Protein AF-0000000080797322 (afdb_homodimer)

pLDDT: mean 93.88, std 6.83, range [41.81, 98.88]

Radius of gyration: 34.4 Å; Cα contacts (8 Å, |Δi|>4): 2335; chains: 2; bounding box: 73×108×98 Å

InterPro domains:
  IPR002315 Glycyl-tRNA synthetase [TIGR00389] (5-560)
  IPR004154 Anticodon-binding [PF03129] (472-560)
  IPR006195 Aminoacyl-tRNA synthetase, class II [PS50862] (3-469)
  IPR027031 Glycyl-tRNA synthetase/DNA polymerase subunit gamma-2 [PTHR10745] (4-565)
  IPR033731 Glycyl-tRNA synthetase-like core domain [cd00774] (8-336)
  IPR036621 Anticodon-binding domain superfamily [G3DSA:3.40.50.800] (469-570)
  IPR045864 Class II Aminoacyl-tRNA synthetase/Biotinyl protein ligase (BPL) and lipoyl protein ligase (LPL) [G3DSA:3.30.930.10] (8-352)
  IPR045864 Class II Aminoacyl-tRNA synthetase/Biotinyl protein ligase (BPL) and lipoyl protein ligase (LPL) [SSF55681] (6-474)

Secondary structure (DSSP, 8-state):
---HHHHHHHHHHHHTSEEETTGGGT--TT-EEE-HHHHHHHHHHHHHHIIIIIGGGTTTEEE-B--SEEEHHHHHHHTHHHH-EEEEEEBTTT--EEEHHHHHHHHH----TT--HHHHHHHHHHTT-B-TTT-PBB---EEEE-S-EEE-SS-TT-EEEE-S-SHHHHHHTHHHHHHHTTT-SSEEEEEEEEEE---SS--TTTTS-SEEEEEEEEEEEBTTB-------TT-EEEEE-HHHHHTT--S-EEEEHHHHHHTTSS--HHHHHHHHHHHHHHHHTT--GGGEEEEEPPTTTS-TT-SEEEEEEEEETTTEEEEEEEEEEEETHHHHHHHHHH-----EEEEEEEEEEEEEEEEEE-HHHHHHHHGGGHHHHHHHHHHS-HHHHHHHHHHTSEEEETTEEEETTTEEEEEEEEEEEEEEE--EEEEEEEEHHHHHHHHHHHHEEEETTEEEE---GGG-SS-EEEEESSS-HHHHHHHHHHHHHHHHTT--EEE--SS-HHHHHHHHHHTT--EEEEE-HHHHHHSEEEEEETTT--EEEEEGGGHHHHHHHHHTT--GGGSSEEE-----/---HHHHHHHHHHHHTSEEETTGGGT--TT-EEE-HHHHHHHHHHHHHHIIIIIGGGTTTEEE-B--SEEEHHHHHHTTHHHH-EEEEEEBTTT--EEEHHHHHHHHH----TT--HHHHHHHHHHTT-B-TTT-PBB---EEEE-S-EEE-SSSTT-EEEE-S-SHHHHHHTHHHHHHHTTT-SSEEEEEEEEEE---SS--TTTTS-SEEEEEEEEEEEBTTB-------TT-EEEEE-HHHHHTT--S-EEEEHHHHHHTTSS--HHHHHHHHHHHHHHHHTT--GGGEEEEEPPTTTS-TT-SEEEEEEEEETTTEEEEEEEEEEEETHHHHHHHHHH-----EEEEEEEEEEEEEEEEEE-HHHHHHHHGGGHHHHHHHHHHS-HHHHHHHHHHTSEEEETTEEEETTTEEEEEEEEEEEEEEE--EEEEEEEEHHHHHHHHHHHHEEEETTEEEE---GGG-SS-EEEEESSS-HHHHHHHHHHHHHHHHTT--EEE--SS-HHHHHHHHHHTT--EEEEE-HHHHHHSEEEEEETTT--EEEEEGGGHHHHHHHHHTT--GGGSSEEE-----

Solvent-accessible surface area (backbone atoms only — not comparable to full-atom values): 60911 Å² total; per-residue (Å²): 127,83,51,66,63,56,50,45,51,51,48,24,51,73,67,27,26,39,41,69,24,61,50,58,73,72,40,47,84,22,39,56,22,26,27,47,46,26,34,42,30,47,51,38,51,53,50,49,48,39,58,62,68,32,56,80,38,54,92,36,30,42,47,35,45,60,67,48,68,35,54,46,68,62,36,48,42,72,41,43,73,79,59,45,51,44,44,31,25,34,23,73,68,80,61,52,70,42,49,41,50,58,54,47,25,70,72,69,71,47,90,51,84,87,61,50,41,67,55,50,32,48,51,35,62,77,65,64,53,52,34,90,84,82,60,28,56,53,52,66,37,37,80,38,70,27,56,30,47,33,53,52,42,85,50,88,83,34,44,22,25,40,27,72,59,67,62,64,54,48,59,66,38,41,53,64,51,34,54,69,55,70,64,48,75,45,34,26,40,31,38,71,48,68,26,27,35,37,46,73,72,46,46,75,70,67,70,33,46,28,51,50,40,38,42,34,30,53,30,34,22,38,85,91,59,51,71,83,71,99,60,64,49,78,44,72,46,37,37,32,40,40,77,47,42,74,75,64,49,83,68,63,44,79,42,31,45,46,55,34,45,75,72,53,69,42,87,43,72,62,57,52,40,53,51,51,44,51,52,51,50,41,43,66,48,55,45,56,72,91,44,39,36,33,38,37,50,44,84,89,70,39,57,94,50,42,82,44,39,33,34,33,29,35,62,41,91,84,74,36,72,38,75,39,32,41,35,31,38,29,44,39,44,64,53,51,32,43,27,69,69,45,71,42,86,60,63,45,70,47,72,43,97,58,66,41,75,41,79,40,66,39,64,44,62,38,63,69,60,42,38,70,72,42,51,87,50,24,64,60,34,53,57,51,49,72,71,50,56,31,67,56,48,44,48,31,35,70,74,68,44,31,41,78,45,94,88,40,80,38,40,64,83,40,38,47,64,40,79,38,78,42,78,36,54,49,49,76,44,66,48,23,31,40,35,45,37,30,39,48,52,38,48,50,50,52,30,52,56,60,15,53,42,76,56,95,92,35,60,30,23,62,44,46,51,73,46,24,52,38,49,29,34,30,28,23,61,48,86,40,70,73,33,41,55,51,25,51,50,53,41,49,54,37,41,73,71,68,48,51,62,46,77,54,61,73,76,54,55,55,59,47,52,47,57,39,26,42,70,14,28,37,30,40,35,36,26,43,74,63,22,77,74,70,49,31,30,37,43,29,36,55,87,77,58,48,35,17,39,35,49,57,90,49,38,62,63,44,50,52,42,40,40,73,65,47,60,64,75,78,61,33,48,75,43,79,77,62,93,113,128,82,52,67,62,57,52,45,52,50,50,25,51,74,68,26,26,39,40,68,25,60,50,58,73,72,39,47,83,24,38,54,23,26,26,48,45,25,34,40,30,49,52,39,50,53,50,50,49,39,58,61,66,31,56,79,38,53,94,35,30,40,46,37,44,59,67,47,69,35,52,47,66,61,36,50,40,70,41,41,74,78,60,44,52,44,44,30,26,33,23,73,67,80,62,52,70,42,49,42,53,60,54,47,25,72,72,69,71,47,90,50,85,87,61,49,42,66,54,50,33,47,51,35,61,75,65,65,54,50,34,89,86,80,58,28,58,53,52,67,38,38,80,39,70,28,56,29,46,32,53,52,43,85,53,87,80,40,42,23,25,39,27,72,58,67,62,65,54,49,57,65,39,40,53,65,49,34,54,69,54,71,64,49,75,47,34,28,42,31,37,71,47,68,27,28,35,37,48,73,72,44,45,76,69,65,72,33,46,28,50,49,39,37,43,34,31,53,30,36,24,38,85,90,60,53,70,82,72,99,60,64,50,78,45,73,47,37,38,33,40,42,78,48,42,74,74,64,49,84,67,63,44,78,40,32,46,46,55,34,45,74,74,52,69,40,86,42,72,62,56,52,41,51,50,50,45,50,50,52,52,40,43,67,47,54,45,55,72,91,43,40,38,34,38,36,49,45,83,87,70,36,57,92,48,41,81,45,38,33,35,34,29,35,64,42,90,82,75,36,72,38,73,39,32,42,34,30,37,28,43,39,43,65,52,52,33,44,27,70,68,45,71,42,84,60,63,45,70,47,73,44,97,60,64,40,76,39,79,40,65,39,64,44,63,38,63,69,58,42,38,71,71,41,49,86,50,24,64,59,34,54,57,49,50,73,71,51,56,30,68,57,48,44,50,32,34,69,73,68,45,32,43,76,42,94,88,40,80,39,39,63,84,40,40,46,64,41,79,37,77,41,78,35,54,49,49,76,42,68,48,22,32,39,34,45,37,32,40,50,52,39,48,50,50,53,28,50,55,60,16,53,44,76,54,97,90,34,60,28,24,60,44,46,49,73,45,26,53,38,50,30,34,30,28,24,59,50,85,41,68,73,34,42,54,51,26,50,50,53,42,49,55,38,39,72,72,67,48,50,62,46,77,54,60,71,76,56,55,55,58,46,52,48,57,40,26,40,70,13,27,37,32,39,35,36,25,45,76,63,20,78,74,70,49,31,32,36,42,28,35,55,86,76,60,48,34,15,40,34,50,57,91,48,39,61,62,44,50,52,42,41,40,73,65,47,60,64,74,80,59,32,49,74,43,79,77,62,94,113

Nearest PDB structures (foldseek):
  4kqe-assembly1_A-2  TM=8.185E-01  e=2.980E-57  Homo sapiens
  2q5i-assembly1_A-2  TM=8.863E-01  e=2.300E-53  Homo sapiens
  2zt5-assembly1_A  TM=8.671E-01  e=3.781E-53  Homo sapiens
  2q5h-assembly1_A  TM=8.792E-01  e=2.475E-52  Homo sapiens
  2pmf-assembly1_A  TM=8.675E-01  e=1.589E-49  Homo sapiens

Sequence (1160 aa):
MQDKASKVADLAQRRGFYWPSWEIYGGVAGFYDLGPLGKELKNKIVELWKEKLVRPLQRMVVEMETPIITPYKVLEASGHVENFTDPVVECKSCGRKFRADHLIEEKLGIKVEGLSPEDLTKLIRENNIRCPVCGGELGEVRPFLLLFQTQIGPYEGDKGFIRPETAQGAFVNFKRVYQYMRERLPFGIAQIGRVGRNEISPRQGLLRLREFTIAEIEFFIDPLDPGEPPLDYDAKLRLLPWELAKEGRKEPVEVTVREALEKGWIINKWMAYWMLKAKELLNELGVPDENQYFEEKGPEERAHYSSQTYDQLVKTERYGWMEVSGHAYRGDYDLSRHIKFSGKDLYAFRKYKEPKVVKVKVVKWNAKEIGIRLKAKAKQVIEELKRMNPEEVEKSLEEKGYVEVAGERLERGLVWVEEAEEKVTGERFVPHVVEPSFGVERLLYVTLEYALKEREGRLVLSLPRRLAPIEAVVLPLLEEKPLVEKAKEVWKLLADAGFRVEYDEKGSIGRRYARYDEVGVPAAITVDFQTLEDNTVTLRDRDTWKQVRVRVEELPGKLRAFLNGFPIEELGEPVSAGPQMQDKASKVADLAQRRGFYWPSWEIYGGVAGFYDLGPLGKELKNKIVELWKEKLVRPLQRMVVEMETPIITPYKVLEASGHVENFTDPVVECKSCGRKFRADHLIEEKLGIKVEGLSPEDLTKLIRENNIRCPVCGGELGEVRPFLLLFQTQIGPYEGDKGFIRPETAQGAFVNFKRVYQYMRERLPFGIAQIGRVGRNEISPRQGLLRLREFTIAEIEFFIDPLDPGEPPLDYDAKLRLLPWELAKEGRKEPVEVTVREALEKGWIINKWMAYWMLKAKELLNELGVPDENQYFEEKGPEERAHYSSQTYDQLVKTERYGWMEVSGHAYRGDYDLSRHIKFSGKDLYAFRKYKEPKVVKVKVVKWNAKEIGIRLKAKAKQVIEELKRMNPEEVEKSLEEKGYVEVAGERLERGLVWVEEAEEKVTGERFVPHVVEPSFGVERLLYVTLEYALKEREGRLVLSLPRRLAPIEAVVLPLLEEKPLVEKAKEVWKLLADAGFRVEYDEKGSIGRRYARYDEVGVPAAITVDFQTLEDNTVTLRDRDTWKQVRVRVEELPGKLRAFLNGFPIEELGEPVSAGPQ

Structure (mmCIF, N/CA/C/O backbone):
data_AF-0000000080797322-model_v1
#
loop_
_entity.id
_entity.type
_entity.pdbx_description
1 polymer 'glycine--tRNA ligase'
#
loop_
_atom_site.group_PDB
_atom_site.id
_atom_site.type_symbol
_atom_site.label_atom_id
_atom_site.label_alt_id
_atom_site.label_comp_id
_atom_site.label_asym_id
_atom_site.label_entity_id
_atom_site.label_seq_id
_atom_site.pdbx_PDB_ins_code
_atom_site.Cartn_x
_atom_site.Cartn_y
_atom_site.Cartn_z
_atom_site.occupancy
_atom_site.B_iso_or_equiv
_atom_site.auth_seq_id
_atom_site.auth_comp_id
_atom_site.auth_asym_id
_atom_site.auth_atom_id
_atom_site.pdbx_PDB_model_num
ATOM 1 N N . MET A 1 1 ? -36.219 11.648 6.625 1 53.91 1 MET A N 1
ATOM 2 C CA . MET A 1 1 ? -35.031 11.234 7.383 1 53.91 1 MET A CA 1
ATOM 3 C C . MET A 1 1 ? -33.875 10.922 6.449 1 53.91 1 MET A C 1
ATOM 5 O O . MET A 1 1 ? -34.062 10.352 5.371 1 53.91 1 MET A O 1
ATOM 9 N N . GLN A 1 2 ? -32.75 11.516 6.637 1 77.44 2 GLN A N 1
ATOM 10 C CA . GLN A 1 2 ? -31.562 11.281 5.805 1 77.44 2 GLN A CA 1
ATOM 11 C C . GLN A 1 2 ? -31.25 9.789 5.707 1 77.44 2 GLN A C 1
ATOM 13 O O . GLN A 1 2 ? -31.297 9.07 6.707 1 77.44 2 GLN A O 1
ATOM 18 N N . ASP A 1 3 ? -31.203 9.258 4.562 1 88.31 3 ASP A N 1
ATOM 19 C CA . ASP A 1 3 ? -30.906 7.836 4.398 1 88.31 3 ASP A CA 1
ATOM 20 C C . ASP A 1 3 ? -29.516 7.504 4.914 1 88.31 3 ASP A C 1
ATOM 22 O O . ASP A 1 3 ? -28.719 8.398 5.199 1 88.31 3 ASP A O 1
ATOM 26 N N . LYS A 1 4 ? -29.25 6.336 5.258 1 91.12 4 LYS A N 1
ATOM 27 C CA . LYS A 1 4 ? -28.031 5.84 5.879 1 91.12 4 LYS A CA 1
ATOM 28 C C . LYS A 1 4 ? -26.797 6.242 5.074 1 91.12 4 LYS A C 1
ATOM 30 O O . LYS A 1 4 ? -25.75 6.574 5.641 1 91.12 4 LYS A O 1
ATOM 35 N N . ALA A 1 5 ? -26.922 6.191 3.684 1 92.88 5 ALA A N 1
ATOM 36 C CA . ALA A 1 5 ? -25.781 6.551 2.828 1 92.88 5 ALA A CA 1
ATOM 37 C C . ALA A 1 5 ? -25.375 8 3.043 1 92.88 5 ALA A C 1
ATOM 39 O O . ALA A 1 5 ? -24.188 8.32 3.072 1 92.88 5 ALA A O 1
ATOM 40 N N . SER A 1 6 ? -26.359 8.867 3.135 1 94.5 6 SER A N 1
ATOM 41 C CA . SER A 1 6 ? -26.078 10.281 3.387 1 94.5 6 SER A CA 1
ATOM 42 C C . SER A 1 6 ? -25.438 10.477 4.758 1 94.5 6 SER A C 1
ATOM 44 O O . SER A 1 6 ? -24.531 11.305 4.91 1 94.5 6 SER A O 1
ATOM 46 N N . LYS A 1 7 ? -25.953 9.727 5.723 1 95.31 7 LYS A N 1
ATOM 47 C CA . LYS A 1 7 ? -25.391 9.812 7.066 1 95.31 7 LYS A CA 1
ATOM 48 C C . LYS A 1 7 ? -23.938 9.344 7.086 1 95.31 7 LYS A C 1
ATOM 50 O O . LYS A 1 7 ? -23.094 9.938 7.754 1 95.31 7 LYS A O 1
ATOM 55 N N . VAL A 1 8 ? -23.688 8.234 6.383 1 95.94 8 VAL A N 1
ATOM 56 C CA . VAL A 1 8 ? -22.328 7.715 6.297 1 95.94 8 VAL A CA 1
ATOM 57 C C . VAL A 1 8 ? -21.422 8.75 5.641 1 95.94 8 VAL A C 1
ATOM 59 O O . VAL A 1 8 ? -20.312 9.023 6.129 1 95.94 8 VAL A O 1
ATOM 62 N N . ALA A 1 9 ? -21.828 9.297 4.559 1 95.31 9 ALA A N 1
ATOM 63 C CA . ALA A 1 9 ? -21.047 10.281 3.83 1 95.31 9 ALA A CA 1
ATOM 64 C C . ALA A 1 9 ? -20.766 11.508 4.695 1 95.31 9 ALA A C 1
ATOM 66 O O . ALA A 1 9 ? -19.641 12.031 4.699 1 95.31 9 ALA A O 1
ATOM 67 N N . ASP A 1 10 ? -21.797 11.945 5.359 1 95.44 10 ASP A N 1
ATOM 68 C CA . ASP A 1 10 ? -21.656 13.102 6.238 1 95.44 10 ASP A CA 1
ATOM 69 C C . ASP A 1 10 ? -20.656 12.812 7.359 1 95.44 10 ASP A C 1
ATOM 71 O O . ASP A 1 10 ? -19.766 13.617 7.621 1 95.44 10 ASP A O 1
ATOM 75 N N . LEU A 1 11 ? -20.875 11.711 8.008 1 96.38 11 LEU A N 1
ATOM 76 C CA . LEU A 1 11 ? -19.969 11.32 9.086 1 96.38 11 LEU A CA 1
ATOM 77 C C . LEU A 1 11 ? -18.531 11.18 8.586 1 96.38 11 LEU A C 1
ATOM 79 O O . LEU A 1 11 ? -17.594 11.633 9.234 1 96.38 11 LEU A O 1
ATOM 83 N N . ALA A 1 12 ? -18.422 10.484 7.434 1 96.25 12 ALA A N 1
ATOM 84 C CA . ALA A 1 12 ? -17.094 10.242 6.863 1 96.25 12 ALA A CA 1
ATOM 85 C C . ALA A 1 12 ? -16.359 11.547 6.59 1 96.25 12 ALA A C 1
ATOM 87 O O . ALA A 1 12 ? -15.172 11.68 6.895 1 96.25 12 ALA A O 1
ATOM 88 N N . GLN A 1 13 ? -17.016 12.5 6.051 1 95.5 13 GLN A N 1
ATOM 89 C CA . GLN A 1 13 ? -16.422 13.781 5.719 1 95.5 13 GLN A CA 1
ATOM 90 C C . GLN A 1 13 ? -16.109 14.594 6.98 1 95.5 13 GLN A C 1
ATOM 92 O O . GLN A 1 13 ? -15.039 15.18 7.102 1 95.5 13 GLN A O 1
ATOM 97 N N . ARG A 1 14 ? -16.984 14.562 7.914 1 96.12 14 ARG A N 1
ATOM 98 C CA . ARG A 1 14 ? -16.844 15.367 9.125 1 96.12 14 ARG A CA 1
ATOM 99 C C . ARG A 1 14 ? -15.734 14.812 10.016 1 96.12 14 ARG A C 1
ATOM 101 O O . ARG A 1 14 ? -15.008 15.578 10.648 1 96.12 14 ARG A O 1
ATOM 108 N N . ARG A 1 15 ? -15.648 13.516 10.008 1 96.88 15 ARG A N 1
ATOM 109 C CA . ARG A 1 15 ? -14.82 12.906 11.047 1 96.88 15 ARG A CA 1
ATOM 110 C C . ARG A 1 15 ? -13.492 12.43 10.469 1 96.88 15 ARG A C 1
ATOM 112 O O . ARG A 1 15 ? -12.555 12.125 11.211 1 96.88 15 ARG A O 1
ATOM 119 N N . GLY A 1 16 ? -13.383 12.391 9.172 1 97.81 16 GLY A N 1
ATOM 120 C CA . GLY A 1 16 ? -12.078 12.109 8.594 1 97.81 16 GLY A CA 1
ATOM 121 C C . GLY A 1 16 ? -11.914 10.672 8.141 1 97.81 16 GLY A C 1
ATOM 122 O O . GLY A 1 16 ? -10.859 10.07 8.328 1 97.81 16 GLY A O 1
ATOM 123 N N . PHE A 1 17 ? -12.977 10.055 7.574 1 98.44 17 PHE A N 1
ATOM 124 C CA . PHE A 1 17 ? -12.844 8.75 6.941 1 98.44 17 PHE A CA 1
ATOM 125 C C . PHE A 1 17 ? -12.43 8.898 5.48 1 98.44 17 PHE A C 1
ATOM 127 O O . PHE A 1 17 ? -11.414 8.344 5.059 1 98.44 17 PHE A O 1
ATOM 134 N N . TYR A 1 18 ? -13.172 9.625 4.695 1 98.12 18 TYR A N 1
ATOM 135 C CA . TYR A 1 18 ? -12.773 9.883 3.316 1 98.12 18 TYR A CA 1
ATOM 136 C C . TYR A 1 18 ? -13.32 11.227 2.836 1 98.12 18 TYR A C 1
ATOM 138 O O . TYR A 1 18 ? -14.312 11.727 3.359 1 98.12 18 TYR A O 1
ATOM 146 N N . TRP A 1 19 ? -12.656 11.852 1.873 1 97.56 19 TRP A N 1
ATOM 147 C CA . TRP A 1 19 ? -12.969 13.141 1.265 1 97.56 19 TRP A CA 1
ATOM 148 C C . TRP A 1 19 ? -12.828 13.078 -0.252 1 97.56 19 TRP A C 1
ATOM 150 O O . TRP A 1 19 ? -12 12.328 -0.772 1 97.56 19 TRP A O 1
ATOM 160 N N . PRO A 1 20 ? -13.656 13.867 -0.968 1 96.56 20 PRO A N 1
ATOM 161 C CA . PRO A 1 20 ? -13.312 14.023 -2.383 1 96.56 20 PRO A CA 1
ATOM 162 C C . PRO A 1 20 ? -11.891 14.547 -2.59 1 96.56 20 PRO A C 1
ATOM 164 O O . PRO A 1 20 ? -11.445 15.43 -1.852 1 96.56 20 PRO A O 1
ATOM 167 N N . SER A 1 21 ? -11.195 14 -3.49 1 97.69 21 SER A N 1
ATOM 168 C CA . SER A 1 21 ? -9.805 14.383 -3.695 1 97.69 21 SER A CA 1
ATOM 169 C C . SER A 1 21 ? -9.703 15.727 -4.414 1 97.69 21 SER A C 1
ATOM 171 O O . SER A 1 21 ? -10.594 16.094 -5.176 1 97.69 21 SER A O 1
ATOM 173 N N . TRP A 1 22 ? -8.602 16.453 -4.117 1 97.69 22 TRP A N 1
ATOM 174 C CA . TRP A 1 22 ? -8.219 17.703 -4.777 1 97.69 22 TRP A CA 1
ATOM 175 C C . TRP A 1 22 ? -9.289 18.766 -4.586 1 97.69 22 TRP A C 1
ATOM 177 O O . TRP A 1 22 ? -9.562 19.547 -5.496 1 97.69 22 TRP A O 1
ATOM 187 N N . GLU A 1 23 ? -9.922 18.781 -3.5 1 96.56 23 GLU A N 1
ATOM 188 C CA . GLU A 1 23 ? -11.078 19.625 -3.188 1 96.56 23 GLU A CA 1
ATOM 189 C C . GLU A 1 23 ? -10.766 21.094 -3.396 1 96.56 23 GLU A C 1
ATOM 191 O O . GLU A 1 23 ? -11.609 21.859 -3.891 1 96.56 23 GLU A O 1
ATOM 196 N N . ILE A 1 24 ? -9.594 21.531 -3.07 1 97.5 24 ILE A N 1
ATOM 197 C CA . ILE A 1 24 ? -9.289 22.953 -3.109 1 97.5 24 ILE A CA 1
ATOM 198 C C . ILE A 1 24 ? -9.172 23.422 -4.559 1 97.5 24 ILE A C 1
ATOM 200 O O . ILE A 1 24 ? -9.164 24.609 -4.836 1 97.5 24 ILE A O 1
ATOM 204 N N . TYR A 1 25 ? -9.078 22.562 -5.473 1 97.19 25 TYR A N 1
ATOM 205 C CA . TYR A 1 25 ? -9.047 22.875 -6.895 1 97.19 25 TYR A CA 1
ATOM 206 C C . TYR A 1 25 ? -10.359 22.5 -7.566 1 97.19 25 TYR A C 1
ATOM 208 O O . TYR A 1 25 ? -10.398 22.25 -8.773 1 97.19 25 TYR A O 1
ATOM 216 N N . GLY A 1 26 ? -11.406 22.328 -6.781 1 94.81 26 GLY A N 1
ATOM 217 C CA . GLY A 1 26 ? -12.727 22.031 -7.305 1 94.81 26 GLY A CA 1
ATOM 218 C C . GLY A 1 26 ? -13.062 20.547 -7.262 1 94.81 26 GLY A C 1
ATOM 219 O O . GLY A 1 26 ? -14.195 20.156 -7.555 1 94.81 26 GLY A O 1
ATOM 220 N N . GLY A 1 27 ? -12.164 19.719 -6.906 1 93.75 27 GLY A N 1
ATOM 221 C CA . GLY A 1 27 ? -12.391 18.281 -6.832 1 93.75 27 GLY A CA 1
ATOM 222 C C . GLY A 1 27 ? -12.398 17.609 -8.188 1 93.75 27 GLY A C 1
ATOM 223 O O . GLY A 1 27 ? -12.594 18.266 -9.219 1 93.75 27 GLY A O 1
ATOM 224 N N . VAL A 1 28 ? -12.117 16.359 -8.25 1 93.94 28 VAL A N 1
ATOM 225 C CA . VAL A 1 28 ? -12.203 15.547 -9.461 1 93.94 28 VAL A CA 1
ATOM 226 C C . VAL A 1 28 ? -13.016 14.281 -9.164 1 93.94 28 VAL A C 1
ATOM 228 O O . VAL A 1 28 ? -12.625 13.477 -8.32 1 93.94 28 VAL A O 1
ATOM 231 N N . ALA A 1 29 ? -14.102 14.141 -9.898 1 93 29 ALA A N 1
ATOM 232 C CA . ALA A 1 29 ? -14.992 13.008 -9.68 1 93 29 ALA A CA 1
ATOM 233 C C . ALA A 1 29 ? -14.25 11.68 -9.844 1 93 29 ALA A C 1
ATOM 235 O O . ALA A 1 29 ? -13.422 11.539 -10.742 1 93 29 ALA A O 1
ATOM 236 N N . GLY A 1 30 ? -14.516 10.734 -8.977 1 95.75 30 GLY A N 1
ATOM 237 C CA . GLY A 1 30 ? -13.953 9.398 -9.078 1 95.75 30 GLY A CA 1
ATOM 238 C C . GLY A 1 30 ? -12.68 9.227 -8.266 1 95.75 30 GLY A C 1
ATOM 239 O O . GLY A 1 30 ? -12.148 8.117 -8.172 1 95.75 30 GLY A O 1
ATOM 240 N N . PHE A 1 31 ? -12.219 10.312 -7.715 1 97.81 31 PHE A N 1
ATOM 241 C CA . PHE A 1 31 ? -11.047 10.25 -6.852 1 97.81 31 PHE A CA 1
ATOM 242 C C . PHE A 1 31 ? -11.406 10.633 -5.418 1 97.81 31 PHE A C 1
ATOM 244 O O . PHE A 1 31 ? -12.102 11.625 -5.191 1 97.81 31 PHE A O 1
ATOM 251 N N . TYR A 1 32 ? -10.93 9.852 -4.477 1 98.06 32 TYR A N 1
ATOM 252 C CA . TYR A 1 32 ? -11.195 10.125 -3.068 1 98.06 32 TYR A CA 1
ATOM 253 C C . TYR A 1 32 ? -9.93 9.969 -2.234 1 98.06 32 TYR A C 1
ATOM 255 O O . TYR A 1 32 ? -9.094 9.109 -2.518 1 98.06 32 TYR A O 1
ATOM 263 N N . ASP A 1 33 ? -9.773 10.836 -1.271 1 98.38 33 ASP A N 1
ATOM 264 C CA . ASP A 1 33 ? -8.75 10.719 -0.24 1 98.38 33 ASP A CA 1
ATOM 265 C C . ASP A 1 33 ? -9.273 9.953 0.972 1 98.38 33 ASP A C 1
ATOM 267 O O . ASP A 1 33 ? -10.43 10.117 1.366 1 98.38 33 ASP A O 1
ATOM 271 N N . LEU A 1 34 ? -8.484 9.102 1.506 1 98.69 34 LEU A N 1
ATOM 272 C CA . LEU A 1 34 ? -8.781 8.523 2.809 1 98.69 34 LEU A CA 1
ATOM 273 C C . LEU A 1 34 ? -8.102 9.312 3.926 1 98.69 34 LEU A C 1
ATOM 275 O O . LEU A 1 34 ? -6.879 9.445 3.941 1 98.69 34 LEU A O 1
ATOM 279 N N . GLY A 1 35 ? -8.945 9.914 4.773 1 98.56 35 GLY A N 1
ATOM 280 C CA . GLY A 1 35 ? -8.422 10.648 5.914 1 98.56 35 GLY A CA 1
ATOM 281 C C . GLY A 1 35 ? -7.84 9.742 6.988 1 98.56 35 GLY A C 1
ATOM 282 O O . GLY A 1 35 ? -7.672 8.539 6.773 1 98.56 35 GLY A O 1
ATOM 283 N N . PRO A 1 36 ? -7.52 10.312 8.125 1 98.31 36 PRO A N 1
ATOM 284 C CA . PRO A 1 36 ? -6.828 9.562 9.172 1 98.31 36 PRO A CA 1
ATOM 285 C C . PRO A 1 36 ? -7.598 8.32 9.617 1 98.31 36 PRO A C 1
ATOM 287 O O . PRO A 1 36 ? -7.02 7.234 9.719 1 98.31 36 PRO A O 1
ATOM 290 N N . LEU A 1 37 ? -8.891 8.438 9.852 1 98.62 37 LEU A N 1
ATOM 291 C CA . LEU A 1 37 ? -9.68 7.293 10.297 1 98.62 37 LEU A CA 1
ATOM 292 C C . LEU A 1 37 ? -9.906 6.309 9.156 1 98.62 37 LEU A C 1
ATOM 294 O O . LEU A 1 37 ? -9.867 5.094 9.367 1 98.62 37 LEU A O 1
ATOM 298 N N . GLY A 1 38 ? -10.164 6.883 7.953 1 98.62 38 GLY A N 1
ATOM 299 C CA . GLY A 1 38 ? -10.383 6.031 6.797 1 98.62 38 GLY A CA 1
ATOM 300 C C . GLY A 1 38 ? -9.172 5.188 6.441 1 98.62 38 GLY A C 1
ATOM 301 O O . GLY A 1 38 ? -9.305 4.004 6.117 1 98.62 38 GLY A O 1
ATOM 302 N N . LYS A 1 39 ? -8.016 5.828 6.457 1 98.62 39 LYS A N 1
ATOM 303 C CA . LYS A 1 39 ? -6.781 5.113 6.141 1 98.62 39 LYS A CA 1
ATOM 304 C C . LYS A 1 39 ? -6.527 3.984 7.137 1 98.62 39 LYS A C 1
ATOM 306 O O . LYS A 1 39 ? -6.133 2.883 6.75 1 98.62 39 LYS A O 1
ATOM 311 N N . GLU A 1 40 ? -6.73 4.242 8.414 1 98.25 40 GLU A N 1
ATOM 312 C CA . GLU A 1 40 ? -6.547 3.213 9.43 1 98.25 40 GLU A CA 1
ATOM 313 C C . GLU A 1 40 ? -7.547 2.072 9.25 1 98.25 40 GLU A C 1
ATOM 315 O O . GLU A 1 40 ? -7.195 0.901 9.406 1 98.25 40 GLU A O 1
ATOM 320 N N . LEU A 1 41 ? -8.781 2.422 8.992 1 98.69 41 LEU A N 1
ATOM 321 C CA . LEU A 1 41 ? -9.789 1.396 8.742 1 98.69 41 LEU A CA 1
ATOM 322 C C . LEU A 1 41 ? -9.406 0.54 7.539 1 98.69 41 LEU A C 1
ATOM 324 O O . LEU A 1 41 ? -9.531 -0.687 7.578 1 98.69 41 LEU A O 1
ATOM 328 N N . LYS A 1 42 ? -8.992 1.176 6.461 1 98.69 42 LYS A N 1
ATOM 329 C CA . LYS A 1 42 ? -8.555 0.433 5.285 1 98.69 42 LYS A CA 1
ATOM 330 C C . LYS A 1 42 ? -7.426 -0.537 5.637 1 98.69 42 LYS A C 1
ATOM 332 O O . LYS A 1 42 ? -7.422 -1.683 5.18 1 98.69 42 LYS A O 1
ATOM 337 N N . ASN A 1 43 ? -6.449 -0.015 6.438 1 98.06 43 ASN A N 1
ATOM 338 C CA . ASN A 1 43 ? -5.355 -0.883 6.859 1 98.06 43 ASN A CA 1
ATOM 339 C C . ASN A 1 43 ? -5.875 -2.139 7.555 1 98.06 43 ASN A C 1
ATOM 341 O O . ASN A 1 43 ? -5.398 -3.244 7.289 1 98.06 43 ASN A O 1
ATOM 345 N N . LYS A 1 44 ? -6.844 -1.954 8.438 1 98.25 44 LYS A N 1
ATOM 346 C CA . LYS A 1 44 ? -7.406 -3.068 9.188 1 98.25 44 LYS A CA 1
ATOM 347 C C . LYS A 1 44 ? -8.156 -4.031 8.273 1 98.25 44 LYS A C 1
ATOM 349 O O . LYS A 1 44 ? -8.102 -5.25 8.469 1 98.25 44 LYS A O 1
ATOM 354 N N . ILE A 1 45 ? -8.82 -3.506 7.297 1 98.75 45 ILE A N 1
ATOM 355 C CA . ILE A 1 45 ? -9.57 -4.332 6.355 1 98.75 45 ILE A CA 1
ATOM 356 C C . ILE A 1 45 ? -8.602 -5.168 5.52 1 98.75 45 ILE A C 1
ATOM 358 O O . ILE A 1 45 ? -8.812 -6.367 5.324 1 98.75 45 ILE A O 1
ATOM 362 N N . VAL A 1 46 ? -7.57 -4.566 5.031 1 98.69 46 VAL A N 1
ATOM 363 C CA . VAL A 1 46 ? -6.566 -5.262 4.23 1 98.69 46 VAL A CA 1
ATOM 364 C C . VAL A 1 46 ? -5.91 -6.359 5.062 1 98.69 46 VAL A C 1
ATOM 366 O O . VAL A 1 46 ? -5.695 -7.473 4.578 1 98.69 46 VAL A O 1
ATOM 369 N N . GLU A 1 47 ? -5.59 -6.02 6.293 1 97.62 47 GLU A N 1
ATOM 370 C CA . GLU A 1 47 ? -4.996 -7.023 7.168 1 97.62 47 GLU A CA 1
ATOM 371 C C . GLU A 1 47 ? -5.949 -8.188 7.406 1 97.62 47 GLU A C 1
ATOM 373 O O . GLU A 1 47 ? -5.527 -9.344 7.453 1 97.62 47 GLU A O 1
ATOM 378 N N . LEU A 1 48 ? -7.18 -7.879 7.621 1 98.19 48 LEU A N 1
ATOM 379 C CA . LEU A 1 48 ? -8.188 -8.922 7.789 1 98.19 48 LEU A CA 1
ATOM 380 C C . LEU A 1 48 ? -8.266 -9.805 6.547 1 98.19 48 LEU A C 1
ATOM 382 O O . LEU A 1 48 ? -8.391 -11.031 6.656 1 98.19 48 LEU A O 1
ATOM 386 N N . TRP A 1 49 ? -8.219 -9.203 5.375 1 98.69 49 TRP A N 1
ATOM 387 C CA . TRP A 1 49 ? -8.211 -9.953 4.121 1 98.69 49 TRP A CA 1
ATOM 388 C C . TRP A 1 49 ? -7.039 -10.93 4.074 1 98.69 49 TRP A C 1
ATOM 390 O O . TRP A 1 49 ? -7.211 -12.094 3.715 1 98.69 49 TRP A O 1
ATOM 400 N N . LYS A 1 50 ? -5.875 -10.508 4.418 1 97.88 50 LYS A N 1
ATOM 401 C CA . LYS A 1 50 ? -4.699 -11.375 4.445 1 97.88 50 LYS A CA 1
ATOM 402 C C . LYS A 1 50 ? -4.887 -12.523 5.434 1 97.88 50 LYS A C 1
ATOM 404 O O . LYS A 1 50 ? -4.52 -13.664 5.148 1 97.88 50 LYS A O 1
ATOM 409 N N . GLU A 1 51 ? -5.426 -12.148 6.586 1 96.44 51 GLU A N 1
ATOM 410 C CA . GLU A 1 51 ? -5.645 -13.141 7.641 1 96.44 51 GLU A CA 1
ATOM 411 C C . GLU A 1 51 ? -6.586 -14.242 7.172 1 96.44 51 GLU A C 1
ATOM 413 O O . GLU A 1 51 ? -6.43 -15.406 7.559 1 96.44 51 GLU A O 1
ATOM 418 N N . LYS A 1 52 ? -7.523 -13.875 6.348 1 97.06 52 LYS A N 1
ATOM 419 C CA . LYS A 1 52 ? -8.562 -14.828 5.961 1 97.06 52 LYS A CA 1
ATOM 420 C C . LYS A 1 52 ? -8.18 -15.578 4.691 1 97.06 52 LYS A C 1
ATOM 422 O O . LYS A 1 52 ? -8.508 -16.75 4.539 1 97.06 52 LYS A O 1
ATOM 427 N N . LEU A 1 53 ? -7.441 -14.898 3.826 1 98.06 53 LEU A N 1
ATOM 428 C CA . LEU A 1 53 ? -7.305 -15.484 2.496 1 98.06 53 LEU A CA 1
ATOM 429 C C . LEU A 1 53 ? -5.855 -15.883 2.225 1 98.06 53 LEU A C 1
ATOM 431 O O . LEU A 1 53 ? -5.598 -16.812 1.454 1 98.06 53 LEU A O 1
ATOM 435 N N . VAL A 1 54 ? -4.941 -15.281 2.859 1 97.69 54 VAL A N 1
ATOM 436 C CA . VAL A 1 54 ? -3.541 -15.5 2.514 1 97.69 54 VAL A CA 1
ATOM 437 C C . VAL A 1 54 ? -2.875 -16.359 3.588 1 97.69 54 VAL A C 1
ATOM 439 O O . VAL A 1 54 ? -2.375 -17.453 3.301 1 97.69 54 VAL A O 1
ATOM 442 N N . ARG A 1 55 ? -2.967 -16 4.824 1 95.81 55 ARG A N 1
ATOM 443 C CA . ARG A 1 55 ? -2.184 -16.578 5.918 1 95.81 55 ARG A CA 1
ATOM 444 C C . ARG A 1 55 ? -2.551 -18.031 6.152 1 95.81 55 ARG A C 1
ATOM 446 O O . ARG A 1 55 ? -1.683 -18.859 6.441 1 95.81 55 ARG A O 1
ATOM 453 N N . PRO A 1 56 ? -3.85 -18.375 6.066 1 94.88 56 PRO A N 1
ATOM 454 C CA . PRO A 1 56 ? -4.188 -19.766 6.305 1 94.88 56 PRO A CA 1
ATOM 455 C C . PRO A 1 56 ? -3.518 -20.719 5.309 1 94.88 56 PRO A C 1
ATOM 457 O O . PRO A 1 56 ? -3.291 -21.891 5.617 1 94.88 56 PRO A O 1
ATOM 460 N N . LEU A 1 57 ? -3.221 -20.188 4.113 1 96.38 57 LEU A N 1
ATOM 461 C CA . LEU A 1 57 ? -2.58 -20.984 3.072 1 96.38 57 LEU A CA 1
ATOM 462 C C . LEU A 1 57 ? -1.169 -20.469 2.795 1 96.38 57 LEU A C 1
ATOM 464 O O . LEU A 1 57 ? -0.727 -20.453 1.644 1 96.38 57 LEU A O 1
ATOM 468 N N . GLN A 1 58 ? -0.482 -20.078 3.857 1 94.81 58 GLN A N 1
ATOM 469 C CA . GLN A 1 58 ? 0.815 -19.422 3.688 1 94.81 58 GLN A CA 1
ATOM 470 C C . GLN A 1 58 ? 1.805 -20.359 2.99 1 94.81 58 GLN A C 1
ATOM 472 O O . GLN A 1 58 ? 2.768 -19.891 2.375 1 94.81 58 GLN A O 1
ATOM 477 N N . ARG A 1 59 ? 1.602 -21.656 2.941 1 92.75 59 ARG A N 1
ATOM 478 C CA . ARG A 1 59 ? 2.484 -22.594 2.258 1 92.75 59 ARG A CA 1
ATOM 479 C C . ARG A 1 59 ? 2.225 -22.594 0.754 1 92.75 59 ARG A C 1
ATOM 481 O O . ARG A 1 59 ? 3.055 -23.062 -0.025 1 92.75 59 ARG A O 1
ATOM 488 N N . MET A 1 60 ? 1.045 -22.047 0.401 1 96 60 MET A N 1
ATOM 489 C CA . MET A 1 60 ? 0.629 -22.141 -0.995 1 96 60 MET A CA 1
ATOM 490 C C . MET A 1 60 ? 0.431 -20.766 -1.604 1 96 60 MET A C 1
ATOM 492 O O . MET A 1 60 ? 0.486 -20.594 -2.826 1 96 60 MET A O 1
ATOM 496 N N . VAL A 1 61 ? 0.065 -19.828 -0.75 1 98.19 61 VAL A N 1
ATOM 497 C CA . VAL A 1 61 ? -0.249 -18.484 -1.253 1 98.19 61 VAL A CA 1
ATOM 498 C C . VAL A 1 61 ? 0.794 -17.484 -0.756 1 98.19 61 VAL A C 1
ATOM 500 O O . VAL A 1 61 ? 1.014 -17.359 0.451 1 98.19 61 VAL A O 1
ATOM 503 N N . VAL A 1 62 ? 1.449 -16.797 -1.703 1 98.19 62 VAL A N 1
ATOM 504 C CA . VAL A 1 62 ? 2.49 -15.828 -1.354 1 98.19 62 VAL A CA 1
ATOM 505 C C . VAL A 1 62 ? 2.129 -14.453 -1.908 1 98.19 62 VAL A C 1
ATOM 507 O O . VAL A 1 62 ? 1.417 -14.352 -2.91 1 98.19 62 VAL A O 1
ATOM 510 N N . GLU A 1 63 ? 2.582 -13.445 -1.265 1 98.44 63 GLU A N 1
ATOM 511 C CA . GLU A 1 63 ? 2.354 -12.07 -1.718 1 98.44 63 GLU A CA 1
ATOM 512 C C . GLU A 1 63 ? 3.477 -11.602 -2.637 1 98.44 63 GLU A C 1
ATOM 514 O O . GLU A 1 63 ? 4.637 -11.984 -2.455 1 98.44 63 GLU A O 1
ATOM 519 N N . MET A 1 64 ? 3.174 -10.836 -3.576 1 98.31 64 MET A N 1
ATOM 520 C CA . MET A 1 64 ? 4.113 -10.141 -4.453 1 98.31 64 MET A CA 1
ATOM 521 C C . MET A 1 64 ? 3.631 -8.727 -4.754 1 98.31 64 MET A C 1
ATOM 523 O O . MET A 1 64 ? 2.498 -8.367 -4.426 1 98.31 64 MET A O 1
ATOM 527 N N . GLU A 1 65 ? 4.461 -7.922 -5.305 1 98.5 65 GLU A N 1
ATOM 528 C CA . GLU A 1 65 ? 4.105 -6.562 -5.711 1 98.5 65 GLU A CA 1
ATOM 529 C C . GLU A 1 65 ? 4.727 -6.215 -7.059 1 98.5 65 GLU A C 1
ATOM 531 O O . GLU A 1 65 ? 5.938 -6.348 -7.246 1 98.5 65 GLU A O 1
ATOM 536 N N . THR A 1 66 ? 3.926 -5.812 -7.977 1 98.56 66 THR A N 1
ATOM 537 C CA . THR A 1 66 ? 4.379 -5.402 -9.305 1 98.56 66 THR A CA 1
ATOM 538 C C . THR A 1 66 ? 4.059 -3.934 -9.555 1 98.56 66 THR A C 1
ATOM 540 O O . THR A 1 66 ? 3.279 -3.328 -8.812 1 98.56 66 THR A O 1
ATOM 543 N N . PRO A 1 67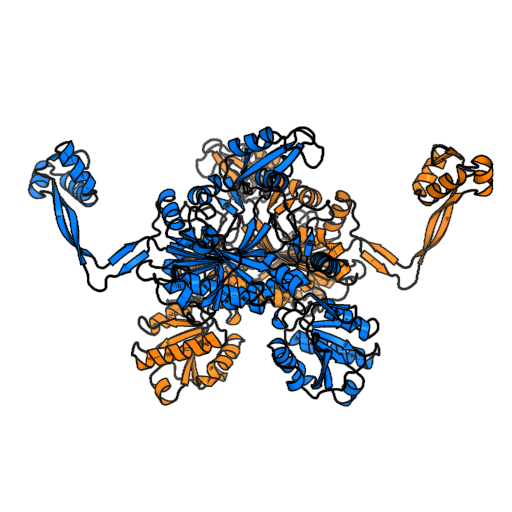 ? 4.613 -3.283 -10.516 1 98.12 67 PRO A N 1
ATOM 544 C CA . PRO A 1 67 ? 4.402 -1.862 -10.797 1 98.12 67 PRO A CA 1
ATOM 545 C C . PRO A 1 67 ? 2.971 -1.555 -11.234 1 98.12 67 PRO A C 1
ATOM 547 O O . PRO A 1 67 ? 2.275 -2.434 -11.75 1 98.12 67 PRO A O 1
ATOM 550 N N . ILE A 1 68 ? 2.609 -0.323 -10.984 1 98.44 68 ILE A N 1
ATOM 551 C CA . ILE A 1 68 ? 1.314 0.195 -11.414 1 98.44 68 ILE A CA 1
ATOM 552 C C . ILE A 1 68 ? 1.348 0.482 -12.914 1 98.44 68 ILE A C 1
ATOM 554 O O . ILE A 1 68 ? 0.359 0.259 -13.617 1 98.44 68 ILE A O 1
ATOM 558 N N . ILE A 1 69 ? 2.451 0.951 -13.422 1 98.38 69 ILE A N 1
ATOM 559 C CA . ILE A 1 69 ? 2.617 1.237 -14.844 1 98.38 69 ILE A CA 1
ATOM 560 C C . ILE A 1 69 ? 2.896 -0.058 -15.602 1 98.38 69 ILE A C 1
ATOM 562 O O . ILE A 1 69 ? 3.826 -0.795 -15.266 1 98.38 69 ILE A O 1
ATOM 566 N N . THR A 1 70 ? 2.111 -0.366 -16.578 1 98.38 70 THR A N 1
ATOM 567 C CA . THR A 1 70 ? 2.168 -1.599 -17.359 1 98.38 70 THR A CA 1
ATOM 568 C C . THR A 1 70 ? 2.414 -1.295 -18.844 1 98.38 70 THR A C 1
ATOM 570 O O . THR A 1 70 ? 1.693 -0.498 -19.438 1 98.38 70 THR A O 1
ATOM 573 N N . PRO A 1 71 ? 3.393 -1.925 -19.422 1 97.75 71 PRO A N 1
ATOM 574 C CA . PRO A 1 71 ? 3.662 -1.686 -20.844 1 97.75 71 PRO A CA 1
ATOM 575 C C . PRO A 1 71 ? 2.512 -2.127 -21.75 1 97.75 71 PRO A C 1
ATOM 577 O O . PRO A 1 71 ? 1.788 -3.068 -21.406 1 97.75 71 PRO A O 1
ATOM 580 N N . TYR A 1 72 ? 2.412 -1.558 -22.875 1 97.31 72 TYR A N 1
ATOM 581 C CA . TYR A 1 72 ? 1.364 -1.785 -23.859 1 97.31 72 TYR A CA 1
ATOM 582 C C . TYR A 1 72 ? 1.253 -3.266 -24.203 1 97.31 72 TYR A C 1
ATOM 584 O O . TYR A 1 72 ? 0.151 -3.818 -24.25 1 97.31 72 TYR A O 1
ATOM 592 N N . LYS A 1 73 ? 2.338 -3.928 -24.391 1 97.19 73 LYS A N 1
ATOM 593 C CA . LYS A 1 73 ? 2.357 -5.301 -24.891 1 97.19 73 LYS A CA 1
ATOM 594 C C . LYS A 1 73 ? 1.672 -6.25 -23.922 1 97.19 73 LYS A C 1
ATOM 596 O O . LYS A 1 73 ? 1.043 -7.227 -24.328 1 97.19 73 LYS A O 1
ATOM 601 N N . VAL A 1 74 ? 1.807 -5.996 -22.688 1 97.94 74 VAL A N 1
ATOM 602 C CA . VAL A 1 74 ? 1.217 -6.848 -21.656 1 97.94 74 VAL A CA 1
ATOM 603 C C . VAL A 1 74 ? -0.307 -6.785 -21.75 1 97.94 74 VAL A C 1
ATOM 605 O O . VAL A 1 74 ? -0.98 -7.816 -21.703 1 97.94 74 VAL A O 1
ATOM 608 N N . LEU A 1 75 ? -0.851 -5.59 -21.938 1 97.25 75 LEU A N 1
ATOM 609 C CA . LEU A 1 75 ? -2.299 -5.406 -21.938 1 97.25 75 LEU A CA 1
ATOM 610 C C . LEU A 1 75 ? -2.877 -5.727 -23.312 1 97.25 75 LEU A C 1
ATOM 612 O O . LEU A 1 75 ? -4.07 -6.016 -23.438 1 97.25 75 LEU A O 1
ATOM 616 N N . GLU A 1 76 ? -2.01 -5.621 -24.328 1 96.56 76 GLU A N 1
ATOM 617 C CA . GLU A 1 76 ? -2.406 -6.176 -25.609 1 96.56 76 GLU A CA 1
ATOM 618 C C . GLU A 1 76 ? -2.611 -7.684 -25.531 1 96.56 76 GLU A C 1
ATOM 620 O O . GLU A 1 76 ? -3.631 -8.203 -25.984 1 96.56 76 GLU A O 1
ATOM 625 N N . ALA A 1 77 ? -1.652 -8.328 -24.953 1 96.56 77 ALA A N 1
ATOM 626 C CA . ALA A 1 77 ? -1.698 -9.781 -24.828 1 96.56 77 ALA A CA 1
ATOM 627 C C . ALA A 1 77 ? -2.924 -10.219 -24.031 1 96.56 77 ALA A C 1
ATOM 629 O O . ALA A 1 77 ? -3.584 -11.195 -24.391 1 96.56 77 ALA A O 1
ATOM 630 N N . SER A 1 78 ? -3.217 -9.523 -22.984 1 94.31 78 SER A N 1
ATOM 631 C CA . SER A 1 78 ? -4.328 -9.898 -22.109 1 94.31 78 SER A CA 1
ATOM 632 C C . SER A 1 78 ? -5.664 -9.492 -22.719 1 94.31 78 SER A C 1
ATOM 634 O O . SER A 1 78 ? -6.723 -9.875 -22.219 1 94.31 78 SER A O 1
ATOM 636 N N . GLY A 1 79 ? -5.703 -8.656 -23.766 1 92.5 79 GLY A N 1
ATOM 637 C CA . GLY A 1 79 ? -6.922 -8.266 -24.453 1 92.5 79 GLY A CA 1
ATOM 638 C C . GLY A 1 79 ? -7.535 -6.988 -23.922 1 92.5 79 GLY A C 1
ATOM 639 O O . GLY A 1 79 ? -8.578 -6.539 -24.406 1 92.5 79 GLY A O 1
ATOM 640 N N . HIS A 1 80 ? -6.852 -6.328 -22.984 1 93.19 80 HIS A N 1
ATOM 641 C CA . HIS A 1 80 ? -7.41 -5.137 -22.359 1 93.19 80 HIS A CA 1
ATOM 642 C C . HIS A 1 80 ? -7.449 -3.965 -23.328 1 93.19 80 HIS A C 1
ATOM 644 O O . HIS A 1 80 ? -8.43 -3.217 -23.375 1 93.19 80 HIS A O 1
ATOM 650 N N . VAL A 1 81 ? -6.438 -3.803 -24.109 1 93 81 VAL A N 1
ATOM 651 C CA . VAL A 1 81 ? -6.352 -2.67 -25.016 1 93 81 VAL A CA 1
ATOM 652 C C . VAL A 1 81 ? -7.527 -2.699 -26 1 93 81 VAL A C 1
ATOM 654 O O . VAL A 1 81 ? -8.086 -1.654 -26.344 1 93 81 VAL A O 1
ATOM 657 N N . GLU A 1 82 ? -7.945 -3.848 -26.312 1 88 82 GLU A N 1
ATOM 658 C CA . GLU A 1 82 ? -8.984 -3.992 -27.328 1 88 82 GLU A CA 1
ATOM 659 C C . GLU A 1 82 ? -10.375 -3.998 -26.703 1 88 82 GLU A C 1
ATOM 661 O O . GLU A 1 82 ? -11.336 -3.494 -27.281 1 88 82 GLU A O 1
ATOM 666 N N . ASN A 1 83 ? -10.43 -4.465 -25.5 1 85.25 83 ASN A N 1
ATOM 667 C CA . ASN A 1 83 ? -11.766 -4.805 -25.016 1 85.25 83 ASN A CA 1
ATOM 668 C C . ASN A 1 83 ? -12.164 -3.939 -23.828 1 85.25 83 ASN A C 1
ATOM 670 O O . ASN A 1 83 ? -13.336 -3.883 -23.453 1 85.25 83 ASN A O 1
ATOM 674 N N . PHE A 1 84 ? -11.289 -3.301 -23.203 1 88.56 84 PHE A N 1
ATOM 675 C CA . PHE A 1 84 ? -11.594 -2.516 -22.016 1 88.56 84 PHE A CA 1
ATOM 676 C C . PHE A 1 84 ? -12.125 -1.14 -22.391 1 88.56 84 PHE A C 1
ATOM 678 O O . PHE A 1 84 ? -11.539 -0.118 -22.016 1 88.56 84 PHE A O 1
ATOM 685 N N . THR A 1 85 ? -13.281 -1.128 -23.078 1 90.44 85 THR A N 1
ATOM 686 C CA . THR A 1 85 ? -13.867 0.107 -23.578 1 90.44 85 THR A CA 1
ATOM 687 C C . THR A 1 85 ? -15.312 0.248 -23.125 1 90.44 85 THR A C 1
ATOM 689 O O . THR A 1 85 ? -15.977 -0.748 -22.812 1 90.44 85 THR A O 1
ATOM 692 N N . ASP A 1 86 ? -15.734 1.411 -22.938 1 89.69 86 ASP A N 1
ATOM 693 C CA . ASP A 1 86 ? -17.141 1.753 -22.719 1 89.69 86 ASP A CA 1
ATOM 694 C C . ASP A 1 86 ? -17.672 2.611 -23.859 1 89.69 86 ASP A C 1
ATOM 696 O O . ASP A 1 86 ? -16.922 3.363 -24.484 1 89.69 86 ASP A O 1
ATOM 700 N N . PRO A 1 87 ? -18.938 2.396 -24.188 1 93 87 PRO A N 1
ATOM 701 C CA . PRO A 1 87 ? -19.531 3.246 -25.219 1 93 87 PRO A CA 1
ATOM 702 C C . PRO A 1 87 ? -19.844 4.652 -24.719 1 93 87 PRO A C 1
ATOM 704 O O . PRO A 1 87 ? -20.578 4.816 -23.734 1 93 87 PRO A O 1
ATOM 707 N N . VAL A 1 88 ? -19.297 5.586 -25.391 1 94 88 VAL A N 1
ATOM 708 C CA . VAL A 1 88 ? -19.484 6.977 -24.984 1 94 88 VAL A CA 1
ATOM 709 C C . VAL A 1 88 ? -20.266 7.727 -26.062 1 94 88 VAL A C 1
ATOM 711 O O . VAL A 1 88 ? -20.109 7.445 -27.25 1 94 88 VAL A O 1
ATOM 714 N N . VAL A 1 89 ? -21.156 8.562 -25.641 1 95.75 89 VAL A N 1
ATOM 715 C CA . VAL A 1 89 ? -21.891 9.438 -26.562 1 95.75 89 VAL A CA 1
ATOM 716 C C . VAL A 1 89 ? -21.781 10.883 -26.094 1 95.75 89 VAL A C 1
ATOM 718 O O . VAL A 1 89 ? -21.75 11.156 -24.891 1 95.75 89 VAL A O 1
ATOM 721 N N . GLU A 1 90 ? -21.625 11.742 -27 1 94.94 90 GLU A N 1
ATOM 722 C CA . GLU A 1 90 ? -21.422 13.156 -26.703 1 94.94 90 GLU A CA 1
ATOM 723 C C . GLU A 1 90 ? -22.609 13.992 -27.141 1 94.94 90 GLU A C 1
ATOM 725 O O . GLU A 1 90 ? -23.188 13.75 -28.219 1 94.94 90 GLU A O 1
ATOM 730 N N . CYS A 1 91 ? -23.016 14.914 -26.281 1 95.69 91 CYS A N 1
ATOM 731 C CA . CYS A 1 91 ? -24.062 15.867 -26.656 1 95.69 91 CYS A CA 1
ATOM 732 C C . CYS A 1 91 ? -23.531 16.891 -27.656 1 95.69 91 CYS A C 1
ATOM 734 O O . CYS A 1 91 ? -22.484 17.5 -27.438 1 95.69 91 CYS A O 1
ATOM 736 N N . LYS A 1 92 ? -24.203 17.141 -28.609 1 94.75 92 LYS A N 1
ATOM 737 C CA . LYS A 1 92 ? -23.766 18.047 -29.656 1 94.75 92 LYS A CA 1
ATOM 738 C C . LYS A 1 92 ? -23.969 19.5 -29.25 1 94.75 92 LYS A C 1
ATOM 740 O O . LYS A 1 92 ? -23.375 20.406 -29.828 1 94.75 92 LYS A O 1
ATOM 745 N N . SER A 1 93 ? -24.797 19.672 -28.234 1 94.44 93 SER A N 1
ATOM 746 C CA . SER A 1 93 ? -25.141 21.016 -27.812 1 94.44 93 SER A CA 1
ATOM 747 C C . SER A 1 93 ? -24.219 21.484 -26.688 1 94.44 93 SER A C 1
ATOM 749 O O . SER A 1 93 ? -23.594 22.547 -26.781 1 94.44 93 SER A O 1
ATOM 751 N N . CYS A 1 94 ? -24.172 20.672 -25.688 1 93.94 94 CYS A N 1
ATOM 752 C CA . CYS A 1 94 ? -23.422 21.141 -24.516 1 93.94 94 CYS A CA 1
ATOM 753 C C . CYS A 1 94 ? -22.062 20.469 -24.438 1 93.94 94 CYS A C 1
ATOM 755 O O . CYS A 1 94 ? -21.219 20.844 -23.609 1 93.94 94 CYS A O 1
ATOM 757 N N . GLY A 1 95 ? -21.781 19.453 -25.203 1 91.38 95 GLY A N 1
ATOM 758 C CA . GLY A 1 95 ? -20.469 18.828 -25.25 1 91.38 95 GLY A CA 1
ATOM 759 C C . GLY A 1 95 ? -20.25 17.812 -24.141 1 91.38 95 GLY A C 1
ATOM 760 O O . GLY A 1 95 ? -19.188 17.172 -24.078 1 91.38 95 GLY A O 1
ATOM 761 N N . ARG A 1 96 ? -21.203 17.609 -23.328 1 91.31 96 ARG A N 1
ATOM 762 C CA . ARG A 1 96 ? -21.078 16.641 -22.234 1 91.31 96 ARG A CA 1
ATOM 763 C C . ARG A 1 96 ? -21.047 15.219 -22.781 1 91.31 96 ARG A C 1
ATOM 765 O O . ARG A 1 96 ? -21.719 14.906 -23.766 1 91.31 96 ARG A O 1
ATOM 772 N N . LYS A 1 97 ? -20.281 14.383 -22.172 1 92.38 97 LYS A N 1
ATOM 773 C CA . LYS A 1 97 ? -20.141 12.992 -22.578 1 92.38 97 LYS A CA 1
ATOM 774 C C . LYS A 1 97 ? -20.781 12.055 -21.547 1 92.38 97 LYS A C 1
ATOM 776 O O . LYS A 1 97 ? -20.719 12.297 -20.344 1 92.38 97 LYS A O 1
ATOM 781 N N . PHE A 1 98 ? -21.406 11 -22.094 1 91.75 98 PHE A N 1
ATOM 782 C CA . PHE A 1 98 ? -22.125 10.039 -21.266 1 91.75 98 PHE A CA 1
ATOM 783 C C . PHE A 1 98 ? -21.781 8.609 -21.672 1 91.75 98 PHE A C 1
ATOM 785 O O . PHE A 1 98 ? -21.375 8.367 -22.812 1 91.75 98 PHE A O 1
ATOM 792 N N . ARG A 1 99 ? -21.938 7.789 -20.734 1 91.56 99 ARG A N 1
ATOM 793 C CA . ARG A 1 99 ? -21.969 6.371 -21.078 1 91.56 99 ARG A CA 1
ATOM 794 C C . ARG A 1 99 ? -23.266 6.008 -21.797 1 91.56 99 ARG A C 1
ATOM 796 O O . ARG A 1 99 ? -24.344 6.035 -21.188 1 91.56 99 ARG A O 1
ATOM 803 N N . ALA A 1 100 ? -23.141 5.609 -22.969 1 93.06 100 ALA A N 1
ATOM 804 C CA . ALA A 1 100 ? -24.312 5.422 -23.828 1 93.06 100 ALA A CA 1
ATOM 805 C C . ALA A 1 100 ? -25.219 4.316 -23.297 1 93.06 100 ALA A C 1
ATOM 807 O O . ALA A 1 100 ? -26.438 4.441 -23.312 1 93.06 100 ALA A O 1
ATOM 808 N N . ASP A 1 101 ? -24.578 3.238 -22.859 1 90.12 101 ASP A N 1
ATOM 809 C CA . ASP A 1 101 ? -25.359 2.102 -22.375 1 90.12 101 ASP A CA 1
ATOM 810 C C . ASP A 1 101 ? -26.156 2.469 -21.125 1 90.12 101 ASP A C 1
ATOM 812 O O . ASP A 1 101 ? -27.328 2.133 -21.016 1 90.12 101 ASP A O 1
ATOM 816 N N . HIS A 1 102 ? -25.531 3.209 -20.25 1 87.31 102 HIS A N 1
ATOM 817 C CA . HIS A 1 102 ? -26.234 3.637 -19.047 1 87.31 102 HIS A CA 1
ATOM 818 C C . HIS A 1 102 ? -27.375 4.59 -19.375 1 87.31 102 HIS A C 1
ATOM 820 O O . HIS A 1 102 ? -28.453 4.512 -18.766 1 87.31 102 HIS A O 1
ATOM 826 N N . LEU A 1 103 ? -27.141 5.48 -20.266 1 90.69 103 LEU A N 1
ATOM 827 C CA . LEU A 1 103 ? -28.156 6.449 -20.688 1 90.69 103 LEU A CA 1
ATOM 828 C C . LEU A 1 103 ? -29.375 5.746 -21.266 1 90.69 103 LEU A C 1
ATOM 830 O O . LEU A 1 103 ? -30.516 6.09 -20.938 1 90.69 103 LEU A O 1
ATOM 834 N N . ILE A 1 104 ? -29.109 4.809 -22.078 1 93.06 104 ILE A N 1
ATOM 835 C CA . ILE A 1 104 ? -30.188 4.074 -22.734 1 93.06 104 ILE A CA 1
ATOM 836 C C . ILE A 1 104 ? -30.953 3.24 -21.719 1 93.06 104 ILE A C 1
ATOM 838 O O . ILE A 1 104 ? -32.188 3.217 -21.734 1 93.06 104 ILE A O 1
ATOM 842 N N . GLU A 1 105 ? -30.172 2.594 -20.828 1 90.12 105 GLU A N 1
ATOM 843 C CA . GLU A 1 105 ? -30.812 1.76 -19.812 1 90.12 105 GLU A CA 1
ATOM 844 C C . GLU A 1 105 ? -31.688 2.596 -18.875 1 90.12 105 GLU A C 1
ATOM 846 O O . GLU A 1 105 ? -32.75 2.16 -18.484 1 90.12 105 GLU A O 1
ATOM 851 N N . GLU A 1 106 ? -31.25 3.691 -18.562 1 85.88 106 GLU A N 1
ATOM 852 C CA . GLU A 1 106 ? -32 4.578 -17.672 1 85.88 106 GLU A CA 1
ATOM 853 C C . GLU A 1 106 ? -33.281 5.066 -18.344 1 85.88 106 GLU A C 1
ATOM 855 O O . GLU A 1 106 ? -34.312 5.191 -17.688 1 85.88 106 GLU A O 1
ATOM 860 N N . LYS A 1 107 ? -33.25 5.316 -19.609 1 89.38 107 LYS A N 1
ATOM 861 C CA . LYS A 1 107 ? -34.375 5.906 -20.328 1 89.38 107 LYS A CA 1
ATOM 862 C C . LYS A 1 107 ? -35.375 4.832 -20.781 1 89.38 107 LYS A C 1
ATOM 864 O O . LYS A 1 107 ? -36.594 5.043 -20.75 1 89.38 107 LYS A O 1
ATOM 869 N N . LEU A 1 108 ? -34.844 3.75 -21.219 1 91.19 108 LEU A N 1
ATOM 870 C CA . LEU A 1 108 ? -35.719 2.748 -21.844 1 91.19 108 LEU A CA 1
ATOM 871 C C . LEU A 1 108 ? -35.969 1.599 -20.875 1 91.19 108 LEU A C 1
ATOM 873 O O . LEU A 1 108 ? -36.906 0.802 -21.094 1 91.19 108 LEU A O 1
ATOM 877 N N . GLY A 1 109 ? -35.125 1.461 -19.844 1 85.75 109 GLY A N 1
ATOM 878 C CA . GLY A 1 109 ? -35.312 0.382 -18.875 1 85.75 109 GLY A CA 1
ATOM 879 C C . GLY A 1 109 ? -34.938 -0.978 -19.438 1 85.75 109 GLY A C 1
ATOM 880 O O . GLY A 1 109 ? -35.531 -1.993 -19.062 1 85.75 109 GLY A O 1
ATOM 881 N N . ILE A 1 110 ? -34.125 -1 -20.438 1 81.88 110 ILE A N 1
ATOM 882 C CA . ILE A 1 110 ? -33.688 -2.25 -21.062 1 81.88 110 ILE A CA 1
ATOM 883 C C . ILE A 1 110 ? -32.188 -2.441 -20.828 1 81.88 110 ILE A C 1
ATOM 885 O O . ILE A 1 110 ? -31.453 -1.468 -20.641 1 81.88 110 ILE A O 1
ATOM 889 N N . LYS A 1 111 ? -31.828 -3.777 -20.781 1 78.62 111 LYS A N 1
ATOM 890 C CA . LYS A 1 111 ? -30.406 -4.086 -20.656 1 78.62 111 LYS A CA 1
ATOM 891 C C . LYS A 1 111 ? -29.734 -4.074 -22.031 1 78.62 111 LYS A C 1
ATOM 893 O O . LYS A 1 111 ? -30.156 -4.789 -22.938 1 78.62 111 LYS A O 1
ATOM 898 N N . VAL A 1 112 ? -28.797 -3.205 -22.219 1 80.94 112 VAL A N 1
ATOM 899 C CA . VAL A 1 112 ? -28.172 -3.068 -23.531 1 80.94 112 VAL A CA 1
ATOM 900 C C . VAL A 1 112 ? -26.672 -3.373 -23.422 1 80.94 112 VAL A C 1
ATOM 902 O O . VAL A 1 112 ? -25.891 -3.02 -24.297 1 80.94 112 VAL A O 1
ATOM 905 N N . GLU A 1 113 ? -26.266 -3.982 -22.266 1 74.81 113 GLU A N 1
ATOM 906 C CA . GLU A 1 113 ? -24.859 -4.312 -22.094 1 74.81 113 GLU A CA 1
ATOM 907 C C . GLU A 1 113 ? -24.375 -5.266 -23.188 1 74.81 113 GLU A C 1
ATOM 909 O O . GLU A 1 113 ? -25.062 -6.23 -23.531 1 74.81 113 GLU A O 1
ATOM 914 N N . GLY A 1 114 ? -23.312 -4.965 -23.938 1 72.62 114 GLY A N 1
ATOM 915 C CA . GLY A 1 114 ? -22.719 -5.848 -24.922 1 72.62 114 GLY A CA 1
ATOM 916 C C . GLY A 1 114 ? -23.047 -5.438 -26.359 1 72.62 114 GLY A C 1
ATOM 917 O O . GLY A 1 114 ? -22.453 -5.945 -27.297 1 72.62 114 GLY A O 1
ATOM 918 N N . LEU A 1 115 ? -23.969 -4.457 -26.547 1 84.56 115 LEU A N 1
ATOM 919 C CA . LEU A 1 115 ? -24.328 -4.008 -27.891 1 84.56 115 LEU A CA 1
ATOM 920 C C . LEU A 1 115 ? -23.219 -3.166 -28.5 1 84.56 115 LEU A C 1
ATOM 922 O O . LEU A 1 115 ? -22.438 -2.533 -27.781 1 84.56 115 LEU A O 1
ATOM 926 N N . SER A 1 116 ? -23.156 -3.225 -29.797 1 89.5 116 SER A N 1
ATOM 927 C CA . SER A 1 116 ? -22.141 -2.457 -30.516 1 89.5 116 SER A CA 1
ATOM 928 C C . SER A 1 116 ? -22.453 -0.966 -30.5 1 89.5 116 SER A C 1
ATOM 930 O O . SER A 1 116 ? -23.609 -0.574 -30.297 1 89.5 116 SER A O 1
ATOM 932 N N . PRO A 1 117 ? -21.438 -0.211 -30.672 1 93.25 117 PRO A N 1
ATOM 933 C CA . PRO A 1 117 ? -21.656 1.235 -30.75 1 93.25 117 PRO A CA 1
ATOM 934 C C . PRO A 1 117 ? -22.688 1.62 -31.812 1 93.25 117 PRO A C 1
ATOM 936 O O . PRO A 1 117 ? -23.484 2.541 -31.594 1 93.25 117 PRO A O 1
ATOM 939 N N . GLU A 1 118 ? -22.688 0.918 -32.875 1 94.19 118 GLU A N 1
ATOM 940 C CA . GLU A 1 118 ? -23.641 1.183 -33.938 1 94.19 118 GLU A CA 1
ATOM 941 C C . GLU A 1 118 ? -25.078 0.897 -33.469 1 94.19 118 GLU A C 1
ATOM 943 O O . GLU A 1 118 ? -25.984 1.684 -33.75 1 94.19 118 GLU A O 1
ATOM 948 N N . ASP A 1 119 ? -25.156 -0.202 -32.781 1 95 119 ASP A N 1
ATOM 949 C CA . ASP A 1 119 ? -26.484 -0.577 -32.281 1 95 119 ASP A CA 1
ATOM 950 C C . ASP A 1 119 ? -26.969 0.414 -31.234 1 95 119 ASP A C 1
ATOM 952 O O . ASP A 1 119 ? -28.156 0.747 -31.172 1 95 119 ASP A O 1
ATOM 956 N N . LEU A 1 120 ? -26.078 0.825 -30.469 1 95.62 120 LEU A N 1
ATOM 957 C CA . LEU A 1 120 ? -26.422 1.795 -29.422 1 95.62 120 LEU A CA 1
ATOM 958 C C . LEU A 1 120 ? -26.828 3.129 -30.047 1 95.62 120 LEU A C 1
ATOM 960 O O . LEU A 1 120 ? -27.781 3.771 -29.594 1 95.62 120 LEU A O 1
ATOM 964 N N . THR A 1 121 ? -26.125 3.48 -31.078 1 96 121 THR A N 1
ATOM 965 C CA . THR A 1 121 ? -26.453 4.703 -31.812 1 96 121 THR A CA 1
ATOM 966 C C . THR A 1 121 ? -27.859 4.613 -32.406 1 96 121 THR A C 1
ATOM 968 O O . THR A 1 121 ? -28.641 5.57 -32.312 1 96 121 THR A O 1
ATOM 971 N N . LYS A 1 122 ? -28.156 3.484 -32.875 1 95.69 122 LYS A N 1
ATOM 972 C CA . LYS A 1 122 ? -29.484 3.25 -33.469 1 95.69 122 LYS A CA 1
ATOM 973 C C . LYS A 1 122 ? -30.578 3.377 -32.406 1 95.69 122 LYS A C 1
ATOM 975 O O . LYS A 1 122 ? -31.609 3.99 -32.656 1 95.69 122 LYS A O 1
ATOM 980 N N . LEU A 1 123 ? -30.297 2.807 -31.312 1 95.56 123 LEU A N 1
ATOM 981 C CA . LEU A 1 123 ? -31.281 2.857 -30.219 1 95.56 123 LEU A CA 1
ATOM 982 C C . LEU A 1 123 ? -31.516 4.293 -29.781 1 95.56 123 LEU A C 1
ATOM 984 O O . LEU A 1 123 ? -32.656 4.676 -29.469 1 95.56 123 LEU A O 1
ATOM 988 N N . ILE A 1 124 ? -30.516 5.055 -29.703 1 95.88 124 ILE A N 1
ATOM 989 C CA . ILE A 1 124 ? -30.609 6.445 -29.281 1 95.88 124 ILE A CA 1
ATOM 990 C C . ILE A 1 124 ? -31.453 7.234 -30.297 1 95.88 124 ILE A C 1
ATOM 992 O O . ILE A 1 124 ? -32.312 8.016 -29.922 1 95.88 124 ILE A O 1
ATOM 996 N N . ARG A 1 125 ? -31.25 6.945 -31.547 1 95.19 125 ARG A N 1
ATOM 997 C CA . ARG A 1 125 ? -31.953 7.648 -32.625 1 95.19 125 ARG A CA 1
ATOM 998 C C . ARG A 1 125 ? -33.406 7.215 -32.719 1 95.19 125 ARG A C 1
ATOM 1000 O O . ARG A 1 125 ? -34.312 8.055 -32.812 1 95.19 125 ARG A O 1
ATOM 1007 N N . GLU A 1 126 ? -33.562 5.953 -32.625 1 95.75 126 GLU A N 1
ATOM 1008 C CA . GLU A 1 126 ? -34.906 5.398 -32.781 1 95.75 126 GLU A CA 1
ATOM 1009 C C . GLU A 1 126 ? -35.812 5.824 -31.625 1 95.75 126 GLU A C 1
ATOM 1011 O O . GLU A 1 126 ? -37.031 5.973 -31.797 1 95.75 126 GLU A O 1
ATOM 1016 N N . ASN A 1 127 ? -35.25 6.012 -30.484 1 95.94 127 ASN A N 1
ATOM 1017 C CA . ASN A 1 127 ? -36.062 6.352 -29.328 1 95.94 127 ASN A CA 1
ATOM 1018 C C . ASN A 1 127 ? -35.938 7.832 -28.969 1 95.94 127 ASN A C 1
ATOM 1020 O O . ASN A 1 127 ? -36.438 8.266 -27.922 1 95.94 127 ASN A O 1
ATOM 1024 N N . ASN A 1 128 ? -35.281 8.555 -29.75 1 94.25 128 ASN A N 1
ATOM 1025 C CA . ASN A 1 128 ? -35.125 9.992 -29.562 1 94.25 128 ASN A CA 1
ATOM 1026 C C . ASN A 1 128 ? -34.594 10.328 -28.172 1 94.25 128 ASN A C 1
ATOM 1028 O O . ASN A 1 128 ? -35.188 11.156 -27.469 1 94.25 128 ASN A O 1
ATOM 1032 N N . ILE A 1 129 ? -33.594 9.57 -27.766 1 95.94 129 ILE A N 1
ATOM 1033 C CA . ILE A 1 129 ? -32.969 9.852 -26.484 1 95.94 129 ILE A CA 1
ATOM 1034 C C . ILE A 1 129 ? -32.125 11.125 -26.594 1 95.94 129 ILE A C 1
ATOM 1036 O O . ILE A 1 129 ? -31.297 11.258 -27.5 1 95.94 129 ILE A O 1
ATOM 1040 N N . ARG A 1 130 ? -32.312 12.023 -25.641 1 95.12 130 ARG A N 1
ATOM 1041 C CA . ARG A 1 130 ? -31.641 13.32 -25.672 1 95.12 130 ARG A CA 1
ATOM 1042 C C . ARG A 1 130 ? -30.766 13.508 -24.438 1 95.12 130 ARG A C 1
ATOM 1044 O O . ARG A 1 130 ? -30.812 12.695 -23.516 1 95.12 130 ARG A O 1
ATOM 1051 N N . CYS A 1 131 ? -29.953 14.516 -24.484 1 95.19 131 CYS A N 1
ATOM 1052 C CA . CYS A 1 131 ? -29.094 14.852 -23.359 1 95.19 131 CYS A CA 1
ATOM 1053 C C . CYS A 1 131 ? -29.906 15.117 -22.094 1 95.19 131 CYS A C 1
ATOM 1055 O O . CYS A 1 131 ? -30.797 15.953 -22.094 1 95.19 131 CYS A O 1
ATOM 1057 N N . PRO A 1 132 ? -29.547 14.492 -21.109 1 92.88 132 PRO A N 1
ATOM 1058 C CA . PRO A 1 132 ? -30.312 14.68 -19.859 1 92.88 132 PRO A CA 1
ATOM 1059 C C . PRO A 1 132 ? -30.047 16.031 -19.203 1 92.88 132 PRO A C 1
ATOM 1061 O O . PRO A 1 132 ? -30.797 16.453 -18.312 1 92.88 132 PRO A O 1
ATOM 1064 N N . VAL A 1 133 ? -29.047 16.672 -19.625 1 91.12 133 VAL A N 1
ATOM 1065 C CA . VAL A 1 133 ? -28.656 17.922 -18.984 1 91.12 133 VAL A CA 1
ATOM 1066 C C . VAL A 1 133 ? -29.266 19.094 -19.75 1 91.12 133 VAL A C 1
ATOM 1068 O O . VAL A 1 133 ? -29.938 19.938 -19.141 1 91.12 133 VAL A O 1
ATOM 1071 N N . CYS A 1 134 ? -29.203 19.156 -21.156 1 94.56 134 CYS A N 1
ATOM 1072 C CA . CYS A 1 134 ? -29.625 20.344 -21.875 1 94.56 134 CYS A CA 1
ATOM 1073 C C . CYS A 1 134 ? -30.703 20 -22.906 1 94.56 134 CYS A C 1
ATOM 1075 O O . CYS A 1 134 ? -31.25 20.891 -23.562 1 94.56 134 CYS A O 1
ATOM 1077 N N . GLY A 1 135 ? -30.891 18.75 -23.062 1 94 135 GLY A N 1
ATOM 1078 C CA . GLY A 1 135 ? -31.922 18.344 -24.016 1 94 135 GLY A CA 1
ATOM 1079 C C . GLY A 1 135 ? -31.438 18.297 -25.438 1 94 135 GLY A C 1
ATOM 1080 O O . GLY A 1 135 ? -32.219 18.047 -26.359 1 94 135 GLY A O 1
ATOM 1081 N N . GLY A 1 136 ? -30.25 18.422 -25.625 1 95.06 136 GLY A N 1
ATOM 1082 C CA . GLY A 1 136 ? -29.672 18.453 -26.969 1 95.06 136 GLY A CA 1
ATOM 1083 C C . GLY A 1 136 ? -29.562 17.094 -27.609 1 95.06 136 GLY A C 1
ATOM 1084 O O . GLY A 1 136 ? -29.812 16.078 -26.953 1 95.06 136 GLY A O 1
ATOM 1085 N N . GLU A 1 137 ? -29.234 17.141 -28.906 1 95.69 137 GLU A N 1
ATOM 1086 C CA . GLU A 1 137 ? -29.047 15.898 -29.656 1 95.69 137 GLU A CA 1
ATOM 1087 C C . GLU A 1 137 ? -27.75 15.203 -29.281 1 95.69 137 GLU A C 1
ATOM 1089 O O . GLU A 1 137 ? -26.719 15.859 -29.047 1 95.69 137 GLU A O 1
ATOM 1094 N N . LEU A 1 138 ? -27.844 13.867 -29.203 1 96.88 138 LEU A N 1
ATOM 1095 C CA . LEU A 1 138 ? -26.656 13.07 -28.891 1 96.88 138 LEU A CA 1
ATOM 1096 C C . LEU A 1 138 ? -25.969 12.602 -30.172 1 96.88 138 LEU A C 1
ATOM 1098 O O . LEU A 1 138 ? -26.641 12.281 -31.156 1 96.88 138 LEU A O 1
ATOM 1102 N N . GLY A 1 139 ? -24.719 12.656 -30.172 1 96 139 GLY A N 1
ATOM 1103 C CA . GLY A 1 139 ? -23.938 12.211 -31.312 1 96 139 GLY A CA 1
ATOM 1104 C C . GLY A 1 139 ? -23.906 10.703 -31.469 1 96 139 GLY A C 1
ATOM 1105 O O . GLY A 1 139 ? -24.812 10.008 -31.016 1 96 139 GLY A O 1
ATOM 1106 N N . GLU A 1 140 ? -22.828 10.25 -32.188 1 96.19 140 GLU A N 1
ATOM 1107 C CA . GLU A 1 140 ? -22.625 8.812 -32.375 1 96.19 140 GLU A CA 1
ATOM 1108 C C . GLU A 1 140 ? -21.891 8.203 -31.188 1 96.19 140 GLU A C 1
ATOM 1110 O O . GLU A 1 140 ? -21.016 8.844 -30.594 1 96.19 140 GLU A O 1
ATOM 1115 N N . VAL A 1 141 ? -22.312 6.992 -30.969 1 96.19 141 VAL A N 1
ATOM 1116 C CA . VAL A 1 141 ? -21.656 6.262 -29.906 1 96.19 141 VAL A CA 1
ATOM 1117 C C . VAL A 1 141 ? -20.297 5.754 -30.391 1 96.19 141 VAL A C 1
ATOM 1119 O O . VAL A 1 141 ? -20.188 5.25 -31.516 1 96.19 141 VAL A O 1
ATOM 1122 N N . ARG A 1 142 ? -19.281 5.988 -29.656 1 94.06 142 ARG A N 1
ATOM 1123 C CA . ARG A 1 142 ? -17.938 5.508 -29.953 1 94.06 142 ARG A CA 1
ATOM 1124 C C . ARG A 1 142 ? -17.312 4.805 -28.75 1 94.06 142 ARG A C 1
ATOM 1126 O O . ARG A 1 142 ? -17.672 5.102 -27.609 1 94.06 142 ARG A O 1
ATOM 1133 N N . PRO A 1 143 ? -16.438 3.904 -29.062 1 92.19 143 PRO A N 1
ATOM 1134 C CA . PRO A 1 143 ? -15.742 3.268 -27.938 1 92.19 143 PRO A CA 1
ATOM 1135 C C . PRO A 1 143 ? -14.727 4.191 -27.266 1 92.19 143 PRO A C 1
ATOM 1137 O O . PRO A 1 143 ? -14.047 4.961 -27.953 1 92.19 143 PRO A O 1
ATOM 1140 N N . PHE A 1 144 ? -14.719 4.176 -25.984 1 91.38 144 PHE A N 1
ATOM 1141 C CA . PHE A 1 144 ? -13.742 4.902 -25.188 1 91.38 144 PHE A CA 1
ATOM 1142 C C . PHE A 1 144 ? -12.906 3.943 -24.344 1 91.38 144 PHE A C 1
ATOM 1144 O O . PHE A 1 144 ? -13.445 3.141 -23.578 1 91.38 144 PHE A O 1
ATOM 1151 N N . LEU A 1 145 ? -11.602 4.035 -24.5 1 92.12 145 LEU A N 1
ATOM 1152 C CA . LEU A 1 145 ? -10.688 3.16 -23.781 1 92.12 145 LEU A CA 1
ATOM 1153 C C . LEU A 1 145 ? -10.609 3.557 -22.297 1 92.12 145 LEU A C 1
ATOM 1155 O O . LEU A 1 145 ? -10.32 4.711 -21.984 1 92.12 145 LEU A O 1
ATOM 1159 N N . LEU A 1 146 ? -10.852 2.627 -21.422 1 94.56 146 LEU A N 1
ATOM 1160 C CA . LEU A 1 146 ? -10.945 2.906 -20 1 94.56 146 LEU A CA 1
ATOM 1161 C C . LEU A 1 146 ? -9.586 2.775 -19.328 1 94.56 146 LEU A C 1
ATOM 1163 O O . LEU A 1 146 ? -9.5 2.709 -18.094 1 94.56 146 LEU A O 1
ATOM 1167 N N . LEU A 1 147 ? -8.586 2.658 -20.109 1 96.75 147 LEU A N 1
ATOM 1168 C CA . LEU A 1 147 ? -7.238 2.6 -19.547 1 96.75 147 LEU A CA 1
ATOM 1169 C C . LEU A 1 147 ? -6.613 3.988 -19.484 1 96.75 147 LEU A C 1
ATOM 1171 O O . LEU A 1 147 ? -6.777 4.789 -20.406 1 96.75 147 LEU A O 1
ATOM 1175 N N . PHE A 1 148 ? -5.945 4.312 -18.375 1 97.5 148 PHE A N 1
ATOM 1176 C CA . PHE A 1 148 ? -5.137 5.523 -18.297 1 97.5 148 PHE A CA 1
ATOM 1177 C C . PHE A 1 148 ? -3.83 5.359 -19.062 1 97.5 148 PHE A C 1
ATOM 1179 O O . PHE A 1 148 ? -2.893 4.723 -18.578 1 97.5 148 PHE A O 1
ATOM 1186 N N . GLN A 1 149 ? -3.744 5.965 -20.141 1 95.88 149 GLN A N 1
ATOM 1187 C CA . GLN A 1 149 ? -2.568 5.832 -21 1 95.88 149 GLN A CA 1
ATOM 1188 C C . GLN A 1 149 ? -1.465 6.793 -20.578 1 95.88 149 GLN A C 1
ATOM 1190 O O . GLN A 1 149 ? -1.743 7.914 -20.141 1 95.88 149 GLN A O 1
ATOM 1195 N N . THR A 1 150 ? -0.234 6.383 -20.609 1 96.69 150 THR A N 1
ATOM 1196 C CA . THR A 1 150 ? 0.951 7.199 -20.375 1 96.69 150 THR A CA 1
ATOM 1197 C C . THR A 1 150 ? 2.09 6.781 -21.297 1 96.69 150 THR A C 1
ATOM 1199 O O . THR A 1 150 ? 1.874 6.051 -22.266 1 96.69 150 THR A O 1
ATOM 1202 N N . GLN A 1 151 ? 3.258 7.406 -21.078 1 96 151 GLN A N 1
ATOM 1203 C CA . GLN A 1 151 ? 4.445 7.117 -21.875 1 96 151 GLN A CA 1
ATOM 1204 C C . GLN A 1 151 ? 5.633 6.762 -20.984 1 96 151 GLN A C 1
ATOM 1206 O O . GLN A 1 151 ? 5.926 7.477 -20.031 1 96 151 GLN A O 1
ATOM 1211 N N . ILE A 1 152 ? 6.27 5.648 -21.375 1 95.94 152 ILE A N 1
ATOM 1212 C CA . ILE A 1 152 ? 7.418 5.207 -20.594 1 95.94 152 ILE A CA 1
ATOM 1213 C C . ILE A 1 152 ? 8.711 5.68 -21.25 1 95.94 152 ILE A C 1
ATOM 1215 O O . ILE A 1 152 ? 9.047 5.242 -22.359 1 95.94 152 ILE A O 1
ATOM 1219 N N . GLY A 1 153 ? 9.453 6.527 -20.562 1 92.06 153 GLY A N 1
ATOM 1220 C CA . GLY A 1 153 ? 10.719 7.02 -21.094 1 92.06 153 GLY A CA 1
ATOM 1221 C C . GLY A 1 153 ? 10.531 8.07 -22.172 1 92.06 153 GLY A C 1
ATOM 1222 O O . GLY A 1 153 ? 9.43 8.578 -22.375 1 92.06 153 GLY A O 1
ATOM 1223 N N . PRO A 1 154 ? 11.617 8.375 -22.812 1 88.94 154 PRO A N 1
ATOM 1224 C CA . PRO A 1 154 ? 11.609 9.531 -23.703 1 88.94 154 PRO A CA 1
ATOM 1225 C C . PRO A 1 154 ? 11.219 9.164 -25.141 1 88.94 154 PRO A C 1
ATOM 1227 O O . PRO A 1 154 ? 11.023 10.047 -25.969 1 88.94 154 PRO A O 1
ATOM 1230 N N . TYR A 1 155 ? 11.008 7.895 -25.328 1 86 155 TYR A N 1
ATOM 1231 C CA . TYR A 1 155 ? 10.719 7.484 -26.688 1 86 155 TYR A CA 1
ATOM 1232 C C . TYR A 1 155 ? 9.211 7.438 -26.938 1 86 155 TYR A C 1
ATOM 1234 O O . TYR A 1 155 ? 8.469 6.832 -26.156 1 86 155 TYR A O 1
ATOM 1242 N N . GLU A 1 156 ? 8.648 8.07 -27.875 1 78.19 156 GLU A N 1
ATOM 1243 C CA . GLU A 1 156 ? 7.23 8.219 -28.188 1 78.19 156 GLU A CA 1
ATOM 1244 C C . GLU A 1 156 ? 6.562 6.859 -28.391 1 78.19 156 GLU A C 1
ATOM 1246 O O . GLU A 1 156 ? 5.379 6.691 -28.094 1 78.19 156 GLU A O 1
ATOM 1251 N N . GLY A 1 157 ? 7.234 5.852 -28.734 1 80.94 157 GLY A N 1
ATOM 1252 C CA . GLY A 1 157 ? 6.625 4.562 -29.031 1 80.94 157 GLY A CA 1
ATOM 1253 C C . GLY A 1 157 ? 6.539 3.656 -27.812 1 80.94 157 GLY A C 1
ATOM 1254 O O . GLY A 1 157 ? 5.871 2.621 -27.859 1 80.94 157 GLY A O 1
ATOM 1255 N N . ASP A 1 158 ? 6.926 4.129 -26.75 1 91.56 158 ASP A N 1
ATOM 1256 C CA . ASP A 1 158 ? 6.918 3.287 -25.562 1 91.56 158 ASP A CA 1
ATOM 1257 C C . ASP A 1 158 ? 5.711 3.596 -24.672 1 91.56 158 ASP A C 1
ATOM 1259 O O . ASP A 1 158 ? 5.859 4.16 -23.594 1 91.56 158 ASP A O 1
ATOM 1263 N N . LYS A 1 159 ? 4.504 3.127 -25.156 1 95.38 159 LYS A N 1
ATOM 1264 C CA . LYS A 1 159 ? 3.244 3.369 -24.469 1 95.38 159 LYS A CA 1
ATOM 1265 C C . LYS A 1 159 ? 3.123 2.496 -23.219 1 95.38 159 LYS A C 1
ATOM 1267 O O . LYS A 1 159 ? 3.613 1.365 -23.203 1 95.38 159 LYS A O 1
ATOM 1272 N N . GLY A 1 160 ? 2.582 3.07 -22.203 1 97.06 160 GLY A N 1
ATOM 1273 C CA . GLY A 1 160 ? 2.229 2.369 -20.984 1 97.06 160 GLY A CA 1
ATOM 1274 C C . GLY A 1 160 ? 0.855 2.74 -20.469 1 97.06 160 GLY A C 1
ATOM 1275 O O . GLY A 1 160 ? 0.216 3.66 -20.984 1 97.06 160 GLY A O 1
ATOM 1276 N N . PHE A 1 161 ? 0.359 1.988 -19.578 1 98.19 161 PHE A N 1
ATOM 1277 C CA . PHE A 1 161 ? -0.937 2.211 -18.953 1 98.19 161 PHE A CA 1
ATOM 1278 C C . PHE A 1 161 ? -0.844 2.02 -17.438 1 98.19 161 PHE A C 1
ATOM 1280 O O . PHE A 1 161 ? -0.008 1.255 -16.953 1 98.19 161 PHE A O 1
ATOM 1287 N N . ILE A 1 162 ? -1.66 2.799 -16.734 1 98.38 162 ILE A N 1
ATOM 1288 C CA . ILE A 1 162 ? -1.924 2.402 -15.352 1 98.38 162 ILE A CA 1
ATOM 1289 C C . ILE A 1 162 ? -2.729 1.104 -15.328 1 98.38 162 ILE A C 1
ATOM 1291 O O . ILE A 1 162 ? -3.734 0.98 -16.031 1 98.38 162 ILE A O 1
ATOM 1295 N N . ARG A 1 163 ? -2.27 0.192 -14.609 1 98.38 163 ARG A N 1
ATOM 1296 C CA . ARG A 1 163 ? -2.887 -1.131 -14.617 1 98.38 163 ARG A CA 1
ATOM 1297 C C . ARG A 1 163 ? -4.352 -1.055 -14.203 1 98.38 163 ARG A C 1
ATOM 1299 O O . ARG A 1 163 ? -4.703 -0.328 -13.273 1 98.38 163 ARG A O 1
ATOM 1306 N N . PRO A 1 164 ? -5.242 -1.782 -14.867 1 97.31 164 PRO A N 1
ATOM 1307 C CA . PRO A 1 164 ? -6.652 -1.827 -14.484 1 97.31 164 PRO A CA 1
ATOM 1308 C C . PRO A 1 164 ? -6.949 -2.904 -13.445 1 97.31 164 PRO A C 1
ATOM 1310 O O . PRO A 1 164 ? -8.062 -2.971 -12.922 1 97.31 164 PRO A O 1
ATOM 1313 N N . GLU A 1 165 ? -5.996 -3.773 -13.195 1 97.25 165 GLU A N 1
ATOM 1314 C CA . GLU A 1 165 ? -6.023 -4.879 -12.242 1 97.25 165 GLU A CA 1
ATOM 1315 C C . GLU A 1 165 ? -4.609 -5.301 -11.844 1 97.25 165 GLU A C 1
ATOM 1317 O O . GLU A 1 165 ? -3.631 -4.793 -12.398 1 97.25 165 GLU A O 1
ATOM 1322 N N . THR A 1 166 ? -4.434 -6.137 -10.875 1 97.81 166 THR A N 1
ATOM 1323 C CA . THR A 1 166 ? -3.105 -6.594 -10.492 1 97.81 166 THR A CA 1
ATOM 1324 C C . THR A 1 166 ? -2.797 -7.949 -11.125 1 97.81 166 THR A C 1
ATOM 1326 O O . THR A 1 166 ? -1.652 -8.406 -11.094 1 97.81 166 THR A O 1
ATOM 1329 N N . ALA A 1 167 ? -3.758 -8.594 -11.781 1 97.69 167 ALA A N 1
ATOM 1330 C CA . ALA A 1 167 ? -3.684 -9.977 -12.242 1 97.69 167 ALA A CA 1
ATOM 1331 C C . ALA A 1 167 ? -2.543 -10.164 -13.242 1 97.69 167 ALA A C 1
ATOM 1333 O O . ALA A 1 167 ? -1.845 -11.18 -13.219 1 97.69 167 ALA A O 1
ATOM 1334 N N . GLN A 1 168 ? -2.367 -9.195 -14.125 1 98 168 GLN A N 1
ATOM 1335 C CA . GLN A 1 168 ? -1.368 -9.352 -15.18 1 98 168 GLN A CA 1
ATOM 1336 C C . GLN A 1 168 ? 0.035 -9.469 -14.594 1 98 168 GLN A C 1
ATOM 1338 O O . GLN A 1 168 ? 0.885 -10.18 -15.133 1 98 168 GLN A O 1
ATOM 1343 N N . GLY A 1 169 ? 0.238 -8.719 -13.484 1 98 169 GLY A N 1
ATOM 1344 C CA . GLY A 1 169 ? 1.517 -8.867 -12.812 1 98 169 GLY A CA 1
ATOM 1345 C C . GLY A 1 169 ? 1.769 -10.281 -12.312 1 98 169 GLY A C 1
ATOM 1346 O O . GLY A 1 169 ? 2.9 -10.766 -12.359 1 98 169 GLY A O 1
ATOM 1347 N N . ALA A 1 170 ? 0.756 -10.938 -11.836 1 98.5 170 ALA A N 1
ATOM 1348 C CA . ALA A 1 170 ? 0.872 -12.312 -11.359 1 98.5 170 ALA A CA 1
ATOM 1349 C C . ALA A 1 170 ? 1.15 -13.273 -12.508 1 98.5 170 ALA A C 1
ATOM 1351 O O . ALA A 1 170 ? 2.002 -14.156 -12.398 1 98.5 170 ALA A O 1
ATOM 1352 N N . PHE A 1 171 ? 0.476 -13.086 -13.664 1 98.5 171 PHE A N 1
ATOM 1353 C CA . PHE A 1 171 ? 0.61 -14 -14.789 1 98.5 171 PHE A CA 1
ATOM 1354 C C . PHE A 1 171 ? 2.002 -13.906 -15.398 1 98.5 171 PHE A C 1
ATOM 1356 O O . PHE A 1 171 ? 2.615 -14.922 -15.727 1 98.5 171 PHE A O 1
ATOM 1363 N N . VAL A 1 172 ? 2.504 -12.672 -15.523 1 98.38 172 VAL A N 1
ATOM 1364 C CA . VAL A 1 172 ? 3.809 -12.469 -16.141 1 98.38 172 VAL A CA 1
ATOM 1365 C C . VAL A 1 172 ? 4.906 -13.039 -15.25 1 98.38 172 VAL A C 1
ATOM 1367 O O . VAL A 1 172 ? 5.992 -13.375 -15.719 1 98.38 172 VAL A O 1
ATOM 1370 N N . ASN A 1 173 ? 4.633 -13.156 -13.938 1 98.56 173 ASN A N 1
ATOM 1371 C CA . ASN A 1 173 ? 5.617 -13.672 -12.992 1 98.56 173 ASN A CA 1
ATOM 1372 C C . ASN A 1 173 ? 5.34 -15.125 -12.625 1 98.56 173 ASN A C 1
ATOM 1374 O O . ASN A 1 173 ? 5.91 -15.648 -11.664 1 98.56 173 ASN A O 1
ATOM 1378 N N . PHE A 1 174 ? 4.43 -15.82 -13.344 1 98.62 174 PHE A N 1
ATOM 1379 C CA . PHE A 1 174 ? 4.059 -17.188 -13.023 1 98.62 174 PHE A CA 1
ATOM 1380 C C . PHE A 1 174 ? 5.301 -18.062 -12.867 1 98.62 174 PHE A C 1
ATOM 1382 O O . PHE A 1 174 ? 5.453 -18.766 -11.859 1 98.62 174 PHE A O 1
ATOM 1389 N N . LYS A 1 175 ? 6.176 -18.016 -13.836 1 98 175 LYS A N 1
ATOM 1390 C CA . LYS A 1 175 ? 7.324 -18.922 -13.859 1 98 175 LYS A CA 1
ATOM 1391 C C . LYS A 1 175 ? 8.242 -18.672 -12.664 1 98 175 LYS A C 1
ATOM 1393 O O . LYS A 1 175 ? 8.734 -19.609 -12.039 1 98 175 LYS A O 1
ATOM 1398 N N . ARG A 1 176 ? 8.531 -17.344 -12.367 1 97.81 176 ARG A N 1
ATOM 1399 C CA . ARG A 1 176 ? 9.375 -16.984 -11.234 1 97.81 176 ARG A CA 1
ATOM 1400 C C . ARG A 1 176 ? 8.805 -17.531 -9.93 1 97.81 176 ARG A C 1
ATOM 1402 O O . ARG A 1 176 ? 9.539 -18.109 -9.125 1 97.81 176 ARG A O 1
ATOM 1409 N N . VAL A 1 177 ? 7.523 -17.406 -9.75 1 98.38 177 VAL A N 1
ATOM 1410 C CA . VAL A 1 177 ? 6.914 -17.844 -8.492 1 98.38 177 VAL A CA 1
ATOM 1411 C C . VAL A 1 177 ? 6.777 -19.359 -8.477 1 98.38 177 VAL A C 1
ATOM 1413 O O . VAL A 1 177 ? 6.91 -19.984 -7.43 1 98.38 177 VAL A O 1
ATOM 1416 N N . TYR A 1 178 ? 6.496 -19.969 -9.68 1 98 178 TYR A N 1
ATOM 1417 C CA . TYR A 1 178 ? 6.465 -21.422 -9.797 1 98 178 TYR A CA 1
ATOM 1418 C C . TYR A 1 178 ? 7.777 -22.031 -9.328 1 98 178 TYR A C 1
ATOM 1420 O O . TYR A 1 178 ? 7.781 -23.031 -8.594 1 98 178 TYR A O 1
ATOM 1428 N N . GLN A 1 179 ? 8.875 -21.422 -9.703 1 96.88 179 GLN A N 1
ATOM 1429 C CA . GLN A 1 179 ? 10.195 -21.875 -9.281 1 96.88 179 GLN A CA 1
ATOM 1430 C C . GLN A 1 179 ? 10.406 -21.656 -7.785 1 96.88 179 GLN A C 1
ATOM 1432 O O . GLN A 1 179 ? 10.945 -22.516 -7.086 1 96.88 179 GLN A O 1
ATOM 1437 N N . TYR A 1 180 ? 9.992 -20.547 -7.305 1 96.56 180 TYR A N 1
ATOM 1438 C CA . TYR A 1 180 ? 10.07 -20.25 -5.879 1 96.56 180 TYR A CA 1
ATOM 1439 C C . TYR A 1 180 ? 9.336 -21.297 -5.059 1 96.56 180 TYR A C 1
ATOM 1441 O O . TYR A 1 180 ? 9.781 -21.672 -3.969 1 96.56 180 TYR A O 1
ATOM 1449 N N . MET A 1 181 ? 8.172 -21.734 -5.609 1 96.25 181 MET A N 1
ATOM 1450 C CA . MET A 1 181 ? 7.332 -22.719 -4.93 1 96.25 181 MET A CA 1
ATOM 1451 C C . MET A 1 181 ? 7.832 -24.141 -5.184 1 96.25 181 MET A C 1
ATOM 1453 O O . MET A 1 181 ? 7.105 -25.109 -4.957 1 96.25 181 MET A O 1
ATOM 1457 N N . ARG A 1 182 ? 9.078 -24.312 -5.758 1 93.44 182 ARG A N 1
ATOM 1458 C CA . ARG A 1 182 ? 9.734 -25.594 -6.027 1 93.44 182 ARG A CA 1
ATOM 1459 C C . ARG A 1 182 ? 8.93 -26.406 -7.035 1 93.44 182 ARG A C 1
ATOM 1461 O O . ARG A 1 182 ? 8.812 -27.625 -6.898 1 93.44 182 ARG A O 1
ATOM 1468 N N . GLU A 1 183 ? 8.203 -25.641 -7.938 1 95.31 183 GLU A N 1
ATOM 1469 C CA . GLU A 1 183 ? 7.48 -26.203 -9.07 1 95.31 183 GLU A CA 1
ATOM 1470 C C . GLU A 1 183 ? 6.379 -27.156 -8.609 1 95.31 183 GLU A C 1
ATOM 1472 O O . GLU A 1 183 ? 6.227 -28.25 -9.156 1 95.31 183 GLU A O 1
ATOM 1477 N N . ARG A 1 184 ? 5.766 -26.703 -7.543 1 93.56 184 ARG A N 1
ATOM 1478 C CA . ARG A 1 184 ? 4.629 -27.469 -7.031 1 93.56 184 ARG A CA 1
ATOM 1479 C C . ARG A 1 184 ? 3.328 -26.688 -7.219 1 93.56 184 ARG A C 1
ATOM 1481 O O . ARG A 1 184 ? 3.287 -25.469 -7.02 1 93.56 184 ARG A O 1
ATOM 1488 N N . LEU A 1 185 ? 2.318 -27.406 -7.676 1 96.81 185 LEU A N 1
ATOM 1489 C CA . LEU A 1 185 ? 0.942 -26.922 -7.719 1 96.81 185 LEU A CA 1
ATOM 1490 C C . LEU A 1 185 ? 0.085 -27.625 -6.672 1 96.81 185 LEU A C 1
ATOM 1492 O O . LEU A 1 185 ? 0.379 -28.75 -6.281 1 96.81 185 LEU A O 1
ATOM 1496 N N . PRO A 1 186 ? -0.958 -26.984 -6.141 1 97.81 186 PRO A N 1
ATOM 1497 C CA . PRO A 1 186 ? -1.378 -25.625 -6.488 1 97.81 186 PRO A CA 1
ATOM 1498 C C . PRO A 1 186 ? -0.612 -24.547 -5.715 1 97.81 186 PRO A C 1
ATOM 1500 O O . PRO A 1 186 ? -0.02 -24.844 -4.672 1 97.81 186 PRO A O 1
ATOM 1503 N N . PHE A 1 187 ? -0.539 -23.297 -6.223 1 98.19 187 PHE A N 1
ATOM 1504 C CA . PHE A 1 187 ? -0.051 -22.141 -5.48 1 98.19 187 PHE A CA 1
ATOM 1505 C C . PHE A 1 187 ? -0.767 -20.875 -5.926 1 98.19 187 PHE A C 1
ATOM 1507 O O . PHE A 1 187 ? -1.435 -20.859 -6.961 1 98.19 187 PHE A O 1
ATOM 1514 N N . GLY A 1 188 ? -0.758 -19.875 -5.102 1 98.69 188 GLY A N 1
ATOM 1515 C CA . GLY A 1 188 ? -1.417 -18.609 -5.395 1 98.69 188 GLY A CA 1
ATOM 1516 C C . GLY A 1 188 ? -0.51 -17.406 -5.215 1 98.69 188 GLY A C 1
ATOM 1517 O O . GLY A 1 188 ? 0.397 -17.422 -4.383 1 98.69 188 GLY A O 1
ATOM 1518 N N . ILE A 1 189 ? -0.691 -16.422 -6.043 1 98.88 189 ILE A N 1
ATOM 1519 C CA . ILE A 1 189 ? -0.03 -15.125 -5.938 1 98.88 189 ILE A CA 1
ATOM 1520 C C . ILE A 1 189 ? -1.037 -14.062 -5.492 1 98.88 189 ILE A C 1
ATOM 1522 O O . ILE A 1 189 ? -2.006 -13.781 -6.199 1 98.88 189 ILE A O 1
ATOM 1526 N N . ALA A 1 190 ? -0.824 -13.555 -4.328 1 98.88 190 ALA A N 1
ATOM 1527 C CA . ALA A 1 190 ? -1.675 -12.5 -3.789 1 98.88 190 ALA A CA 1
ATOM 1528 C C . ALA A 1 190 ? -1.045 -11.125 -4.004 1 98.88 190 ALA A C 1
ATOM 1530 O O . ALA A 1 190 ? 0.154 -10.945 -3.781 1 98.88 190 ALA A O 1
ATOM 1531 N N . GLN A 1 191 ? -1.826 -10.195 -4.477 1 98.75 191 GLN A N 1
ATOM 1532 C CA . GLN A 1 191 ? -1.388 -8.812 -4.621 1 98.75 191 GLN A CA 1
ATOM 1533 C C . GLN A 1 191 ? -2.459 -7.84 -4.133 1 98.75 191 GLN A C 1
ATOM 1535 O O . GLN A 1 191 ? -3.648 -8.047 -4.379 1 98.75 191 GLN A O 1
ATOM 1540 N N . ILE A 1 192 ? -2.039 -6.926 -3.361 1 98.62 192 ILE A N 1
ATOM 1541 C CA . ILE A 1 192 ? -2.836 -5.77 -2.963 1 98.62 192 ILE A CA 1
ATOM 1542 C C . ILE A 1 192 ? -2.207 -4.492 -3.518 1 98.62 192 ILE A C 1
ATOM 1544 O O . ILE A 1 192 ? -1.021 -4.234 -3.303 1 98.62 192 ILE A O 1
ATOM 1548 N N . GLY A 1 193 ? -2.906 -3.76 -4.254 1 97.94 193 GLY A N 1
ATOM 1549 C CA . GLY A 1 193 ? -2.311 -2.559 -4.82 1 97.94 193 GLY A CA 1
ATOM 1550 C C . GLY A 1 193 ? -3.32 -1.664 -5.516 1 97.94 193 GLY A C 1
ATOM 1551 O O . GLY A 1 193 ? -4.48 -2.047 -5.691 1 97.94 193 GLY A O 1
ATOM 1552 N N . ARG A 1 194 ? -2.961 -0.465 -5.871 1 98.25 194 ARG A N 1
ATOM 1553 C CA . ARG A 1 194 ? -3.799 0.519 -6.547 1 98.25 194 ARG A CA 1
ATOM 1554 C C . ARG A 1 194 ? -3.965 0.173 -8.023 1 98.25 194 ARG A C 1
ATOM 1556 O O . ARG A 1 194 ? -3.025 -0.303 -8.664 1 98.25 194 ARG A O 1
ATOM 1563 N N . VAL A 1 195 ? -5.102 0.444 -8.539 1 98.44 195 VAL A N 1
ATOM 1564 C CA . VAL A 1 195 ? -5.414 0.262 -9.953 1 98.44 195 VAL A CA 1
ATOM 1565 C C . VAL A 1 195 ? -6.223 1.456 -10.461 1 98.44 195 VAL A C 1
ATOM 1567 O O . VAL A 1 195 ? -6.719 2.258 -9.664 1 98.44 195 VAL A O 1
ATOM 1570 N N . GLY A 1 196 ? -6.246 1.665 -11.773 1 97.94 196 GLY A N 1
ATOM 1571 C CA . GLY A 1 196 ? -6.977 2.777 -12.359 1 97.94 196 GLY A CA 1
ATOM 1572 C C . GLY A 1 196 ? -7.891 2.355 -13.492 1 97.94 196 GLY A C 1
ATOM 1573 O O . GLY A 1 196 ? -7.508 1.55 -14.344 1 97.94 196 GLY A O 1
ATOM 1574 N N . ARG A 1 197 ? -9.062 2.752 -13.477 1 96.56 197 ARG A N 1
ATOM 1575 C CA . ARG A 1 197 ? -10.031 2.65 -14.562 1 96.56 197 ARG A CA 1
ATOM 1576 C C . ARG A 1 197 ? -10.609 4.02 -14.914 1 96.56 197 ARG A C 1
ATOM 1578 O O . ARG A 1 197 ? -11.242 4.664 -14.078 1 96.56 197 ARG A O 1
ATOM 1585 N N . ASN A 1 198 ? -10.375 4.438 -16.094 1 95.75 198 ASN A N 1
ATOM 1586 C CA . ASN A 1 198 ? -10.711 5.793 -16.516 1 95.75 198 ASN A CA 1
ATOM 1587 C C . ASN A 1 198 ? -12.203 5.941 -16.781 1 95.75 198 ASN A C 1
ATOM 1589 O O . ASN A 1 198 ? -12.609 6.277 -17.891 1 95.75 198 ASN A O 1
ATOM 1593 N N . GLU A 1 199 ? -12.922 5.801 -15.695 1 90.94 199 GLU A N 1
ATOM 1594 C CA . GLU A 1 199 ? -14.383 5.836 -15.727 1 90.94 199 GLU A CA 1
ATOM 1595 C C . GLU A 1 199 ? -14.891 7.133 -16.344 1 90.94 199 GLU A C 1
ATOM 1597 O O . GLU A 1 199 ? -14.344 8.203 -16.094 1 90.94 199 GLU A O 1
ATOM 1602 N N . ILE A 1 200 ? -15.906 7.016 -17.156 1 88 200 ILE A N 1
ATOM 1603 C CA . ILE A 1 200 ? -16.469 8.156 -17.859 1 88 200 ILE A CA 1
ATOM 1604 C C . ILE A 1 200 ? -17.328 8.984 -16.906 1 88 200 ILE A C 1
ATOM 1606 O O . ILE A 1 200 ? -17.266 10.219 -16.922 1 88 200 ILE A O 1
ATOM 1610 N N . SER A 1 201 ? -18.109 8.281 -16.141 1 83.81 201 SER A N 1
ATOM 1611 C CA . SER A 1 201 ? -19.047 8.969 -15.242 1 83.81 201 SER A CA 1
ATOM 1612 C C . SER A 1 201 ? -19 8.391 -13.836 1 83.81 201 SER A C 1
ATOM 1614 O O . SER A 1 201 ? -19.953 7.758 -13.383 1 83.81 201 SER A O 1
ATOM 1616 N N . PRO A 1 202 ? -17.875 8.773 -13.203 1 86.81 202 PRO A N 1
ATOM 1617 C CA . PRO A 1 202 ? -17.828 8.312 -11.812 1 86.81 202 PRO A CA 1
ATOM 1618 C C . PRO A 1 202 ? -18.922 8.93 -10.953 1 86.81 202 PRO A C 1
ATOM 1620 O O . PRO A 1 202 ? -19.266 10.102 -11.117 1 86.81 202 PRO A O 1
ATOM 1623 N N . ARG A 1 203 ? -19.578 8.047 -10.227 1 79.81 203 ARG A N 1
ATOM 1624 C CA . ARG A 1 203 ? -20.688 8.484 -9.367 1 79.81 203 ARG A CA 1
ATOM 1625 C C . ARG A 1 203 ? -20.781 7.609 -8.117 1 79.81 203 ARG A C 1
ATOM 1627 O O . ARG A 1 203 ? -19.953 6.723 -7.914 1 79.81 203 ARG A O 1
ATOM 1634 N N . GLN A 1 204 ? -21.531 8.031 -7.137 1 81.56 204 GLN A N 1
ATOM 1635 C CA . GLN A 1 204 ? -21.938 7.211 -6 1 81.56 204 GLN A CA 1
ATOM 1636 C C . GLN A 1 204 ? -20.797 7.062 -4.996 1 81.56 204 GLN A C 1
ATOM 1638 O O . GLN A 1 204 ? -20.562 5.969 -4.48 1 81.56 204 GLN A O 1
ATOM 1643 N N . GLY A 1 205 ? -20.016 8.062 -4.828 1 87.31 205 GLY A N 1
ATOM 1644 C CA . GLY A 1 205 ? -19.016 8.062 -3.768 1 87.31 205 GLY A CA 1
ATOM 1645 C C . GLY A 1 205 ? -17.891 7.066 -4.008 1 87.31 205 GLY A C 1
ATOM 1646 O O . GLY A 1 205 ? -17.25 7.094 -5.055 1 87.31 205 GLY A O 1
ATOM 1647 N N . LEU A 1 206 ? -17.766 6.066 -3.064 1 91.62 206 LEU A N 1
ATOM 1648 C CA . LEU A 1 206 ? -16.656 5.117 -3.1 1 91.62 206 LEU A CA 1
ATOM 1649 C C . LEU A 1 206 ? -16.984 3.914 -3.969 1 91.62 206 LEU A C 1
ATOM 1651 O O . LEU A 1 206 ? -16.219 2.961 -4.051 1 91.62 206 LEU A O 1
ATOM 1655 N N . LEU A 1 207 ? -18.047 3.91 -4.645 1 91.44 207 LEU A N 1
ATOM 1656 C CA . LEU A 1 207 ? -18.531 2.699 -5.305 1 91.44 207 LEU A CA 1
ATOM 1657 C C . LEU A 1 207 ? -18.016 2.625 -6.742 1 91.44 207 LEU A C 1
ATOM 1659 O O . LEU A 1 207 ? -17.781 1.533 -7.262 1 91.44 207 LEU A O 1
ATOM 1663 N N . ARG A 1 208 ? -17.969 3.758 -7.406 1 91.88 208 ARG A N 1
ATOM 1664 C CA . ARG A 1 208 ? -17.453 3.836 -8.773 1 91.88 208 ARG A CA 1
ATOM 1665 C C . ARG A 1 208 ? -16.328 4.859 -8.867 1 91.88 208 ARG A C 1
ATOM 1667 O O . ARG A 1 208 ? -16.578 6.039 -9.125 1 91.88 208 ARG A O 1
ATOM 1674 N N . LEU A 1 209 ? -15.148 4.32 -8.805 1 96.5 209 LEU A N 1
ATOM 1675 C CA . LEU A 1 209 ? -13.969 5.168 -8.695 1 96.5 209 LEU A CA 1
ATOM 1676 C C . LEU A 1 209 ? -13.094 5.055 -9.938 1 96.5 209 LEU A C 1
ATOM 1678 O O . LEU A 1 209 ? -13.18 4.07 -10.672 1 96.5 209 LEU A O 1
ATOM 1682 N N . ARG A 1 210 ? -12.328 6.051 -10.203 1 97.38 210 ARG A N 1
ATOM 1683 C CA . ARG A 1 210 ? -11.297 5.996 -11.234 1 97.38 210 ARG A CA 1
ATOM 1684 C C . ARG A 1 210 ? -10.039 5.309 -10.719 1 97.38 210 ARG A C 1
ATOM 1686 O O . ARG A 1 210 ? -9.281 4.734 -11.492 1 97.38 210 ARG A O 1
ATOM 1693 N N . GLU A 1 211 ? -9.836 5.41 -9.484 1 98 211 GLU A N 1
ATOM 1694 C CA . GLU A 1 211 ? -8.688 4.797 -8.82 1 98 211 GLU A CA 1
ATOM 1695 C C . GLU A 1 211 ? -9.094 4.164 -7.492 1 98 211 GLU A C 1
ATOM 1697 O O . GLU A 1 211 ? -9.781 4.789 -6.684 1 98 211 GLU A O 1
ATOM 1702 N N . PHE A 1 212 ? -8.719 2.943 -7.281 1 98.06 212 PHE A N 1
ATOM 1703 C CA . PHE A 1 212 ? -9.055 2.238 -6.051 1 98.06 212 PHE A CA 1
ATOM 1704 C C . PHE A 1 212 ? -8.039 1.137 -5.762 1 98.06 212 PHE A C 1
ATOM 1706 O O . PHE A 1 212 ? -7.086 0.952 -6.52 1 98.06 212 PHE A O 1
ATOM 1713 N N . THR A 1 213 ? -8.141 0.464 -4.637 1 98.62 213 THR A N 1
ATOM 1714 C CA . THR A 1 213 ? -7.266 -0.629 -4.23 1 98.62 213 THR A CA 1
ATOM 1715 C C . THR A 1 213 ? -7.934 -1.979 -4.473 1 98.62 213 THR A C 1
ATOM 1717 O O . THR A 1 213 ? -9.094 -2.178 -4.102 1 98.62 213 THR A O 1
ATOM 1720 N N . ILE A 1 214 ? -7.223 -2.828 -5.117 1 98.56 214 ILE A N 1
ATOM 1721 C CA . ILE A 1 214 ? -7.715 -4.184 -5.34 1 98.56 214 ILE A CA 1
ATOM 1722 C C . ILE A 1 214 ? -6.871 -5.176 -4.543 1 98.56 214 ILE A C 1
ATOM 1724 O O . ILE A 1 214 ? -5.68 -4.949 -4.32 1 98.56 214 ILE A O 1
ATOM 1728 N N . ALA A 1 215 ? -7.461 -6.145 -3.955 1 98.75 215 ALA A N 1
ATOM 1729 C CA . ALA A 1 215 ? -6.816 -7.316 -3.367 1 98.75 215 ALA A CA 1
ATOM 1730 C C . ALA A 1 215 ? -7.211 -8.586 -4.109 1 98.75 215 ALA A C 1
ATOM 1732 O O . ALA A 1 215 ? -8.375 -8.992 -4.086 1 98.75 215 ALA A O 1
ATOM 1733 N N . GLU A 1 216 ? -6.258 -9.188 -4.777 1 98.12 216 GLU A N 1
ATOM 1734 C CA . GLU A 1 216 ? -6.629 -10.336 -5.598 1 98.12 216 GLU A CA 1
ATOM 1735 C C . GLU A 1 216 ? -5.621 -11.469 -5.445 1 98.12 216 GLU A C 1
ATOM 1737 O O . GLU A 1 216 ? -4.492 -11.25 -5 1 98.12 216 GLU A O 1
ATOM 1742 N N . ILE A 1 217 ? -6.059 -12.664 -5.668 1 98.81 217 ILE A N 1
ATOM 1743 C CA . ILE A 1 217 ? -5.242 -13.875 -5.691 1 98.81 217 ILE A CA 1
ATOM 1744 C C . ILE A 1 217 ? -5.426 -14.594 -7.027 1 98.81 217 ILE A C 1
ATOM 1746 O O . ILE A 1 217 ? -6.555 -14.844 -7.449 1 98.81 217 ILE A O 1
ATOM 1750 N N . GLU A 1 218 ? -4.383 -14.75 -7.742 1 98.81 218 GLU A N 1
ATOM 1751 C CA . GLU A 1 218 ? -4.383 -15.695 -8.859 1 98.81 218 GLU A CA 1
ATOM 1752 C C . GLU A 1 218 ? -3.859 -17.062 -8.422 1 98.81 218 GLU A C 1
ATOM 1754 O O . GLU A 1 218 ? -2.662 -17.219 -8.18 1 98.81 218 GLU A O 1
ATOM 1759 N N . PHE A 1 219 ? -4.777 -17.984 -8.266 1 98.75 219 PHE A N 1
ATOM 1760 C CA . PHE A 1 219 ? -4.492 -19.312 -7.734 1 98.75 219 PHE A CA 1
ATOM 1761 C C . PHE A 1 219 ? -4.355 -20.328 -8.859 1 98.75 219 PHE A C 1
ATOM 1763 O O . PHE A 1 219 ? -5.336 -20.656 -9.531 1 98.75 219 PHE A O 1
ATOM 1770 N N . PHE A 1 220 ? -3.18 -20.844 -9.094 1 98.81 220 PHE A N 1
ATOM 1771 C CA . PHE A 1 220 ? -2.852 -21.734 -10.203 1 98.81 220 PHE A CA 1
ATOM 1772 C C . PHE A 1 220 ? -3.047 -23.203 -9.805 1 98.81 220 PHE A C 1
ATOM 1774 O O . PHE A 1 220 ? -2.531 -23.641 -8.773 1 98.81 220 PHE A O 1
ATOM 1781 N N . ILE A 1 221 ? -3.711 -24 -10.648 1 98.19 221 ILE A N 1
ATOM 1782 C CA . ILE A 1 221 ? -3.982 -25.391 -10.328 1 98.19 221 ILE A CA 1
ATOM 1783 C C . ILE A 1 221 ? -3.721 -26.266 -11.555 1 98.19 221 ILE A C 1
ATOM 1785 O O . ILE A 1 221 ? -3.715 -25.766 -12.688 1 98.19 221 ILE A O 1
ATOM 1789 N N . ASP A 1 222 ? -3.395 -27.516 -11.328 1 97.31 222 ASP A N 1
ATOM 1790 C CA . ASP A 1 222 ? -3.52 -28.547 -12.352 1 97.31 222 ASP A CA 1
ATOM 1791 C C . ASP A 1 222 ? -4.98 -28.938 -12.555 1 97.31 222 ASP A C 1
ATOM 1793 O O . ASP A 1 222 ? -5.621 -29.484 -11.648 1 97.31 222 ASP A O 1
ATOM 1797 N N . PRO A 1 223 ? -5.512 -28.594 -13.688 1 94.75 223 PRO A N 1
ATOM 1798 C CA . PRO A 1 223 ? -6.934 -28.891 -13.883 1 94.75 223 PRO A CA 1
ATOM 1799 C C . PRO A 1 223 ? -7.262 -30.375 -13.711 1 94.75 223 PRO A C 1
ATOM 1801 O O . PRO A 1 223 ? -8.398 -30.719 -13.383 1 94.75 223 PRO A O 1
ATOM 1804 N N . LEU A 1 224 ? -6.297 -31.266 -13.883 1 94.38 224 LEU A N 1
ATOM 1805 C CA . LEU A 1 224 ? -6.527 -32.688 -13.742 1 94.38 224 LEU A CA 1
ATOM 1806 C C . LEU A 1 224 ? -6.301 -33.156 -12.305 1 94.38 224 LEU A C 1
ATOM 1808 O O . LEU A 1 224 ? -6.77 -34.219 -11.898 1 94.38 224 LEU A O 1
ATOM 1812 N N . ASP A 1 225 ? -5.582 -32.406 -11.547 1 93.31 225 ASP A N 1
ATOM 1813 C CA . ASP A 1 225 ? -5.312 -32.656 -10.141 1 93.31 225 ASP A CA 1
ATOM 1814 C C . ASP A 1 225 ? -5.234 -31.359 -9.336 1 93.31 225 ASP A C 1
ATOM 1816 O O . ASP A 1 225 ? -4.16 -30.984 -8.875 1 93.31 225 ASP A O 1
ATOM 1820 N N . PRO A 1 226 ? -6.309 -30.797 -9.172 1 94.38 226 PRO A N 1
ATOM 1821 C CA . PRO A 1 226 ? -6.301 -29.469 -8.562 1 94.38 226 PRO A CA 1
ATOM 1822 C C . PRO A 1 226 ? -5.949 -29.5 -7.074 1 94.38 226 PRO A C 1
ATOM 1824 O O . PRO A 1 226 ? -5.742 -28.453 -6.461 1 94.38 226 PRO A O 1
ATOM 1827 N N . GLY A 1 227 ? -5.738 -30.656 -6.484 1 92.56 227 GLY A N 1
ATOM 1828 C CA . GLY A 1 227 ? -5.547 -30.75 -5.047 1 92.56 227 GLY A CA 1
ATOM 1829 C C . GLY A 1 227 ? -6.84 -30.594 -4.262 1 92.56 227 GLY A C 1
ATOM 1830 O O . GLY A 1 227 ? -7.906 -30.422 -4.848 1 92.56 227 GLY A O 1
ATOM 1831 N N . GLU A 1 228 ? -6.785 -30.797 -2.891 1 94.62 228 GLU A N 1
ATOM 1832 C CA . GLU A 1 228 ? -7.949 -30.719 -2.014 1 94.62 228 GLU A CA 1
ATOM 1833 C C . GLU A 1 228 ? -7.848 -29.516 -1.071 1 94.62 228 GLU A C 1
ATOM 1835 O O . GLU A 1 228 ? -6.988 -29.484 -0.19 1 94.62 228 GLU A O 1
ATOM 1840 N N . PRO A 1 229 ? -8.727 -28.5 -1.292 1 96.81 229 PRO A N 1
ATOM 1841 C CA . PRO A 1 229 ? -8.727 -27.391 -0.334 1 96.81 229 PRO A CA 1
ATOM 1842 C C . PRO A 1 229 ? -9.281 -27.781 1.031 1 96.81 229 PRO A C 1
ATOM 1844 O O . PRO A 1 229 ? -10.055 -28.75 1.13 1 96.81 229 PRO A O 1
ATOM 1847 N N . PRO A 1 230 ? -8.812 -27.156 2.146 1 95.69 230 PRO A N 1
ATOM 1848 C CA . PRO A 1 230 ? -9.484 -27.344 3.434 1 95.69 230 PRO A CA 1
ATOM 1849 C C . PRO A 1 230 ? -10.891 -26.75 3.455 1 95.69 230 PRO A C 1
ATOM 1851 O O . PRO A 1 230 ? -11.133 -25.734 4.117 1 95.69 230 PRO A O 1
ATOM 1854 N N . LEU A 1 231 ? -11.75 -27.438 2.836 1 96.38 231 LEU A N 1
ATOM 1855 C CA . LEU A 1 231 ? -13.102 -26.953 2.547 1 96.38 231 LEU A CA 1
ATOM 1856 C C . LEU A 1 231 ? -14.109 -27.562 3.518 1 96.38 231 LEU A C 1
ATOM 1858 O O . LEU A 1 231 ? -14.086 -28.766 3.779 1 96.38 231 LEU A O 1
ATOM 1862 N N . ASP A 1 232 ? -14.93 -26.75 4.137 1 96.75 232 ASP A N 1
ATOM 1863 C CA . ASP A 1 232 ? -16.078 -27.219 4.914 1 96.75 232 ASP A CA 1
ATOM 1864 C C . ASP A 1 232 ? -17.281 -27.484 4.012 1 96.75 232 ASP A C 1
ATOM 1866 O O . ASP A 1 232 ? -18.031 -26.562 3.684 1 96.75 232 ASP A O 1
ATOM 1870 N N . TYR A 1 233 ? -17.531 -28.703 3.777 1 97.5 233 TYR A N 1
ATOM 1871 C CA . TYR A 1 233 ? -18.547 -29.109 2.811 1 97.5 233 TYR A CA 1
ATOM 1872 C C . TYR A 1 233 ? -19.938 -28.875 3.367 1 97.5 233 TYR A C 1
ATOM 1874 O O . TYR A 1 233 ? -20.922 -28.844 2.613 1 97.5 233 TYR A O 1
ATOM 1882 N N . ASP A 1 234 ? -20.062 -28.672 4.68 1 98.12 234 ASP A N 1
ATOM 1883 C CA . ASP A 1 234 ? -21.375 -28.516 5.305 1 98.12 234 ASP A CA 1
ATOM 1884 C C . ASP A 1 234 ? -21.703 -27.031 5.477 1 98.12 234 ASP A C 1
ATOM 1886 O O . ASP A 1 234 ? -22.844 -26.688 5.801 1 98.12 234 ASP A O 1
ATOM 1890 N N . ALA A 1 235 ? -20.719 -26.172 5.215 1 98.12 235 ALA A N 1
ATOM 1891 C CA . ALA A 1 235 ? -20.984 -24.734 5.281 1 98.12 235 ALA A CA 1
ATOM 1892 C C . ALA A 1 235 ? -22.016 -24.328 4.234 1 98.12 235 ALA A C 1
ATOM 1894 O O . ALA A 1 235 ? -22.141 -24.969 3.193 1 98.12 235 ALA A O 1
ATOM 1895 N N . LYS A 1 236 ? -22.719 -23.266 4.5 1 98.38 236 LYS A N 1
ATOM 1896 C CA . LYS A 1 236 ? -23.797 -22.828 3.609 1 98.38 236 LYS A CA 1
ATOM 1897 C C . LYS A 1 236 ? -23.391 -21.562 2.865 1 98.38 236 LYS A C 1
ATOM 1899 O O . LYS A 1 236 ? -22.672 -20.719 3.402 1 98.38 236 LYS A O 1
ATOM 1904 N N . LEU A 1 237 ? -23.812 -21.438 1.689 1 98.38 237 LEU A N 1
ATOM 1905 C CA . LEU A 1 237 ? -23.688 -20.25 0.834 1 98.38 237 LEU A CA 1
ATOM 1906 C C . LEU A 1 237 ? -25.047 -19.859 0.255 1 98.38 237 LEU A C 1
ATOM 1908 O O . LEU A 1 237 ? -25.922 -20.703 0.077 1 98.38 237 LEU A O 1
ATOM 1912 N N . ARG A 1 238 ? -25.266 -18.609 0.117 1 98.69 238 ARG A N 1
ATOM 1913 C CA . ARG A 1 238 ? -26.406 -18.109 -0.648 1 98.69 238 ARG A CA 1
ATOM 1914 C C . ARG A 1 238 ? -26 -17.812 -2.09 1 98.69 238 ARG A C 1
ATOM 1916 O O . ARG A 1 238 ? -25.156 -16.953 -2.344 1 98.69 238 ARG A O 1
ATOM 1923 N N . LEU A 1 239 ? -26.641 -18.578 -3.041 1 98.44 239 LEU A N 1
ATOM 1924 C CA . LEU A 1 239 ? -26.234 -18.531 -4.441 1 98.44 239 LEU A CA 1
ATOM 1925 C C . LEU A 1 239 ? -27.422 -18.234 -5.344 1 98.44 239 LEU A C 1
ATOM 1927 O O . LEU A 1 239 ? -28.547 -18.672 -5.059 1 98.44 239 LEU A O 1
ATOM 1931 N N . LEU A 1 240 ? -27.188 -17.469 -6.352 1 98.31 240 LEU A N 1
ATOM 1932 C CA . LEU A 1 240 ? -28.062 -17.391 -7.512 1 98.31 240 LEU A CA 1
ATOM 1933 C C . LEU A 1 240 ? -27.344 -17.844 -8.773 1 98.31 240 LEU A C 1
ATOM 1935 O O . LEU A 1 240 ? -26.828 -17.016 -9.531 1 98.31 240 LEU A O 1
ATOM 1939 N N . PRO A 1 241 ? -27.328 -19.219 -8.969 1 97.25 241 PRO A N 1
ATOM 1940 C CA . PRO A 1 241 ? -26.688 -19.734 -10.172 1 97.25 241 PRO A CA 1
ATOM 1941 C C . PRO A 1 241 ? -27.375 -19.281 -11.461 1 97.25 241 PRO A C 1
ATOM 1943 O O . PRO A 1 241 ? -28.562 -19 -11.461 1 97.25 241 PRO A O 1
ATOM 1946 N N . TRP A 1 242 ? -26.641 -19.234 -12.477 1 94.44 242 TRP A N 1
ATOM 1947 C CA . TRP A 1 242 ? -27.172 -18.781 -13.758 1 94.44 242 TRP A CA 1
ATOM 1948 C C . TRP A 1 242 ? -28.328 -19.641 -14.211 1 94.44 242 TRP A C 1
ATOM 1950 O O . TRP A 1 242 ? -29.297 -19.156 -14.812 1 94.44 242 TRP A O 1
ATOM 1960 N N . GLU A 1 243 ? -28.25 -20.938 -13.953 1 93.69 243 GLU A N 1
ATOM 1961 C CA . GLU A 1 243 ? -29.297 -21.891 -14.32 1 93.69 243 GLU A CA 1
ATOM 1962 C C . GLU A 1 243 ? -30.656 -21.469 -13.742 1 93.69 243 GLU A C 1
ATOM 1964 O O . GLU A 1 243 ? -31.688 -21.594 -14.398 1 93.69 243 GLU A O 1
ATOM 1969 N N . LEU A 1 244 ? -30.625 -20.984 -12.508 1 95.81 244 LEU A N 1
ATOM 1970 C CA . LEU A 1 244 ? -31.844 -20.547 -11.859 1 95.81 244 LEU A CA 1
ATOM 1971 C C . LEU A 1 244 ? -32.25 -19.156 -12.328 1 95.81 244 LEU A C 1
ATOM 1973 O O . LEU A 1 244 ? -33.438 -18.875 -12.531 1 95.81 244 LEU A O 1
ATOM 1977 N N . ALA A 1 245 ? -31.312 -18.312 -12.477 1 93.56 245 ALA A N 1
ATOM 1978 C CA . ALA A 1 245 ? -31.578 -16.953 -12.922 1 93.56 245 ALA A CA 1
ATOM 1979 C C . ALA A 1 245 ? -32.219 -16.953 -14.305 1 93.56 245 ALA A C 1
ATOM 1981 O O . ALA A 1 245 ? -33.125 -16.141 -14.57 1 93.56 245 ALA A O 1
ATOM 1982 N N . LYS A 1 246 ? -31.719 -17.797 -15.164 1 91.88 246 LYS A N 1
ATOM 1983 C CA . LYS A 1 246 ? -32.25 -17.891 -16.531 1 91.88 246 LYS A CA 1
ATOM 1984 C C . LYS A 1 246 ? -33.719 -18.328 -16.531 1 91.88 246 LYS A C 1
ATOM 1986 O O . LYS A 1 246 ? -34.469 -18 -17.438 1 91.88 246 LYS A O 1
ATOM 1991 N N . GLU A 1 247 ? -34.156 -19.062 -15.562 1 93.69 247 GLU A N 1
ATOM 1992 C CA . GLU A 1 247 ? -35.531 -19.531 -15.43 1 93.69 247 GLU A CA 1
ATOM 1993 C C . GLU A 1 247 ? -36.406 -18.484 -14.758 1 93.69 247 GLU A C 1
ATOM 1995 O O . GLU A 1 247 ? -37.594 -18.719 -14.539 1 93.69 247 GLU A O 1
ATOM 2000 N N . GLY A 1 248 ? -35.781 -17.391 -14.375 1 92.12 248 GLY A N 1
ATOM 2001 C CA . GLY A 1 248 ? -36.594 -16.281 -13.867 1 92.12 248 GLY A CA 1
ATOM 2002 C C . GLY A 1 248 ? -36.438 -16.078 -12.367 1 92.12 248 GLY A C 1
ATOM 2003 O O . GLY A 1 248 ? -37.031 -15.148 -11.805 1 92.12 248 GLY A O 1
ATOM 2004 N N . ARG A 1 249 ? -35.656 -16.922 -11.766 1 93.5 249 ARG A N 1
ATOM 2005 C CA . ARG A 1 249 ? -35.438 -16.734 -10.336 1 93.5 249 ARG A CA 1
ATOM 2006 C C . ARG A 1 249 ? -34.656 -15.445 -10.055 1 93.5 249 ARG A C 1
ATOM 2008 O O . ARG A 1 249 ? -33.688 -15.141 -10.734 1 93.5 249 ARG A O 1
ATOM 2015 N N . LYS A 1 250 ? -35.125 -14.773 -9.062 1 92.12 250 LYS A N 1
ATOM 2016 C CA . LYS A 1 250 ? -34.5 -13.5 -8.742 1 92.12 250 LYS A CA 1
ATOM 2017 C C . LYS A 1 250 ? -33.812 -13.547 -7.371 1 92.12 250 LYS A C 1
ATOM 2019 O O . LYS A 1 250 ? -32.938 -12.758 -7.094 1 92.12 250 LYS A O 1
ATOM 2024 N N . GLU A 1 251 ? -34.25 -14.477 -6.562 1 96 251 GLU A N 1
ATOM 2025 C CA . GLU A 1 251 ? -33.719 -14.562 -5.199 1 96 251 GLU A CA 1
ATOM 2026 C C . GLU A 1 251 ? -32.688 -15.68 -5.07 1 96 251 GLU A C 1
ATOM 2028 O O . GLU A 1 251 ? -32.844 -16.734 -5.691 1 96 251 GLU A O 1
ATOM 2033 N N . PRO A 1 252 ? -31.719 -15.445 -4.258 1 98.12 252 PRO A N 1
ATOM 2034 C CA . PRO A 1 252 ? -30.719 -16.5 -4.047 1 98.12 252 PRO A CA 1
ATOM 2035 C C . PRO A 1 252 ? -31.281 -17.688 -3.27 1 98.12 252 PRO A C 1
ATOM 2037 O O . PRO A 1 252 ? -32.312 -17.562 -2.584 1 98.12 252 PRO A O 1
ATOM 2040 N N . VAL A 1 253 ? -30.672 -18.781 -3.396 1 97.75 253 VAL A N 1
ATOM 2041 C CA . VAL A 1 253 ? -31 -19.984 -2.637 1 97.75 253 VAL A CA 1
ATOM 2042 C C . VAL A 1 253 ? -29.875 -20.312 -1.664 1 97.75 253 VAL A C 1
ATOM 2044 O O . VAL A 1 253 ? -28.703 -20.078 -1.97 1 97.75 253 VAL A O 1
ATOM 2047 N N . GLU A 1 254 ? -30.219 -20.75 -0.526 1 98.25 254 GLU A N 1
ATOM 2048 C CA . GLU A 1 254 ? -29.219 -21.203 0.44 1 98.25 254 GLU A CA 1
ATOM 2049 C C . GLU A 1 254 ? -28.906 -22.688 0.259 1 98.25 254 GLU A C 1
ATOM 2051 O O . GLU A 1 254 ? -29.812 -23.516 0.289 1 98.25 254 GLU A O 1
ATOM 2056 N N . VAL A 1 255 ? -27.766 -23.031 0.039 1 98.06 255 VAL A N 1
ATOM 2057 C CA . VAL A 1 255 ? -27.344 -24.406 -0.208 1 98.06 255 VAL A CA 1
ATOM 2058 C C . VAL A 1 255 ? -26.016 -24.688 0.504 1 98.06 255 VAL A C 1
ATOM 2060 O O . VAL A 1 255 ? -25.266 -23.75 0.821 1 98.06 255 VAL A O 1
ATOM 2063 N N . THR A 1 256 ? -25.75 -25.922 0.795 1 98.44 256 THR A N 1
ATOM 2064 C CA . THR A 1 256 ? -24.438 -26.281 1.321 1 98.44 256 THR A CA 1
ATOM 2065 C C . THR A 1 256 ? -23.391 -26.312 0.207 1 98.44 256 THR A C 1
ATOM 2067 O O . THR A 1 256 ? -23.734 -26.422 -0.971 1 98.44 256 THR A O 1
ATOM 2070 N N . VAL A 1 257 ? -22.156 -26.188 0.54 1 98.31 257 VAL A N 1
ATOM 2071 C CA . VAL A 1 257 ? -21.062 -26.281 -0.425 1 98.31 257 VAL A CA 1
ATOM 2072 C C . VAL A 1 257 ? -21.141 -27.625 -1.157 1 98.31 257 VAL A C 1
ATOM 2074 O O . VAL A 1 257 ? -21 -27.688 -2.379 1 98.31 257 VAL A O 1
ATOM 2077 N N . ARG A 1 258 ? -21.406 -28.672 -0.4 1 98.06 258 ARG A N 1
ATOM 2078 C CA . ARG A 1 258 ? -21.547 -30 -0.967 1 98.06 258 ARG A CA 1
ATOM 2079 C C . ARG A 1 258 ? -22.609 -30.031 -2.059 1 98.06 258 ARG A C 1
ATOM 2081 O O . ARG A 1 258 ? -22.359 -30.5 -3.166 1 98.06 258 ARG A O 1
ATOM 2088 N N . GLU A 1 259 ? -23.781 -29.547 -1.76 1 98.25 259 GLU A N 1
ATOM 2089 C CA . GLU A 1 259 ? -24.891 -29.516 -2.705 1 98.25 259 GLU A CA 1
ATOM 2090 C C . GLU A 1 259 ? -24.547 -28.703 -3.943 1 98.25 259 GLU A C 1
ATOM 2092 O O . GLU A 1 259 ? -24.875 -29.094 -5.066 1 98.25 259 GLU A O 1
ATOM 2097 N N . ALA A 1 260 ? -23.922 -27.5 -3.715 1 98.31 260 ALA A N 1
ATOM 2098 C CA . ALA A 1 260 ? -23.562 -26.625 -4.824 1 98.31 260 ALA A CA 1
ATOM 2099 C C . ALA A 1 260 ? -22.594 -27.312 -5.785 1 98.31 260 ALA A C 1
ATOM 2101 O O . ALA A 1 260 ? -22.703 -27.156 -7.004 1 98.31 260 ALA A O 1
ATOM 2102 N N . LEU A 1 261 ? -21.656 -28.094 -5.23 1 97.69 261 LEU A N 1
ATOM 2103 C CA . LEU A 1 261 ? -20.688 -28.812 -6.043 1 97.69 261 LEU A CA 1
ATOM 2104 C C . LEU A 1 261 ? -21.344 -29.984 -6.766 1 97.69 261 LEU A C 1
ATOM 2106 O O . LEU A 1 261 ? -21.078 -30.219 -7.949 1 97.69 261 LEU A O 1
ATOM 2110 N N . GLU A 1 262 ? -22.188 -30.734 -6.105 1 97.62 262 GLU A N 1
ATOM 2111 C CA . GLU A 1 262 ? -22.875 -31.891 -6.676 1 97.62 262 GLU A CA 1
ATOM 2112 C C . GLU A 1 262 ? -23.781 -31.484 -7.824 1 97.62 262 GLU A C 1
ATOM 2114 O O . GLU A 1 262 ? -23.891 -32.188 -8.828 1 97.62 262 GLU A O 1
ATOM 2119 N N . LYS A 1 263 ? -24.469 -30.312 -7.688 1 97.06 263 LYS A N 1
ATOM 2120 C CA . LYS A 1 263 ? -25.391 -29.812 -8.703 1 97.06 263 LYS A CA 1
ATOM 2121 C C . LYS A 1 263 ? -24.641 -29.156 -9.859 1 97.06 263 LYS A C 1
ATOM 2123 O O . LYS A 1 263 ? -25.234 -28.844 -10.883 1 97.06 263 LYS A O 1
ATOM 2128 N N . GLY A 1 264 ? -23.359 -28.906 -9.648 1 96.06 264 GLY A N 1
ATOM 2129 C CA . GLY A 1 264 ? -22.578 -28.234 -10.672 1 96.06 264 GLY A CA 1
ATOM 2130 C C . GLY A 1 264 ? -22.75 -26.719 -10.664 1 96.06 264 GLY A C 1
ATOM 2131 O O . GLY A 1 264 ? -22.375 -26.047 -11.625 1 96.06 264 GLY A O 1
ATOM 2132 N N . TRP A 1 265 ? -23.391 -26.141 -9.617 1 97.44 265 TRP A N 1
ATOM 2133 C CA . TRP A 1 265 ? -23.547 -24.688 -9.5 1 97.44 265 TRP A CA 1
ATOM 2134 C C . TRP A 1 265 ? -22.203 -24.016 -9.258 1 97.44 265 TRP A C 1
ATOM 2136 O O . TRP A 1 265 ? -22 -22.859 -9.633 1 97.44 265 TRP A O 1
ATOM 2146 N N . ILE A 1 266 ? -21.344 -24.703 -8.578 1 97.62 266 ILE A N 1
ATOM 2147 C CA . ILE A 1 266 ? -19.938 -24.359 -8.5 1 97.62 266 ILE A CA 1
ATOM 2148 C C . ILE A 1 266 ? -19.094 -25.484 -9.117 1 97.62 266 ILE A C 1
ATOM 2150 O O . ILE A 1 266 ? -19.188 -26.641 -8.711 1 97.62 266 ILE A O 1
ATOM 2154 N N . ILE A 1 267 ? -18.25 -25.188 -10.023 1 94.25 267 ILE A N 1
ATOM 2155 C CA . ILE A 1 267 ? -17.688 -26.234 -10.867 1 94.25 267 ILE A CA 1
ATOM 2156 C C . ILE A 1 267 ? -16.328 -26.672 -10.312 1 94.25 267 ILE A C 1
ATOM 2158 O O . ILE A 1 267 ? -15.773 -27.688 -10.727 1 94.25 267 ILE A O 1
ATOM 2162 N N . ASN A 1 268 ? -15.805 -25.844 -9.391 1 93 268 ASN A N 1
ATOM 2163 C CA . ASN A 1 268 ? -14.453 -26.062 -8.883 1 93 268 ASN A CA 1
ATOM 2164 C C . ASN A 1 268 ? -14.398 -25.922 -7.363 1 93 268 ASN A C 1
ATOM 2166 O O . ASN A 1 268 ? -14.945 -24.969 -6.805 1 93 268 ASN A O 1
ATOM 2170 N N . LYS A 1 269 ? -13.734 -26.922 -6.664 1 97.19 269 LYS A N 1
ATOM 2171 C CA . LYS A 1 269 ? -13.688 -26.922 -5.207 1 97.19 269 LYS A CA 1
ATOM 2172 C C . LYS A 1 269 ? -12.938 -25.703 -4.684 1 97.19 269 LYS A C 1
ATOM 2174 O O . LYS A 1 269 ? -13.25 -25.188 -3.611 1 97.19 269 LYS A O 1
ATOM 2179 N N . TRP A 1 270 ? -11.898 -25.297 -5.422 1 98.19 270 TRP A N 1
ATOM 2180 C CA . TRP A 1 270 ? -11.133 -24.141 -4.98 1 98.19 270 TRP A CA 1
ATOM 2181 C C . TRP A 1 270 ? -11.961 -22.859 -5.113 1 98.19 270 TRP A C 1
ATOM 2183 O O . TRP A 1 270 ? -11.828 -21.938 -4.301 1 98.19 270 TRP A O 1
ATOM 2193 N N . MET A 1 271 ? -12.797 -22.75 -6.117 1 97.56 271 MET A N 1
ATOM 2194 C CA . MET A 1 271 ? -13.719 -21.625 -6.215 1 97.56 271 MET A CA 1
ATOM 2195 C C . MET A 1 271 ? -14.641 -21.578 -5 1 97.56 271 MET A C 1
ATOM 2197 O O . MET A 1 271 ? -14.859 -20.5 -4.43 1 97.56 271 MET A O 1
ATOM 2201 N N . ALA A 1 272 ? -15.18 -22.766 -4.645 1 98.56 272 ALA A N 1
ATOM 2202 C CA . ALA A 1 272 ? -16.016 -22.844 -3.455 1 98.56 272 ALA A CA 1
ATOM 2203 C C . ALA A 1 272 ? -15.266 -22.391 -2.213 1 98.56 272 ALA A C 1
ATOM 2205 O O . ALA A 1 272 ? -15.812 -21.688 -1.364 1 98.56 272 ALA A O 1
ATOM 2206 N N . TYR A 1 273 ? -14.031 -22.828 -2.113 1 98.56 273 TYR A N 1
ATOM 2207 C CA . TYR A 1 273 ? -13.195 -22.453 -0.979 1 98.56 273 TYR A CA 1
ATOM 2208 C C . TYR A 1 273 ? -13.07 -20.938 -0.879 1 98.56 273 TYR A C 1
ATOM 2210 O O . TYR A 1 273 ? -13.289 -20.359 0.188 1 98.56 273 TYR A O 1
ATOM 2218 N N . TRP A 1 274 ? -12.703 -20.281 -1.972 1 98.62 274 TRP A N 1
ATOM 2219 C CA . TRP A 1 274 ? -12.492 -18.828 -1.975 1 98.62 274 TRP A CA 1
ATOM 2220 C C . TRP A 1 274 ? -13.789 -18.094 -1.703 1 98.62 274 TRP A C 1
ATOM 2222 O O . TRP A 1 274 ? -13.797 -17.062 -1.026 1 98.62 274 TRP A O 1
ATOM 2232 N N . MET A 1 275 ? -14.867 -18.578 -2.254 1 98.81 275 MET A N 1
ATOM 2233 C CA . MET A 1 275 ? -16.172 -17.969 -2.016 1 98.81 275 MET A CA 1
ATOM 2234 C C . MET A 1 275 ? -16.547 -18.047 -0.539 1 98.81 275 MET A C 1
ATOM 2236 O O . MET A 1 275 ? -17.062 -17.078 0.025 1 98.81 275 MET A O 1
ATOM 2240 N N . LEU A 1 276 ? -16.312 -19.172 0.071 1 98.62 276 LEU A N 1
ATOM 2241 C CA . LEU A 1 276 ? -16.578 -19.328 1.498 1 98.62 276 LEU A CA 1
ATOM 2242 C C . LEU A 1 276 ? -15.742 -18.344 2.312 1 98.62 276 LEU A C 1
ATOM 2244 O O . LEU A 1 276 ? -16.234 -17.734 3.26 1 98.62 276 LEU A O 1
ATOM 2248 N N . LYS A 1 277 ? -14.461 -18.25 1.977 1 98.56 277 LYS A N 1
ATOM 2249 C CA . LYS A 1 277 ? -13.586 -17.297 2.672 1 98.56 277 LYS A CA 1
ATOM 2250 C C . LYS A 1 277 ? -14.078 -15.859 2.486 1 98.56 277 LYS A C 1
ATOM 2252 O O . LYS A 1 277 ? -13.984 -15.047 3.404 1 98.56 277 LYS A O 1
ATOM 2257 N N . ALA A 1 278 ? -14.562 -15.562 1.271 1 98.81 278 ALA A N 1
ATOM 2258 C CA . ALA A 1 278 ? -15.109 -14.234 1.003 1 98.81 278 ALA A CA 1
ATOM 2259 C C . ALA A 1 278 ? -16.328 -13.961 1.876 1 98.81 278 ALA A C 1
ATOM 2261 O O . ALA A 1 278 ? -16.5 -12.859 2.402 1 98.81 278 ALA A O 1
ATOM 2262 N N . LYS A 1 279 ? -17.203 -14.961 1.994 1 98.81 279 LYS A N 1
ATOM 2263 C CA . LYS A 1 279 ? -18.359 -14.836 2.875 1 98.81 279 LYS A CA 1
ATOM 2264 C C . LYS A 1 279 ? -17.938 -14.547 4.309 1 98.81 279 LYS A C 1
ATOM 2266 O O . LYS A 1 279 ? -18.469 -13.648 4.957 1 98.81 279 LYS A O 1
ATOM 2271 N N . GLU A 1 280 ? -16.969 -15.305 4.785 1 98.44 280 GLU A N 1
ATOM 2272 C CA . GLU A 1 280 ? -16.469 -15.141 6.148 1 98.44 280 GLU A CA 1
ATOM 2273 C C . GLU A 1 280 ? -15.883 -13.742 6.352 1 98.44 280 GLU A C 1
ATOM 2275 O O . GLU A 1 280 ? -16.047 -13.148 7.414 1 98.44 280 GLU A O 1
ATOM 2280 N N . LEU A 1 281 ? -15.164 -13.289 5.371 1 98.75 281 LEU A N 1
ATOM 2281 C CA . LEU A 1 281 ? -14.602 -11.945 5.43 1 98.75 281 LEU A CA 1
ATOM 2282 C C . LEU A 1 281 ? -15.703 -10.906 5.641 1 98.75 281 LEU A C 1
ATOM 2284 O O . LEU A 1 281 ? -15.586 -10.039 6.512 1 98.75 281 LEU A O 1
ATOM 2288 N N . LEU A 1 282 ? -16.766 -10.992 4.848 1 98.81 282 LEU A N 1
ATOM 2289 C CA . LEU A 1 282 ? -17.859 -10.047 4.965 1 98.81 282 LEU A CA 1
ATOM 2290 C C . LEU A 1 282 ? -18.516 -10.133 6.34 1 98.81 282 LEU A C 1
ATOM 2292 O O . LEU A 1 282 ? -18.906 -9.117 6.914 1 98.81 282 LEU A O 1
ATOM 2296 N N . ASN A 1 283 ? -18.656 -11.367 6.863 1 98.69 283 ASN A N 1
ATOM 2297 C CA . ASN A 1 283 ? -19.203 -11.523 8.211 1 98.69 283 ASN A CA 1
ATOM 2298 C C . ASN A 1 283 ? -18.359 -10.781 9.242 1 98.69 283 ASN A C 1
ATOM 2300 O O . ASN A 1 283 ? -18.906 -10.109 10.117 1 98.69 283 ASN A O 1
ATOM 2304 N N . GLU A 1 284 ? -17.109 -10.883 9.133 1 98.06 284 GLU A N 1
ATOM 2305 C CA . GLU A 1 284 ? -16.219 -10.219 10.07 1 98.06 284 GLU A CA 1
ATOM 2306 C C . GLU A 1 284 ? -16.266 -8.703 9.906 1 98.06 284 GLU A C 1
ATOM 2308 O O . GLU A 1 284 ? -15.961 -7.961 10.844 1 98.06 284 GLU A O 1
ATOM 2313 N N . LEU A 1 285 ? -16.594 -8.242 8.719 1 98.5 285 LEU A N 1
ATOM 2314 C CA . LEU A 1 285 ? -16.719 -6.809 8.469 1 98.5 285 LEU A CA 1
ATOM 2315 C C . LEU A 1 285 ? -18.062 -6.285 8.969 1 98.5 285 LEU A C 1
ATOM 2317 O O . LEU A 1 285 ? -18.312 -5.078 8.945 1 98.5 285 LEU A O 1
ATOM 2321 N N . GLY A 1 286 ? -18.984 -7.152 9.398 1 97.94 286 GLY A N 1
ATOM 2322 C CA . GLY A 1 286 ? -20.234 -6.738 10.008 1 97.94 286 GLY A CA 1
ATOM 2323 C C . GLY A 1 286 ? -21.453 -6.984 9.117 1 97.94 286 GLY A C 1
ATOM 2324 O O . GLY A 1 286 ? -22.562 -6.566 9.445 1 97.94 286 GLY A O 1
ATOM 2325 N N . VAL A 1 287 ? -21.281 -7.695 7.984 1 98.56 287 VAL A N 1
ATOM 2326 C CA . VAL A 1 287 ? -22.375 -7.965 7.062 1 98.56 287 VAL A CA 1
ATOM 2327 C C . VAL A 1 287 ? -23.016 -9.305 7.398 1 98.56 287 VAL A C 1
ATOM 2329 O O . VAL A 1 287 ? -22.375 -10.352 7.324 1 98.56 287 VAL A O 1
ATOM 2332 N N . PRO A 1 288 ? -24.219 -9.367 7.723 1 98.12 288 PRO A N 1
ATOM 2333 C CA . PRO A 1 288 ? -24.875 -10.641 8.047 1 98.12 288 PRO A CA 1
ATOM 2334 C C . PRO A 1 288 ? -25.109 -11.508 6.816 1 98.12 288 PRO A C 1
ATOM 2336 O O . PRO A 1 288 ? -25.109 -11.008 5.688 1 98.12 288 PRO A O 1
ATOM 2339 N N . ASP A 1 289 ? -25.359 -12.773 7.008 1 98 289 ASP A N 1
ATOM 2340 C CA . ASP A 1 289 ? -25.531 -13.75 5.934 1 98 289 ASP A CA 1
ATOM 2341 C C . ASP A 1 289 ? -26.719 -13.383 5.047 1 98 289 ASP A C 1
ATOM 2343 O O . ASP A 1 289 ? -26.656 -13.562 3.828 1 98 289 ASP A O 1
ATOM 2347 N N . GLU A 1 290 ? -27.781 -12.828 5.613 1 97.69 290 GLU A N 1
ATOM 2348 C CA . GLU A 1 290 ? -29 -12.555 4.867 1 97.69 290 GLU A CA 1
ATOM 2349 C C . GLU A 1 290 ? -28.812 -11.383 3.91 1 97.69 290 GLU A C 1
ATOM 2351 O O . GLU A 1 290 ? -29.609 -11.188 2.996 1 97.69 290 GLU A O 1
ATOM 2356 N N . ASN A 1 291 ? -27.75 -10.633 4.105 1 98.5 291 ASN A N 1
ATOM 2357 C CA . ASN A 1 291 ? -27.531 -9.438 3.295 1 98.5 291 ASN A CA 1
ATOM 2358 C C . ASN A 1 291 ? -26.344 -9.609 2.35 1 98.5 291 ASN A C 1
ATOM 2360 O O . ASN A 1 291 ? -25.75 -8.625 1.9 1 98.5 291 ASN A O 1
ATOM 2364 N N . GLN A 1 292 ? -25.938 -10.812 2.107 1 98.75 292 GLN A N 1
ATOM 2365 C CA . GLN A 1 292 ? -24.906 -11.102 1.115 1 98.75 292 GLN A CA 1
ATOM 2366 C C . GLN A 1 292 ? -25.234 -12.383 0.347 1 98.75 292 GLN A C 1
ATOM 2368 O O . GLN A 1 292 ? -25.859 -13.297 0.89 1 98.75 292 GLN A O 1
ATOM 2373 N N . TYR A 1 293 ? -24.875 -12.484 -0.855 1 98.81 293 TYR A N 1
ATOM 2374 C CA . TYR A 1 293 ? -25 -13.703 -1.647 1 98.81 293 TYR A CA 1
ATOM 2375 C C . TYR A 1 293 ? -24.094 -13.641 -2.877 1 98.81 293 TYR A C 1
ATOM 2377 O O . TYR A 1 293 ? -23.438 -12.625 -3.117 1 98.81 293 TYR A O 1
ATOM 2385 N N . PHE A 1 294 ? -23.953 -14.734 -3.58 1 98.81 294 PHE A N 1
ATOM 2386 C CA . PHE A 1 294 ? -23.172 -14.836 -4.805 1 98.81 294 PHE A CA 1
ATOM 2387 C C . PHE A 1 294 ? -24.094 -15 -6.016 1 98.81 294 PHE A C 1
ATOM 2389 O O . PHE A 1 294 ? -24.953 -15.875 -6.031 1 98.81 294 PHE A O 1
ATOM 2396 N N . GLU A 1 295 ? -23.859 -14.148 -6.988 1 98.12 295 GLU A N 1
ATOM 2397 C CA . GLU A 1 295 ? -24.625 -14.219 -8.234 1 98.12 295 GLU A CA 1
ATOM 2398 C C . GLU A 1 295 ? -23.734 -14.641 -9.398 1 98.12 295 GLU A C 1
ATOM 2400 O O . GLU A 1 295 ? -22.688 -14.023 -9.648 1 98.12 295 GLU A O 1
ATOM 2405 N N . GLU A 1 296 ? -24.141 -15.672 -10.086 1 97.31 296 GLU A N 1
ATOM 2406 C CA . GLU A 1 296 ? -23.375 -16.141 -11.234 1 97.31 296 GLU A CA 1
ATOM 2407 C C . GLU A 1 296 ? -23.656 -15.273 -12.469 1 97.31 296 GLU A C 1
ATOM 2409 O O . GLU A 1 296 ? -24.812 -14.969 -12.766 1 97.31 296 GLU A O 1
ATOM 2414 N N . LYS A 1 297 ? -22.578 -14.867 -13.109 1 93.31 297 LYS A N 1
ATOM 2415 C CA . LYS A 1 297 ? -22.719 -14.133 -14.367 1 93.31 297 LYS A CA 1
ATOM 2416 C C . LYS A 1 297 ? -23.078 -15.07 -15.516 1 93.31 297 LYS A C 1
ATOM 2418 O O . LYS A 1 297 ? -22.531 -16.172 -15.609 1 93.31 297 LYS A O 1
ATOM 2423 N N . GLY A 1 298 ? -23.938 -14.656 -16.328 1 88.81 298 GLY A N 1
ATOM 2424 C CA . GLY A 1 298 ? -24.266 -15.406 -17.531 1 88.81 298 GLY A CA 1
ATOM 2425 C C . GLY A 1 298 ? -23.141 -15.383 -18.562 1 88.81 298 GLY A C 1
ATOM 2426 O O . GLY A 1 298 ? -22.219 -14.586 -18.453 1 88.81 298 GLY A O 1
ATOM 2427 N N . PRO A 1 299 ? -23.25 -16.234 -19.516 1 80.62 299 PRO A N 1
ATOM 2428 C CA . PRO A 1 299 ? -22.203 -16.344 -20.547 1 80.62 299 PRO A CA 1
ATOM 2429 C C . PRO A 1 299 ? -21.984 -15.031 -21.297 1 80.62 299 PRO A C 1
ATOM 2431 O O . PRO A 1 299 ? -20.844 -14.719 -21.688 1 80.62 299 PRO A O 1
ATOM 2434 N N . GLU A 1 300 ? -22.953 -14.234 -21.453 1 74.94 300 GLU A N 1
ATOM 2435 C CA . GLU A 1 300 ? -22.828 -12.984 -22.203 1 74.94 300 GLU A CA 1
ATOM 2436 C C . GLU A 1 300 ? -22.219 -11.883 -21.344 1 74.94 300 GLU A C 1
ATOM 2438 O O . GLU A 1 300 ? -21.688 -10.906 -21.875 1 74.94 300 GLU A O 1
ATOM 2443 N N . GLU A 1 301 ? -22.266 -12.148 -20.062 1 71.81 301 GLU A N 1
ATOM 2444 C CA . GLU A 1 301 ? -21.812 -11.102 -19.141 1 71.81 301 GLU A CA 1
ATOM 2445 C C . GLU A 1 301 ? -20.422 -11.406 -18.594 1 71.81 301 GLU A C 1
ATOM 2447 O O . GLU A 1 301 ? -19.75 -10.508 -18.094 1 71.81 301 GLU A O 1
ATOM 2452 N N . ARG A 1 302 ? -20.141 -12.664 -18.812 1 73.5 302 ARG A N 1
ATOM 2453 C CA . ARG A 1 302 ? -18.859 -13.047 -18.219 1 73.5 302 ARG A CA 1
ATOM 2454 C C . ARG A 1 302 ? -17.703 -12.609 -19.109 1 73.5 302 ARG A C 1
ATOM 2456 O O . ARG A 1 302 ? -17.875 -12.414 -20.312 1 73.5 302 ARG A O 1
ATOM 2463 N N . ALA A 1 303 ? -16.578 -12.438 -18.438 1 71.62 303 ALA A N 1
ATOM 2464 C CA . ALA A 1 303 ? -15.367 -12.125 -19.188 1 71.62 303 ALA A CA 1
ATOM 2465 C C . ALA A 1 303 ? -15 -13.258 -20.141 1 71.62 303 ALA A C 1
ATOM 2467 O O . ALA A 1 303 ? -15.289 -14.43 -19.875 1 71.62 303 ALA A O 1
ATOM 2468 N N . HIS A 1 304 ? -14.398 -12.922 -21.234 1 71.31 304 HIS A N 1
ATOM 2469 C CA . HIS A 1 304 ? -14.023 -13.875 -22.266 1 71.31 304 HIS A CA 1
ATOM 2470 C C . HIS A 1 304 ? -13.07 -14.938 -21.734 1 71.31 304 HIS A C 1
ATOM 2472 O O . HIS A 1 304 ? -13.031 -16.062 -22.25 1 71.31 304 HIS A O 1
ATOM 2478 N N . TYR A 1 305 ? -12.477 -14.633 -20.641 1 75.69 305 TYR A N 1
ATOM 2479 C CA . TYR A 1 305 ? -11.453 -15.531 -20.109 1 75.69 305 TYR A CA 1
ATOM 2480 C C . TYR A 1 305 ? -12.047 -16.5 -19.094 1 75.69 305 TYR A C 1
ATOM 2482 O O . TYR A 1 305 ? -11.375 -17.438 -18.656 1 75.69 305 TYR A O 1
ATOM 2490 N N . SER A 1 306 ? -13.258 -16.375 -18.688 1 83.56 306 SER A N 1
ATOM 2491 C CA . SER A 1 306 ? -13.789 -17.078 -17.516 1 83.56 306 SER A CA 1
ATOM 2492 C C . SER A 1 306 ? -14.797 -18.141 -17.922 1 83.56 306 SER A C 1
ATOM 2494 O O . SER A 1 306 ? -15.672 -17.906 -18.766 1 83.56 306 SER A O 1
ATOM 2496 N N . SER A 1 307 ? -14.648 -19.359 -17.344 1 89.62 307 SER A N 1
ATOM 2497 C CA . SER A 1 307 ? -15.625 -20.438 -17.516 1 89.62 307 SER A CA 1
ATOM 2498 C C . SER A 1 307 ? -16.797 -20.281 -16.547 1 89.62 307 SER A C 1
ATOM 2500 O O . SER A 1 307 ? -17.891 -20.766 -16.828 1 89.62 307 SER A O 1
ATOM 2502 N N . GLN A 1 308 ? -16.578 -19.734 -15.5 1 95.19 308 GLN A N 1
ATOM 2503 C CA . GLN A 1 308 ? -17.578 -19.422 -14.484 1 95.19 308 GLN A CA 1
ATOM 2504 C C . GLN A 1 308 ? -17.172 -18.203 -13.664 1 95.19 308 GLN A C 1
ATOM 2506 O O . GLN A 1 308 ? -16 -18.047 -13.312 1 95.19 308 GLN A O 1
ATOM 2511 N N . THR A 1 309 ? -18.062 -17.281 -13.43 1 96.75 309 THR A N 1
ATOM 2512 C CA . THR A 1 309 ? -17.797 -16.078 -12.641 1 96.75 309 THR A CA 1
ATOM 2513 C C . THR A 1 309 ? -18.953 -15.82 -11.664 1 96.75 309 THR A C 1
ATOM 2515 O O . THR A 1 309 ? -20.109 -15.836 -12.055 1 96.75 309 THR A O 1
ATOM 2518 N N . TYR A 1 310 ? -18.641 -15.656 -10.438 1 98 310 TYR A N 1
ATOM 2519 C CA . TYR A 1 310 ? -19.594 -15.219 -9.414 1 98 310 TYR A CA 1
ATOM 2520 C C . TYR A 1 310 ? -19.219 -13.836 -8.891 1 98 310 TYR A C 1
ATOM 2522 O O . TYR A 1 310 ? -18.047 -13.555 -8.609 1 98 310 TYR A O 1
ATOM 2530 N N . ASP A 1 311 ? -20.188 -12.953 -8.766 1 98 311 ASP A N 1
ATOM 2531 C CA . ASP A 1 311 ? -20.062 -11.703 -8.023 1 98 311 ASP A CA 1
ATOM 2532 C C . ASP A 1 311 ? -20.625 -11.844 -6.609 1 98 311 ASP A C 1
ATOM 2534 O O . ASP A 1 311 ? -21.703 -12.383 -6.414 1 98 311 ASP A O 1
ATOM 2538 N N . GLN A 1 312 ? -19.859 -11.508 -5.699 1 98.81 312 GLN A N 1
ATOM 2539 C CA . GLN A 1 312 ? -20.359 -11.406 -4.336 1 98.81 312 GLN A CA 1
ATOM 2540 C C . GLN A 1 312 ? -21.062 -10.062 -4.113 1 98.81 312 GLN A C 1
ATOM 2542 O O . GLN A 1 312 ? -20.453 -9.008 -4.289 1 98.81 312 GLN A O 1
ATOM 2547 N N . LEU A 1 313 ? -22.281 -10.094 -3.752 1 98.69 313 LEU A N 1
ATOM 2548 C CA . LEU A 1 313 ? -23.094 -8.891 -3.609 1 98.69 313 LEU A CA 1
ATOM 2549 C C . LEU A 1 313 ? -23.469 -8.656 -2.15 1 98.69 313 LEU A C 1
ATOM 2551 O O . LEU A 1 313 ? -23.672 -9.617 -1.397 1 98.69 313 LEU A O 1
ATOM 2555 N N . VAL A 1 314 ? -23.531 -7.457 -1.737 1 98.75 314 VAL A N 1
ATOM 2556 C CA . VAL A 1 314 ? -23.953 -7.027 -0.412 1 98.75 314 VAL A CA 1
ATOM 2557 C C . VAL A 1 314 ? -25.125 -6.059 -0.541 1 98.75 314 VAL A C 1
ATOM 2559 O O . VAL A 1 314 ? -25.125 -5.172 -1.395 1 98.75 314 VAL A O 1
ATOM 2562 N N . LYS A 1 315 ? -26.125 -6.203 0.258 1 98.19 315 LYS A N 1
ATOM 2563 C CA . LYS A 1 315 ? -27.297 -5.324 0.234 1 98.19 315 LYS A CA 1
ATOM 2564 C C . LYS A 1 315 ? -27 -3.998 0.927 1 98.19 315 LYS A C 1
ATOM 2566 O O . LYS A 1 315 ? -26.625 -3.975 2.102 1 98.19 315 LYS A O 1
ATOM 2571 N N . THR A 1 316 ? -27.094 -2.957 0.216 1 96.56 316 THR A N 1
ATOM 2572 C CA . THR A 1 316 ? -26.969 -1.622 0.785 1 96.56 316 THR A CA 1
ATOM 2573 C C . THR A 1 316 ? -28.297 -0.878 0.739 1 96.56 316 THR A C 1
ATOM 2575 O O . THR A 1 316 ? -29.188 -1.232 -0.04 1 96.56 316 THR A O 1
ATOM 2578 N N . GLU A 1 317 ? -28.453 0.058 1.559 1 95.5 317 GLU A N 1
ATOM 2579 C CA . GLU A 1 317 ? -29.75 0.733 1.681 1 95.5 317 GLU A CA 1
ATOM 2580 C C . GLU A 1 317 ? -30.062 1.552 0.432 1 95.5 317 GLU A C 1
ATOM 2582 O O . GLU A 1 317 ? -31.125 1.404 -0.161 1 95.5 317 GLU A O 1
ATOM 2587 N N . ARG A 1 318 ? -29.172 2.338 -0.018 1 93.12 318 ARG A N 1
ATOM 2588 C CA . ARG A 1 318 ? -29.438 3.252 -1.126 1 93.12 318 ARG A CA 1
ATOM 2589 C C . ARG A 1 318 ? -29.172 2.578 -2.467 1 93.12 318 ARG A C 1
ATOM 2591 O O . ARG A 1 318 ? -29.891 2.803 -3.438 1 93.12 318 ARG A O 1
ATOM 2598 N N . TYR A 1 319 ? -28.156 1.778 -2.584 1 92.88 319 TYR A N 1
ATOM 2599 C CA . TYR A 1 319 ? -27.656 1.329 -3.875 1 92.88 319 TYR A CA 1
ATOM 2600 C C . TYR A 1 319 ? -28.078 -0.103 -4.164 1 92.88 319 TYR A C 1
ATOM 2602 O O . TYR A 1 319 ? -27.734 -0.663 -5.207 1 92.88 319 TYR A O 1
ATOM 2610 N N . GLY A 1 320 ? -28.844 -0.677 -3.238 1 94.69 320 GLY A N 1
ATOM 2611 C CA . GLY A 1 320 ? -29.25 -2.059 -3.428 1 94.69 320 GLY A CA 1
ATOM 2612 C C . GLY A 1 320 ? -28.109 -3.043 -3.314 1 94.69 320 GLY A C 1
ATOM 2613 O O . GLY A 1 320 ? -27.25 -2.92 -2.426 1 94.69 320 GLY A O 1
ATOM 2614 N N . TRP A 1 321 ? -28.172 -4.066 -4.188 1 96.12 321 TRP A N 1
ATOM 2615 C CA . TRP A 1 321 ? -27.125 -5.074 -4.172 1 96.12 321 TRP A CA 1
ATOM 2616 C C . TRP A 1 321 ? -25.875 -4.574 -4.895 1 96.12 321 TRP A C 1
ATOM 2618 O O . TRP A 1 321 ? -25.922 -4.238 -6.078 1 96.12 321 TRP A O 1
ATOM 2628 N N . MET A 1 322 ? -24.828 -4.527 -4.156 1 95.5 322 MET A N 1
ATOM 2629 C CA . MET A 1 322 ? -23.562 -4 -4.676 1 95.5 322 MET A CA 1
ATOM 2630 C C . MET A 1 322 ? -22.484 -5.078 -4.691 1 95.5 322 MET A C 1
ATOM 2632 O O . MET A 1 322 ? -22.328 -5.809 -3.711 1 95.5 322 MET A O 1
ATOM 2636 N N . GLU A 1 323 ? -21.734 -5.133 -5.785 1 97.25 323 GLU A N 1
ATOM 2637 C CA . GLU A 1 323 ? -20.656 -6.102 -5.898 1 97.25 323 GLU A CA 1
ATOM 2638 C C . GLU A 1 323 ? -19.438 -5.668 -5.074 1 97.25 323 GLU A C 1
ATOM 2640 O O . GLU A 1 323 ? -18.984 -4.527 -5.184 1 97.25 323 GLU A O 1
ATOM 2645 N N . VAL A 1 324 ? -18.891 -6.59 -4.273 1 98.5 324 VAL A N 1
ATOM 2646 C CA . VAL A 1 324 ? -17.734 -6.238 -3.465 1 98.5 324 VAL A CA 1
ATOM 2647 C C . VAL A 1 324 ? -16.562 -7.145 -3.824 1 98.5 324 VAL A C 1
ATOM 2649 O O . VAL A 1 324 ? -15.398 -6.82 -3.529 1 98.5 324 VAL A O 1
ATOM 2652 N N . SER A 1 325 ? -16.828 -8.273 -4.387 1 98.62 325 SER A N 1
ATOM 2653 C CA . SER A 1 325 ? -15.773 -9.164 -4.84 1 98.62 325 SER A CA 1
ATOM 2654 C C . SER A 1 325 ? -16.219 -9.984 -6.047 1 98.62 325 SER A C 1
ATOM 2656 O O . SER A 1 325 ? -17.406 -10.141 -6.293 1 98.62 325 SER A O 1
ATOM 2658 N N . GLY A 1 326 ? -15.266 -10.352 -6.855 1 97.88 326 GLY A N 1
ATOM 2659 C CA . GLY A 1 326 ? -15.477 -11.234 -7.988 1 97.88 326 GLY A CA 1
ATOM 2660 C C . GLY A 1 326 ? -14.68 -12.523 -7.895 1 97.88 326 GLY A C 1
ATOM 2661 O O . GLY A 1 326 ? -13.539 -12.523 -7.426 1 97.88 326 GLY A O 1
ATOM 2662 N N . HIS A 1 327 ? -15.305 -13.641 -8.266 1 98.12 327 HIS A N 1
ATOM 2663 C CA . HIS A 1 327 ? -14.711 -14.969 -8.266 1 98.12 327 HIS A CA 1
ATOM 2664 C C . HIS A 1 327 ? -14.805 -15.617 -9.641 1 98.12 327 HIS A C 1
ATOM 2666 O O . HIS A 1 327 ? -15.906 -15.805 -10.172 1 98.12 327 HIS A O 1
ATOM 2672 N N . ALA A 1 328 ? -13.648 -15.938 -10.188 1 97.31 328 ALA A N 1
ATOM 2673 C CA . ALA A 1 328 ? -13.664 -16.422 -11.562 1 97.31 328 ALA A CA 1
ATOM 2674 C C . ALA A 1 328 ? -12.773 -17.656 -11.727 1 97.31 328 ALA A C 1
ATOM 2676 O O . ALA A 1 328 ? -11.695 -17.719 -11.141 1 97.31 328 ALA A O 1
ATOM 2677 N N . TYR A 1 329 ? -13.297 -18.641 -12.391 1 97 329 TYR A N 1
ATOM 2678 C CA . TYR A 1 329 ? -12.469 -19.688 -12.969 1 97 329 TYR A CA 1
ATOM 2679 C C . TYR A 1 329 ? -12 -19.312 -14.367 1 97 329 TYR A C 1
ATOM 2681 O O . TYR A 1 329 ? -12.734 -19.484 -15.344 1 97 329 TYR A O 1
ATOM 2689 N N . ARG A 1 330 ? -10.75 -18.906 -14.5 1 96 330 ARG A N 1
ATOM 2690 C CA . ARG A 1 330 ? -10.258 -18.234 -15.695 1 96 330 ARG A CA 1
ATOM 2691 C C . ARG A 1 330 ? -9.641 -19.234 -16.672 1 96 330 ARG A C 1
ATOM 2693 O O . ARG A 1 330 ? -9.164 -18.844 -17.734 1 96 330 ARG A O 1
ATOM 2700 N N . GLY A 1 331 ? -9.633 -20.547 -16.266 1 95.75 331 GLY A N 1
ATOM 2701 C CA . GLY A 1 331 ? -9 -21.547 -17.125 1 95.75 331 GLY A CA 1
ATOM 2702 C C . GLY A 1 331 ? -7.535 -21.25 -17.406 1 95.75 331 GLY A C 1
ATOM 2703 O O . GLY A 1 331 ? -6.777 -20.922 -16.484 1 95.75 331 GLY A O 1
ATOM 2704 N N . ASP A 1 332 ? -7.125 -21.516 -18.594 1 96.62 332 ASP A N 1
ATOM 2705 C CA . ASP A 1 332 ? -5.727 -21.281 -18.953 1 96.62 332 ASP A CA 1
ATOM 2706 C C . ASP A 1 332 ? -5.586 -20.062 -19.859 1 96.62 332 ASP A C 1
ATOM 2708 O O . ASP A 1 332 ? -4.555 -19.875 -20.516 1 96.62 332 ASP A O 1
ATOM 2712 N N . TYR A 1 333 ? -6.633 -19.234 -19.938 1 94.62 333 TYR A N 1
ATOM 2713 C CA . TYR A 1 333 ? -6.719 -18.141 -20.906 1 94.62 333 TYR A CA 1
ATOM 2714 C C . TYR A 1 333 ? -5.531 -17.188 -20.766 1 94.62 333 TYR A C 1
ATOM 2716 O O . TYR A 1 333 ? -4.828 -16.922 -21.75 1 94.62 333 TYR A O 1
ATOM 2724 N N . ASP A 1 334 ? -5.277 -16.719 -19.594 1 96.38 334 ASP A N 1
ATOM 2725 C CA . ASP A 1 334 ? -4.293 -15.672 -19.375 1 96.38 334 ASP A CA 1
ATOM 2726 C C . ASP A 1 334 ? -2.883 -16.156 -19.703 1 96.38 334 ASP A C 1
ATOM 2728 O O . ASP A 1 334 ? -2.148 -15.516 -20.453 1 96.38 334 ASP A O 1
ATOM 2732 N N . LEU A 1 335 ? -2.537 -17.297 -19.125 1 98.06 335 LEU A N 1
ATOM 2733 C CA . LEU A 1 335 ? -1.205 -17.844 -19.391 1 98.06 335 LEU A CA 1
ATOM 2734 C C . LEU A 1 335 ? -1.035 -18.203 -20.859 1 98.06 335 LEU A C 1
ATOM 2736 O O . LEU A 1 335 ? 0.025 -17.953 -21.438 1 98.06 335 LEU A O 1
ATOM 2740 N N . SER A 1 336 ? -2.07 -18.766 -21.484 1 97.12 336 SER A N 1
ATOM 2741 C CA . SER A 1 336 ? -2.002 -19.125 -22.891 1 97.12 336 SER A CA 1
ATOM 2742 C C . SER A 1 336 ? -1.797 -17.891 -23.766 1 97.12 336 SER A C 1
ATOM 2744 O O . SER A 1 336 ? -1.021 -17.922 -24.719 1 97.12 336 SER A O 1
ATOM 2746 N N . ARG A 1 337 ? -2.496 -16.828 -23.438 1 96.44 337 ARG A N 1
ATOM 2747 C CA . ARG A 1 337 ? -2.33 -15.578 -24.172 1 96.44 337 ARG A CA 1
ATOM 2748 C C . ARG A 1 337 ? -0.909 -15.047 -24.047 1 96.44 337 ARG A C 1
ATOM 2750 O O . ARG A 1 337 ? -0.294 -14.641 -25.031 1 96.44 337 ARG A O 1
ATOM 2757 N N . HIS A 1 338 ? -0.385 -15.055 -22.859 1 98.12 338 HIS A N 1
ATOM 2758 C CA . HIS A 1 338 ? 0.958 -14.539 -22.625 1 98.12 338 HIS A CA 1
ATOM 2759 C C . HIS A 1 338 ? 2.01 -15.422 -23.281 1 98.12 338 HIS A C 1
ATOM 2761 O O . HIS A 1 338 ? 3.041 -14.93 -23.75 1 98.12 338 HIS A O 1
ATOM 2767 N N . ILE A 1 339 ? 1.77 -16.781 -23.281 1 97.62 339 ILE A N 1
ATOM 2768 C CA . ILE A 1 339 ? 2.664 -17.688 -24 1 97.62 339 ILE A CA 1
ATOM 2769 C C . ILE A 1 339 ? 2.678 -17.312 -25.484 1 97.62 339 ILE A C 1
ATOM 2771 O O . ILE A 1 339 ? 3.744 -17.172 -26.094 1 97.62 339 ILE A O 1
ATOM 2775 N N . LYS A 1 340 ? 1.556 -17.094 -26.047 1 96.69 340 LYS A N 1
ATOM 2776 C CA . LYS A 1 340 ? 1.414 -16.797 -27.469 1 96.69 340 LYS A CA 1
ATOM 2777 C C . LYS A 1 340 ? 2.092 -15.469 -27.812 1 96.69 340 LYS A C 1
ATOM 2779 O O . LYS A 1 340 ? 2.801 -15.375 -28.828 1 96.69 340 LYS A O 1
ATOM 2784 N N . PHE A 1 341 ? 1.957 -14.453 -27.016 1 97.25 341 PHE A N 1
ATOM 2785 C CA . PHE A 1 341 ? 2.412 -13.109 -27.344 1 97.25 341 PHE A CA 1
ATOM 2786 C C . PHE A 1 341 ? 3.881 -12.93 -26.984 1 97.25 341 PHE A C 1
ATOM 2788 O O . PHE A 1 341 ? 4.598 -12.172 -27.641 1 97.25 341 PHE A O 1
ATOM 2795 N N . SER A 1 342 ? 4.359 -13.555 -25.984 1 97.38 342 SER A N 1
ATOM 2796 C CA . SER A 1 342 ? 5.727 -13.352 -25.516 1 97.38 342 SER A CA 1
ATOM 2797 C C . SER A 1 342 ? 6.664 -14.414 -26.062 1 97.38 342 SER A C 1
ATOM 2799 O O . SER A 1 342 ? 7.879 -14.219 -26.109 1 97.38 342 SER A O 1
ATOM 2801 N N . GLY A 1 343 ? 6.109 -15.609 -26.406 1 96.75 343 GLY A N 1
ATOM 2802 C CA . GLY A 1 343 ? 6.918 -16.734 -26.844 1 96.75 343 GLY A CA 1
ATOM 2803 C C . GLY A 1 343 ? 7.664 -17.406 -25.703 1 96.75 343 GLY A C 1
ATOM 2804 O O . GLY A 1 343 ? 8.547 -18.234 -25.938 1 96.75 343 GLY A O 1
ATOM 2805 N N . LYS A 1 344 ? 7.34 -17.016 -24.5 1 96.62 344 LYS A N 1
ATOM 2806 C CA . LYS A 1 344 ? 8.07 -17.547 -23.344 1 96.62 344 LYS A CA 1
ATOM 2807 C C . LYS A 1 344 ? 7.332 -18.734 -22.734 1 96.62 344 LYS A C 1
ATOM 2809 O O . LYS A 1 344 ? 6.137 -18.922 -22.969 1 96.62 344 LYS A O 1
ATOM 2814 N N . ASP A 1 345 ? 8.062 -19.516 -21.953 1 94.75 345 ASP A N 1
ATOM 2815 C CA . ASP A 1 345 ? 7.578 -20.75 -21.328 1 94.75 345 ASP A CA 1
ATOM 2816 C C . ASP A 1 345 ? 6.84 -20.422 -20.016 1 94.75 345 ASP A C 1
ATOM 2818 O O . ASP A 1 345 ? 7.453 -20.031 -19.031 1 94.75 345 ASP A O 1
ATOM 2822 N N . LEU A 1 346 ? 5.543 -20.625 -20.047 1 97.94 346 LEU A N 1
ATOM 2823 C CA . LEU A 1 346 ? 4.734 -20.5 -18.844 1 97.94 346 LEU A CA 1
ATOM 2824 C C . LEU A 1 346 ? 3.969 -21.781 -18.547 1 97.94 346 LEU A C 1
ATOM 2826 O O . LEU A 1 346 ? 2.803 -21.734 -18.156 1 97.94 346 LEU A O 1
ATOM 2830 N N . TYR A 1 347 ? 4.566 -22.938 -18.781 1 97.56 347 TYR A N 1
ATOM 2831 C CA . TYR A 1 347 ? 3.994 -24.266 -18.562 1 97.56 347 TYR A CA 1
ATOM 2832 C C . TYR A 1 347 ? 4.402 -24.812 -17.203 1 97.56 347 TYR A C 1
ATOM 2834 O O . TYR A 1 347 ? 5.418 -24.391 -16.641 1 97.56 347 TYR A O 1
ATOM 2842 N N . ALA A 1 348 ? 3.592 -25.641 -16.625 1 97.81 348 ALA A N 1
ATOM 2843 C CA . ALA A 1 348 ? 3.922 -26.484 -15.484 1 97.81 348 ALA A CA 1
ATOM 2844 C C . ALA A 1 348 ? 4.156 -27.922 -15.914 1 97.81 348 ALA A C 1
ATOM 2846 O O . ALA A 1 348 ? 3.889 -28.281 -17.062 1 97.81 348 ALA A O 1
ATOM 2847 N N . PHE A 1 349 ? 4.797 -28.656 -15.078 1 95.56 349 PHE A N 1
ATOM 2848 C CA . PHE A 1 349 ? 5.121 -30.047 -15.367 1 95.56 349 PHE A CA 1
ATOM 2849 C C . PHE A 1 349 ? 4.41 -30.984 -14.391 1 95.56 349 PHE A C 1
ATOM 2851 O O . PHE A 1 349 ? 4.426 -30.75 -13.18 1 95.56 349 PHE A O 1
ATOM 2858 N N . ARG A 1 350 ? 3.73 -31.859 -14.875 1 93.69 350 ARG A N 1
ATOM 2859 C CA . ARG A 1 350 ? 3.09 -32.906 -14.086 1 93.69 350 ARG A CA 1
ATOM 2860 C C . ARG A 1 350 ? 3.814 -34.25 -14.25 1 93.69 350 ARG A C 1
ATOM 2862 O O . ARG A 1 350 ? 3.914 -34.75 -15.359 1 93.69 350 ARG A O 1
ATOM 2869 N N . LYS A 1 351 ? 4.355 -34.812 -13.258 1 89.94 351 LYS A N 1
ATOM 2870 C CA . LYS A 1 351 ? 5.027 -36.094 -13.297 1 89.94 351 LYS A CA 1
ATOM 2871 C C . LYS A 1 351 ? 4.016 -37.25 -13.312 1 89.94 351 LYS A C 1
ATOM 2873 O O . LYS A 1 351 ? 3.027 -37.219 -12.578 1 89.94 351 LYS A O 1
ATOM 2878 N N . TYR A 1 352 ? 4.262 -38.125 -14.242 1 89.06 352 TYR A N 1
ATOM 2879 C CA . TYR A 1 352 ? 3.412 -39.312 -14.273 1 89.06 352 TYR A CA 1
ATOM 2880 C C . TYR A 1 352 ? 3.754 -40.25 -13.133 1 89.06 352 TYR A C 1
ATOM 2882 O O . TYR A 1 352 ? 4.898 -40.312 -12.672 1 89.06 352 TYR A O 1
ATOM 2890 N N . LYS A 1 353 ? 2.789 -40.906 -12.547 1 84.62 353 LYS A N 1
ATOM 2891 C CA . LYS A 1 353 ? 3.051 -41.969 -11.555 1 84.62 353 LYS A CA 1
ATOM 2892 C C . LYS A 1 353 ? 3.965 -43.031 -12.117 1 84.62 353 LYS A C 1
ATOM 2894 O O . LYS A 1 353 ? 4.871 -43.531 -11.43 1 84.62 353 LYS A O 1
ATOM 2899 N N . GLU A 1 354 ? 3.738 -43.438 -13.359 1 85.31 354 GLU A N 1
ATOM 2900 C CA . GLU A 1 354 ? 4.562 -44.375 -14.117 1 85.31 354 GLU A CA 1
ATOM 2901 C C . GLU A 1 354 ? 4.938 -43.812 -15.484 1 85.31 354 GLU A C 1
ATOM 2903 O O . GLU A 1 354 ? 4.105 -43.219 -16.156 1 85.31 354 GLU A O 1
ATOM 2908 N N . PRO A 1 355 ? 6.227 -43.844 -15.664 1 87.69 355 PRO A N 1
ATOM 2909 C CA . PRO A 1 355 ? 6.633 -43.344 -16.984 1 87.69 355 PRO A CA 1
ATOM 2910 C C . PRO A 1 355 ? 5.805 -43.938 -18.109 1 87.69 355 PRO A C 1
ATOM 2912 O O . PRO A 1 355 ? 5.406 -45.094 -18.047 1 87.69 355 PRO A O 1
ATOM 2915 N N . LYS A 1 356 ? 5.422 -43.094 -19 1 83.94 356 LYS A N 1
ATOM 2916 C CA . LYS A 1 356 ? 4.633 -43.531 -20.156 1 83.94 356 LYS A CA 1
A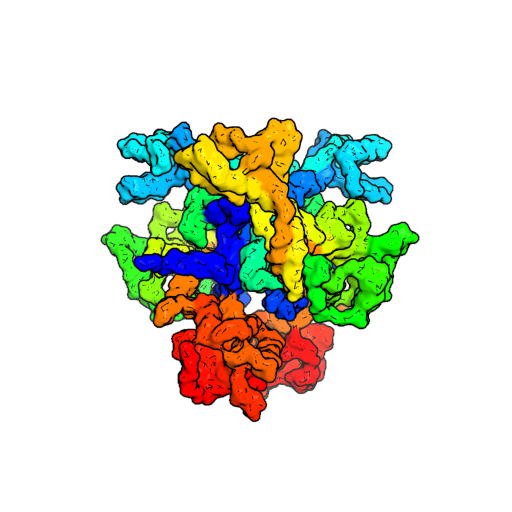TOM 2917 C C . LYS A 1 356 ? 5.496 -43.594 -21.406 1 83.94 356 LYS A C 1
ATOM 2919 O O . LYS A 1 356 ? 6.395 -42.781 -21.609 1 83.94 356 LYS A O 1
ATOM 2924 N N . VAL A 1 357 ? 5.395 -44.625 -22.047 1 82.88 357 VAL A N 1
ATOM 2925 C CA . VAL A 1 357 ? 6.098 -44.781 -23.328 1 82.88 357 VAL A CA 1
ATOM 2926 C C . VAL A 1 357 ? 5.301 -44.094 -24.438 1 82.88 357 VAL A C 1
ATOM 2928 O O . VAL A 1 357 ? 4.141 -44.438 -24.672 1 82.88 357 VAL A O 1
ATOM 2931 N N . VAL A 1 358 ? 5.73 -43 -24.859 1 81.31 358 VAL A N 1
ATOM 2932 C CA . VAL A 1 358 ? 5.031 -42.281 -25.922 1 81.31 358 VAL A CA 1
ATOM 2933 C C . VAL A 1 358 ? 5.785 -42.438 -27.234 1 81.31 358 VAL A C 1
ATOM 2935 O O . VAL A 1 358 ? 7.012 -42.562 -27.25 1 81.31 358 VAL A O 1
ATOM 2938 N N . LYS A 1 359 ? 5.082 -42.562 -28.359 1 79.75 359 LYS A N 1
ATOM 2939 C CA . LYS A 1 359 ? 5.668 -42.656 -29.688 1 79.75 359 LYS A CA 1
ATOM 2940 C C . LYS A 1 359 ? 6.035 -41.25 -30.234 1 79.75 359 LYS A C 1
ATOM 2942 O O . LYS A 1 359 ? 5.199 -40.344 -30.25 1 79.75 359 LYS A O 1
ATOM 2947 N N . VAL A 1 360 ? 7.195 -40.906 -30.25 1 80.5 360 VAL A N 1
ATOM 2948 C CA . VAL A 1 360 ? 7.613 -39.625 -30.812 1 80.5 360 VAL A CA 1
ATOM 2949 C C . VAL A 1 360 ? 8.297 -39.844 -32.156 1 80.5 360 VAL A C 1
ATOM 2951 O O . VAL A 1 360 ? 8.875 -40.906 -32.406 1 80.5 360 VAL A O 1
ATOM 2954 N N . LYS A 1 361 ? 8.148 -38.812 -33.094 1 83.12 361 LYS A N 1
ATOM 2955 C CA . LYS A 1 361 ? 8.836 -38.875 -34.375 1 83.12 361 LYS A CA 1
ATOM 2956 C C . LYS A 1 361 ? 10.258 -38.312 -34.25 1 83.12 361 LYS A C 1
ATOM 2958 O O . LYS A 1 361 ? 10.469 -37.25 -33.656 1 83.12 361 LYS A O 1
ATOM 2963 N N . VAL A 1 362 ? 11.172 -39.062 -34.469 1 87.25 362 VAL A N 1
ATOM 2964 C CA . VAL A 1 362 ? 12.57 -38.625 -34.406 1 87.25 362 VAL A CA 1
ATOM 2965 C C . VAL A 1 362 ? 13.164 -38.656 -35.812 1 87.25 362 VAL A C 1
ATOM 2967 O O . VAL A 1 362 ? 12.805 -39.5 -36.625 1 87.25 362 VAL A O 1
ATOM 2970 N N . VAL A 1 363 ? 14.023 -37.656 -36.125 1 90.12 363 VAL A N 1
ATOM 2971 C CA . VAL A 1 363 ? 14.727 -37.625 -37.406 1 90.12 363 VAL A CA 1
ATOM 2972 C C . VAL A 1 363 ? 15.898 -38.594 -37.406 1 90.12 363 VAL A C 1
ATOM 2974 O O . VAL A 1 363 ? 16.734 -38.531 -36.5 1 90.12 363 VAL A O 1
ATOM 2977 N N . LYS A 1 364 ? 15.93 -39.562 -38.188 1 89.38 364 LYS A N 1
ATOM 2978 C CA . LYS A 1 364 ? 17.047 -40.469 -38.375 1 89.38 364 LYS A CA 1
ATOM 2979 C C . LYS A 1 364 ? 17.719 -40.25 -39.719 1 89.38 364 LYS A C 1
ATOM 2981 O O . LYS A 1 364 ? 17.141 -39.656 -40.625 1 89.38 364 LYS A O 1
ATOM 2986 N N . TRP A 1 365 ? 18.969 -40.5 -39.781 1 90.5 365 TRP A N 1
ATOM 2987 C CA . TRP A 1 365 ? 19.719 -40.281 -41 1 90.5 365 TRP A CA 1
ATOM 2988 C C . TRP A 1 365 ? 20.719 -41.406 -41.219 1 90.5 365 TRP A C 1
ATOM 2990 O O . TRP A 1 365 ? 21.062 -42.125 -40.312 1 90.5 365 TRP A O 1
ATOM 3000 N N . ASN A 1 366 ? 21.125 -41.625 -42.469 1 90.31 366 ASN A N 1
ATOM 3001 C CA . ASN A 1 366 ? 22.172 -42.562 -42.844 1 90.31 366 ASN A CA 1
ATOM 3002 C C . ASN A 1 366 ? 23.562 -41.938 -42.688 1 90.31 366 ASN A C 1
ATOM 3004 O O . ASN A 1 366 ? 24.062 -41.281 -43.625 1 90.31 366 ASN A O 1
ATOM 3008 N N . ALA A 1 367 ? 24.062 -42.062 -41.531 1 89.06 367 ALA A N 1
ATOM 3009 C CA . ALA A 1 367 ? 25.328 -41.406 -41.188 1 89.06 367 ALA A CA 1
ATOM 3010 C C . ALA A 1 367 ? 26.438 -41.812 -42.125 1 89.06 367 ALA A C 1
ATOM 3012 O O . ALA A 1 367 ? 27.266 -41 -42.531 1 89.06 367 ALA A O 1
ATOM 3013 N N . LYS A 1 368 ? 26.469 -43.125 -42.562 1 88.06 368 LYS A N 1
ATOM 3014 C CA . LYS A 1 368 ? 27.516 -43.625 -43.469 1 88.06 368 LYS A CA 1
ATOM 3015 C C . LYS A 1 368 ? 27.438 -42.969 -44.844 1 88.06 368 LYS A C 1
ATOM 3017 O O . LYS A 1 368 ? 28.438 -42.438 -45.344 1 88.06 368 LYS A O 1
ATOM 3022 N N . GLU A 1 369 ? 26.281 -42.938 -45.344 1 90.12 369 GLU A N 1
ATOM 3023 C CA . GLU A 1 369 ? 26.109 -42.375 -46.688 1 90.12 369 GLU A CA 1
ATOM 3024 C C . GLU A 1 369 ? 26.297 -40.875 -46.688 1 90.12 369 GLU A C 1
ATOM 3026 O O . GLU A 1 369 ? 26.875 -40.312 -47.625 1 90.12 369 GLU A O 1
ATOM 3031 N N . ILE A 1 370 ? 25.812 -40.156 -45.625 1 91.25 370 ILE A N 1
ATOM 3032 C CA . ILE A 1 370 ? 25.984 -38.719 -45.531 1 91.25 370 ILE A CA 1
ATOM 3033 C C . ILE A 1 370 ? 27.453 -38.375 -45.344 1 91.25 370 ILE A C 1
ATOM 3035 O O . ILE A 1 370 ? 27.953 -37.406 -45.938 1 91.25 370 ILE A O 1
ATOM 3039 N N . GLY A 1 371 ? 28.125 -39.219 -44.594 1 89.5 371 GLY A N 1
ATOM 3040 C CA . GLY A 1 371 ? 29.562 -39.062 -44.438 1 89.5 371 GLY A CA 1
ATOM 3041 C C . GLY A 1 371 ? 30.312 -39.188 -45.75 1 89.5 371 GLY A C 1
ATOM 3042 O O . GLY A 1 371 ? 31.219 -38.406 -46.031 1 89.5 371 GLY A O 1
ATOM 3043 N N . ILE A 1 372 ? 29.969 -40.156 -46.625 1 89.94 372 ILE A N 1
ATOM 3044 C CA . ILE A 1 372 ? 30.625 -40.438 -47.906 1 89.94 372 ILE A CA 1
ATOM 3045 C C . ILE A 1 372 ? 30.312 -39.344 -48.906 1 89.94 372 ILE A C 1
ATOM 3047 O O . ILE A 1 372 ? 31.203 -38.844 -49.594 1 89.94 372 ILE A O 1
ATOM 3051 N N . ARG A 1 373 ? 29.141 -38.875 -48.75 1 87.12 373 ARG A N 1
ATOM 3052 C CA . ARG A 1 373 ? 28.672 -37.938 -49.75 1 87.12 373 ARG A CA 1
ATOM 3053 C C . ARG A 1 373 ? 29.094 -36.5 -49.438 1 87.12 373 ARG A C 1
ATOM 3055 O O . ARG A 1 373 ? 29.422 -35.75 -50.344 1 87.12 373 ARG A O 1
ATOM 3062 N N . LEU A 1 374 ? 29.062 -36.188 -48.125 1 87.75 374 LEU A N 1
ATOM 3063 C CA . LEU A 1 374 ? 29.188 -34.781 -47.781 1 87.75 374 LEU A CA 1
ATOM 3064 C C . LEU A 1 374 ? 30.531 -34.5 -47.125 1 87.75 374 LEU A C 1
ATOM 3066 O O . LEU A 1 374 ? 30.906 -33.344 -46.938 1 87.75 374 LEU A O 1
ATOM 3070 N N . LYS A 1 375 ? 31.344 -35.562 -46.938 1 85.44 375 LYS A N 1
ATOM 3071 C CA . LYS A 1 375 ? 32.719 -35.469 -46.438 1 85.44 375 LYS A CA 1
ATOM 3072 C C . LYS A 1 375 ? 32.812 -34.406 -45.344 1 85.44 375 LYS A C 1
ATOM 3074 O O . LYS A 1 375 ? 32.281 -34.594 -44.25 1 85.44 375 LYS A O 1
ATOM 3079 N N . ALA A 1 376 ? 33.344 -33.312 -45.594 1 82.94 376 ALA A N 1
ATOM 3080 C CA . ALA A 1 376 ? 33.656 -32.312 -44.594 1 82.94 376 ALA A CA 1
ATOM 3081 C C . ALA A 1 376 ? 32.406 -31.656 -44.031 1 82.94 376 ALA A C 1
ATOM 3083 O O . ALA A 1 376 ? 32.375 -31.219 -42.906 1 82.94 376 ALA A O 1
ATOM 3084 N N . LYS A 1 377 ? 31.359 -31.656 -44.781 1 85.06 377 LYS A N 1
ATOM 3085 C CA . LYS A 1 377 ? 30.125 -31 -44.375 1 85.06 377 LYS A CA 1
ATOM 3086 C C . LYS A 1 377 ? 29.234 -31.938 -43.594 1 85.06 377 LYS A C 1
ATOM 3088 O O . LYS A 1 377 ? 28.188 -31.531 -43.062 1 85.06 377 LYS A O 1
ATOM 3093 N N . ALA A 1 378 ? 29.656 -33.188 -43.531 1 88.12 378 ALA A N 1
ATOM 3094 C CA . ALA A 1 378 ? 28.828 -34.188 -42.906 1 88.12 378 ALA A CA 1
ATOM 3095 C C . ALA A 1 378 ? 28.562 -33.875 -41.438 1 88.12 378 ALA A C 1
ATOM 3097 O O . ALA A 1 378 ? 27.422 -34 -40.969 1 88.12 378 ALA A O 1
ATOM 3098 N N . LYS A 1 379 ? 29.594 -33.5 -40.75 1 87.38 379 LYS A N 1
ATOM 3099 C CA . LYS A 1 379 ? 29.453 -33.219 -39.312 1 87.38 379 LYS A CA 1
ATOM 3100 C C . LYS A 1 379 ? 28.453 -32.062 -39.094 1 87.38 379 LYS A C 1
ATOM 3102 O O . LYS A 1 379 ? 27.609 -32.156 -38.188 1 87.38 379 LYS A O 1
ATOM 3107 N N . GLN A 1 380 ? 28.547 -31.078 -39.875 1 87.81 380 GLN A N 1
ATOM 3108 C CA . GLN A 1 380 ? 27.641 -29.938 -39.75 1 87.81 380 GLN A CA 1
ATOM 3109 C C . GLN A 1 380 ? 26.203 -30.344 -40.062 1 87.81 380 GLN A C 1
ATOM 3111 O O . GLN A 1 380 ? 25.281 -29.922 -39.375 1 87.81 380 GLN A O 1
ATOM 3116 N N . VAL A 1 381 ? 26.016 -31.078 -41.094 1 88.31 381 VAL A N 1
ATOM 3117 C CA . VAL A 1 381 ? 24.688 -31.5 -41.531 1 88.31 381 VAL A CA 1
ATOM 3118 C C . VAL A 1 381 ? 24.047 -32.375 -40.469 1 88.31 381 VAL A C 1
ATOM 3120 O O . VAL A 1 381 ? 22.875 -32.219 -40.125 1 88.31 381 VAL A O 1
ATOM 3123 N N . ILE A 1 382 ? 24.812 -33.25 -39.812 1 87.25 382 ILE A N 1
ATOM 3124 C CA . ILE A 1 382 ? 24.312 -34.188 -38.781 1 87.25 382 ILE A CA 1
ATOM 3125 C C . ILE A 1 382 ? 23.906 -33.375 -37.531 1 87.25 382 ILE A C 1
ATOM 3127 O O . ILE A 1 382 ? 22.859 -33.656 -36.938 1 87.25 382 ILE A O 1
ATOM 3131 N N . GLU A 1 383 ? 24.672 -32.406 -37.25 1 86.12 383 GLU A N 1
ATOM 3132 C CA . GLU A 1 383 ? 24.359 -31.562 -36.094 1 86.12 383 GLU A CA 1
ATOM 3133 C C . GLU A 1 383 ? 23.062 -30.781 -36.312 1 86.12 383 GLU A C 1
ATOM 3135 O O . GLU A 1 383 ? 22.266 -30.609 -35.406 1 86.12 383 GLU A O 1
ATOM 3140 N N . GLU A 1 384 ? 22.859 -30.344 -37.531 1 86.31 384 GLU A N 1
ATOM 3141 C CA . GLU A 1 384 ? 21.641 -29.609 -37.844 1 86.31 384 GLU A CA 1
ATOM 3142 C C . GLU A 1 384 ? 20.422 -30.531 -37.875 1 86.31 384 GLU A C 1
ATOM 3144 O O . GLU A 1 384 ? 19.328 -30.156 -37.469 1 86.31 384 GLU A O 1
ATOM 3149 N N . LEU A 1 385 ? 20.656 -31.75 -38.375 1 87.56 385 LEU A N 1
ATOM 3150 C CA . LEU A 1 385 ? 19.594 -32.719 -38.438 1 87.56 385 LEU A CA 1
ATOM 3151 C C . LEU A 1 385 ? 19.078 -33.062 -37.031 1 87.56 385 LEU A C 1
ATOM 3153 O O . LEU A 1 385 ? 17.875 -33.219 -36.844 1 87.56 385 LEU A O 1
ATOM 3157 N N . LYS A 1 386 ? 19.922 -33 -36 1 81.81 386 LYS A N 1
ATOM 3158 C CA . LYS A 1 386 ? 19.578 -33.312 -34.625 1 81.81 386 LYS A CA 1
ATOM 3159 C C . LYS A 1 386 ? 18.625 -32.281 -34.062 1 81.81 386 LYS A C 1
ATOM 3161 O O . LYS A 1 386 ? 17.828 -32.594 -33.156 1 81.81 386 LYS A O 1
ATOM 3166 N N . ARG A 1 387 ? 18.641 -31.141 -34.625 1 79.88 387 ARG A N 1
ATOM 3167 C CA . ARG A 1 387 ? 17.891 -30.031 -34.062 1 79.88 387 ARG A CA 1
ATOM 3168 C C . ARG A 1 387 ? 16.609 -29.781 -34.875 1 79.88 387 ARG A C 1
ATOM 3170 O O . ARG A 1 387 ? 15.766 -28.969 -34.469 1 79.88 387 ARG A O 1
ATOM 3177 N N . MET A 1 388 ? 16.516 -30.516 -36.031 1 82.5 388 MET A N 1
ATOM 3178 C CA . MET A 1 388 ? 15.383 -30.219 -36.906 1 82.5 388 MET A CA 1
ATOM 3179 C C . MET A 1 388 ? 14.094 -30.812 -36.375 1 82.5 388 MET A C 1
ATOM 3181 O O . MET A 1 388 ? 14.117 -31.875 -35.719 1 82.5 388 MET A O 1
ATOM 3185 N N . ASN A 1 389 ? 12.938 -30.156 -36.562 1 83.25 389 ASN A N 1
ATOM 3186 C CA . ASN A 1 389 ? 11.602 -30.625 -36.219 1 83.25 389 ASN A CA 1
ATOM 3187 C C . ASN A 1 389 ? 11.172 -31.812 -37.094 1 83.25 389 ASN A C 1
ATOM 3189 O O . ASN A 1 389 ? 11.109 -31.688 -38.312 1 83.25 389 ASN A O 1
ATOM 3193 N N . PRO A 1 390 ? 10.945 -32.969 -36.5 1 87.75 390 PRO A N 1
ATOM 3194 C CA . PRO A 1 390 ? 10.586 -34.156 -37.281 1 87.75 390 PRO A CA 1
ATOM 3195 C C . PRO A 1 390 ? 9.375 -33.938 -38.188 1 87.75 390 PRO A C 1
ATOM 3197 O O . PRO A 1 390 ? 9.312 -34.469 -39.281 1 87.75 390 PRO A O 1
ATOM 3200 N N . GLU A 1 391 ? 8.469 -33.094 -37.688 1 84.06 391 GLU A N 1
ATOM 3201 C CA . GLU A 1 391 ? 7.281 -32.844 -38.5 1 84.06 391 GLU A CA 1
ATOM 3202 C C . GLU A 1 391 ? 7.637 -32.031 -39.75 1 84.06 391 GLU A C 1
ATOM 3204 O O . GLU A 1 391 ? 7.09 -32.25 -40.812 1 84.06 391 GLU A O 1
ATOM 3209 N N . GLU A 1 392 ? 8.539 -31.141 -39.562 1 86.44 392 GLU A N 1
ATOM 3210 C CA . GLU A 1 392 ? 8.992 -30.359 -40.688 1 86.44 392 GLU A CA 1
ATOM 3211 C C . GLU A 1 392 ? 9.758 -31.219 -41.719 1 86.44 392 GLU A C 1
ATOM 3213 O O . GLU A 1 392 ? 9.602 -31.047 -42.906 1 86.44 392 GLU A O 1
ATOM 3218 N N . VAL A 1 393 ? 10.578 -32.094 -41.219 1 90.56 393 VAL A N 1
ATOM 3219 C CA . VAL A 1 393 ? 11.352 -33 -42.062 1 90.56 393 VAL A CA 1
ATOM 3220 C C . VAL A 1 393 ? 10.406 -33.906 -42.844 1 90.56 393 VAL A C 1
ATOM 3222 O O . VAL A 1 393 ? 10.57 -34.094 -44.062 1 90.56 393 VAL A O 1
ATOM 3225 N N . GLU A 1 394 ? 9.43 -34.406 -42.156 1 87.88 394 GLU A N 1
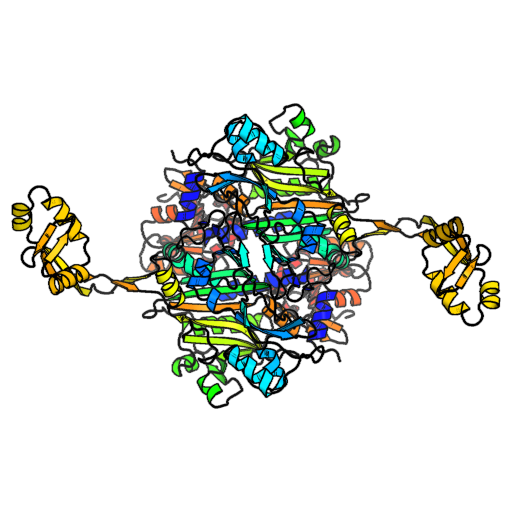ATOM 3226 C CA . GLU A 1 394 ? 8.445 -35.281 -42.781 1 87.88 394 GLU A CA 1
ATOM 3227 C C . GLU A 1 394 ? 7.672 -34.531 -43.875 1 87.88 394 GLU A C 1
ATOM 3229 O O . GLU A 1 394 ? 7.477 -35.094 -44.969 1 87.88 394 GLU A O 1
ATOM 3234 N N . LYS A 1 395 ? 7.27 -33.375 -43.562 1 88.19 395 LYS A N 1
ATOM 3235 C CA . LYS A 1 395 ? 6.539 -32.562 -44.562 1 88.19 395 LYS A CA 1
ATOM 3236 C C . LYS A 1 395 ? 7.398 -32.281 -45.781 1 88.19 395 LYS A C 1
ATOM 3238 O O . LYS A 1 395 ? 6.93 -32.375 -46.906 1 88.19 395 LYS A O 1
ATOM 3243 N N . SER A 1 396 ? 8.609 -31.891 -45.5 1 90.31 396 SER A N 1
ATOM 3244 C CA . SER A 1 396 ? 9.516 -31.594 -46.594 1 90.31 396 SER A CA 1
ATOM 3245 C C . SER A 1 396 ? 9.781 -32.812 -47.469 1 90.31 396 SER A C 1
ATOM 3247 O O . SER A 1 396 ? 9.82 -32.75 -48.688 1 90.31 396 SER A O 1
ATOM 3249 N N . LEU A 1 397 ? 9.914 -33.938 -46.875 1 90.25 397 LEU A N 1
ATOM 3250 C CA . LEU A 1 397 ? 10.18 -35.188 -47.594 1 90.25 397 LEU A CA 1
ATOM 3251 C C . LEU A 1 397 ? 8.961 -35.625 -48.406 1 90.25 397 LEU A C 1
ATOM 3253 O O . LEU A 1 397 ? 9.102 -36.156 -49.5 1 90.25 397 LEU A O 1
ATOM 3257 N N . GLU A 1 398 ? 7.855 -35.312 -47.844 1 87.38 398 GLU A N 1
ATOM 3258 C CA . GLU A 1 398 ? 6.625 -35.688 -48.531 1 87.38 398 GLU A CA 1
ATOM 3259 C C . GLU A 1 398 ? 6.348 -34.75 -49.719 1 87.38 398 GLU A C 1
ATOM 3261 O O . GLU A 1 398 ? 5.918 -35.188 -50.781 1 87.38 398 GLU A O 1
ATOM 3266 N N . GLU A 1 399 ? 6.59 -33.5 -49.438 1 87.06 399 GLU A N 1
ATOM 3267 C CA . GLU A 1 399 ? 6.23 -32.5 -50.438 1 87.06 399 GLU A CA 1
ATOM 3268 C C . GLU A 1 399 ? 7.32 -32.375 -51.5 1 87.06 399 GLU A C 1
ATOM 3270 O O . GLU A 1 399 ? 7.023 -32.25 -52.688 1 87.06 399 GLU A O 1
ATOM 3275 N N . LYS A 1 400 ? 8.562 -32.406 -51.125 1 86.62 400 LYS A N 1
ATOM 3276 C CA . LYS A 1 400 ? 9.648 -32.062 -52.031 1 86.62 400 LYS A CA 1
ATOM 3277 C C . LYS A 1 400 ? 10.5 -33.312 -52.344 1 86.62 400 LYS A C 1
ATOM 3279 O O . LYS A 1 400 ? 11.281 -33.281 -53.281 1 86.62 400 LYS A O 1
ATOM 3284 N N . GLY A 1 401 ? 10.43 -34.281 -51.562 1 86.88 401 GLY A N 1
ATOM 3285 C CA . GLY A 1 401 ? 11.227 -35.469 -51.75 1 86.88 401 GLY A CA 1
ATOM 3286 C C . GLY A 1 401 ? 12.625 -35.344 -51.156 1 86.88 401 GLY A C 1
ATOM 3287 O O . GLY A 1 401 ? 13.422 -36.281 -51.25 1 86.88 401 GLY A O 1
ATOM 3288 N N . TYR A 1 402 ? 12.961 -34.188 -50.719 1 90.62 402 TYR A N 1
ATOM 3289 C CA . TYR A 1 402 ? 14.25 -33.969 -50.094 1 90.62 402 TYR A CA 1
ATOM 3290 C C . TYR A 1 402 ? 14.133 -32.938 -48.969 1 90.62 402 TYR A C 1
ATOM 3292 O O . TYR A 1 402 ? 13.117 -32.25 -48.844 1 90.62 402 TYR A O 1
ATOM 3300 N N . VAL A 1 403 ? 15.109 -32.812 -47.969 1 91.62 403 VAL A N 1
ATOM 3301 C CA . VAL A 1 403 ? 15.203 -31.766 -46.938 1 91.62 403 VAL A CA 1
ATOM 3302 C C . VAL A 1 403 ? 16.531 -31.016 -47.094 1 91.62 403 VAL A C 1
ATOM 3304 O O . VAL A 1 403 ? 17.562 -31.625 -47.344 1 91.62 403 VAL A O 1
ATOM 3307 N N . GLU A 1 404 ? 16.531 -29.766 -47.094 1 89.44 404 GLU A N 1
ATOM 3308 C CA . GLU A 1 404 ? 17.734 -28.953 -47.188 1 89.44 404 GLU A CA 1
ATOM 3309 C C . GLU A 1 404 ? 18.297 -28.688 -45.781 1 89.44 404 GLU A C 1
ATOM 3311 O O . GLU A 1 404 ? 17.625 -28.109 -44.938 1 89.44 404 GLU A O 1
ATOM 3316 N N . VAL A 1 405 ? 19.406 -29.156 -45.594 1 89 405 VAL A N 1
ATOM 3317 C CA . VAL A 1 405 ? 20.094 -28.984 -44.312 1 89 405 VAL A CA 1
ATOM 3318 C C . VAL A 1 405 ? 21.5 -28.438 -44.531 1 89 405 VAL A C 1
ATOM 3320 O O . VAL A 1 405 ? 22.297 -29.047 -45.25 1 89 405 VAL A O 1
ATOM 3323 N N . ALA A 1 406 ? 21.828 -27.219 -43.969 1 87.62 406 ALA A N 1
ATOM 3324 C CA . ALA A 1 406 ? 23.125 -26.578 -44.125 1 87.62 406 ALA A CA 1
ATOM 3325 C C . ALA A 1 406 ? 23.5 -26.422 -45.594 1 87.62 406 ALA A C 1
ATOM 3327 O O . ALA A 1 406 ? 24.641 -26.688 -45.969 1 87.62 406 ALA A O 1
ATOM 3328 N N . GLY A 1 407 ? 22.5 -26.219 -46.469 1 86.5 407 GLY A N 1
ATOM 3329 C CA . GLY A 1 407 ? 22.75 -25.984 -47.875 1 86.5 407 GLY A CA 1
ATOM 3330 C C . GLY A 1 407 ? 22.781 -27.266 -48.688 1 86.5 407 GLY A C 1
ATOM 3331 O O . GLY A 1 407 ? 23.016 -27.219 -49.906 1 86.5 407 GLY A O 1
ATOM 3332 N N . GLU A 1 408 ? 22.734 -28.422 -48.188 1 88.75 408 GLU A N 1
ATOM 3333 C CA . GLU A 1 408 ? 22.781 -29.703 -48.906 1 88.75 408 GLU A CA 1
ATOM 3334 C C . GLU A 1 408 ? 21.391 -30.328 -49 1 88.75 408 GLU A C 1
ATOM 3336 O O . GLU A 1 408 ? 20.594 -30.234 -48.062 1 88.75 408 GLU A O 1
ATOM 3341 N N . ARG A 1 409 ? 21.109 -30.891 -50.125 1 90.25 409 ARG A N 1
ATOM 3342 C CA . ARG A 1 409 ? 19.844 -31.594 -50.344 1 90.25 409 ARG A CA 1
ATOM 3343 C C . ARG A 1 409 ? 19.969 -33.062 -49.938 1 90.25 409 ARG A C 1
ATOM 3345 O O . ARG A 1 409 ? 20.766 -33.812 -50.531 1 90.25 409 ARG A O 1
ATOM 3352 N N . LEU A 1 410 ? 19.234 -33.438 -48.969 1 91.81 410 LEU A N 1
ATOM 3353 C CA . LEU A 1 410 ? 19.219 -34.844 -48.5 1 91.81 410 LEU A CA 1
ATOM 3354 C C . LEU A 1 410 ? 17.922 -35.531 -48.906 1 91.81 410 LEU A C 1
ATOM 3356 O O . LEU A 1 410 ? 16.844 -35.125 -48.5 1 91.81 410 LEU A O 1
ATOM 3360 N N . GLU A 1 411 ? 18.062 -36.562 -49.719 1 88.5 411 GLU A N 1
ATOM 3361 C CA . GLU A 1 411 ? 16.906 -37.281 -50.219 1 88.5 411 GLU A CA 1
ATOM 3362 C C . GLU A 1 411 ? 16.391 -38.281 -49.219 1 88.5 411 GLU A C 1
ATOM 3364 O O . GLU A 1 411 ? 17.047 -38.5 -48.188 1 88.5 411 GLU A O 1
ATOM 3369 N N . ARG A 1 412 ? 15.125 -38.875 -49.344 1 87.25 412 ARG A N 1
ATOM 3370 C CA . ARG A 1 412 ? 14.422 -39.781 -48.469 1 87.25 412 ARG A CA 1
ATOM 3371 C C . ARG A 1 412 ? 15.297 -41 -48.125 1 87.25 412 ARG A C 1
ATOM 3373 O O . ARG A 1 412 ? 15.172 -41.562 -47.031 1 87.25 412 ARG A O 1
ATOM 3380 N N . GLY A 1 413 ? 16.312 -41.219 -48.844 1 85.81 413 GLY A N 1
ATOM 3381 C CA . GLY A 1 413 ? 17.219 -42.312 -48.562 1 85.81 413 GLY A CA 1
ATOM 3382 C C . GLY A 1 413 ? 18.312 -41.969 -47.562 1 85.81 413 GLY A C 1
ATOM 3383 O O . GLY A 1 413 ? 18.859 -42.812 -46.875 1 85.81 413 GLY A O 1
ATOM 3384 N N . LEU A 1 414 ? 18.531 -40.781 -47.312 1 90.31 414 LEU A N 1
ATOM 3385 C CA . LEU A 1 414 ? 19.609 -40.312 -46.438 1 90.31 414 LEU A CA 1
ATOM 3386 C C . LEU A 1 414 ? 19.047 -39.844 -45.094 1 90.31 414 LEU A C 1
ATOM 3388 O O . LEU A 1 414 ? 19.734 -39.906 -44.062 1 90.31 414 LEU A O 1
ATOM 3392 N N . VAL A 1 415 ? 17.906 -39.281 -45.062 1 91.81 415 VAL A N 1
ATOM 3393 C CA . VAL A 1 415 ? 17.219 -38.781 -43.875 1 91.81 415 VAL A CA 1
ATOM 3394 C C . VAL A 1 415 ? 15.766 -39.25 -43.875 1 91.81 415 VAL A C 1
ATOM 3396 O O . VAL A 1 415 ? 15.109 -39.25 -44.938 1 91.81 415 VAL A O 1
ATOM 3399 N N . TRP A 1 416 ? 15.258 -39.812 -42.812 1 90.56 416 TRP A N 1
ATOM 3400 C CA . TRP A 1 416 ? 13.852 -40.188 -42.688 1 90.56 416 TRP A CA 1
ATOM 3401 C C . TRP A 1 416 ? 13.359 -39.969 -41.25 1 90.56 416 TRP A C 1
ATOM 3403 O O . TRP A 1 416 ? 14.141 -39.625 -40.375 1 90.56 416 TRP A O 1
ATOM 3413 N N . VAL A 1 417 ? 12.039 -39.844 -41.031 1 90.12 417 VAL A N 1
ATOM 3414 C CA . VAL A 1 417 ? 11.414 -39.688 -39.719 1 90.12 417 VAL A CA 1
ATOM 3415 C C . VAL A 1 417 ? 10.883 -41.062 -39.25 1 90.12 417 VAL A C 1
ATOM 3417 O O . VAL A 1 417 ? 10.242 -41.781 -40 1 90.12 417 VAL A O 1
ATOM 3420 N N . GLU A 1 418 ? 11.414 -41.531 -38.188 1 87.12 418 GLU A N 1
ATOM 3421 C CA . GLU A 1 418 ? 10.93 -42.781 -37.594 1 87.12 418 GLU A CA 1
ATOM 3422 C C . GLU A 1 418 ? 10.234 -42.531 -36.25 1 87.12 418 GLU A C 1
ATOM 3424 O O . GLU A 1 418 ? 10.523 -41.531 -35.562 1 87.12 418 GLU A O 1
ATOM 3429 N N . GLU A 1 419 ? 9.203 -43.375 -36.062 1 83.62 419 GLU A N 1
ATOM 3430 C CA . GLU A 1 419 ? 8.539 -43.312 -34.75 1 83.62 419 GLU A CA 1
ATOM 3431 C C . GLU A 1 419 ? 9.359 -44.031 -33.688 1 83.62 419 GLU A C 1
ATOM 3433 O O . GLU A 1 419 ? 9.852 -45.125 -33.906 1 83.62 419 GLU A O 1
ATOM 3438 N N . ALA A 1 420 ? 9.906 -43.312 -32.812 1 81.5 420 ALA A N 1
ATOM 3439 C CA . ALA A 1 420 ? 10.617 -43.906 -31.672 1 81.5 420 ALA A CA 1
ATOM 3440 C C . ALA A 1 420 ? 9.797 -43.781 -30.391 1 81.5 420 ALA A C 1
ATOM 3442 O O . ALA A 1 420 ? 8.922 -42.906 -30.281 1 81.5 420 ALA A O 1
ATOM 3443 N N . GLU A 1 421 ? 9.93 -44.906 -29.578 1 80.62 421 GLU A N 1
ATOM 3444 C CA . GLU A 1 421 ? 9.266 -44.875 -28.266 1 80.62 421 GLU A CA 1
ATOM 3445 C C . GLU A 1 421 ? 10.117 -44.188 -27.219 1 80.62 421 GLU A C 1
ATOM 3447 O O . GLU A 1 421 ? 11.32 -44.438 -27.125 1 80.62 421 GLU A O 1
ATOM 3452 N N . GLU A 1 422 ? 9.711 -43.062 -26.781 1 80.81 422 GLU A N 1
ATOM 3453 C CA . GLU A 1 422 ? 10.406 -42.375 -25.703 1 80.81 422 GLU A CA 1
ATOM 3454 C C . GLU A 1 422 ? 9.633 -42.469 -24.391 1 80.81 422 GLU A C 1
ATOM 3456 O O . GLU A 1 422 ? 8.406 -42.344 -24.375 1 80.81 422 GLU A O 1
ATOM 3461 N N . LYS A 1 423 ? 10.398 -42.906 -23.391 1 85 423 LYS A N 1
ATOM 3462 C CA . LYS A 1 423 ? 9.812 -42.906 -22.047 1 85 423 LYS A CA 1
ATOM 3463 C C . LYS A 1 423 ? 9.688 -41.5 -21.484 1 85 423 LYS A C 1
ATOM 3465 O O . LYS A 1 423 ? 10.688 -40.812 -21.297 1 85 423 LYS A O 1
ATOM 3470 N N . VAL A 1 424 ? 8.398 -41.125 -21.453 1 87.94 424 VAL A N 1
ATOM 3471 C CA . VAL A 1 424 ? 8.172 -39.781 -20.906 1 87.94 424 VAL A CA 1
ATOM 3472 C C . VAL A 1 424 ? 7.758 -39.906 -19.438 1 87.94 424 VAL A C 1
ATOM 3474 O O . VAL A 1 424 ? 7 -40.781 -19.062 1 87.94 424 VAL A O 1
ATOM 3477 N N . THR A 1 425 ? 8.375 -39.125 -18.625 1 90.69 425 THR A N 1
ATOM 3478 C CA . THR A 1 425 ? 8.156 -39.156 -17.188 1 90.69 425 THR A CA 1
ATOM 3479 C C . THR A 1 425 ? 7.055 -38.188 -16.781 1 90.69 425 THR A C 1
ATOM 3481 O O . THR A 1 425 ? 6.648 -38.156 -15.609 1 90.69 425 THR A O 1
ATOM 3484 N N . GLY A 1 426 ? 6.562 -37.375 -17.641 1 91.5 426 GLY A N 1
ATOM 3485 C CA . GLY A 1 426 ? 5.535 -36.406 -17.328 1 91.5 426 GLY A CA 1
ATOM 3486 C C . GLY A 1 426 ? 5.113 -35.562 -18.531 1 91.5 426 GLY A C 1
ATOM 3487 O O . GLY A 1 426 ? 5.406 -35.938 -19.672 1 91.5 426 GLY A O 1
ATOM 3488 N N . GLU A 1 427 ? 4.281 -34.719 -18.344 1 92.31 427 GLU A N 1
ATOM 3489 C CA . GLU A 1 427 ? 3.799 -33.844 -19.422 1 92.31 427 GLU A CA 1
ATOM 3490 C C . GLU A 1 427 ? 3.77 -32.375 -18.984 1 92.31 427 GLU A C 1
ATOM 3492 O O . GLU A 1 427 ? 3.592 -32.094 -17.797 1 92.31 427 GLU A O 1
ATOM 3497 N N . ARG A 1 428 ? 3.996 -31.531 -19.969 1 94.31 428 ARG A N 1
ATOM 3498 C CA . ARG A 1 428 ? 3.875 -30.094 -19.766 1 94.31 428 ARG A CA 1
ATOM 3499 C C . ARG A 1 428 ? 2.451 -29.625 -20.047 1 94.31 428 ARG A C 1
ATOM 3501 O O . ARG A 1 428 ? 1.799 -30.109 -20.969 1 94.31 428 ARG A O 1
ATOM 3508 N N . PHE A 1 429 ? 1.938 -28.734 -19.234 1 96.75 429 PHE A N 1
ATOM 3509 C CA . PHE A 1 429 ? 0.595 -28.203 -19.422 1 96.75 429 PHE A CA 1
ATOM 3510 C C . PHE A 1 429 ? 0.509 -26.75 -18.938 1 96.75 429 PHE A C 1
ATOM 3512 O O . PHE A 1 429 ? 1.415 -26.266 -18.266 1 96.75 429 PHE A O 1
ATOM 3519 N N . VAL A 1 430 ? -0.541 -26.031 -19.406 1 98.12 430 VAL A N 1
ATOM 3520 C CA . VAL A 1 430 ? -0.806 -24.672 -18.938 1 98.12 430 VAL A CA 1
ATOM 3521 C C . VAL A 1 430 ? -1.74 -24.719 -17.734 1 98.12 430 VAL A C 1
ATOM 3523 O O . VAL A 1 430 ? -2.881 -25.172 -17.828 1 98.12 430 VAL A O 1
ATOM 3526 N N . PRO A 1 431 ? -1.285 -24.297 -16.547 1 98.38 431 PRO A N 1
ATOM 3527 C CA . PRO A 1 431 ? -2.154 -24.297 -15.367 1 98.38 431 PRO A CA 1
ATOM 3528 C C . PRO A 1 431 ? -3.408 -23.453 -15.555 1 98.38 431 PRO A C 1
ATOM 3530 O O . PRO A 1 431 ? -3.398 -22.5 -16.328 1 98.38 431 PRO A O 1
ATOM 3533 N N . HIS A 1 432 ? -4.488 -23.875 -14.891 1 97.94 432 HIS A N 1
ATOM 3534 C CA . HIS A 1 432 ? -5.691 -23.047 -14.805 1 97.94 432 HIS A CA 1
ATOM 3535 C C . HIS A 1 432 ? -5.613 -22.078 -13.633 1 97.94 432 HIS A C 1
ATOM 3537 O O . HIS A 1 432 ? -4.801 -22.266 -12.719 1 97.94 432 HIS A O 1
ATOM 3543 N N . VAL A 1 433 ? -6.426 -21.047 -13.727 1 98.25 433 VAL A N 1
ATOM 3544 C CA . VAL A 1 433 ? -6.367 -20.016 -12.695 1 98.25 433 VAL A CA 1
ATOM 3545 C C . VAL A 1 433 ? -7.746 -19.844 -12.062 1 98.25 433 VAL A C 1
ATOM 3547 O O . VAL A 1 433 ? -8.75 -19.734 -12.773 1 98.25 433 VAL A O 1
ATOM 3550 N N . VAL A 1 434 ? -7.797 -19.844 -10.758 1 98.25 434 VAL A N 1
ATOM 3551 C CA . VAL A 1 434 ? -8.984 -19.516 -9.984 1 98.25 434 VAL A CA 1
ATOM 3552 C C . VAL A 1 434 ? -8.766 -18.203 -9.234 1 98.25 434 VAL A C 1
ATOM 3554 O O . VAL A 1 434 ? -7.828 -18.078 -8.445 1 98.25 434 VAL A O 1
ATOM 3557 N N . GLU A 1 435 ? -9.523 -17.172 -9.633 1 97.69 435 GLU A N 1
ATOM 3558 C CA . GLU A 1 435 ? -9.461 -15.852 -9.008 1 97.69 435 GLU A CA 1
ATOM 3559 C C . GLU A 1 435 ? -10.461 -15.742 -7.855 1 97.69 435 GLU A C 1
ATOM 3561 O O . GLU A 1 435 ? -11.648 -16.016 -8.031 1 97.69 435 GLU A O 1
ATOM 3566 N N . PRO A 1 436 ? -9.812 -15.242 -6.605 1 98.5 436 PRO A N 1
ATOM 3567 C CA . PRO A 1 436 ? -10.766 -14.211 -6.184 1 98.5 436 PRO A CA 1
ATOM 3568 C C . PRO A 1 436 ? -10.18 -12.805 -6.25 1 98.5 436 PRO A C 1
ATOM 3570 O O . PRO A 1 436 ? -8.961 -12.633 -6.109 1 98.5 436 PRO A O 1
ATOM 3573 N N . SER A 1 437 ? -11.047 -11.719 -6.406 1 98.56 437 SER A N 1
ATOM 3574 C CA . SER A 1 437 ? -10.688 -10.305 -6.477 1 98.56 437 SER A CA 1
ATOM 3575 C C . SER A 1 437 ? -11.641 -9.453 -5.641 1 98.56 437 SER A C 1
ATOM 3577 O O . SER A 1 437 ? -12.859 -9.625 -5.707 1 98.56 437 SER A O 1
ATOM 3579 N N . PHE A 1 438 ? -11.117 -8.547 -4.812 1 98.81 438 PHE A N 1
ATOM 3580 C CA . PHE A 1 438 ? -11.898 -7.711 -3.904 1 98.81 438 PHE A CA 1
ATOM 3581 C C . PHE A 1 438 ? -11.609 -6.234 -4.141 1 98.81 438 PHE A C 1
ATOM 3583 O O . PHE A 1 438 ? -10.453 -5.855 -4.352 1 98.81 438 PHE A O 1
ATOM 3590 N N . GLY A 1 439 ? -12.617 -5.414 -4.211 1 98.44 439 GLY A N 1
ATOM 3591 C CA . GLY A 1 439 ? -12.438 -3.971 -4.129 1 98.44 439 GLY A CA 1
ATOM 3592 C C . GLY A 1 439 ? -12.391 -3.455 -2.705 1 98.44 439 GLY A C 1
ATOM 3593 O O . GLY A 1 439 ? -13.414 -3.447 -2.01 1 98.44 439 GLY A O 1
ATOM 3594 N N . VAL A 1 440 ? -11.344 -2.908 -2.25 1 98.75 440 VAL A N 1
ATOM 3595 C CA . VAL A 1 440 ? -11.125 -2.594 -0.842 1 98.75 440 VAL A CA 1
ATOM 3596 C C . VAL A 1 440 ? -11.992 -1.402 -0.437 1 98.75 440 VAL A C 1
ATOM 3598 O O . VAL A 1 440 ? -12.523 -1.365 0.672 1 98.75 440 VAL A O 1
ATOM 3601 N N . GLU A 1 441 ? -12.109 -0.387 -1.324 1 98.44 441 GLU A N 1
ATOM 3602 C CA . GLU A 1 441 ? -12.906 0.792 -0.985 1 98.44 441 GLU A CA 1
ATOM 3603 C C . GLU A 1 441 ? -14.383 0.443 -0.85 1 98.44 441 GLU A C 1
ATOM 3605 O O . GLU A 1 441 ? -15.094 1.031 -0.032 1 98.44 441 GLU A O 1
ATOM 3610 N N . ARG A 1 442 ? -14.867 -0.47 -1.678 1 98.31 442 ARG A N 1
ATOM 3611 C CA . ARG A 1 442 ? -16.25 -0.921 -1.518 1 98.31 442 ARG A CA 1
ATOM 3612 C C . ARG A 1 442 ? -16.438 -1.648 -0.191 1 98.31 442 ARG A C 1
ATOM 3614 O O . ARG A 1 442 ? -17.469 -1.499 0.464 1 98.31 442 ARG A O 1
ATOM 3621 N N . LEU A 1 443 ? -15.453 -2.473 0.2 1 98.75 443 LEU A N 1
ATOM 3622 C CA . LEU A 1 443 ? -15.492 -3.115 1.509 1 98.75 443 LEU A CA 1
ATOM 3623 C C . LEU A 1 443 ? -15.523 -2.078 2.625 1 98.75 443 LEU A C 1
ATOM 3625 O O . LEU A 1 443 ? -16.234 -2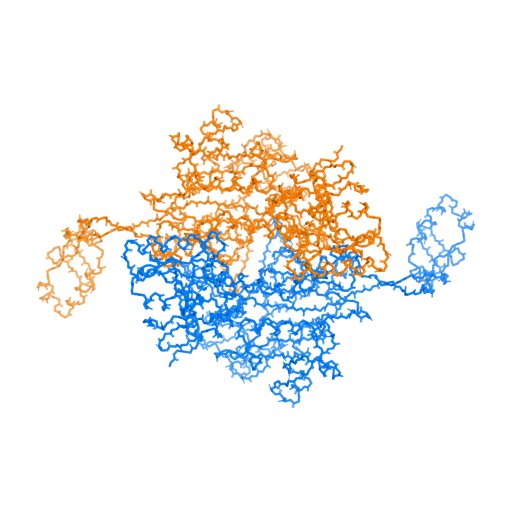.248 3.617 1 98.75 443 LEU A O 1
ATOM 3629 N N . LEU A 1 444 ? -14.734 -1.043 2.496 1 98.62 444 LEU A N 1
ATOM 3630 C CA . LEU A 1 444 ? -14.719 0.042 3.471 1 98.62 444 LEU A CA 1
ATOM 3631 C C . LEU A 1 444 ? -16.094 0.678 3.604 1 98.62 444 LEU A C 1
ATOM 3633 O O . LEU A 1 444 ? -16.578 0.898 4.715 1 98.62 444 LEU A O 1
ATOM 3637 N N . TYR A 1 445 ? -16.734 0.939 2.482 1 97.94 445 TYR A N 1
ATOM 3638 C CA . TYR A 1 445 ? -18.062 1.562 2.492 1 97.94 445 TYR A CA 1
ATOM 3639 C C . TYR A 1 445 ? -19.078 0.678 3.207 1 97.94 445 TYR A C 1
ATOM 3641 O O . TYR A 1 445 ? -19.812 1.148 4.07 1 97.94 445 TYR A O 1
ATOM 3649 N N . VAL A 1 446 ? -19.125 -0.614 2.82 1 98.19 446 VAL A N 1
ATOM 3650 C CA . VAL A 1 446 ? -20.125 -1.513 3.395 1 98.19 446 VAL A CA 1
ATOM 3651 C C . VAL A 1 446 ? -19.875 -1.669 4.895 1 98.19 446 VAL A C 1
ATOM 3653 O O . VAL A 1 446 ? -20.812 -1.792 5.676 1 98.19 446 VAL A O 1
ATOM 3656 N N . THR A 1 447 ? -18.625 -1.686 5.301 1 98.62 447 THR A N 1
ATOM 3657 C CA . THR A 1 447 ? -18.281 -1.773 6.719 1 98.62 447 THR A CA 1
ATOM 3658 C C . THR A 1 447 ? -18.859 -0.579 7.48 1 98.62 447 THR A C 1
ATOM 3660 O O . THR A 1 447 ? -19.453 -0.742 8.547 1 98.62 447 THR A O 1
ATOM 3663 N N . LEU A 1 448 ? -18.672 0.61 6.945 1 98.38 448 LEU A N 1
ATOM 3664 C CA . LEU A 1 448 ? -19.172 1.822 7.578 1 98.38 448 LEU A CA 1
ATOM 3665 C C . LEU A 1 448 ? -20.703 1.809 7.625 1 98.38 448 LEU A C 1
ATOM 3667 O O . LEU A 1 448 ? -21.297 2.123 8.656 1 98.38 448 LEU A O 1
ATOM 3671 N N . GLU A 1 449 ? -21.312 1.44 6.508 1 97.81 449 GLU A N 1
ATOM 3672 C CA . GLU A 1 449 ? -22.766 1.456 6.449 1 97.81 449 GLU A CA 1
ATOM 3673 C C . GLU A 1 449 ? -23.375 0.482 7.457 1 97.81 449 GLU A C 1
ATOM 3675 O O . GLU A 1 449 ? -24.328 0.824 8.172 1 97.81 449 GLU A O 1
ATOM 3680 N N . TYR A 1 450 ? -22.859 -0.698 7.555 1 98 450 TYR A N 1
ATOM 3681 C CA . TYR A 1 450 ? -23.422 -1.714 8.438 1 98 450 TYR A CA 1
ATOM 3682 C C . TYR A 1 450 ? -23.094 -1.405 9.898 1 98 450 TYR A C 1
ATOM 3684 O O . TYR A 1 450 ? -23.797 -1.852 10.805 1 98 450 TYR A O 1
ATOM 3692 N N . ALA A 1 451 ? -22.031 -0.66 10.141 1 98.19 451 ALA A N 1
ATOM 3693 C CA . ALA A 1 451 ? -21.641 -0.308 11.508 1 98.19 451 ALA A CA 1
ATOM 3694 C C . ALA A 1 451 ? -22.469 0.862 12.031 1 98.19 451 ALA A C 1
ATOM 3696 O O . ALA A 1 451 ? -22.609 1.045 13.242 1 98.19 451 ALA A O 1
ATOM 3697 N N . LEU A 1 452 ? -22.969 1.703 11.141 1 97.81 452 LEU A N 1
ATOM 3698 C CA . LEU A 1 452 ? -23.672 2.918 11.539 1 97.81 452 LEU A CA 1
ATOM 3699 C C . LEU A 1 452 ? -24.984 2.586 12.219 1 97.81 452 LEU A C 1
ATOM 3701 O O . LEU A 1 452 ? -25.844 1.917 11.633 1 97.81 452 LEU A O 1
ATOM 3705 N N . LYS A 1 453 ? -25.125 2.975 13.453 1 96.12 453 LYS A N 1
ATOM 3706 C CA . LYS A 1 453 ? -26.344 2.812 14.242 1 96.12 453 LYS A CA 1
ATOM 3707 C C . LYS A 1 453 ? -26.75 4.129 14.898 1 96.12 453 LYS A C 1
ATOM 3709 O O . LYS A 1 453 ? -25.953 5.062 14.984 1 96.12 453 LYS A O 1
ATOM 3714 N N . GLU A 1 454 ? -27.938 4.234 15.148 1 93 454 GLU A N 1
ATOM 3715 C CA . GLU A 1 454 ? -28.453 5.352 15.922 1 93 454 GLU A CA 1
ATOM 3716 C C . GLU A 1 454 ? -29.016 4.883 17.266 1 93 454 GLU A C 1
ATOM 3718 O O . GLU A 1 454 ? -29.812 3.945 17.312 1 93 454 GLU A O 1
ATOM 3723 N N . ARG A 1 455 ? -28.531 5.438 18.266 1 88.75 455 ARG A N 1
ATOM 3724 C CA . ARG A 1 455 ? -28.953 5.109 19.625 1 88.75 455 ARG A CA 1
ATOM 3725 C C . ARG A 1 455 ? -29.281 6.367 20.422 1 88.75 455 ARG A C 1
ATOM 3727 O O . ARG A 1 455 ? -28.391 7.18 20.703 1 88.75 455 ARG A O 1
ATOM 3734 N N . GLU A 1 456 ? -30.5 6.488 20.828 1 86.5 456 GLU A N 1
ATOM 3735 C CA . GLU A 1 456 ? -30.953 7.613 21.641 1 86.5 456 GLU A CA 1
ATOM 3736 C C . GLU A 1 456 ? -30.594 8.945 20.984 1 86.5 456 GLU A C 1
ATOM 3738 O O . GLU A 1 456 ? -30.016 9.82 21.625 1 86.5 456 GLU A O 1
ATOM 3743 N N . GLY A 1 457 ? -30.719 8.992 19.719 1 85.06 457 GLY A N 1
ATOM 3744 C CA . GLY A 1 457 ? -30.531 10.242 18.984 1 85.06 457 GLY A CA 1
ATOM 3745 C C . GLY A 1 457 ? -29.094 10.523 18.641 1 85.06 457 GLY A C 1
ATOM 3746 O O . GLY A 1 457 ? -28.766 11.578 18.094 1 85.06 457 GLY A O 1
ATOM 3747 N N . ARG A 1 458 ? -28.266 9.57 19.031 1 89.25 458 ARG A N 1
ATOM 3748 C CA . ARG A 1 458 ? -26.828 9.711 18.75 1 89.25 458 ARG A CA 1
ATOM 3749 C C . ARG A 1 458 ? -26.375 8.672 17.734 1 89.25 458 ARG A C 1
ATOM 3751 O O . ARG A 1 458 ? -26.875 7.547 17.719 1 89.25 458 ARG A O 1
ATOM 3758 N N . LEU A 1 459 ? -25.438 9.125 16.875 1 94.06 459 LEU A N 1
ATOM 3759 C CA . LEU A 1 459 ? -24.828 8.195 15.93 1 94.06 459 LEU A CA 1
ATOM 3760 C C . LEU A 1 459 ? -23.703 7.418 16.594 1 94.06 459 LEU A C 1
ATOM 3762 O O . LEU A 1 459 ? -22.922 7.98 17.359 1 94.06 459 LEU A O 1
ATOM 3766 N N . VAL A 1 460 ? -23.719 6.133 16.422 1 96.75 460 VAL A N 1
ATOM 3767 C CA . VAL A 1 460 ? -22.656 5.246 16.875 1 96.75 460 VAL A CA 1
ATOM 3768 C C . VAL A 1 460 ? -22.156 4.383 15.719 1 96.75 460 VAL A C 1
ATOM 3770 O O . VAL A 1 460 ? -22.969 3.807 14.977 1 96.75 460 VAL A O 1
ATOM 3773 N N . LEU A 1 461 ? -20.906 4.406 15.5 1 97.94 461 LEU A N 1
ATOM 3774 C CA . LEU A 1 461 ? -20.312 3.479 14.539 1 97.94 461 LEU A CA 1
ATOM 3775 C C . LEU A 1 461 ? -19.891 2.18 15.219 1 97.94 461 LEU A C 1
ATOM 3777 O O . LEU A 1 461 ? -18.75 2.049 15.672 1 97.94 461 LEU A O 1
ATOM 3781 N N . SER A 1 462 ? -20.766 1.241 15.227 1 97.88 462 SER A N 1
ATOM 3782 C CA . SER A 1 462 ? -20.531 -0.043 15.883 1 97.88 462 SER A CA 1
ATOM 3783 C C . SER A 1 462 ? -19.641 -0.941 15.039 1 97.88 462 SER A C 1
ATOM 3785 O O . SER A 1 462 ? -20.016 -2.057 14.68 1 97.88 462 SER A O 1
ATOM 3787 N N . LEU A 1 463 ? -18.453 -0.511 14.766 1 98.31 463 LEU A N 1
ATOM 3788 C CA . LEU A 1 463 ? -17.453 -1.3 14.055 1 98.31 463 LEU A CA 1
ATOM 3789 C C . LEU A 1 463 ? -17.062 -2.533 14.867 1 98.31 463 LEU A C 1
ATOM 3791 O O . LEU A 1 463 ? -17.016 -2.486 16.094 1 98.31 463 LEU A O 1
ATOM 3795 N N . PRO A 1 464 ? -16.828 -3.668 14.133 1 97.44 464 PRO A N 1
ATOM 3796 C CA . PRO A 1 464 ? -16.156 -4.727 14.883 1 97.44 464 PRO A CA 1
ATOM 3797 C C . PRO A 1 464 ? -14.93 -4.219 15.648 1 97.44 464 PRO A C 1
ATOM 3799 O O . PRO A 1 464 ? -14.156 -3.422 15.109 1 97.44 464 PRO A O 1
ATOM 3802 N N . ARG A 1 465 ? -14.758 -4.617 16.906 1 97.81 465 ARG A N 1
ATOM 3803 C CA . ARG A 1 465 ? -13.758 -4.043 17.797 1 97.81 465 ARG A CA 1
ATOM 3804 C C . ARG A 1 465 ? -12.375 -4.066 17.156 1 97.81 465 ARG A C 1
ATOM 3806 O O . ARG A 1 465 ? -11.641 -3.08 17.219 1 97.81 465 ARG A O 1
ATOM 3813 N N . ARG A 1 466 ? -12.039 -5.125 16.516 1 95.75 466 ARG A N 1
ATOM 3814 C CA . ARG A 1 466 ? -10.703 -5.312 15.961 1 95.75 466 ARG A CA 1
ATOM 3815 C C . ARG A 1 466 ? -10.477 -4.406 14.75 1 95.75 466 ARG A C 1
ATOM 3817 O O . ARG A 1 466 ? -9.336 -4.199 14.336 1 95.75 466 ARG A O 1
ATOM 3824 N N . LEU A 1 467 ? -11.531 -3.842 14.172 1 97.88 467 LEU A N 1
ATOM 3825 C CA . LEU A 1 467 ? -11.406 -3.045 12.953 1 97.88 467 LEU A CA 1
ATOM 3826 C C . LEU A 1 467 ? -11.414 -1.556 13.273 1 97.88 467 LEU A C 1
ATOM 3828 O O . LEU A 1 467 ? -11.195 -0.723 12.391 1 97.88 467 LEU A O 1
ATOM 3832 N N . ALA A 1 468 ? -11.664 -1.211 14.555 1 98.31 468 ALA A N 1
ATOM 3833 C CA . ALA A 1 468 ? -11.773 0.197 14.922 1 98.31 468 ALA A CA 1
ATOM 3834 C C . ALA A 1 468 ? -10.469 0.935 14.664 1 98.31 468 ALA A C 1
ATOM 3836 O O . ALA A 1 468 ? -9.398 0.475 15.07 1 98.31 468 ALA A O 1
ATOM 3837 N N . PRO A 1 469 ? -10.523 2.094 13.984 1 97.81 469 PRO A N 1
ATOM 3838 C CA . PRO A 1 469 ? -9.312 2.873 13.719 1 97.81 469 PRO A CA 1
ATOM 3839 C C . PRO A 1 469 ? -8.586 3.291 15 1 97.81 469 PRO A C 1
ATOM 3841 O O . PRO A 1 469 ? -7.352 3.314 15.031 1 97.81 469 PRO A O 1
ATOM 3844 N N . ILE A 1 470 ? -9.32 3.742 15.961 1 98.25 470 ILE A N 1
ATOM 3845 C CA . ILE A 1 470 ? -8.852 4.031 17.312 1 98.25 470 ILE A CA 1
ATOM 3846 C C . ILE A 1 470 ? -9.336 2.955 18.281 1 98.25 470 ILE A C 1
ATOM 3848 O O . ILE A 1 470 ? -10.531 2.639 18.312 1 98.25 470 ILE A O 1
ATOM 3852 N N . GLU A 1 471 ? -8.438 2.434 19 1 98.5 471 GLU A N 1
ATOM 3853 C CA . GLU A 1 471 ? -8.773 1.235 19.766 1 98.5 471 GLU A CA 1
ATOM 3854 C C . GLU A 1 471 ? -9.328 1.593 21.141 1 98.5 471 GLU A C 1
ATOM 3856 O O . GLU A 1 471 ? -10.117 0.832 21.703 1 98.5 471 GLU A O 1
ATOM 3861 N N . ALA A 1 472 ? -8.914 2.732 21.656 1 98.75 472 ALA A N 1
ATOM 3862 C CA . ALA A 1 472 ? -9.391 3.174 22.969 1 98.75 472 ALA A CA 1
ATOM 3863 C C . ALA A 1 472 ? -9.242 4.684 23.125 1 98.75 472 ALA A C 1
ATOM 3865 O O . ALA A 1 472 ? -8.531 5.328 22.359 1 98.75 472 ALA A O 1
ATOM 3866 N N . VAL A 1 473 ? -10.008 5.215 24.016 1 98.62 473 VAL A N 1
ATOM 3867 C CA . VAL A 1 473 ? -9.844 6.609 24.422 1 98.62 473 VAL A CA 1
ATOM 3868 C C . VAL A 1 473 ? -9.766 6.699 25.938 1 98.62 473 VAL A C 1
ATOM 3870 O O . VAL A 1 473 ? -10.469 5.977 26.656 1 98.62 473 VAL A O 1
ATOM 3873 N N . VAL A 1 474 ? -8.883 7.484 26.469 1 98.81 474 VAL A N 1
ATOM 3874 C CA . VAL A 1 474 ? -8.742 7.734 27.906 1 98.81 474 VAL A CA 1
ATOM 3875 C C . VAL A 1 474 ? -9.367 9.086 28.25 1 98.81 474 VAL A C 1
ATOM 3877 O O . VAL A 1 474 ? -9.039 10.109 27.641 1 98.81 474 VAL A O 1
ATOM 3880 N N . LEU A 1 475 ? -10.258 9.062 29.234 1 98.56 475 LEU A N 1
ATOM 3881 C CA . LEU A 1 475 ? -11.07 10.227 29.578 1 98.56 475 LEU A CA 1
ATOM 3882 C C . LEU A 1 475 ? -11.016 10.492 31.078 1 98.56 475 LEU A C 1
ATOM 3884 O O . LEU A 1 475 ? -11.602 9.75 31.875 1 98.56 475 LEU A O 1
ATOM 3888 N N . PRO A 1 476 ? -10.398 11.578 31.531 1 98.38 476 PRO A N 1
ATOM 3889 C CA . PRO A 1 476 ? -10.625 11.984 32.906 1 98.38 476 PRO A CA 1
ATOM 3890 C C . PRO A 1 476 ? -12.055 12.445 33.188 1 98.38 476 PRO A C 1
ATOM 3892 O O . PRO A 1 476 ? -12.656 13.117 32.344 1 98.38 476 PRO A O 1
ATOM 3895 N N . LEU A 1 477 ? -12.547 12.016 34.25 1 96.94 477 LEU A N 1
ATOM 3896 C CA . LEU A 1 477 ? -13.93 12.352 34.562 1 96.94 477 LEU A CA 1
ATOM 3897 C C . LEU A 1 477 ? -14.141 13.859 34.594 1 96.94 477 LEU A C 1
ATOM 3899 O O . LEU A 1 477 ? -15.156 14.359 34.094 1 96.94 477 LEU A O 1
ATOM 3903 N N . LEU A 1 478 ? -13.211 14.531 35.219 1 95.5 478 LEU A N 1
ATOM 3904 C CA . LEU A 1 478 ? -13.219 15.984 35.312 1 95.5 478 LEU A CA 1
ATOM 3905 C C . LEU A 1 478 ? -11.867 16.547 34.875 1 95.5 478 LEU A C 1
ATOM 3907 O O . LEU A 1 478 ? -10.859 15.844 34.875 1 95.5 478 LEU A O 1
ATOM 3911 N N . GLU A 1 479 ? -11.969 17.781 34.469 1 94.12 479 GLU A N 1
ATOM 3912 C CA . GLU A 1 479 ? -10.734 18.469 34.125 1 94.12 479 GLU A CA 1
ATOM 3913 C C . GLU A 1 479 ? -10.016 18.984 35.375 1 94.12 479 GLU A C 1
ATOM 3915 O O . GLU A 1 479 ? -9.836 20.203 35.531 1 94.12 479 GLU A O 1
ATOM 3920 N N . GLU A 1 480 ? -9.703 18.203 36.281 1 94.94 480 GLU A N 1
ATOM 3921 C CA . GLU A 1 480 ? -8.938 18.484 37.469 1 94.94 480 GLU A CA 1
ATOM 3922 C C . GLU A 1 480 ? -7.52 17.938 37.375 1 94.94 480 GLU A C 1
ATOM 3924 O O . GLU A 1 480 ? -7.312 16.844 36.844 1 94.94 480 GLU A O 1
ATOM 3929 N N . LYS A 1 481 ? -6.637 18.609 37.844 1 96.06 481 LYS A N 1
ATOM 3930 C CA . LYS A 1 481 ? -5.215 18.344 37.656 1 96.06 481 LYS A CA 1
ATOM 3931 C C . LYS A 1 481 ? -4.875 16.906 38.031 1 96.06 481 LYS A C 1
ATOM 3933 O O . LYS A 1 481 ? -4.223 16.188 37.25 1 96.06 481 LYS A O 1
ATOM 3938 N N . PRO A 1 482 ? -5.305 16.422 39.25 1 96.75 482 PRO A N 1
ATOM 3939 C CA . PRO A 1 482 ? -4.922 15.062 39.625 1 96.75 482 PRO A CA 1
ATOM 3940 C C . PRO A 1 482 ? -5.496 14.016 38.656 1 96.75 482 PRO A C 1
ATOM 3942 O O . PRO A 1 482 ? -4.828 13.023 38.344 1 96.75 482 PRO A O 1
ATOM 3945 N N . LEU A 1 483 ? -6.684 14.203 38.25 1 97.56 483 LEU A N 1
ATOM 3946 C CA . LEU A 1 483 ? -7.32 13.266 37.312 1 97.56 483 LEU A CA 1
ATOM 3947 C C . LEU A 1 483 ? -6.672 13.328 35.938 1 97.56 483 LEU A C 1
ATOM 3949 O O . LEU A 1 483 ? -6.445 12.297 35.312 1 97.56 483 LEU A O 1
ATOM 3953 N N . VAL A 1 484 ? -6.406 14.508 35.531 1 97.75 484 VAL A N 1
ATOM 3954 C CA . VAL A 1 484 ? -5.797 14.734 34.219 1 97.75 484 VAL A CA 1
ATOM 3955 C C . VAL A 1 484 ? -4.414 14.086 34.188 1 97.75 484 VAL A C 1
ATOM 3957 O O . VAL A 1 484 ? -4.074 13.398 33.219 1 97.75 484 VAL A O 1
ATOM 3960 N N . GLU A 1 485 ? -3.629 14.305 35.188 1 97.88 485 GLU A N 1
ATOM 3961 C CA . GLU A 1 485 ? -2.287 13.734 35.25 1 97.88 485 GLU A CA 1
ATOM 3962 C C . GLU A 1 485 ? -2.334 12.211 35.219 1 97.88 485 GLU A C 1
ATOM 3964 O O . GLU A 1 485 ? -1.57 11.57 34.5 1 97.88 485 GLU A O 1
ATOM 3969 N N . LYS A 1 486 ? -3.238 11.672 36.031 1 98.12 486 LYS A N 1
ATOM 3970 C CA . LYS A 1 486 ? -3.383 10.219 36.062 1 98.12 486 LYS A CA 1
ATOM 3971 C C . LYS A 1 486 ? -3.869 9.68 34.719 1 98.12 486 LYS A C 1
ATOM 3973 O O . LYS A 1 486 ? -3.436 8.617 34.281 1 98.12 486 LYS A O 1
ATOM 3978 N N . ALA A 1 487 ? -4.77 10.352 34.094 1 98.5 487 ALA A N 1
ATOM 3979 C CA . ALA A 1 487 ? -5.297 9.945 32.781 1 98.5 487 ALA A CA 1
ATOM 3980 C C . ALA A 1 487 ? -4.195 9.93 31.734 1 98.5 487 ALA A C 1
ATOM 3982 O O . ALA A 1 487 ? -4.148 9.039 30.891 1 98.5 487 ALA A O 1
ATOM 3983 N N . LYS A 1 488 ? -3.373 10.906 31.75 1 97.75 488 LYS A N 1
ATOM 3984 C CA . LYS A 1 488 ? -2.248 10.961 30.828 1 97.75 488 LYS A CA 1
ATOM 3985 C C . LYS A 1 488 ? -1.29 9.797 31.047 1 97.75 488 LYS A C 1
ATOM 3987 O O . LYS A 1 488 ? -0.721 9.258 30.094 1 97.75 488 LYS A O 1
ATOM 3992 N N . GLU A 1 489 ? -1.116 9.469 32.281 1 98.06 489 GLU A N 1
ATOM 3993 C CA . GLU A 1 489 ? -0.303 8.305 32.594 1 98.06 489 GLU A CA 1
ATOM 3994 C C . GLU A 1 489 ? -0.898 7.031 32 1 98.06 489 GLU A C 1
ATOM 3996 O O . GLU A 1 489 ? -0.176 6.211 31.438 1 98.06 489 GLU A O 1
ATOM 4001 N N . VAL A 1 490 ? -2.16 6.871 32.156 1 98.62 490 VAL A N 1
ATOM 4002 C CA . VAL A 1 490 ? -2.865 5.703 31.625 1 98.62 490 VAL A CA 1
ATOM 4003 C C . VAL A 1 490 ? -2.775 5.688 30.094 1 98.62 490 VAL A C 1
ATOM 4005 O O . VAL A 1 490 ? -2.566 4.633 29.5 1 98.62 490 VAL A O 1
ATOM 4008 N N . TRP A 1 491 ? -2.963 6.863 29.531 1 98.12 491 TRP A N 1
ATOM 4009 C CA . TRP A 1 491 ? -2.826 6.98 28.078 1 98.12 491 TRP A CA 1
ATOM 4010 C C . TRP A 1 491 ? -1.452 6.496 27.625 1 98.12 491 TRP A C 1
ATOM 4012 O O . TRP A 1 491 ? -1.346 5.711 26.688 1 98.12 491 TRP A O 1
ATOM 4022 N N . LYS A 1 492 ? -0.422 6.996 28.281 1 96.69 492 LYS A N 1
ATOM 4023 C CA . LYS A 1 492 ? 0.951 6.641 27.938 1 96.69 492 LYS A CA 1
ATOM 4024 C C . LYS A 1 492 ? 1.183 5.141 28.078 1 96.69 492 LYS A C 1
ATOM 4026 O O . LYS A 1 492 ? 1.847 4.527 27.234 1 96.69 492 LYS A O 1
ATOM 4031 N N . LEU A 1 493 ? 0.661 4.574 29.109 1 97.62 493 LEU A N 1
ATOM 4032 C CA . LEU A 1 493 ? 0.773 3.139 29.344 1 97.62 493 LEU A CA 1
ATOM 4033 C C . LEU A 1 493 ? 0.222 2.35 28.156 1 97.62 493 LEU A C 1
ATOM 4035 O O . LEU A 1 493 ? 0.869 1.421 27.672 1 97.62 493 LEU A O 1
ATOM 4039 N N . LEU A 1 494 ? -0.921 2.734 27.688 1 97.94 494 LEU A N 1
ATOM 4040 C CA . LEU A 1 494 ? -1.57 2.033 26.578 1 97.94 494 LEU A CA 1
ATOM 4041 C C . LEU A 1 494 ? -0.835 2.287 25.266 1 97.94 494 LEU A C 1
ATOM 4043 O O . LEU A 1 494 ? -0.663 1.37 24.453 1 97.94 494 LEU A O 1
ATOM 4047 N N . ALA A 1 495 ? -0.445 3.527 25.062 1 95.81 495 ALA A N 1
ATOM 4048 C CA . ALA A 1 495 ? 0.307 3.865 23.859 1 95.81 495 ALA A CA 1
ATOM 4049 C C . ALA A 1 495 ? 1.605 3.066 23.781 1 95.81 495 ALA A C 1
ATOM 4051 O O . ALA A 1 495 ? 1.954 2.539 22.719 1 95.81 495 ALA A O 1
ATOM 4052 N N . ASP A 1 496 ? 2.295 2.973 24.922 1 93.75 496 ASP A N 1
ATOM 4053 C CA . ASP A 1 496 ? 3.559 2.244 24.984 1 93.75 496 ASP A CA 1
ATOM 4054 C C . ASP A 1 496 ? 3.346 0.754 24.719 1 93.75 496 ASP A C 1
ATOM 4056 O O . ASP A 1 496 ? 4.254 0.063 24.25 1 93.75 496 ASP A O 1
ATOM 4060 N N . ALA A 1 497 ? 2.178 0.308 25.078 1 94.56 497 ALA A N 1
ATOM 4061 C CA . ALA A 1 497 ? 1.847 -1.099 24.859 1 94.56 497 ALA A CA 1
ATOM 4062 C C . ALA A 1 497 ? 1.484 -1.358 23.406 1 94.56 497 ALA A C 1
ATOM 4064 O O . ALA A 1 497 ? 1.241 -2.502 23 1 94.56 497 ALA A O 1
ATOM 4065 N N . GLY A 1 498 ? 1.41 -0.354 22.562 1 92.75 498 GLY A N 1
ATOM 4066 C CA . GLY A 1 498 ? 1.259 -0.53 21.141 1 92.75 498 GLY A CA 1
ATOM 4067 C C . GLY A 1 498 ? -0.142 -0.22 20.641 1 92.75 498 GLY A C 1
ATOM 4068 O O . GLY A 1 498 ? -0.445 -0.407 19.453 1 92.75 498 GLY A O 1
ATOM 4069 N N . PHE A 1 499 ? -1.02 0.335 21.516 1 96.81 499 PHE A N 1
ATOM 4070 C CA . PHE A 1 499 ? -2.389 0.626 21.109 1 96.81 499 PHE A CA 1
ATOM 4071 C C . PHE A 1 499 ? -2.48 2.002 20.453 1 96.81 499 PHE A C 1
ATOM 4073 O O . PHE A 1 499 ? -1.688 2.895 20.766 1 96.81 499 PHE A O 1
ATOM 4080 N N . ARG A 1 500 ? -3.318 2.127 19.484 1 97.06 500 ARG A N 1
ATOM 4081 C CA . ARG A 1 500 ? -3.748 3.451 19.047 1 97.06 500 ARG A CA 1
ATOM 4082 C C . ARG A 1 500 ? -4.797 4.027 19.984 1 97.06 500 ARG A C 1
ATOM 4084 O O . ARG A 1 500 ? -5.965 3.633 19.938 1 97.06 500 ARG A O 1
ATOM 4091 N N . VAL A 1 501 ? -4.414 4.953 20.812 1 97.88 501 VAL A N 1
ATOM 4092 C CA . VAL A 1 501 ? -5.258 5.434 21.906 1 97.88 501 VAL A CA 1
ATOM 4093 C C . VAL A 1 501 ? -5.348 6.957 21.844 1 97.88 501 VAL A C 1
ATOM 4095 O O . VAL A 1 501 ? -4.352 7.637 21.578 1 97.88 501 VAL A O 1
ATOM 4098 N N . GLU A 1 502 ? -6.543 7.461 22.031 1 97.5 502 GLU A N 1
ATOM 4099 C CA . GLU A 1 502 ? -6.773 8.906 22.078 1 97.5 502 GLU A CA 1
ATOM 4100 C C . GLU A 1 502 ? -6.926 9.383 23.531 1 97.5 502 GLU A C 1
ATOM 4102 O O . GLU A 1 502 ? -7.16 8.578 24.422 1 97.5 502 GLU A O 1
ATOM 4107 N N . TYR A 1 503 ? -6.691 10.648 23.797 1 97.5 503 TYR A N 1
ATOM 4108 C CA . TYR A 1 503 ? -6.906 11.344 25.047 1 97.5 503 TYR A CA 1
ATOM 4109 C C . TYR A 1 503 ? -7.773 12.578 24.844 1 97.5 503 TYR A C 1
ATOM 4111 O O . TYR A 1 503 ? -7.574 13.336 23.891 1 97.5 503 TYR A O 1
ATOM 4119 N N . ASP A 1 504 ? -8.75 12.719 25.672 1 96.44 504 ASP A N 1
ATOM 4120 C CA . ASP A 1 504 ? -9.656 13.852 25.547 1 96.44 504 ASP A CA 1
ATOM 4121 C C . ASP A 1 504 ? -10.109 14.336 26.938 1 96.44 504 ASP A C 1
ATOM 4123 O O . ASP A 1 504 ? -10.5 13.523 27.781 1 96.44 504 ASP A O 1
ATOM 4127 N N . GLU A 1 505 ? -10.039 15.594 27.25 1 95.44 505 GLU A N 1
ATOM 4128 C CA . GLU A 1 505 ? -10.414 16.141 28.547 1 95.44 505 GLU A CA 1
ATOM 4129 C C . GLU A 1 505 ? -11.391 17.297 28.406 1 95.44 505 GLU A C 1
ATOM 4131 O O . GLU A 1 505 ? -11.828 17.891 29.391 1 95.44 505 GLU A O 1
ATOM 4136 N N . LYS A 1 506 ? -11.758 17.641 27.188 1 89.19 506 LYS A N 1
ATOM 4137 C CA . LYS A 1 506 ? -12.539 18.844 26.953 1 89.19 506 LYS A CA 1
ATOM 4138 C C . LYS A 1 506 ? -14.031 18.531 26.906 1 89.19 506 LYS A C 1
ATOM 4140 O O . LYS A 1 506 ? -14.469 17.609 26.219 1 89.19 506 LYS A O 1
ATOM 4145 N N . GLY A 1 507 ? -14.805 19.375 27.609 1 89.06 507 GLY A N 1
ATOM 4146 C CA . GLY A 1 507 ? -16.25 19.188 27.609 1 89.06 507 GLY A CA 1
ATOM 4147 C C . GLY A 1 507 ? -16.703 18.156 28.641 1 89.06 507 GLY A C 1
ATOM 4148 O O . GLY A 1 507 ? -15.906 17.656 29.422 1 89.06 507 GLY A O 1
ATOM 4149 N N . SER A 1 508 ? -18.016 17.938 28.641 1 94 508 SER A N 1
ATOM 4150 C CA . SER A 1 508 ? -18.594 16.984 29.594 1 94 508 SER A CA 1
ATOM 4151 C C . SER A 1 508 ? -18.281 15.547 29.203 1 94 508 SER A C 1
ATOM 4153 O O . SER A 1 508 ? -18 15.266 28.031 1 94 508 SER A O 1
ATOM 4155 N N . ILE A 1 509 ? -18.234 14.688 30.156 1 94.38 509 ILE A N 1
ATOM 4156 C CA . ILE A 1 509 ? -17.891 13.289 29.938 1 94.38 509 ILE A CA 1
ATOM 4157 C C . ILE A 1 509 ? -18.875 12.664 28.938 1 94.38 509 ILE A C 1
ATOM 4159 O O . ILE A 1 509 ? -18.484 11.859 28.094 1 94.38 509 ILE A O 1
ATOM 4163 N N . GLY A 1 510 ? -20.172 12.945 29.031 1 93.38 510 GLY A N 1
ATOM 4164 C CA . GLY A 1 510 ? -21.172 12.43 28.125 1 93.38 510 GLY A CA 1
ATOM 4165 C C . GLY A 1 510 ? -20.906 12.797 26.672 1 93.38 510 GLY A C 1
ATOM 4166 O O . GLY A 1 510 ? -21.047 11.961 25.781 1 93.38 510 GLY A O 1
ATOM 4167 N N . ARG A 1 511 ? -20.547 14.023 26.484 1 94.19 511 ARG A N 1
ATOM 4168 C CA . ARG A 1 511 ? -20.25 14.5 25.141 1 94.19 511 ARG A CA 1
ATOM 4169 C C . ARG A 1 511 ? -19 13.812 24.594 1 94.19 511 ARG A C 1
ATOM 4171 O O . ARG A 1 511 ? -18.938 13.5 23.391 1 94.19 511 ARG A O 1
ATOM 4178 N N . ARG A 1 512 ? -18.047 13.641 25.453 1 96.06 512 ARG A N 1
ATOM 4179 C CA . ARG A 1 512 ? -16.812 12.969 25.031 1 96.06 512 ARG A CA 1
ATOM 4180 C C . ARG A 1 512 ? -17.078 11.508 24.672 1 96.06 512 ARG A C 1
ATOM 4182 O O . ARG A 1 512 ? -16.594 11.008 23.672 1 96.06 512 ARG A O 1
ATOM 4189 N N . TYR A 1 513 ? -17.844 10.836 25.484 1 95.56 513 TYR A N 1
ATOM 4190 C CA . TYR A 1 513 ? -18.266 9.477 25.141 1 95.56 513 TYR A CA 1
ATOM 4191 C C . TYR A 1 513 ? -18.922 9.43 23.781 1 95.56 513 TYR A C 1
ATOM 4193 O O . TYR A 1 513 ? -18.578 8.586 22.938 1 95.56 513 TYR A O 1
ATOM 4201 N N . ALA A 1 514 ? -19.828 10.352 23.562 1 95.31 514 ALA A N 1
ATOM 4202 C CA . ALA A 1 514 ? -20.609 10.383 22.312 1 95.31 514 ALA A CA 1
ATOM 4203 C C . ALA A 1 514 ? -19.703 10.609 21.109 1 95.31 514 ALA A C 1
ATOM 4205 O O . ALA A 1 514 ? -19.891 10.008 20.062 1 95.31 514 ALA A O 1
ATOM 4206 N N . ARG A 1 515 ? -18.75 11.492 21.266 1 95.62 515 ARG A N 1
ATOM 4207 C CA . ARG A 1 515 ? -17.828 11.82 20.188 1 95.62 515 ARG A CA 1
ATOM 4208 C C . ARG A 1 515 ? -17.047 10.586 19.734 1 95.62 515 ARG A C 1
ATOM 4210 O O . ARG A 1 515 ? -16.906 10.344 18.531 1 95.62 515 ARG A O 1
ATOM 4217 N N . TYR A 1 516 ? -16.625 9.828 20.641 1 97.56 516 TYR A N 1
ATOM 4218 C CA . TYR A 1 516 ? -15.773 8.688 20.297 1 97.56 516 TYR A CA 1
ATOM 4219 C C . TYR A 1 516 ? -16.609 7.477 19.906 1 97.56 516 TYR A C 1
ATOM 4221 O O . TYR A 1 516 ? -16.188 6.648 19.109 1 97.56 516 TYR A O 1
ATOM 4229 N N . ASP A 1 517 ? -17.844 7.367 20.469 1 97.56 517 ASP A N 1
ATOM 4230 C CA . ASP A 1 517 ? -18.766 6.359 19.969 1 97.56 517 ASP A CA 1
ATOM 4231 C C . ASP A 1 517 ? -19.078 6.578 18.484 1 97.56 517 ASP A C 1
ATOM 4233 O O . ASP A 1 517 ? -19.188 5.617 17.719 1 97.56 517 ASP A O 1
ATOM 4237 N N . GLU A 1 518 ? -19.172 7.801 18.172 1 97.44 518 GLU A N 1
ATOM 4238 C CA . GLU A 1 518 ? -19.547 8.18 16.812 1 97.44 518 GLU A CA 1
ATOM 4239 C C . GLU A 1 518 ? -18.5 7.723 15.797 1 97.44 518 GLU A C 1
ATOM 4241 O O . GLU A 1 518 ? -18.844 7.367 14.664 1 97.44 518 GLU A O 1
ATOM 4246 N N . VAL A 1 519 ? -17.219 7.684 16.25 1 97.81 519 VAL A N 1
ATOM 4247 C CA . VAL A 1 519 ? -16.172 7.328 15.289 1 97.81 519 VAL A CA 1
ATOM 4248 C C . VAL A 1 519 ? -15.75 5.875 15.508 1 97.81 519 VAL A C 1
ATOM 4250 O O . VAL A 1 519 ? -14.758 5.426 14.938 1 97.81 519 VAL A O 1
ATOM 4253 N N . GLY A 1 520 ? -16.422 5.184 16.375 1 98.19 520 GLY A N 1
ATOM 4254 C CA . GLY A 1 520 ? -16.328 3.734 16.422 1 98.19 520 GLY A CA 1
ATOM 4255 C C . GLY A 1 520 ? -15.297 3.246 17.422 1 98.19 520 GLY A C 1
ATOM 4256 O O . GLY A 1 520 ? -14.867 2.09 17.375 1 98.19 520 GLY A O 1
ATOM 4257 N N . VAL A 1 521 ? -14.828 4.059 18.375 1 98.69 521 VAL A N 1
ATOM 4258 C CA . VAL A 1 521 ? -13.867 3.627 19.391 1 98.69 521 VAL A CA 1
ATOM 4259 C C . VAL A 1 521 ? -14.516 2.607 20.328 1 98.69 521 VAL A C 1
ATOM 4261 O O . VAL A 1 521 ? -15.469 2.93 21.031 1 98.69 521 VAL A O 1
ATOM 4264 N N . PRO A 1 522 ? -13.992 1.439 20.375 1 98.62 522 PRO A N 1
ATOM 4265 C CA . PRO A 1 522 ? -14.711 0.376 21.094 1 98.62 522 PRO A CA 1
ATOM 4266 C C . PRO A 1 522 ? -14.602 0.507 22.609 1 98.62 522 PRO A C 1
ATOM 4268 O O . PRO A 1 522 ? -15.508 0.079 23.328 1 98.62 522 PRO A O 1
ATOM 4271 N N . ALA A 1 523 ? -13.477 1.1 23.094 1 98.69 523 ALA A N 1
ATOM 4272 C CA . ALA A 1 523 ? -13.219 1.111 24.531 1 98.69 523 ALA A CA 1
ATOM 4273 C C . ALA A 1 523 ? -12.969 2.531 25.031 1 98.69 523 ALA A C 1
ATOM 4275 O O . ALA A 1 523 ? -12.156 3.264 24.469 1 98.69 523 ALA A O 1
ATOM 4276 N N . ALA A 1 524 ? -13.68 2.902 26.016 1 98.5 524 ALA A N 1
ATOM 4277 C CA . ALA A 1 524 ? -13.406 4.148 26.719 1 98.5 524 ALA A CA 1
ATOM 4278 C C . ALA A 1 524 ? -12.914 3.877 28.141 1 98.5 524 ALA A C 1
ATOM 4280 O O . ALA A 1 524 ? -13.5 3.07 28.859 1 98.5 524 ALA A O 1
ATOM 4281 N N . ILE A 1 525 ? -11.836 4.426 28.484 1 98.75 525 ILE A N 1
ATOM 4282 C CA . ILE A 1 525 ? -11.242 4.289 29.812 1 98.75 525 ILE A CA 1
ATOM 4283 C C . ILE A 1 525 ? -11.414 5.59 30.578 1 98.75 525 ILE A C 1
ATOM 4285 O O . ILE A 1 525 ? -10.852 6.625 30.219 1 98.75 525 ILE A O 1
ATOM 4289 N N . THR A 1 526 ? -12.117 5.539 31.641 1 98.31 526 THR A N 1
ATOM 4290 C CA . THR A 1 526 ? -12.391 6.742 32.406 1 98.31 526 THR A CA 1
ATOM 4291 C C . THR A 1 526 ? -11.578 6.738 33.719 1 98.31 526 THR A C 1
ATOM 4293 O O . THR A 1 526 ? -11.586 5.75 34.469 1 98.31 526 THR A O 1
ATOM 4296 N N . VAL A 1 527 ? -10.883 7.75 33.969 1 98.44 527 VAL A N 1
ATOM 4297 C CA . VAL A 1 527 ? -10.148 7.988 35.188 1 98.44 527 VAL A CA 1
ATOM 4298 C C . VAL A 1 527 ? -10.969 8.891 36.125 1 98.44 527 VAL A C 1
ATOM 4300 O O . VAL A 1 527 ? -11.266 10.039 35.75 1 98.44 527 VAL A O 1
ATOM 4303 N N . ASP A 1 528 ? -11.359 8.383 37.25 1 97.12 528 ASP A N 1
ATOM 4304 C CA . ASP A 1 528 ? -12.164 9.125 38.188 1 97.12 528 ASP A CA 1
ATOM 4305 C C . ASP A 1 528 ? -11.484 9.18 39.562 1 97.12 528 ASP A C 1
ATOM 4307 O O . ASP A 1 528 ? -10.305 8.852 39.688 1 97.12 528 ASP A O 1
ATOM 4311 N N . PHE A 1 529 ? -12.258 9.656 40.562 1 96.69 529 PHE A N 1
ATOM 4312 C CA . PHE A 1 529 ? -11.656 9.891 41.875 1 96.69 529 PHE A CA 1
ATOM 4313 C C . PHE A 1 529 ? -11.289 8.57 42.531 1 96.69 529 PHE A C 1
ATOM 4315 O O . PHE A 1 529 ? -10.328 8.5 43.312 1 96.69 529 PHE A O 1
ATOM 4322 N N . GLN A 1 530 ? -12.016 7.496 42.312 1 96.31 530 GLN A N 1
ATOM 4323 C CA . GLN A 1 530 ? -11.688 6.172 42.844 1 96.31 530 GLN A CA 1
ATOM 4324 C C . GLN A 1 530 ? -10.344 5.688 42.281 1 96.31 530 GLN A C 1
ATOM 4326 O O . GLN A 1 530 ? -9.617 4.973 42.969 1 96.31 530 GLN A O 1
ATOM 4331 N N . THR A 1 531 ? -9.961 6.07 41 1 97.75 531 THR A N 1
ATOM 4332 C CA . THR A 1 531 ? -8.68 5.727 40.406 1 97.75 531 THR A CA 1
ATOM 4333 C C . THR A 1 531 ? -7.52 6.211 41.281 1 97.75 531 THR A C 1
ATOM 4335 O O . THR A 1 531 ? -6.523 5.504 41.438 1 97.75 531 THR A O 1
ATOM 4338 N N . LEU A 1 532 ? -7.707 7.379 41.844 1 97.25 532 LEU A N 1
ATOM 4339 C CA . LEU A 1 532 ? -6.652 7.973 42.656 1 97.25 532 LEU A CA 1
ATOM 4340 C C . LEU A 1 532 ? -6.5 7.223 43.969 1 97.25 532 LEU A C 1
ATOM 4342 O O . LEU A 1 532 ? -5.434 7.246 44.594 1 97.25 532 LEU A O 1
ATOM 4346 N N . GLU A 1 533 ? -7.547 6.543 44.406 1 97.19 533 GLU A N 1
ATOM 4347 C CA . GLU A 1 533 ? -7.559 5.848 45.688 1 97.19 533 GLU A CA 1
ATOM 4348 C C . GLU A 1 533 ? -7.047 4.414 45.531 1 97.19 533 GLU A C 1
ATOM 4350 O O . GLU A 1 533 ? -6.316 3.924 46.406 1 97.19 533 GLU A O 1
ATOM 4355 N N . ASP A 1 534 ? -7.406 3.76 44.438 1 96.69 534 ASP A N 1
ATOM 4356 C CA . ASP A 1 534 ? -7.133 2.326 44.406 1 96.69 534 ASP A CA 1
ATOM 4357 C C . ASP A 1 534 ? -6.469 1.929 43.094 1 96.69 534 ASP A C 1
ATOM 4359 O O . ASP A 1 534 ? -6.324 0.741 42.812 1 96.69 534 ASP A O 1
ATOM 4363 N N . ASN A 1 535 ? -6.117 2.9 42.156 1 97.94 535 ASN A N 1
ATOM 4364 C CA . ASN A 1 535 ? -5.402 2.707 40.906 1 97.94 535 ASN A CA 1
ATOM 4365 C C . ASN A 1 535 ? -6.184 1.823 39.938 1 97.94 535 ASN A C 1
ATOM 4367 O O . ASN A 1 535 ? -5.605 0.986 39.25 1 97.94 535 ASN A O 1
ATOM 4371 N N . THR A 1 536 ? -7.52 1.955 40 1 97.88 536 THR A N 1
ATOM 4372 C CA . THR A 1 536 ? -8.383 1.281 39.031 1 97.88 536 THR A CA 1
ATOM 4373 C C . THR A 1 536 ? -9.047 2.293 38.094 1 97.88 536 THR A C 1
ATOM 4375 O O . THR A 1 536 ? -9.117 3.482 38.406 1 97.88 536 THR A O 1
ATOM 4378 N N . VAL A 1 537 ? -9.398 1.838 36.969 1 98.44 537 VAL A N 1
ATOM 4379 C CA . VAL A 1 537 ? -10.094 2.684 36 1 98.44 537 VAL A CA 1
ATOM 4380 C C . VAL A 1 537 ? -11.367 1.99 35.531 1 98.44 537 VAL A C 1
ATOM 4382 O O . VAL A 1 537 ? -11.547 0.788 35.75 1 98.44 537 VAL A O 1
ATOM 4385 N N . THR A 1 538 ? -12.25 2.748 34.969 1 97.81 538 THR A N 1
ATOM 4386 C CA . THR A 1 538 ? -13.469 2.199 34.375 1 97.81 538 THR A CA 1
ATOM 4387 C C . THR A 1 538 ? -13.305 1.971 32.875 1 97.81 538 THR A C 1
ATOM 4389 O O . THR A 1 538 ? -12.93 2.883 32.156 1 97.81 538 THR A O 1
ATOM 4392 N N . LEU A 1 539 ? -13.484 0.763 32.469 1 98.12 539 LEU A N 1
ATOM 4393 C CA . LEU A 1 539 ? -13.508 0.377 31.078 1 98.12 539 LEU A CA 1
ATOM 4394 C C . LEU A 1 539 ? -14.938 0.239 30.578 1 98.12 539 LEU A C 1
ATOM 4396 O O . LEU A 1 539 ? -15.727 -0.525 31.141 1 98.12 539 LEU A O 1
ATOM 4400 N N . ARG A 1 540 ? -15.305 1.001 29.547 1 97.81 540 ARG A N 1
ATOM 4401 C CA . ARG A 1 540 ? -16.672 1.013 29.031 1 97.81 540 ARG A CA 1
ATOM 4402 C C . ARG A 1 540 ? -16.719 0.459 27.609 1 97.81 540 ARG A C 1
ATOM 4404 O O . ARG A 1 540 ? -15.867 0.786 26.781 1 97.81 540 ARG A O 1
ATOM 4411 N N . ASP A 1 541 ? -17.703 -0.345 27.359 1 97.5 541 ASP A N 1
ATOM 4412 C CA . ASP A 1 541 ? -17.953 -0.897 26.031 1 97.5 541 ASP A CA 1
ATOM 4413 C C . ASP A 1 541 ? -18.844 0.041 25.219 1 97.5 541 ASP A C 1
ATOM 4415 O O . ASP A 1 541 ? -19.953 0.376 25.641 1 97.5 541 ASP A O 1
ATOM 4419 N N . ARG A 1 542 ? -18.391 0.454 24.062 1 97.12 542 ARG A N 1
ATOM 4420 C CA . ARG A 1 542 ? -19.094 1.357 23.156 1 97.12 542 ARG A CA 1
ATOM 4421 C C . ARG A 1 542 ? -20.5 0.844 22.859 1 97.12 542 ARG A C 1
ATOM 4423 O O . ARG A 1 542 ? -21.453 1.614 22.859 1 97.12 542 ARG A O 1
ATOM 4430 N N . ASP A 1 543 ? -20.625 -0.447 22.625 1 95.38 543 ASP A N 1
ATOM 4431 C CA . ASP A 1 543 ? -21.844 -1.01 22.078 1 95.38 543 ASP A CA 1
ATOM 4432 C C . ASP A 1 543 ? -22.891 -1.26 23.172 1 95.38 543 ASP A C 1
ATOM 4434 O O . ASP A 1 543 ? -24.094 -1.067 22.953 1 95.38 543 ASP A O 1
ATOM 4438 N N . THR A 1 544 ? -22.484 -1.679 24.375 1 93.25 544 THR A N 1
ATOM 4439 C CA . THR A 1 544 ? -23.438 -2.049 25.422 1 93.25 544 THR A CA 1
ATOM 4440 C C . THR A 1 544 ? -23.5 -0.97 26.484 1 93.25 544 THR A C 1
ATOM 4442 O O . THR A 1 544 ? -24.422 -0.956 27.297 1 93.25 544 THR A O 1
ATOM 4445 N N . TRP A 1 545 ? -22.484 -0.121 26.531 1 93.44 545 TRP A N 1
ATOM 4446 C CA . TRP A 1 545 ? -22.312 0.932 27.516 1 93.44 545 TRP A CA 1
ATOM 4447 C C . TRP A 1 545 ? -22.078 0.338 28.906 1 93.44 545 TRP A C 1
ATOM 4449 O O . TRP A 1 545 ? -22.016 1.066 29.906 1 93.44 545 TRP A O 1
ATOM 4459 N N . LYS A 1 546 ? -21.906 -0.974 28.906 1 95.5 546 LYS A N 1
ATOM 4460 C CA . LYS A 1 546 ? -21.516 -1.604 30.172 1 95.5 546 LYS A CA 1
ATOM 4461 C C . LYS A 1 546 ? -20.109 -1.175 30.578 1 95.5 546 LYS A C 1
ATOM 4463 O O . LYS A 1 546 ? -19.266 -0.893 29.719 1 95.5 546 LYS A O 1
ATOM 4468 N N . GLN A 1 547 ? -19.953 -1.13 31.891 1 96.56 547 GLN A N 1
ATOM 4469 C CA . GLN A 1 547 ? -18.672 -0.671 32.438 1 96.56 547 GLN A CA 1
ATOM 4470 C C . GLN A 1 547 ? -18.141 -1.644 33.469 1 96.56 547 GLN A C 1
ATOM 4472 O O . GLN A 1 547 ? -18.922 -2.238 34.219 1 96.56 547 GLN A O 1
ATOM 4477 N N . VAL A 1 548 ? -16.859 -1.8 33.469 1 97.69 548 VAL A N 1
ATOM 4478 C CA . VAL A 1 548 ? -16.203 -2.617 34.5 1 97.69 548 VAL A CA 1
ATOM 4479 C C . VAL A 1 548 ? -15.008 -1.869 35.062 1 97.69 548 VAL A C 1
ATOM 4481 O O . VAL A 1 548 ? -14.461 -0.97 34.438 1 97.69 548 VAL A O 1
ATOM 4484 N N . ARG A 1 549 ? -14.672 -2.186 36.281 1 97.31 549 ARG A N 1
ATOM 4485 C CA . ARG A 1 549 ? -13.477 -1.646 36.938 1 97.31 549 ARG A CA 1
ATOM 4486 C C . ARG A 1 549 ? -12.281 -2.568 36.719 1 97.31 549 ARG A C 1
ATOM 4488 O O . ARG A 1 549 ? -12.391 -3.785 36.906 1 97.31 549 ARG A O 1
ATOM 4495 N N . VAL A 1 550 ? -11.195 -2.053 36.281 1 97.94 550 VAL A N 1
ATOM 4496 C CA . VAL A 1 550 ? -9.984 -2.805 35.969 1 97.94 550 VAL A CA 1
ATOM 4497 C C . VAL A 1 550 ? -8.773 -2.119 36.594 1 97.94 550 VAL A C 1
ATOM 4499 O O . VAL A 1 550 ? -8.68 -0.89 36.594 1 97.94 550 VAL A O 1
ATOM 4502 N N . ARG A 1 551 ? -7.844 -2.893 37.188 1 97.31 551 ARG A N 1
ATOM 4503 C CA . ARG A 1 551 ? -6.594 -2.332 37.688 1 97.31 551 ARG A CA 1
ATOM 4504 C C . ARG A 1 551 ? -5.742 -1.783 36.562 1 97.31 551 ARG A C 1
ATOM 4506 O O . ARG A 1 551 ? -5.656 -2.396 35.5 1 97.31 551 ARG A O 1
ATOM 4513 N N . VAL A 1 552 ? -5.102 -0.659 36.719 1 98.38 552 VAL A N 1
ATOM 4514 C CA . VAL A 1 552 ? -4.336 0.036 35.688 1 98.38 552 VAL A CA 1
ATOM 4515 C C . VAL A 1 552 ? -3.227 -0.873 35.156 1 98.38 552 VAL A C 1
ATOM 4517 O O . VAL A 1 552 ? -2.982 -0.933 33.938 1 98.38 552 VAL A O 1
ATOM 4520 N N . GLU A 1 553 ? -2.551 -1.608 35.938 1 96.75 553 GLU A N 1
ATOM 4521 C CA . GLU A 1 553 ? -1.434 -2.471 35.562 1 96.75 553 GLU A CA 1
ATOM 4522 C C . GLU A 1 553 ? -1.89 -3.59 34.656 1 96.75 553 GLU A C 1
ATOM 4524 O O . GLU A 1 553 ? -1.098 -4.113 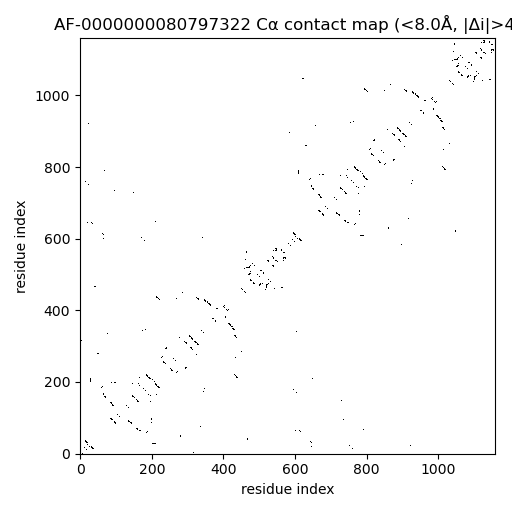33.844 1 96.75 553 GLU A O 1
ATOM 4529 N N . GLU A 1 554 ? -3.127 -3.971 34.719 1 97.69 554 GLU A N 1
ATOM 4530 C CA . GLU A 1 554 ? -3.672 -5.066 33.906 1 97.69 554 GLU A CA 1
ATOM 4531 C C . GLU A 1 554 ? -4.352 -4.539 32.656 1 97.69 554 GLU A C 1
ATOM 4533 O O . GLU A 1 554 ? -4.742 -5.32 31.781 1 97.69 554 GLU A O 1
ATOM 4538 N N . LEU A 1 555 ? -4.453 -3.285 32.562 1 98.12 555 LEU A N 1
ATOM 4539 C CA . LEU A 1 555 ? -5.289 -2.639 31.562 1 98.12 555 LEU A CA 1
ATOM 4540 C C . LEU A 1 555 ? -4.84 -3.02 30.156 1 98.12 555 LEU A C 1
ATOM 4542 O O . LEU A 1 555 ? -5.672 -3.322 29.297 1 98.12 555 LEU A O 1
ATOM 4546 N N . PRO A 1 556 ? -3.496 -3.027 29.797 1 98.12 556 PRO A N 1
ATOM 4547 C CA . PRO A 1 556 ? -3.094 -3.402 28.438 1 98.12 556 PRO A CA 1
ATOM 4548 C C . PRO A 1 556 ? -3.557 -4.805 28.047 1 98.12 556 PRO A C 1
ATOM 4550 O O . PRO A 1 556 ? -4.066 -5.008 26.938 1 98.12 556 PRO A O 1
ATOM 4553 N N . GLY A 1 557 ? -3.389 -5.754 28.938 1 97.5 557 GLY A N 1
ATOM 4554 C CA . GLY A 1 557 ? -3.834 -7.113 28.688 1 97.5 557 GLY A CA 1
ATOM 4555 C C . GLY A 1 557 ? -5.34 -7.23 28.547 1 97.5 557 GLY A C 1
ATOM 4556 O O . GLY A 1 557 ? -5.836 -7.922 27.656 1 97.5 557 GLY A O 1
ATOM 4557 N N . LYS A 1 558 ? -6.094 -6.551 29.469 1 97.94 558 LYS A N 1
ATOM 4558 C CA . LYS A 1 558 ? -7.555 -6.582 29.438 1 97.94 558 LYS A CA 1
ATOM 4559 C C . LYS A 1 558 ? -8.102 -5.93 28.172 1 97.94 558 LYS A C 1
ATOM 4561 O O . LYS A 1 558 ? -9.07 -6.414 27.594 1 97.94 558 LYS A O 1
ATOM 4566 N N . LEU A 1 559 ? -7.508 -4.801 27.781 1 98.31 559 LEU A N 1
ATOM 4567 C CA . LEU A 1 559 ? -7.934 -4.125 26.547 1 98.31 559 LEU A CA 1
ATOM 4568 C C . LEU A 1 559 ? -7.723 -5.016 25.344 1 98.31 559 LEU A C 1
ATOM 4570 O O . LEU A 1 559 ? -8.578 -5.078 24.453 1 98.31 559 LEU A O 1
ATOM 4574 N N . ARG A 1 560 ? -6.559 -5.715 25.234 1 97.25 560 ARG A N 1
ATOM 4575 C CA . ARG A 1 560 ? -6.285 -6.637 24.141 1 97.25 560 ARG A CA 1
ATOM 4576 C C . ARG A 1 560 ? -7.344 -7.734 24.078 1 97.25 560 ARG A C 1
ATOM 4578 O O . ARG A 1 560 ? -7.824 -8.078 23 1 97.25 560 ARG A O 1
ATOM 4585 N N . ALA A 1 561 ? -7.676 -8.305 25.219 1 97.06 561 ALA A N 1
ATOM 4586 C CA . ALA A 1 561 ? -8.711 -9.336 25.297 1 97.06 561 ALA A CA 1
ATOM 4587 C C . ALA A 1 561 ? -10.055 -8.789 24.828 1 97.06 561 ALA A C 1
ATOM 4589 O O . ALA A 1 561 ? -10.773 -9.461 24.078 1 97.06 561 ALA A O 1
ATOM 4590 N N . PHE A 1 562 ? -10.375 -7.582 25.297 1 98 562 PHE A N 1
ATOM 4591 C CA . PHE A 1 562 ? -11.625 -6.926 24.906 1 98 562 PHE A CA 1
ATOM 4592 C C . PHE A 1 562 ? -11.703 -6.754 23.406 1 98 562 PHE A C 1
ATOM 4594 O O . PHE A 1 562 ? -12.719 -7.094 22.781 1 98 562 PHE A O 1
ATOM 4601 N N . LEU A 1 563 ? -10.617 -6.281 22.812 1 97.56 563 LEU A N 1
ATOM 4602 C CA . LEU A 1 563 ? -10.578 -6.039 21.375 1 97.56 563 LEU A CA 1
ATOM 4603 C C . LEU A 1 563 ? -10.695 -7.344 20.609 1 97.56 563 LEU A C 1
ATOM 4605 O O . LEU A 1 563 ? -11.211 -7.359 19.484 1 97.56 563 LEU A O 1
ATOM 4609 N N . ASN A 1 564 ? -10.25 -8.445 21.234 1 94.19 564 ASN A N 1
ATOM 4610 C CA . ASN A 1 564 ? -10.289 -9.75 20.594 1 94.19 564 ASN A CA 1
ATOM 4611 C C . ASN A 1 564 ? -11.633 -10.445 20.797 1 94.19 564 ASN A C 1
ATOM 4613 O O . ASN A 1 564 ? -11.789 -11.625 20.484 1 94.19 564 ASN A O 1
ATOM 4617 N N . GLY A 1 565 ? -12.578 -9.797 21.469 1 94.06 565 GLY A N 1
ATOM 4618 C CA . GLY A 1 565 ? -13.938 -10.305 21.453 1 94.06 565 GLY A CA 1
ATOM 4619 C C . GLY A 1 565 ? -14.406 -10.789 22.812 1 94.06 565 GLY A C 1
ATOM 4620 O O . GLY A 1 565 ? -15.562 -11.203 22.969 1 94.06 565 GLY A O 1
ATOM 4621 N N . PHE A 1 566 ? -13.594 -10.672 23.828 1 95.06 566 PHE A N 1
ATOM 4622 C CA . PHE A 1 566 ? -14.023 -11.102 25.156 1 95.06 566 PHE A CA 1
ATOM 4623 C C . PHE A 1 566 ? -15.102 -10.164 25.703 1 95.06 566 PHE A C 1
ATOM 4625 O O . PHE A 1 566 ? -15.016 -8.953 25.531 1 95.06 566 PHE A O 1
ATOM 4632 N N . PRO A 1 567 ? -16.078 -10.773 26.344 1 95.62 567 PRO A N 1
ATOM 4633 C CA . PRO A 1 567 ? -17.094 -9.93 26.953 1 95.62 567 PRO A CA 1
ATOM 4634 C C . PRO A 1 567 ? -16.547 -9.039 28.062 1 95.62 567 PRO A C 1
ATOM 4636 O O . PRO A 1 567 ? -15.703 -9.477 28.844 1 95.62 567 PRO A O 1
ATOM 4639 N N . ILE A 1 568 ? -17.016 -7.863 28.047 1 95.88 568 ILE A N 1
ATOM 4640 C CA . ILE A 1 568 ? -16.469 -6.871 28.969 1 95.88 568 ILE A CA 1
ATOM 4641 C C . ILE A 1 568 ? -16.719 -7.309 30.406 1 95.88 568 ILE A C 1
ATOM 4643 O O . ILE A 1 568 ? -15.891 -7.047 31.297 1 95.88 568 ILE A O 1
ATOM 4647 N N . GLU A 1 569 ? -17.766 -8.055 30.719 1 94 569 GLU A N 1
ATOM 4648 C CA . GLU A 1 569 ? -18.156 -8.484 32.062 1 94 569 GLU A CA 1
ATOM 4649 C C . GLU A 1 569 ? -17.125 -9.445 32.656 1 94 569 GLU A C 1
ATOM 4651 O O . GLU A 1 569 ? -17.031 -9.609 33.875 1 94 569 GLU A O 1
ATOM 4656 N N . GLU A 1 570 ? -16.344 -10.039 31.812 1 94.25 570 GLU A N 1
ATOM 4657 C CA . GLU A 1 570 ? -15.359 -11.016 32.25 1 94.25 570 GLU A CA 1
ATOM 4658 C C . GLU A 1 570 ? -13.992 -10.367 32.469 1 94.25 570 GLU A C 1
ATOM 4660 O O . GLU A 1 570 ? -13.047 -11.016 32.906 1 94.25 570 GLU A O 1
ATOM 4665 N N . LEU A 1 571 ? -13.93 -9.133 32.219 1 95.75 571 LEU A N 1
ATOM 4666 C CA . LEU A 1 571 ? -12.617 -8.492 32.219 1 95.75 571 LEU A CA 1
ATOM 4667 C C . LEU A 1 571 ? -12.398 -7.66 33.469 1 95.75 571 LEU A C 1
ATOM 4669 O O . LEU A 1 571 ? -11.289 -7.188 33.719 1 95.75 571 LEU A O 1
ATOM 4673 N N . GLY A 1 572 ? -13.43 -7.504 34.281 1 94.19 572 GLY A N 1
ATOM 4674 C CA . GLY A 1 572 ? -13.328 -6.711 35.5 1 94.19 572 GLY A CA 1
ATOM 4675 C C . GLY A 1 572 ? -14.57 -6.785 36.375 1 94.19 572 GLY A C 1
ATOM 4676 O O . GLY A 1 572 ? -15.43 -7.645 36.156 1 94.19 572 GLY A O 1
ATOM 4677 N N . GLU A 1 573 ? -14.586 -5.938 37.375 1 93 573 GLU A N 1
ATOM 4678 C CA . GLU A 1 573 ? -15.742 -5.871 38.281 1 93 573 GLU A CA 1
ATOM 4679 C C . GLU A 1 573 ? -16.812 -4.926 37.719 1 93 573 GLU A C 1
ATOM 4681 O O . GLU A 1 573 ? -16.531 -3.748 37.469 1 93 573 GLU A O 1
ATOM 4686 N N . PRO A 1 574 ? -18 -5.453 37.531 1 92.19 574 PRO A N 1
ATOM 4687 C CA . PRO A 1 574 ? -19.047 -4.59 36.969 1 92.19 574 PRO A CA 1
ATOM 4688 C C . PRO A 1 574 ? -19.312 -3.361 37.844 1 92.19 574 PRO A C 1
ATOM 4690 O O . PRO A 1 574 ? -19.266 -3.447 39.062 1 92.19 574 PRO A O 1
ATOM 4693 N N . VAL A 1 575 ? -19.344 -2.311 37.219 1 84.62 575 VAL A N 1
ATOM 4694 C CA . VAL A 1 575 ? -19.672 -1.057 37.875 1 84.62 575 VAL A CA 1
ATOM 4695 C C . VAL A 1 575 ? -21.078 -0.612 37.469 1 84.62 575 VAL A C 1
ATOM 4697 O O . VAL A 1 575 ? -21.531 -0.91 36.375 1 84.62 575 VAL A O 1
ATOM 4700 N N . SER A 1 576 ? -21.906 -0.186 38.438 1 67.5 576 SER A N 1
ATOM 4701 C CA . SER A 1 576 ? -23.234 0.331 38.125 1 67.5 576 SER A CA 1
ATOM 4702 C C . SER A 1 576 ? -23.141 1.49 37.125 1 67.5 576 SER A C 1
ATOM 4704 O O . SER A 1 576 ? -22.156 2.227 37.125 1 67.5 576 SER A O 1
ATOM 4706 N N . ALA A 1 577 ? -23.938 1.403 36.031 1 54.38 577 ALA A N 1
ATOM 4707 C CA . ALA A 1 577 ? -23.938 2.299 34.875 1 54.38 577 ALA A CA 1
ATOM 4708 C C . ALA A 1 577 ? -23.844 3.758 35.312 1 54.38 577 ALA A C 1
ATOM 4710 O O . ALA A 1 577 ? -24.656 4.223 36.125 1 54.38 577 ALA A O 1
ATOM 4711 N N . GLY A 1 578 ? -22.641 4.328 35.562 1 48.44 578 GLY A N 1
ATOM 4712 C CA . GLY A 1 578 ? -22.609 5.766 35.781 1 48.44 578 GLY A CA 1
ATOM 4713 C C . GLY A 1 578 ? -23.328 6.547 34.688 1 48.44 578 GLY A C 1
ATOM 4714 O O . GLY A 1 578 ? -23.906 5.957 33.781 1 48.44 578 GLY A O 1
ATOM 4715 N N . PRO A 1 579 ? -23.375 7.996 34.75 1 44.41 579 PRO A N 1
ATOM 4716 C CA . PRO A 1 579 ? -24.125 8.82 33.812 1 44.41 579 PRO A CA 1
ATOM 4717 C C . PRO A 1 579 ? -23.734 8.555 32.344 1 44.41 579 PRO A C 1
ATOM 4719 O O . PRO A 1 579 ? -22.562 8.281 32.062 1 44.41 579 PRO A O 1
ATOM 4722 N N . GLN A 1 580 ? -24.594 7.773 31.625 1 41.97 580 GLN A N 1
ATOM 4723 C CA . GLN A 1 580 ? -24.453 7.52 30.188 1 41.97 580 GLN A CA 1
ATOM 4724 C C . GLN A 1 580 ? -24.531 8.812 29.391 1 41.97 580 GLN A C 1
ATOM 4726 O O . GLN A 1 580 ? -25.297 9.711 29.719 1 41.97 580 GLN A O 1
ATOM 4731 N N . MET B 1 1 ? 36.594 -11.734 -7.273 1 53.72 1 MET B N 1
ATOM 4732 C CA . MET B 1 1 ? 35.5 -12.094 -6.402 1 53.72 1 MET B CA 1
ATOM 4733 C C . MET B 1 1 ? 34.281 -11.203 -6.676 1 53.72 1 MET B C 1
ATOM 4735 O O . MET B 1 1 ? 34.438 -10.008 -6.934 1 53.72 1 MET B O 1
ATOM 4739 N N . GLN B 1 2 ? 33.156 -11.758 -6.953 1 77.62 2 GLN B N 1
ATOM 4740 C CA . GLN B 1 2 ? 31.938 -11 -7.223 1 77.62 2 GLN B CA 1
ATOM 4741 C C . GLN B 1 2 ? 31.656 -9.992 -6.117 1 77.62 2 GLN B C 1
ATOM 4743 O O . GLN B 1 2 ? 31.781 -10.312 -4.93 1 77.62 2 GLN B O 1
ATOM 4748 N N . ASP B 1 3 ? 31.562 -8.781 -6.422 1 88.06 3 ASP B N 1
ATOM 4749 C CA . ASP B 1 3 ? 31.297 -7.758 -5.41 1 88.06 3 ASP B CA 1
ATOM 4750 C C . ASP B 1 3 ? 29.938 -7.988 -4.738 1 88.06 3 ASP B C 1
ATOM 4752 O O . ASP B 1 3 ? 29.141 -8.805 -5.203 1 88.06 3 ASP B O 1
ATOM 4756 N N . LYS B 1 4 ? 29.734 -7.52 -3.592 1 90.94 4 LYS B N 1
ATOM 4757 C CA . LYS B 1 4 ? 28.562 -7.719 -2.74 1 90.94 4 LYS B CA 1
ATOM 4758 C C . LYS B 1 4 ? 27.281 -7.395 -3.488 1 90.94 4 LYS B C 1
ATOM 4760 O O . LYS B 1 4 ? 26.266 -8.078 -3.322 1 90.94 4 LYS B O 1
ATOM 4765 N N . ALA B 1 5 ? 27.312 -6.305 -4.34 1 92.62 5 ALA B N 1
ATOM 4766 C CA . ALA B 1 5 ? 26.125 -5.906 -5.09 1 92.62 5 ALA B CA 1
ATOM 4767 C C . ALA B 1 5 ? 25.688 -7.008 -6.047 1 92.62 5 ALA B C 1
ATOM 4769 O O . ALA B 1 5 ? 24.484 -7.27 -6.191 1 92.62 5 ALA B O 1
ATOM 4770 N N . SER B 1 6 ? 26.641 -7.586 -6.719 1 94.38 6 SER B N 1
ATOM 4771 C CA . SER B 1 6 ? 26.328 -8.688 -7.629 1 94.38 6 SER B CA 1
ATOM 4772 C C . SER B 1 6 ? 25.781 -9.891 -6.871 1 94.38 6 SER B C 1
ATOM 4774 O O . SER B 1 6 ? 24.859 -10.562 -7.348 1 94.38 6 SER B O 1
ATOM 4776 N N . LYS B 1 7 ? 26.391 -10.141 -5.715 1 95.25 7 LYS B N 1
ATOM 4777 C CA . LYS B 1 7 ? 25.906 -11.25 -4.898 1 95.25 7 LYS B CA 1
ATOM 4778 C C . LYS B 1 7 ? 24.484 -11.008 -4.43 1 95.25 7 LYS B C 1
ATOM 4780 O O . LYS B 1 7 ? 23.656 -11.93 -4.41 1 95.25 7 LYS B O 1
ATOM 4785 N N . VAL B 1 8 ? 24.203 -9.773 -4.008 1 95.88 8 VAL B N 1
ATOM 4786 C CA . VAL B 1 8 ? 22.859 -9.422 -3.572 1 95.88 8 VAL B CA 1
ATOM 4787 C C . VAL B 1 8 ? 21.875 -9.602 -4.73 1 95.88 8 VAL B C 1
ATOM 4789 O O . VAL B 1 8 ? 20.812 -10.188 -4.555 1 95.88 8 VAL B O 1
ATOM 4792 N N . ALA B 1 9 ? 22.203 -9.102 -5.863 1 95.25 9 ALA B N 1
ATOM 4793 C CA . ALA B 1 9 ? 21.344 -9.195 -7.035 1 95.25 9 ALA B CA 1
ATOM 4794 C C . ALA B 1 9 ? 21.078 -10.648 -7.406 1 95.25 9 ALA B C 1
ATOM 4796 O O . ALA B 1 9 ? 19.953 -11.023 -7.73 1 95.25 9 ALA B O 1
ATOM 4797 N N . ASP B 1 10 ? 22.141 -11.406 -7.391 1 95.38 10 ASP B N 1
ATOM 4798 C CA . ASP B 1 10 ? 22.016 -12.828 -7.719 1 95.38 10 ASP B CA 1
ATOM 4799 C C . ASP B 1 10 ? 21.109 -13.539 -6.719 1 95.38 10 ASP B C 1
ATOM 4801 O O . ASP B 1 10 ? 20.203 -14.281 -7.117 1 95.38 10 ASP B O 1
ATOM 4805 N N . LEU B 1 11 ? 21.406 -13.328 -5.469 1 96.31 11 LEU B N 1
ATOM 4806 C CA . LEU B 1 11 ? 20.594 -13.938 -4.422 1 96.31 11 LEU B CA 1
ATOM 4807 C C . LEU B 1 11 ? 19.125 -13.5 -4.543 1 96.31 11 LEU B C 1
ATOM 4809 O O . LEU B 1 11 ? 18.219 -14.328 -4.414 1 96.31 11 LEU B O 1
ATOM 4813 N N . ALA B 1 12 ? 18.938 -12.18 -4.734 1 96.25 12 ALA B N 1
ATOM 4814 C CA . ALA B 1 12 ? 17.594 -11.625 -4.82 1 96.25 12 ALA B CA 1
ATOM 4815 C C . ALA B 1 12 ? 16.812 -12.273 -5.957 1 96.25 12 ALA B C 1
ATOM 4817 O O . ALA B 1 12 ? 15.641 -12.633 -5.785 1 96.25 12 ALA B O 1
ATOM 4818 N N . GLN B 1 13 ? 17.406 -12.445 -7.066 1 95.44 13 GLN B N 1
ATOM 4819 C CA . GLN B 1 13 ? 16.734 -13.031 -8.227 1 95.44 13 GLN B CA 1
ATOM 4820 C C . GLN B 1 13 ? 16.5 -14.523 -8.031 1 95.44 13 GLN B C 1
ATOM 4822 O O . GLN B 1 13 ? 15.406 -15.031 -8.328 1 95.44 13 GLN B O 1
ATOM 4827 N N . ARG B 1 14 ? 17.438 -15.188 -7.477 1 96.06 14 ARG B N 1
ATOM 4828 C CA . ARG B 1 14 ? 17.344 -16.641 -7.32 1 96.06 14 ARG B CA 1
ATOM 4829 C C . ARG B 1 14 ? 16.312 -17.016 -6.258 1 96.06 14 ARG B C 1
ATOM 4831 O O . ARG B 1 14 ? 15.602 -18 -6.395 1 96.06 14 ARG B O 1
ATOM 4838 N N . ARG B 1 15 ? 16.266 -16.188 -5.246 1 96.88 15 ARG B N 1
ATOM 4839 C CA . ARG B 1 15 ? 15.523 -16.625 -4.07 1 96.88 15 ARG B CA 1
ATOM 4840 C C . ARG B 1 15 ? 14.18 -15.914 -3.982 1 96.88 15 ARG B C 1
ATOM 4842 O O . ARG B 1 15 ? 13.305 -16.328 -3.219 1 96.88 15 ARG B O 1
ATOM 4849 N N . GLY B 1 16 ? 13.992 -14.883 -4.762 1 97.75 16 GLY B N 1
ATOM 4850 C CA . GLY B 1 16 ? 12.664 -14.312 -4.828 1 97.75 16 GLY B CA 1
ATOM 4851 C C . GLY B 1 16 ? 12.516 -13.047 -4 1 97.75 16 GLY B C 1
ATOM 4852 O O . GLY B 1 16 ? 11.484 -12.836 -3.352 1 97.75 16 GLY B O 1
ATOM 4853 N N . PHE B 1 17 ? 13.547 -12.18 -3.953 1 98.44 17 PHE B N 1
ATOM 4854 C CA . PHE B 1 17 ? 13.414 -10.859 -3.342 1 98.44 17 PHE B CA 1
ATOM 4855 C C . PHE B 1 17 ? 12.906 -9.844 -4.355 1 98.44 17 PHE B C 1
ATOM 4857 O O . PHE B 1 17 ? 11.875 -9.203 -4.133 1 98.44 17 PHE B O 1
ATOM 4864 N N . TYR B 1 18 ? 13.57 -9.688 -5.465 1 98.12 18 TYR B N 1
ATOM 4865 C CA . TYR B 1 18 ? 13.078 -8.805 -6.516 1 98.12 18 TYR B CA 1
ATOM 4866 C C . TYR B 1 18 ? 13.539 -9.273 -7.887 1 98.12 18 TYR B C 1
ATOM 4868 O O . TYR B 1 18 ? 14.555 -9.961 -8 1 98.12 18 TYR B O 1
ATOM 4876 N N . TRP B 1 19 ? 12.805 -8.945 -8.938 1 97.56 19 TRP B N 1
ATOM 4877 C CA . TRP B 1 19 ? 13.031 -9.289 -10.336 1 97.56 19 TRP B CA 1
ATOM 4878 C C . TRP B 1 19 ? 12.797 -8.086 -11.242 1 97.56 19 TRP B C 1
ATOM 4880 O O . TRP B 1 19 ? 11.961 -7.23 -10.938 1 97.56 19 TRP B O 1
ATOM 4890 N N . PRO B 1 20 ? 13.555 -8.016 -12.359 1 96.5 20 PRO B N 1
ATOM 4891 C CA . PRO B 1 20 ? 13.109 -7.035 -13.359 1 96.5 20 PRO B CA 1
ATOM 4892 C C . PRO B 1 20 ? 11.664 -7.254 -13.805 1 96.5 20 PRO B C 1
ATOM 4894 O O . PRO B 1 20 ? 11.242 -8.398 -13.984 1 96.5 20 PRO B O 1
ATOM 4897 N N . SER B 1 21 ? 10.938 -6.238 -13.914 1 97.75 21 SER B N 1
ATOM 4898 C CA . SER B 1 21 ? 9.523 -6.367 -14.242 1 97.75 21 SER B CA 1
ATOM 4899 C C . SER B 1 21 ? 9.328 -6.672 -15.727 1 97.75 21 SER B C 1
ATOM 4901 O O . SER B 1 21 ? 10.156 -6.297 -16.562 1 97.75 21 SER B O 1
ATOM 4903 N N . TRP B 1 22 ? 8.227 -7.402 -16.016 1 97.69 22 TRP B N 1
ATOM 4904 C CA . TRP B 1 22 ? 7.766 -7.699 -17.375 1 97.69 22 TRP B CA 1
ATOM 4905 C C . TRP B 1 22 ? 8.812 -8.492 -18.141 1 97.69 22 TRP B C 1
ATOM 4907 O O . TRP B 1 22 ? 9.008 -8.289 -19.344 1 97.69 22 TRP B O 1
ATOM 4917 N N . GLU B 1 23 ? 9.508 -9.328 -17.516 1 96.5 23 GLU B N 1
ATOM 4918 C CA . GLU B 1 23 ? 10.664 -10.062 -18.031 1 96.5 23 GLU B CA 1
ATOM 4919 C C . GLU B 1 23 ? 10.297 -10.852 -19.297 1 96.5 23 GLU B C 1
ATOM 4921 O O . GLU B 1 23 ? 11.086 -10.93 -20.234 1 96.5 23 GLU B O 1
ATOM 4926 N N . ILE B 1 24 ? 9.125 -11.406 -19.344 1 97.44 24 ILE B N 1
ATOM 4927 C CA . ILE B 1 24 ? 8.781 -12.297 -20.453 1 97.44 24 ILE B CA 1
ATOM 4928 C C . ILE B 1 24 ? 8.562 -11.477 -21.719 1 97.44 24 ILE B C 1
ATOM 4930 O O . ILE B 1 24 ? 8.508 -12.023 -22.828 1 97.44 24 ILE B O 1
ATOM 4934 N N . TYR B 1 25 ? 8.438 -10.227 -21.625 1 97.12 25 TYR B N 1
ATOM 4935 C CA . TYR B 1 25 ? 8.312 -9.336 -22.766 1 97.12 25 TYR B CA 1
ATOM 4936 C C . TYR B 1 25 ? 9.594 -8.539 -22.984 1 97.12 25 TYR B C 1
ATOM 4938 O O . TYR B 1 25 ? 9.562 -7.445 -23.547 1 97.12 25 TYR B O 1
ATOM 4946 N N . GLY B 1 26 ? 10.688 -9 -22.422 1 94.75 26 GLY B N 1
ATOM 4947 C CA . GLY B 1 26 ? 11.984 -8.367 -22.594 1 94.75 26 GLY B CA 1
ATOM 4948 C C . GLY B 1 26 ? 12.359 -7.445 -21.453 1 94.75 26 GLY B C 1
ATOM 4949 O O . GLY B 1 26 ? 13.477 -6.93 -21.406 1 94.75 26 GLY B O 1
ATOM 4950 N N . GLY B 1 27 ? 11.516 -7.23 -20.531 1 93.75 27 GLY B N 1
ATOM 4951 C CA . GLY B 1 27 ? 11.781 -6.367 -19.391 1 93.75 27 GLY B CA 1
ATOM 4952 C C . GLY B 1 27 ? 11.727 -4.891 -19.734 1 93.75 27 GLY B C 1
ATOM 4953 O O . GLY B 1 27 ? 11.852 -4.516 -20.906 1 93.75 27 GLY B O 1
ATOM 4954 N N . VAL B 1 28 ? 11.469 -4.059 -18.797 1 93.94 28 VAL B N 1
ATOM 4955 C CA . VAL B 1 28 ? 11.508 -2.609 -18.953 1 93.94 28 VAL B CA 1
ATOM 4956 C C . VAL B 1 28 ? 12.375 -2.002 -17.844 1 93.94 28 VAL B C 1
ATOM 4958 O O . VAL B 1 28 ? 12.062 -2.145 -16.656 1 93.94 28 VAL B O 1
ATOM 4961 N N . ALA B 1 29 ? 13.414 -1.306 -18.266 1 93.06 29 ALA B N 1
ATOM 4962 C CA . ALA B 1 29 ? 14.352 -0.728 -17.312 1 93.06 29 ALA B CA 1
ATOM 4963 C C . ALA B 1 29 ? 13.648 0.222 -16.344 1 93.06 29 ALA B C 1
ATOM 4965 O O . ALA B 1 29 ? 12.758 0.979 -16.75 1 93.06 29 ALA B O 1
ATOM 4966 N N . GLY B 1 30 ? 13.992 0.171 -15.094 1 95.69 30 GLY B N 1
ATOM 4967 C CA . GLY B 1 30 ? 13.461 1.086 -14.094 1 95.69 30 GLY B CA 1
ATOM 4968 C C . GLY B 1 30 ? 12.25 0.533 -13.359 1 95.69 30 GLY B C 1
ATOM 4969 O O . GLY B 1 30 ? 11.75 1.151 -12.414 1 95.69 30 GLY B O 1
ATOM 4970 N N . PHE B 1 31 ? 11.789 -0.604 -13.812 1 97.75 31 PHE B N 1
ATOM 4971 C CA . PHE B 1 31 ? 10.68 -1.266 -13.141 1 97.75 31 PHE B CA 1
ATOM 4972 C C . PHE B 1 31 ? 11.117 -2.6 -12.547 1 97.75 31 PHE B C 1
ATOM 4974 O O . PHE B 1 31 ? 11.805 -3.383 -13.211 1 97.75 31 PHE B O 1
ATOM 4981 N N . TYR B 1 32 ? 10.734 -2.838 -11.32 1 98.06 32 TYR B N 1
ATOM 4982 C CA . TYR B 1 32 ? 11.078 -4.09 -10.648 1 98.06 32 TYR B CA 1
ATOM 4983 C C . TYR B 1 32 ? 9.875 -4.668 -9.922 1 98.06 32 TYR B C 1
ATOM 4985 O O . TYR B 1 32 ? 9.055 -3.924 -9.383 1 98.06 32 TYR B O 1
ATOM 4993 N N . ASP B 1 33 ? 9.758 -5.969 -9.969 1 98.38 33 ASP B N 1
ATOM 4994 C CA . ASP B 1 33 ? 8.805 -6.719 -9.156 1 98.38 33 ASP B CA 1
ATOM 4995 C C . ASP B 1 33 ? 9.43 -7.141 -7.828 1 98.38 33 ASP B C 1
ATOM 4997 O O . ASP B 1 33 ? 10.602 -7.516 -7.781 1 98.38 33 ASP B O 1
ATOM 5001 N N . LEU B 1 34 ? 8.695 -7.035 -6.785 1 98.69 34 LEU B N 1
ATOM 5002 C CA . LEU B 1 34 ? 9.094 -7.66 -5.527 1 98.69 34 LEU B CA 1
ATOM 5003 C C . LEU B 1 34 ? 8.469 -9.039 -5.383 1 98.69 34 LEU B C 1
ATOM 5005 O O . LEU B 1 34 ? 7.242 -9.172 -5.395 1 98.69 34 LEU B O 1
ATOM 5009 N N . GLY B 1 35 ? 9.344 -10.047 -5.367 1 98.56 35 GLY B N 1
ATOM 5010 C CA . GLY B 1 35 ? 8.875 -11.414 -5.176 1 98.56 35 GLY B CA 1
ATOM 5011 C C . GLY B 1 35 ? 8.391 -11.68 -3.762 1 98.56 35 GLY B C 1
ATOM 5012 O O . GLY B 1 35 ? 8.25 -10.75 -2.961 1 98.56 35 GLY B O 1
ATOM 5013 N N . PRO B 1 36 ? 8.125 -12.93 -3.451 1 98.31 36 PRO B N 1
ATOM 5014 C CA . PRO B 1 36 ? 7.531 -13.273 -2.16 1 98.31 36 PRO B CA 1
ATOM 5015 C C . PRO B 1 36 ? 8.367 -12.805 -0.974 1 98.31 36 PRO B C 1
ATOM 5017 O O . PRO B 1 36 ? 7.832 -12.211 -0.033 1 98.31 36 PRO B O 1
ATOM 5020 N N . LEU B 1 37 ? 9.672 -13.023 -1 1 98.62 37 LEU B N 1
ATOM 5021 C CA . LEU B 1 37 ? 10.523 -12.617 0.112 1 98.62 37 LEU B CA 1
ATOM 5022 C C . LEU B 1 37 ? 10.703 -11.102 0.136 1 98.62 37 LEU B C 1
ATOM 5024 O O . LEU B 1 37 ? 10.711 -10.492 1.206 1 98.62 37 LEU B O 1
ATOM 5028 N N . GLY B 1 38 ? 10.867 -10.531 -1.09 1 98.62 38 GLY B N 1
ATOM 5029 C CA . GLY B 1 38 ? 11.031 -9.086 -1.182 1 98.62 38 GLY B CA 1
ATOM 5030 C C . GLY B 1 38 ? 9.82 -8.32 -0.678 1 98.62 38 GLY B C 1
ATOM 5031 O O . GLY B 1 38 ? 9.969 -7.312 0.019 1 98.62 38 GLY B O 1
ATOM 5032 N N . LYS B 1 39 ? 8.648 -8.781 -1.084 1 98.62 39 LYS B N 1
ATOM 5033 C CA . LYS B 1 39 ? 7.422 -8.117 -0.656 1 98.62 39 LYS B CA 1
ATOM 5034 C C . LYS B 1 39 ? 7.266 -8.18 0.861 1 98.62 39 LYS B C 1
ATOM 5036 O O . LYS B 1 39 ? 6.883 -7.188 1.489 1 98.62 39 LYS B O 1
ATOM 5041 N N . GLU B 1 40 ? 7.543 -9.312 1.462 1 98.25 40 GLU B N 1
ATOM 5042 C CA . GLU B 1 40 ? 7.461 -9.445 2.912 1 98.25 40 GLU B CA 1
ATOM 5043 C C . GLU B 1 40 ? 8.477 -8.547 3.611 1 98.25 40 GLU B C 1
ATOM 5045 O O . GLU B 1 40 ? 8.172 -7.934 4.633 1 98.25 40 GLU B O 1
ATOM 5050 N N . LEU B 1 41 ? 9.68 -8.531 3.094 1 98.69 41 LEU B N 1
ATOM 5051 C CA . LEU B 1 41 ? 10.703 -7.66 3.664 1 98.69 41 LEU B CA 1
ATOM 5052 C C . LEU B 1 41 ? 10.273 -6.199 3.586 1 98.69 41 LEU B C 1
ATOM 5054 O O . LEU B 1 41 ? 10.438 -5.445 4.551 1 98.69 41 LEU B O 1
ATOM 5058 N N . LYS B 1 42 ? 9.773 -5.785 2.436 1 98.69 42 LYS B N 1
ATOM 5059 C CA . LYS B 1 42 ? 9.273 -4.422 2.291 1 98.69 42 LYS B CA 1
ATOM 5060 C C . LYS B 1 42 ? 8.203 -4.109 3.336 1 98.69 42 LYS B C 1
ATOM 5062 O O . LYS B 1 42 ? 8.211 -3.029 3.93 1 98.69 42 LYS B O 1
ATOM 5067 N N . ASN B 1 43 ? 7.266 -5.086 3.5 1 98.06 43 ASN B N 1
ATOM 5068 C CA . ASN B 1 43 ? 6.23 -4.895 4.508 1 98.06 43 ASN B CA 1
ATOM 5069 C C . ASN B 1 43 ? 6.828 -4.617 5.883 1 98.06 43 ASN B C 1
ATOM 5071 O O . ASN B 1 43 ? 6.371 -3.721 6.598 1 98.06 43 ASN B O 1
ATOM 5075 N N . LYS B 1 44 ? 7.84 -5.379 6.242 1 98.25 44 LYS B N 1
ATOM 5076 C CA . LYS B 1 44 ? 8.484 -5.238 7.547 1 98.25 44 LYS B CA 1
ATOM 5077 C C . LYS B 1 44 ? 9.203 -3.898 7.66 1 98.25 44 LYS B C 1
ATOM 5079 O O . LYS B 1 44 ? 9.203 -3.275 8.719 1 98.25 44 LYS B O 1
ATOM 5084 N N . ILE B 1 45 ? 9.797 -3.459 6.586 1 98.75 45 ILE B N 1
ATOM 5085 C CA . ILE B 1 45 ? 10.5 -2.184 6.578 1 98.75 45 ILE B CA 1
ATOM 5086 C C . ILE B 1 45 ? 9.508 -1.038 6.754 1 98.75 45 ILE B C 1
ATOM 5088 O O . ILE B 1 45 ? 9.75 -0.118 7.543 1 98.75 45 ILE B O 1
ATOM 5092 N N . VAL B 1 46 ? 8.43 -1.074 6.047 1 98.69 46 VAL B N 1
ATOM 5093 C CA . VAL B 1 46 ? 7.402 -0.045 6.137 1 98.69 46 VAL B CA 1
ATOM 5094 C C . VAL B 1 46 ? 6.836 -0.008 7.555 1 98.69 46 VAL B C 1
ATOM 5096 O O . VAL B 1 46 ? 6.625 1.069 8.117 1 98.69 46 VAL B O 1
ATOM 5099 N N . GLU B 1 47 ? 6.59 -1.172 8.094 1 97.62 47 GLU B N 1
ATOM 5100 C CA . GLU B 1 47 ? 6.082 -1.228 9.461 1 97.62 47 GLU B CA 1
ATOM 5101 C C . GLU B 1 47 ? 7.09 -0.639 10.445 1 97.62 47 GLU B C 1
ATOM 5103 O O . GLU B 1 47 ? 6.707 0.047 11.398 1 97.62 47 GLU B O 1
ATOM 5108 N N . LEU B 1 48 ? 8.32 -0.965 10.273 1 98.19 48 LEU B N 1
ATOM 5109 C CA . LEU B 1 48 ? 9.367 -0.399 11.117 1 98.19 48 LEU B CA 1
ATOM 5110 C C . LEU B 1 48 ? 9.391 1.121 11 1 98.19 48 LEU B C 1
ATOM 5112 O O . LEU B 1 48 ? 9.57 1.819 12 1 98.19 48 LEU B O 1
ATOM 5116 N N . TRP B 1 49 ? 9.242 1.633 9.797 1 98.69 49 TRP B N 1
ATOM 5117 C CA . TRP B 1 49 ? 9.188 3.074 9.578 1 98.69 49 TRP B CA 1
ATOM 5118 C C . TRP B 1 49 ? 8.047 3.697 10.375 1 98.69 49 TRP B C 1
ATOM 5120 O O . TRP B 1 49 ? 8.227 4.723 11.031 1 98.69 49 TRP B O 1
ATOM 5130 N N . LYS B 1 50 ? 6.895 3.129 10.352 1 97.88 50 LYS B N 1
ATOM 5131 C CA . LYS B 1 50 ? 5.75 3.627 11.109 1 97.88 50 LYS B CA 1
ATOM 5132 C C . LYS B 1 50 ? 6.039 3.6 12.609 1 97.88 50 LYS B C 1
ATOM 5134 O O . LYS B 1 50 ? 5.684 4.531 13.328 1 97.88 50 LYS B O 1
ATOM 5139 N N . GLU B 1 51 ? 6.637 2.5 13.023 1 96.44 51 GLU B N 1
ATOM 5140 C CA . GLU B 1 51 ? 6.957 2.322 14.438 1 96.44 51 GLU B CA 1
ATOM 5141 C C . GLU B 1 51 ? 7.902 3.414 14.93 1 96.44 51 GLU B C 1
ATOM 5143 O O . GLU B 1 51 ? 7.809 3.85 16.078 1 96.44 51 GLU B O 1
ATOM 5148 N N . LYS B 1 52 ? 8.766 3.85 14.062 1 97.06 52 LYS B N 1
ATOM 5149 C CA . LYS B 1 52 ? 9.805 4.781 14.477 1 97.06 52 LYS B CA 1
ATOM 5150 C C . LYS B 1 52 ? 9.367 6.227 14.273 1 97.06 52 LYS B C 1
ATOM 5152 O O . LYS B 1 52 ? 9.719 7.105 15.062 1 97.06 52 LYS B O 1
ATOM 5157 N N . LEU B 1 53 ? 8.547 6.438 13.25 1 98.06 53 LEU B N 1
ATOM 5158 C CA . LEU B 1 53 ? 8.344 7.828 12.859 1 98.06 53 LEU B CA 1
ATOM 5159 C C . LEU B 1 53 ? 6.895 8.25 13.086 1 98.06 53 LEU B C 1
ATOM 5161 O O . LEU B 1 53 ? 6.613 9.422 13.32 1 98.06 53 LEU B O 1
ATOM 5165 N N . VAL B 1 54 ? 6.012 7.344 13.094 1 97.69 54 VAL B N 1
ATOM 5166 C CA . VAL B 1 54 ? 4.602 7.711 13.141 1 97.69 54 VAL B CA 1
ATOM 5167 C C . VAL B 1 54 ? 4.027 7.406 14.523 1 97.69 54 VAL B C 1
ATOM 5169 O O . VAL B 1 54 ? 3.549 8.312 15.211 1 97.69 54 VAL B O 1
ATOM 5172 N N . ARG B 1 55 ? 4.184 6.23 15.023 1 95.75 55 ARG B N 1
ATOM 5173 C CA . ARG B 1 55 ? 3.488 5.727 16.203 1 95.75 55 ARG B CA 1
ATOM 5174 C C . ARG B 1 55 ? 3.916 6.484 17.453 1 95.75 55 ARG B C 1
ATOM 5176 O O . ARG B 1 55 ? 3.092 6.762 18.328 1 95.75 55 ARG B O 1
ATOM 5183 N N . PRO B 1 56 ? 5.215 6.805 17.578 1 94.88 56 PRO B N 1
ATOM 5184 C CA . PRO B 1 56 ? 5.609 7.523 18.797 1 94.88 56 PRO B CA 1
ATOM 5185 C C . PRO B 1 56 ? 4.906 8.875 18.938 1 94.88 56 PRO B C 1
ATOM 5187 O O . PRO B 1 56 ? 4.734 9.367 20.047 1 94.88 56 PRO B O 1
ATOM 5190 N N . LEU B 1 57 ? 4.52 9.453 17.781 1 96.31 57 LEU B N 1
ATOM 5191 C CA . LEU B 1 57 ? 3.836 10.742 17.781 1 96.31 57 LEU B CA 1
ATOM 5192 C C . LEU B 1 57 ? 2.396 10.594 17.297 1 96.31 57 LEU B C 1
ATOM 5194 O O . LEU B 1 57 ? 1.88 11.453 16.594 1 96.31 57 LEU B O 1
ATOM 5198 N N . GLN B 1 58 ? 1.767 9.477 17.719 1 94.81 58 GLN B N 1
ATOM 5199 C CA . GLN B 1 58 ? 0.442 9.164 17.188 1 94.81 58 GLN B CA 1
ATOM 5200 C C . GLN B 1 58 ? -0.561 10.258 17.531 1 94.81 58 GLN B C 1
ATOM 5202 O O . GLN B 1 58 ? -1.573 10.414 16.844 1 94.81 58 GLN B O 1
ATOM 5207 N N . ARG B 1 59 ? -0.326 11.148 18.484 1 92.81 59 ARG B N 1
ATOM 5208 C CA . ARG B 1 59 ? -1.222 12.242 18.828 1 92.81 59 ARG B CA 1
ATOM 5209 C C . ARG B 1 59 ? -1.062 13.406 17.859 1 92.81 59 ARG B C 1
ATOM 5211 O O . ARG B 1 59 ? -1.925 14.289 17.781 1 92.81 59 ARG B O 1
ATOM 5218 N N . MET B 1 60 ? 0.082 13.359 17.125 1 96 60 MET B N 1
ATOM 5219 C CA . MET B 1 60 ? 0.406 14.516 16.281 1 96 60 MET B CA 1
ATOM 5220 C C . MET B 1 60 ? 0.525 14.102 14.82 1 96 60 MET B C 1
ATOM 5222 O O . MET B 1 60 ? 0.385 14.938 13.922 1 96 60 MET B O 1
ATOM 5226 N N . VAL B 1 61 ? 0.921 12.867 14.617 1 98.19 61 VAL B N 1
ATOM 5227 C CA . VAL B 1 61 ? 1.161 12.406 13.25 1 98.19 61 VAL B CA 1
ATOM 5228 C C . VAL B 1 61 ? 0.121 11.359 12.867 1 98.19 61 VAL B C 1
ATOM 5230 O O . VAL B 1 61 ? -0.02 10.336 13.547 1 98.19 61 VAL B O 1
ATOM 5233 N N . VAL B 1 62 ? -0.621 11.633 11.781 1 98.19 62 VAL B N 1
ATOM 5234 C CA . VAL B 1 62 ? -1.666 10.719 11.328 1 98.19 62 VAL B CA 1
ATOM 5235 C C . VAL B 1 62 ? -1.385 10.273 9.891 1 98.19 62 VAL B C 1
ATOM 5237 O O . VAL B 1 62 ? -0.738 11 9.133 1 98.19 62 VAL B O 1
ATOM 5240 N N . GLU B 1 63 ? -1.839 9.125 9.555 1 98.44 63 GLU B N 1
ATOM 5241 C CA . GLU B 1 63 ? -1.683 8.602 8.195 1 98.44 63 GLU B CA 1
ATOM 5242 C C . GLU B 1 63 ? -2.875 8.977 7.32 1 98.44 63 GLU B C 1
ATOM 5244 O O . GLU B 1 63 ? -4.008 9.047 7.801 1 98.44 63 GLU B O 1
ATOM 5249 N N . MET B 1 64 ? -2.652 9.227 6.113 1 98.31 64 MET B N 1
ATOM 5250 C CA . MET B 1 64 ? -3.664 9.438 5.078 1 98.31 64 MET B CA 1
ATOM 5251 C C . MET B 1 64 ? -3.244 8.781 3.768 1 98.31 64 MET B C 1
ATOM 5253 O O . MET B 1 64 ? -2.105 8.328 3.629 1 98.31 64 MET B O 1
ATOM 5257 N N . GLU B 1 65 ? -4.137 8.656 2.85 1 98.5 65 GLU B N 1
ATOM 5258 C CA . GLU B 1 65 ? -3.854 8.117 1.526 1 98.5 65 GLU B CA 1
ATOM 5259 C C . GLU B 1 65 ? -4.566 8.906 0.437 1 98.5 65 GLU B C 1
ATOM 5261 O O . GLU B 1 65 ? -5.785 9.102 0.499 1 98.5 65 GLU B O 1
ATOM 5266 N N . THR B 1 66 ? -3.836 9.383 -0.502 1 98.56 66 THR B N 1
ATOM 5267 C CA . THR B 1 66 ? -4.387 10.125 -1.63 1 98.56 66 THR B CA 1
ATOM 5268 C C . THR B 1 66 ? -4.125 9.391 -2.941 1 98.56 66 THR B C 1
ATOM 5270 O O . THR B 1 66 ? -3.322 8.461 -2.988 1 98.56 66 THR B O 1
ATOM 5273 N N . PRO B 1 67 ? -4.762 9.703 -4.02 1 98.12 67 PRO B N 1
ATOM 5274 C CA . PRO B 1 67 ? -4.613 9.023 -5.305 1 98.12 67 PRO B CA 1
ATOM 5275 C C . PRO B 1 67 ? -3.225 9.203 -5.914 1 98.12 67 PRO B C 1
ATOM 5277 O O . PRO B 1 67 ? -2.535 10.18 -5.605 1 98.12 67 PRO B O 1
ATOM 5280 N N . ILE B 1 68 ? -2.893 8.242 -6.738 1 98.44 68 ILE B N 1
ATOM 5281 C CA . ILE B 1 68 ? -1.646 8.281 -7.496 1 98.44 68 ILE B CA 1
ATOM 5282 C C . ILE B 1 68 ? -1.784 9.25 -8.664 1 98.44 68 ILE B C 1
ATOM 5284 O O . ILE B 1 68 ? -0.836 9.961 -9.008 1 98.44 68 ILE B O 1
ATOM 5288 N N . ILE B 1 69 ? -2.928 9.305 -9.281 1 98.38 69 ILE B N 1
ATOM 5289 C CA . ILE B 1 69 ? -3.195 10.211 -10.391 1 98.38 69 ILE B CA 1
ATOM 5290 C C . ILE B 1 69 ? -3.48 11.617 -9.859 1 98.38 69 ILE B C 1
ATOM 5292 O O . ILE B 1 69 ? -4.359 11.797 -9.008 1 98.38 69 ILE B O 1
ATOM 5296 N N . THR B 1 70 ? -2.756 12.586 -10.289 1 98.38 70 THR B N 1
ATOM 5297 C CA . THR B 1 70 ? -2.824 13.969 -9.836 1 98.38 70 THR B CA 1
ATOM 5298 C C . THR B 1 70 ? -3.174 14.906 -10.984 1 98.38 70 THR B C 1
ATOM 5300 O O . THR B 1 70 ? -2.518 14.883 -12.031 1 98.38 70 THR B O 1
ATOM 5303 N N . PRO B 1 71 ? -4.164 15.727 -10.805 1 97.75 71 PRO B N 1
ATOM 5304 C CA . PRO B 1 71 ? -4.531 16.656 -11.875 1 97.75 71 PRO B CA 1
ATOM 5305 C C . PRO B 1 71 ? -3.428 17.672 -12.188 1 97.75 71 PRO B C 1
ATOM 5307 O O . PRO B 1 71 ? -2.654 18.031 -11.297 1 97.75 71 PRO B O 1
ATOM 5310 N N . TYR B 1 72 ? -3.412 18.172 -13.344 1 97.31 72 TYR B N 1
ATOM 5311 C CA . TYR B 1 72 ? -2.424 19.109 -13.867 1 97.31 72 TYR B CA 1
ATOM 5312 C C . TYR B 1 72 ? -2.287 20.328 -12.953 1 97.31 72 TYR B C 1
ATOM 5314 O O . TYR B 1 72 ? -1.173 20.734 -12.625 1 97.31 72 TYR B O 1
ATOM 5322 N N . LYS B 1 73 ? -3.354 20.859 -12.484 1 97.19 73 LYS B N 1
ATOM 5323 C CA . LYS B 1 73 ? -3.363 22.125 -11.75 1 97.19 73 LYS B CA 1
ATOM 5324 C C . LYS B 1 73 ? -2.59 22 -10.438 1 97.19 73 LYS B C 1
ATOM 5326 O O . LYS B 1 73 ? -1.958 22.953 -9.992 1 97.19 73 LYS B O 1
ATOM 5331 N N . VAL B 1 74 ? -2.664 20.875 -9.844 1 97.94 74 VAL B N 1
ATOM 5332 C CA . VAL B 1 74 ? -1.983 20.641 -8.57 1 97.94 74 VAL B CA 1
ATOM 5333 C C . VAL B 1 74 ? -0.471 20.719 -8.773 1 97.94 74 VAL B C 1
ATOM 5335 O O . VAL B 1 74 ? 0.235 21.359 -7.988 1 97.94 74 VAL B O 1
ATOM 5338 N N . LEU B 1 75 ? 0.021 20.125 -9.844 1 97.19 75 LEU B N 1
ATOM 5339 C CA . LEU B 1 75 ? 1.459 20.047 -10.086 1 97.19 75 LEU B CA 1
ATOM 5340 C C . LEU B 1 75 ? 1.96 21.328 -10.75 1 97.19 75 LEU B C 1
ATOM 5342 O O . LEU B 1 75 ? 3.15 21.641 -10.68 1 97.19 75 LEU B O 1
ATOM 5346 N N . GLU B 1 76 ? 1.038 22.016 -11.414 1 96.62 76 GLU B N 1
ATOM 5347 C CA . GLU B 1 76 ? 1.368 23.375 -11.836 1 96.62 76 GLU B CA 1
ATOM 5348 C C . GLU B 1 76 ? 1.625 24.281 -10.633 1 96.62 76 GLU B C 1
ATOM 5350 O O . GLU B 1 76 ? 2.629 24.984 -10.594 1 96.62 76 GLU B O 1
ATOM 5355 N N . ALA B 1 77 ? 0.723 24.203 -9.711 1 96.56 77 ALA B N 1
ATOM 5356 C CA . ALA B 1 77 ? 0.818 25.031 -8.508 1 96.56 77 ALA B CA 1
ATOM 5357 C C . ALA B 1 77 ? 2.104 24.734 -7.742 1 96.56 77 ALA B C 1
ATOM 5359 O O . ALA B 1 77 ? 2.766 25.656 -7.25 1 96.56 77 ALA B O 1
ATOM 5360 N N . SER B 1 78 ? 2.438 23.5 -7.625 1 94.38 78 SER B N 1
ATOM 5361 C CA . SER B 1 78 ? 3.611 23.109 -6.855 1 94.38 78 SER B CA 1
ATOM 5362 C C . SER B 1 78 ? 4.895 23.344 -7.641 1 94.38 78 SER B C 1
ATOM 5364 O O . SER B 1 78 ? 5.996 23.219 -7.098 1 94.38 78 SER B O 1
ATOM 5366 N N . GLY B 1 79 ? 4.848 23.641 -8.961 1 92.44 79 GLY B N 1
ATOM 5367 C CA . GLY B 1 79 ? 6.012 23.953 -9.773 1 92.44 79 GLY B CA 1
ATOM 5368 C C . GLY B 1 79 ? 6.613 22.734 -10.453 1 92.44 79 GLY B C 1
ATOM 5369 O O . GLY B 1 79 ? 7.609 22.859 -11.172 1 92.44 79 GLY B O 1
ATOM 5370 N N . HIS B 1 80 ? 5.961 21.578 -10.328 1 93.19 80 HIS B N 1
ATOM 5371 C CA . HIS B 1 80 ? 6.52 20.344 -10.883 1 93.19 80 HIS B CA 1
ATOM 5372 C C . HIS B 1 80 ? 6.461 20.359 -12.406 1 93.19 80 HIS B C 1
ATOM 5374 O O . HIS B 1 80 ? 7.414 19.938 -13.07 1 93.19 80 HIS B O 1
ATOM 5380 N N . VAL B 1 81 ? 5.398 20.812 -12.953 1 93.06 81 VAL B N 1
ATOM 5381 C CA . VAL B 1 81 ? 5.219 20.797 -14.398 1 93.06 81 VAL B CA 1
ATOM 5382 C C . VAL B 1 81 ? 6.332 21.609 -15.062 1 93.06 81 VAL B C 1
ATOM 5384 O O . VAL B 1 81 ? 6.836 21.219 -16.125 1 93.06 81 VAL B O 1
ATOM 5387 N N . GLU B 1 82 ? 6.766 22.609 -14.414 1 88.06 82 GLU B N 1
ATOM 5388 C CA . GLU B 1 82 ? 7.746 23.5 -15.008 1 88.06 82 GLU B CA 1
ATOM 5389 C C . GLU B 1 82 ? 9.172 23.062 -14.695 1 88.06 82 GLU B C 1
ATOM 5391 O O . GLU B 1 82 ? 10.078 23.219 -15.516 1 88.06 82 GLU B O 1
ATOM 5396 N N . ASN B 1 83 ? 9.312 22.438 -13.586 1 85.12 83 ASN B N 1
ATOM 5397 C CA . ASN B 1 83 ? 10.688 22.312 -13.102 1 85.12 83 ASN B CA 1
ATOM 5398 C C . ASN B 1 83 ? 11.133 20.859 -13.039 1 85.12 83 ASN B C 1
ATOM 5400 O O . ASN B 1 83 ? 12.328 20.578 -12.922 1 85.12 83 ASN B O 1
ATOM 5404 N N . PHE B 1 84 ? 10.281 19.938 -13.086 1 88.44 84 PHE B N 1
ATOM 5405 C CA . PHE B 1 84 ? 10.633 18.531 -12.953 1 88.44 84 PHE B CA 1
ATOM 5406 C C . PHE B 1 84 ? 11.109 17.969 -14.289 1 88.44 84 PHE B C 1
ATOM 5408 O O . PHE B 1 84 ? 10.523 17.016 -14.805 1 88.44 84 PHE B O 1
ATOM 5415 N N . THR B 1 85 ? 12.211 18.531 -14.805 1 90.44 85 THR B N 1
ATOM 5416 C CA . THR B 1 85 ? 12.727 18.156 -16.125 1 90.44 85 THR B CA 1
ATOM 5417 C C . THR B 1 85 ? 14.195 17.766 -16.031 1 90.44 85 THR B C 1
ATOM 5419 O O . THR B 1 85 ? 14.906 18.188 -15.117 1 90.44 85 THR B O 1
ATOM 5422 N N . ASP B 1 86 ? 14.586 16.891 -16.844 1 89.69 86 ASP B N 1
ATOM 5423 C CA . ASP B 1 86 ? 15.992 16.547 -17.062 1 89.69 86 ASP B CA 1
ATOM 5424 C C . ASP B 1 86 ? 16.422 16.891 -18.484 1 89.69 86 ASP B C 1
ATOM 5426 O O . ASP B 1 86 ? 15.609 16.875 -19.406 1 89.69 86 ASP B O 1
ATOM 5430 N N . PRO B 1 87 ? 17.672 17.328 -18.594 1 92.94 87 PRO B N 1
ATOM 5431 C CA . PRO B 1 87 ? 18.172 17.594 -19.953 1 92.94 87 PRO B CA 1
ATOM 5432 C C . PRO B 1 87 ? 18.469 16.328 -20.734 1 92.94 87 PRO B C 1
ATOM 5434 O O . PRO B 1 87 ? 19.266 15.5 -20.297 1 92.94 87 PRO B O 1
ATOM 5437 N N . VAL B 1 88 ? 17.844 16.234 -21.859 1 94 88 VAL B N 1
ATOM 5438 C CA . VAL B 1 88 ? 18.016 15.039 -22.688 1 94 88 VAL B CA 1
ATOM 5439 C C . VAL B 1 88 ? 18.688 15.43 -24 1 94 88 VAL B C 1
ATOM 5441 O O . VAL B 1 88 ? 18.453 16.516 -24.531 1 94 88 VAL B O 1
ATOM 5444 N N . VAL B 1 89 ? 19.578 14.609 -24.453 1 95.81 89 VAL B N 1
ATOM 5445 C CA . VAL B 1 89 ? 20.219 14.789 -25.75 1 95.81 89 VAL B CA 1
ATOM 5446 C C . VAL B 1 89 ? 20.094 13.5 -26.562 1 95.81 89 VAL B C 1
ATOM 5448 O O . VAL B 1 89 ? 20.141 12.398 -26.016 1 95.81 89 VAL B O 1
ATOM 5451 N N . GLU B 1 90 ? 19.844 13.656 -27.797 1 94.94 90 GLU B N 1
ATOM 5452 C CA . GLU B 1 90 ? 19.609 12.523 -28.688 1 94.94 90 GLU B CA 1
ATOM 5453 C C . GLU B 1 90 ? 20.734 12.375 -29.703 1 94.94 90 GLU B C 1
ATOM 5455 O O . GLU B 1 90 ? 21.25 13.367 -30.219 1 94.94 90 GLU B O 1
ATOM 5460 N N . CYS B 1 91 ? 21.156 11.133 -29.891 1 95.75 91 CYS B N 1
ATOM 5461 C CA . CYS B 1 91 ? 22.141 10.859 -30.938 1 95.75 91 CYS B CA 1
ATOM 5462 C C . CYS B 1 91 ? 21.5 10.969 -32.312 1 95.75 91 CYS B C 1
ATOM 5464 O O . CYS B 1 91 ? 20.453 10.375 -32.562 1 95.75 91 CYS B O 1
ATOM 5466 N N . LYS B 1 92 ? 22.109 11.562 -33.156 1 94.75 92 LYS B N 1
ATOM 5467 C CA . LYS B 1 92 ? 21.578 11.781 -34.5 1 94.75 92 LYS B CA 1
ATOM 5468 C C . LYS B 1 92 ? 21.766 10.547 -35.375 1 94.75 92 LYS B C 1
ATOM 5470 O O . LYS B 1 92 ? 21.094 10.406 -36.406 1 94.75 92 LYS B O 1
ATOM 5475 N N . SER B 1 93 ? 22.641 9.688 -34.938 1 94.44 93 SER B N 1
ATOM 5476 C CA . SER B 1 93 ? 22.969 8.508 -35.719 1 94.44 93 SER B CA 1
ATOM 5477 C C . SER B 1 93 ? 22.109 7.316 -35.312 1 94.44 93 SER B C 1
ATOM 5479 O O . SER B 1 93 ? 21.438 6.707 -36.125 1 94.44 93 SER B O 1
ATOM 5481 N N . CYS B 1 94 ? 22.156 7.059 -34.031 1 93.94 94 CYS B N 1
ATOM 5482 C CA . CYS B 1 94 ? 21.469 5.836 -33.625 1 93.94 94 CYS B CA 1
ATOM 5483 C C . CYS B 1 94 ? 20.141 6.156 -32.938 1 93.94 94 CYS B C 1
ATOM 5485 O O . CYS B 1 94 ? 19.344 5.254 -32.656 1 93.94 94 CYS B O 1
ATOM 5487 N N . GLY B 1 95 ? 19.844 7.379 -32.625 1 91.38 95 GLY B N 1
ATOM 5488 C CA . GLY B 1 95 ? 18.562 7.777 -32.094 1 91.38 95 GLY B CA 1
ATOM 5489 C C . GLY B 1 95 ? 18.453 7.551 -30.594 1 91.38 95 GLY B C 1
ATOM 5490 O O . GLY B 1 95 ? 17.422 7.875 -29.984 1 91.38 95 GLY B O 1
ATOM 5491 N N . ARG B 1 96 ? 19.469 7.09 -29.969 1 91.44 96 ARG B N 1
ATOM 5492 C CA . ARG B 1 96 ? 19.453 6.859 -28.531 1 91.44 96 ARG B CA 1
ATOM 5493 C C . ARG B 1 96 ? 19.422 8.18 -27.766 1 91.44 96 ARG B C 1
ATOM 5495 O O . ARG B 1 96 ? 20.047 9.156 -28.203 1 91.44 96 ARG B O 1
ATOM 5502 N N . LYS B 1 97 ? 18.75 8.203 -26.688 1 92.38 97 LYS B N 1
ATOM 5503 C CA . LYS B 1 97 ? 18.625 9.398 -25.859 1 92.38 97 LYS B CA 1
ATOM 5504 C C . LYS B 1 97 ? 19.375 9.227 -24.531 1 92.38 97 LYS B C 1
ATOM 5506 O O . LYS B 1 97 ? 19.375 8.133 -23.953 1 92.38 97 LYS B O 1
ATOM 5511 N N . PHE B 1 98 ? 19.984 10.32 -24.109 1 91.75 98 PHE B N 1
ATOM 5512 C CA . PHE B 1 98 ? 20.797 10.312 -22.891 1 91.75 98 PHE B CA 1
ATOM 5513 C C . PHE B 1 98 ? 20.484 11.523 -22.016 1 91.75 98 PHE B C 1
ATOM 5515 O O . PHE B 1 98 ? 20 12.547 -22.516 1 91.75 98 PHE B O 1
ATOM 5522 N N . ARG B 1 99 ? 20.719 11.328 -20.781 1 91.56 99 ARG B N 1
ATOM 5523 C CA . ARG B 1 99 ? 20.766 12.5 -19.922 1 91.56 99 ARG B CA 1
ATOM 5524 C C . ARG B 1 99 ? 22.031 13.32 -20.188 1 91.56 99 ARG B C 1
ATOM 5526 O O . ARG B 1 99 ? 23.141 12.875 -19.906 1 91.56 99 ARG B O 1
ATOM 5533 N N . ALA B 1 100 ? 21.844 14.484 -20.609 1 93.06 100 ALA B N 1
ATOM 5534 C CA . ALA B 1 100 ? 22.969 15.305 -21.094 1 93.06 100 ALA B CA 1
ATOM 5535 C C . ALA B 1 100 ? 23.938 15.617 -19.969 1 93.06 100 ALA B C 1
ATOM 5537 O O . ALA B 1 100 ? 25.156 15.594 -20.156 1 93.06 100 ALA B O 1
ATOM 5538 N N . ASP B 1 101 ? 23.375 15.938 -18.797 1 90.06 101 ASP B N 1
ATOM 5539 C CA . ASP B 1 101 ? 24.219 16.312 -17.672 1 90.06 101 ASP B CA 1
ATOM 5540 C C . ASP B 1 101 ? 25.078 15.141 -17.219 1 90.06 101 ASP B C 1
ATOM 5542 O O . ASP B 1 101 ? 26.281 15.297 -16.969 1 90.06 101 ASP B O 1
ATOM 5546 N N . HIS B 1 102 ? 24.5 13.977 -17.203 1 87.25 102 HIS B N 1
ATOM 5547 C CA . HIS B 1 102 ? 25.266 12.789 -16.828 1 87.25 102 HIS B CA 1
ATOM 5548 C C . HIS B 1 102 ? 26.344 12.484 -17.844 1 87.25 102 HIS B C 1
ATOM 5550 O O . HIS B 1 102 ? 27.453 12.094 -17.484 1 87.25 102 HIS B O 1
ATOM 5556 N N . LEU B 1 103 ? 26.031 12.602 -19.078 1 90.69 103 LEU B N 1
ATOM 5557 C CA . LEU B 1 103 ? 26.969 12.344 -20.156 1 90.69 103 LEU B CA 1
ATOM 5558 C C . LEU B 1 103 ? 28.172 13.281 -20.062 1 90.69 103 LEU B C 1
ATOM 5560 O O . LEU B 1 103 ? 29.312 12.852 -20.203 1 90.69 103 LEU B O 1
ATOM 5564 N N . ILE B 1 104 ? 27.891 14.492 -19.828 1 93 104 ILE B N 1
ATOM 5565 C CA . ILE B 1 104 ? 28.938 15.508 -19.75 1 93 104 ILE B CA 1
ATOM 5566 C C . ILE B 1 104 ? 29.797 15.273 -18.516 1 93 104 ILE B C 1
ATOM 5568 O O . ILE B 1 104 ? 31.031 15.336 -18.594 1 93 104 ILE B O 1
ATOM 5572 N N . GLU B 1 105 ? 29.109 14.977 -17.406 1 90.06 105 GLU B N 1
ATOM 5573 C CA . GLU B 1 105 ? 29.828 14.742 -16.156 1 90.06 105 GLU B CA 1
ATOM 5574 C C . GLU B 1 105 ? 30.734 13.516 -16.281 1 90.06 105 GLU B C 1
ATOM 5576 O O . GLU B 1 105 ? 31.859 13.516 -15.758 1 90.06 105 GLU B O 1
ATOM 5581 N N . GLU B 1 106 ? 30.281 12.562 -16.891 1 85.75 106 GLU B N 1
ATOM 5582 C CA . GLU B 1 106 ? 31.062 11.336 -17.062 1 85.75 106 GLU B CA 1
ATOM 5583 C C . GLU B 1 106 ? 32.281 11.586 -17.953 1 85.75 106 GLU B C 1
ATOM 5585 O O . GLU B 1 106 ? 33.344 11.039 -17.703 1 85.75 106 GLU B O 1
ATOM 5590 N N . LYS B 1 107 ? 32.156 12.398 -18.938 1 89.31 107 LYS B N 1
ATOM 5591 C CA . LYS B 1 107 ? 33.219 12.609 -19.922 1 89.31 107 LYS B CA 1
ATOM 5592 C C . LYS B 1 107 ? 34.219 13.68 -19.453 1 89.31 107 LYS B C 1
ATOM 5594 O O . LYS B 1 107 ? 35.406 13.555 -19.672 1 89.31 107 LYS B O 1
ATOM 5599 N N . LEU B 1 108 ? 33.688 14.688 -18.844 1 91.12 108 LEU B N 1
ATOM 5600 C CA . LEU B 1 108 ? 34.562 15.828 -18.531 1 91.12 108 LEU B CA 1
ATOM 5601 C C . LEU B 1 108 ? 34.938 15.82 -17.047 1 91.12 108 LEU B C 1
ATOM 5603 O O . LEU B 1 108 ? 35.844 16.531 -16.641 1 91.12 108 LEU B O 1
ATOM 5607 N N . GLY B 1 109 ? 34.156 15.078 -16.234 1 85.5 109 GLY B N 1
ATOM 5608 C CA . GLY B 1 109 ? 34.438 15.023 -14.805 1 85.5 109 GLY B CA 1
ATOM 5609 C C . GLY B 1 109 ? 34.062 16.297 -14.078 1 85.5 109 GLY B C 1
ATOM 5610 O O . GLY B 1 109 ? 34.719 16.672 -13.094 1 85.5 109 GLY B O 1
ATOM 5611 N N . ILE B 1 110 ? 33.188 17.078 -14.641 1 81.75 110 ILE B N 1
ATOM 5612 C CA . ILE B 1 110 ? 32.75 18.328 -14.031 1 81.75 110 ILE B CA 1
ATOM 5613 C C . ILE B 1 110 ? 31.281 18.219 -13.641 1 81.75 110 ILE B C 1
ATOM 5615 O O . ILE B 1 110 ? 30.516 17.438 -14.219 1 81.75 110 ILE B O 1
ATOM 5619 N N . LYS B 1 111 ? 30.969 19 -12.547 1 78.62 111 LYS B N 1
ATOM 5620 C CA . LYS B 1 111 ? 29.578 19.078 -12.141 1 78.62 111 LYS B CA 1
ATOM 5621 C C . LYS B 1 111 ? 28.812 20.109 -12.969 1 78.62 111 LYS B C 1
ATOM 5623 O O . LYS B 1 111 ? 29.188 21.266 -13.023 1 78.62 111 LYS B O 1
ATOM 5628 N N . VAL B 1 112 ? 27.828 19.688 -13.695 1 80.81 112 VAL B N 1
ATOM 5629 C CA . VAL B 1 112 ? 27.109 20.594 -14.578 1 80.81 112 VAL B CA 1
ATOM 5630 C C . VAL B 1 112 ? 25.641 20.656 -14.172 1 80.81 112 VAL B C 1
ATOM 5632 O O . VAL B 1 112 ? 24.781 21.094 -14.945 1 80.81 112 VAL B O 1
ATOM 5635 N N . GLU B 1 113 ? 25.328 20.141 -12.938 1 74.69 113 GLU B N 1
ATOM 5636 C CA . GLU B 1 113 ? 23.953 20.172 -12.477 1 74.69 113 GLU B CA 1
ATOM 5637 C C . GLU B 1 113 ? 23.422 21.609 -12.406 1 74.69 113 GLU B C 1
ATOM 5639 O O . GLU B 1 113 ? 24.125 22.5 -11.922 1 74.69 113 GLU B O 1
ATOM 5644 N N . GLY B 1 114 ? 22.312 21.953 -13.039 1 72.56 114 GLY B N 1
ATOM 5645 C CA . GLY B 1 114 ? 21.688 23.266 -12.945 1 72.56 114 GLY B CA 1
ATOM 5646 C C . GLY B 1 114 ? 21.906 24.109 -14.188 1 72.56 114 GLY B C 1
ATOM 5647 O O . GLY B 1 114 ? 21.25 25.141 -14.359 1 72.56 114 GLY B O 1
ATOM 5648 N N . LEU B 1 115 ? 22.766 23.656 -15.133 1 84.5 115 LEU B N 1
ATOM 5649 C CA . LEU B 1 115 ? 23.016 24.422 -16.359 1 84.5 115 LEU B CA 1
ATOM 5650 C C . LEU B 1 115 ? 21.828 24.328 -17.312 1 84.5 115 LEU B C 1
ATOM 5652 O O . LEU B 1 115 ? 21.094 23.344 -17.281 1 84.5 115 LEU B O 1
ATOM 5656 N N . SER B 1 116 ? 21.688 25.359 -18.078 1 89.44 116 SER B N 1
ATOM 5657 C CA . SER B 1 116 ? 20.609 25.406 -19.062 1 89.44 116 SER B CA 1
ATOM 5658 C C . SER B 1 116 ? 20.875 24.438 -20.219 1 89.44 116 SER B C 1
ATOM 5660 O O . SER B 1 116 ? 22.016 24.078 -20.469 1 89.44 116 SER B O 1
ATOM 5662 N N . PRO B 1 117 ? 19.812 24.078 -20.859 1 93.19 117 PRO B N 1
ATOM 5663 C CA . PRO B 1 117 ? 19.984 23.219 -22.031 1 93.19 117 PRO B CA 1
ATOM 5664 C C . PRO B 1 117 ? 20.938 23.828 -23.062 1 93.19 117 PRO B C 1
ATOM 5666 O O . PRO B 1 117 ? 21.703 23.094 -23.703 1 93.19 117 PRO B O 1
ATOM 5669 N N . GLU B 1 118 ? 20.891 25.094 -23.203 1 94.19 118 GLU B N 1
ATOM 5670 C CA . GLU B 1 118 ? 21.766 25.781 -24.141 1 94.19 118 GLU B CA 1
ATOM 5671 C C . GLU B 1 118 ? 23.219 25.656 -23.734 1 94.19 118 GLU B C 1
ATOM 5673 O O . GLU B 1 118 ? 24.094 25.391 -24.578 1 94.19 118 GLU B O 1
ATOM 5678 N N . ASP B 1 119 ? 23.391 25.812 -22.453 1 94.94 119 ASP B N 1
ATOM 5679 C CA . ASP B 1 119 ? 24.75 25.703 -21.938 1 94.94 119 ASP B CA 1
ATOM 5680 C C . ASP B 1 119 ? 25.281 24.266 -22.062 1 94.94 119 ASP B C 1
ATOM 5682 O O . ASP B 1 119 ? 26.453 24.062 -22.375 1 94.94 119 ASP B O 1
ATOM 5686 N N . LEU B 1 120 ? 24.422 23.391 -21.844 1 95.62 120 LEU B N 1
ATOM 5687 C CA . LEU B 1 120 ? 24.812 22 -21.953 1 95.62 120 LEU B CA 1
ATOM 5688 C C . LEU B 1 120 ? 25.125 21.641 -23.406 1 95.62 120 LEU B C 1
ATOM 5690 O O . LEU B 1 120 ? 26.078 20.906 -23.688 1 95.62 120 LEU B O 1
ATOM 5694 N N . THR B 1 121 ? 24.344 22.188 -24.281 1 96 121 THR B N 1
ATOM 5695 C CA . THR B 1 121 ? 24.578 21.984 -25.703 1 96 121 THR B CA 1
ATOM 5696 C C . THR B 1 121 ? 25.953 22.531 -26.109 1 96 121 THR B C 1
ATOM 5698 O O . THR B 1 121 ? 26.688 21.891 -26.859 1 96 121 THR B O 1
ATOM 5701 N N . LYS B 1 122 ? 26.25 23.656 -25.562 1 95.62 122 LYS B N 1
ATOM 5702 C CA . LYS B 1 122 ? 27.531 24.297 -25.844 1 95.62 122 LYS B CA 1
ATOM 5703 C C . LYS B 1 122 ? 28.688 23.422 -25.359 1 95.62 122 LYS B C 1
ATOM 5705 O O . LYS B 1 122 ? 29.688 23.266 -26.062 1 95.62 122 LYS B O 1
ATOM 5710 N N . LEU B 1 123 ? 28.516 22.938 -24.188 1 95.56 123 LEU B N 1
ATOM 5711 C CA . LEU B 1 123 ? 29.562 22.094 -23.609 1 95.56 123 LEU B CA 1
ATOM 5712 C C . LEU B 1 123 ? 29.781 20.844 -24.453 1 95.56 123 LEU B C 1
ATOM 5714 O O . LEU B 1 123 ? 30.922 20.406 -24.641 1 95.56 123 LEU B O 1
ATOM 5718 N N . ILE B 1 124 ? 28.766 20.281 -24.938 1 95.88 124 ILE B N 1
ATOM 5719 C CA . ILE B 1 124 ? 28.844 19.062 -25.75 1 95.88 124 ILE B CA 1
ATOM 5720 C C . ILE B 1 124 ? 29.578 19.375 -27.047 1 95.88 124 ILE B C 1
ATOM 5722 O O . ILE B 1 124 ? 30.453 18.609 -27.469 1 95.88 124 ILE B O 1
ATOM 5726 N N . ARG B 1 125 ? 29.297 20.531 -27.609 1 95.25 125 ARG B N 1
ATOM 5727 C CA . ARG B 1 125 ? 29.891 20.938 -28.875 1 95.25 125 ARG B CA 1
ATOM 5728 C C . ARG B 1 125 ? 31.359 21.312 -28.688 1 95.25 125 ARG B C 1
ATOM 5730 O O . ARG B 1 125 ? 32.219 20.891 -29.469 1 95.25 125 ARG B O 1
ATOM 5737 N N . GLU B 1 126 ? 31.562 22.047 -27.656 1 95.75 126 GLU B N 1
ATOM 5738 C CA . GLU B 1 126 ? 32.906 22.562 -27.422 1 95.75 126 GLU B CA 1
ATOM 5739 C C . GLU B 1 126 ? 33.875 21.438 -27.094 1 95.75 126 GLU B C 1
ATOM 5741 O O . GLU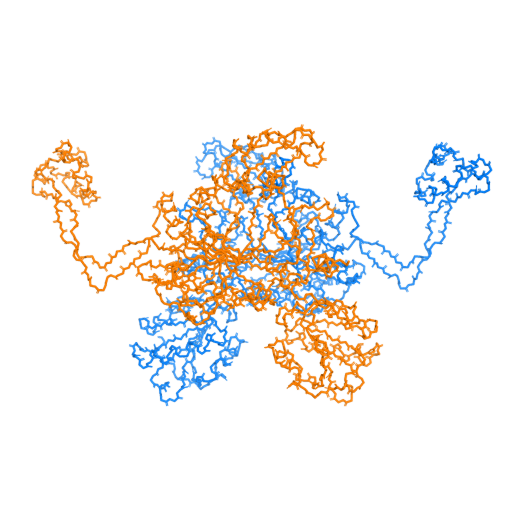 B 1 126 ? 35.062 21.516 -27.406 1 95.75 126 GLU B O 1
ATOM 5746 N N . ASN B 1 127 ? 33.406 20.406 -26.484 1 95.88 127 ASN B N 1
ATOM 5747 C CA . ASN B 1 127 ? 34.281 19.328 -26.062 1 95.88 127 ASN B CA 1
ATOM 5748 C C . ASN B 1 127 ? 34.125 18.109 -26.984 1 95.88 127 ASN B C 1
ATOM 5750 O O . ASN B 1 127 ? 34.656 17.031 -26.688 1 95.88 127 ASN B O 1
ATOM 5754 N N . ASN B 1 128 ? 33.375 18.234 -28 1 94.25 128 ASN B N 1
ATOM 5755 C CA . ASN B 1 128 ? 33.188 17.172 -28.984 1 94.25 128 ASN B CA 1
ATOM 5756 C C . ASN B 1 128 ? 32.75 15.875 -28.312 1 94.25 128 ASN B C 1
ATOM 5758 O O . ASN B 1 128 ? 33.344 14.82 -28.562 1 94.25 128 ASN B O 1
ATOM 5762 N N . ILE B 1 129 ? 31.797 16 -27.406 1 95.94 129 ILE B N 1
ATOM 5763 C CA . ILE B 1 129 ? 31.234 14.812 -26.766 1 95.94 129 ILE B CA 1
ATOM 5764 C C . ILE B 1 129 ? 30.344 14.07 -27.766 1 95.94 129 ILE B C 1
ATOM 5766 O O . ILE B 1 129 ? 29.469 14.664 -28.391 1 95.94 129 ILE B O 1
ATOM 5770 N N . ARG B 1 130 ? 30.578 12.781 -27.875 1 95.12 130 ARG B N 1
ATOM 5771 C CA . ARG B 1 130 ? 29.859 11.961 -28.844 1 95.12 130 ARG B CA 1
ATOM 5772 C C . ARG B 1 130 ? 29.062 10.859 -28.156 1 95.12 130 ARG B C 1
ATOM 5774 O O . ARG B 1 130 ? 29.203 10.664 -26.953 1 95.12 130 ARG B O 1
ATOM 5781 N N . CYS B 1 131 ? 28.219 10.227 -28.906 1 95.25 131 CYS B N 1
ATOM 5782 C CA . CYS B 1 131 ? 27.422 9.125 -28.406 1 95.25 131 CYS B CA 1
ATOM 5783 C C . CYS B 1 131 ? 28.297 8.008 -27.859 1 95.25 131 CYS B C 1
ATOM 5785 O O . CYS B 1 131 ? 29.172 7.504 -28.578 1 95.25 131 CYS B O 1
ATOM 5787 N N . PRO B 1 132 ? 28.031 7.625 -26.719 1 92.94 132 PRO B N 1
ATOM 5788 C CA . PRO B 1 132 ? 28.875 6.574 -26.141 1 92.94 132 PRO B CA 1
ATOM 5789 C C . PRO B 1 132 ? 28.609 5.199 -26.75 1 92.94 132 PRO B C 1
ATOM 5791 O O . PRO B 1 132 ? 29.391 4.273 -26.562 1 92.94 132 PRO B O 1
ATOM 5794 N N . VAL B 1 133 ? 27.562 5.078 -27.453 1 91.12 133 VAL B N 1
ATOM 5795 C CA . VAL B 1 133 ? 27.172 3.781 -27.984 1 91.12 133 VAL B CA 1
ATOM 5796 C C . VAL B 1 133 ? 27.703 3.635 -29.406 1 91.12 133 VAL B C 1
ATOM 5798 O O . VAL B 1 133 ? 28.375 2.652 -29.734 1 91.12 133 VAL B O 1
ATOM 5801 N N . CYS B 1 134 ? 27.531 4.684 -30.344 1 94.56 134 CYS B N 1
ATOM 5802 C CA . CYS B 1 134 ? 27.859 4.504 -31.75 1 94.56 134 CYS B CA 1
ATOM 5803 C C . CYS B 1 134 ? 28.891 5.535 -32.219 1 94.56 134 CYS B C 1
ATOM 5805 O O . CYS B 1 134 ? 29.359 5.496 -33.344 1 94.56 134 CYS B O 1
ATOM 5807 N N . GLY B 1 135 ? 29.094 6.473 -31.344 1 94 135 GLY B N 1
ATOM 5808 C CA . GLY B 1 135 ? 30.078 7.488 -31.703 1 94 135 GLY B CA 1
ATOM 5809 C C . GLY B 1 135 ? 29.5 8.609 -32.531 1 94 135 GLY B C 1
ATOM 5810 O O . GLY B 1 135 ? 30.219 9.508 -32.969 1 94 135 GLY B O 1
ATOM 5811 N N . GLY B 1 136 ? 28.297 8.633 -32.688 1 95.06 136 GLY B N 1
ATOM 5812 C CA . GLY B 1 136 ? 27.641 9.625 -33.5 1 95.06 136 GLY B CA 1
ATOM 5813 C C . GLY B 1 136 ? 27.531 10.984 -32.844 1 95.06 136 GLY B C 1
ATOM 5814 O O . GLY B 1 136 ? 27.844 11.133 -31.672 1 95.06 136 GLY B O 1
ATOM 5815 N N . GLU B 1 137 ? 27.109 11.953 -33.688 1 95.62 137 GLU B N 1
ATOM 5816 C CA . GLU B 1 137 ? 26.922 13.32 -33.188 1 95.62 137 GLU B CA 1
ATOM 5817 C C . GLU B 1 137 ? 25.672 13.422 -32.312 1 95.62 137 GLU B C 1
ATOM 5819 O O . GLU B 1 137 ? 24.641 12.797 -32.625 1 95.62 137 GLU B O 1
ATOM 5824 N N . LEU B 1 138 ? 25.828 14.195 -31.25 1 96.88 138 LEU B N 1
ATOM 5825 C CA . LEU B 1 138 ? 24.688 14.422 -30.359 1 96.88 138 LEU B CA 1
ATOM 5826 C C . LEU B 1 138 ? 23.938 15.688 -30.766 1 96.88 138 LEU B C 1
ATOM 5828 O O . LEU B 1 138 ? 24.531 16.672 -31.172 1 96.88 138 LEU B O 1
ATOM 5832 N N . GLY B 1 139 ? 22.688 15.625 -30.703 1 96 139 GLY B N 1
ATOM 5833 C CA . GLY B 1 139 ? 21.844 16.766 -31.047 1 96 139 GLY B CA 1
ATOM 5834 C C . GLY B 1 139 ? 21.859 17.844 -29.969 1 96 139 GLY B C 1
ATOM 5835 O O . GLY B 1 139 ? 22.812 17.969 -29.219 1 96 139 GLY B O 1
ATOM 5836 N N . GLU B 1 140 ? 20.75 18.656 -30 1 96.12 140 GLU B N 1
ATOM 5837 C CA . GLU B 1 140 ? 20.578 19.703 -28.984 1 96.12 140 GLU B CA 1
ATOM 5838 C C . GLU B 1 140 ? 19.953 19.141 -27.719 1 96.12 140 GLU B C 1
ATOM 5840 O O . GLU B 1 140 ? 19.094 18.266 -27.781 1 96.12 140 GLU B O 1
ATOM 5845 N N . VAL B 1 141 ? 20.438 19.75 -26.672 1 96.19 141 VAL B N 1
ATOM 5846 C CA . VAL B 1 141 ? 19.859 19.359 -25.391 1 96.19 141 VAL B CA 1
ATOM 5847 C C . VAL B 1 141 ? 18.5 20.016 -25.203 1 96.19 141 VAL B C 1
ATOM 5849 O O . VAL B 1 141 ? 18.328 21.203 -25.516 1 96.19 141 VAL B O 1
ATOM 5852 N N . ARG B 1 142 ? 17.531 19.281 -24.859 1 94.06 142 ARG B N 1
ATOM 5853 C CA . ARG B 1 142 ? 16.188 19.781 -24.578 1 94.06 142 ARG B CA 1
ATOM 5854 C C . ARG B 1 142 ? 15.672 19.266 -23.234 1 94.06 142 ARG B C 1
ATOM 5856 O O . ARG B 1 142 ? 16.094 18.203 -22.766 1 94.06 142 ARG B O 1
ATOM 5863 N N . PRO B 1 143 ? 14.812 20.047 -22.672 1 92.31 143 PRO B N 1
ATOM 5864 C CA . PRO B 1 143 ? 14.219 19.562 -21.438 1 92.31 143 PRO B CA 1
ATOM 5865 C C . PRO B 1 143 ? 13.219 18.422 -21.656 1 92.31 143 PRO B C 1
ATOM 5867 O O . PRO B 1 143 ? 12.469 18.453 -22.625 1 92.31 143 PRO B O 1
ATOM 5870 N N . PHE B 1 144 ? 13.297 17.438 -20.828 1 91.44 144 PHE B N 1
ATOM 5871 C CA . PHE B 1 144 ? 12.352 16.328 -20.828 1 91.44 144 PHE B CA 1
ATOM 5872 C C . PHE B 1 144 ? 11.602 16.281 -19.5 1 91.44 144 PHE B C 1
ATOM 5874 O O . PHE B 1 144 ? 12.211 16.203 -18.438 1 91.44 144 PHE B O 1
ATOM 5881 N N . LEU B 1 145 ? 10.289 16.297 -19.578 1 92.19 145 LEU B N 1
ATOM 5882 C CA . LEU B 1 145 ? 9.453 16.266 -18.391 1 92.19 145 LEU B CA 1
ATOM 5883 C C . LEU B 1 145 ? 9.461 14.883 -17.75 1 92.19 145 LEU B C 1
ATOM 5885 O O . LEU B 1 145 ? 9.156 13.891 -18.422 1 92.19 145 LEU B O 1
ATOM 5889 N N . LEU B 1 146 ? 9.781 14.805 -16.5 1 94.5 146 LEU B N 1
ATOM 5890 C CA . LEU B 1 146 ? 9.961 13.531 -15.82 1 94.5 146 LEU B CA 1
ATOM 5891 C C . LEU B 1 146 ? 8.648 13.062 -15.195 1 94.5 146 LEU B C 1
ATOM 5893 O O . LEU B 1 146 ? 8.648 12.172 -14.344 1 94.5 146 LEU B O 1
ATOM 5897 N N . LEU B 1 147 ? 7.598 13.688 -15.555 1 96.75 147 LEU B N 1
ATOM 5898 C CA . LEU B 1 147 ? 6.293 13.25 -15.07 1 96.75 147 LEU B CA 1
ATOM 5899 C C . LEU B 1 147 ? 5.633 12.305 -16.062 1 96.75 147 LEU B C 1
ATOM 5901 O O . LEU B 1 147 ? 5.719 12.508 -17.281 1 96.75 147 LEU B O 1
ATOM 5905 N N . PHE B 1 148 ? 5.02 11.227 -15.562 1 97.5 148 PHE B N 1
ATOM 5906 C CA . PHE B 1 148 ? 4.184 10.359 -16.391 1 97.5 148 PHE B CA 1
ATOM 5907 C C . PHE B 1 148 ? 2.836 11.016 -16.672 1 97.5 148 PHE B C 1
ATOM 5909 O O . PHE B 1 148 ? 1.952 11.023 -15.805 1 97.5 148 PHE B O 1
ATOM 5916 N N . GLN B 1 149 ? 2.668 11.453 -17.812 1 95.94 149 GLN B N 1
ATOM 5917 C CA . GLN B 1 149 ? 1.445 12.164 -18.188 1 95.94 149 GLN B CA 1
ATOM 5918 C C . GLN B 1 149 ? 0.341 11.188 -18.578 1 95.94 149 GLN B C 1
ATOM 5920 O O . GLN B 1 149 ? 0.61 10.148 -19.188 1 95.94 149 GLN B O 1
ATOM 5925 N N . THR B 1 150 ? -0.876 11.438 -18.203 1 96.69 150 THR B N 1
ATOM 5926 C CA . THR B 1 150 ? -2.07 10.703 -18.609 1 96.69 150 THR B CA 1
ATOM 5927 C C . THR B 1 150 ? -3.252 11.648 -18.797 1 96.69 150 THR B C 1
ATOM 5929 O O . THR B 1 150 ? -3.078 12.867 -18.859 1 96.69 150 THR B O 1
ATOM 5932 N N . GLN B 1 151 ? -4.422 11.062 -19.062 1 96 151 GLN B N 1
ATOM 5933 C CA . GLN B 1 151 ? -5.648 11.82 -19.266 1 96 151 GLN B CA 1
ATOM 5934 C C . GLN B 1 151 ? -6.762 11.32 -18.359 1 96 151 GLN B C 1
ATOM 5936 O O . GLN B 1 151 ? -7.016 10.117 -18.281 1 96 151 GLN B O 1
ATOM 5941 N N . ILE B 1 152 ? -7.395 12.305 -17.703 1 95.94 152 ILE B N 1
ATOM 5942 C CA . ILE B 1 152 ? -8.477 11.945 -16.781 1 95.94 152 ILE B CA 1
ATOM 5943 C C . ILE B 1 152 ? -9.82 12.117 -17.484 1 95.94 152 ILE B C 1
ATOM 5945 O O . ILE B 1 152 ? -10.219 13.234 -17.828 1 95.94 152 ILE B O 1
ATOM 5949 N N . GLY B 1 153 ? -10.562 11.023 -17.656 1 92 153 GLY B N 1
ATOM 5950 C CA . GLY B 1 153 ? -11.875 11.078 -18.281 1 92 153 GLY B CA 1
ATOM 5951 C C . GLY B 1 153 ? -11.812 11.25 -19.781 1 92 153 GLY B C 1
ATOM 5952 O O . GLY B 1 153 ? -10.742 11.117 -20.375 1 92 153 GLY B O 1
ATOM 5953 N N . PRO B 1 154 ? -12.969 11.492 -20.344 1 88.88 154 PRO B N 1
ATOM 5954 C CA . PRO B 1 154 ? -13.062 11.445 -21.812 1 88.88 154 PRO B CA 1
ATOM 5955 C C . PRO B 1 154 ? -12.773 12.797 -22.453 1 88.88 154 PRO B C 1
ATOM 5957 O O . PRO B 1 154 ? -12.68 12.891 -23.688 1 88.88 154 PRO B O 1
ATOM 5960 N N . TYR B 1 155 ? -12.695 13.82 -21.641 1 85.75 155 TYR B N 1
ATOM 5961 C CA . TYR B 1 155 ? -12.508 15.141 -22.219 1 85.75 155 TYR B CA 1
ATOM 5962 C C . TYR B 1 155 ? -11.031 15.422 -22.5 1 85.75 155 TYR B C 1
ATOM 5964 O O . TYR B 1 155 ? -10.188 15.195 -21.625 1 85.75 155 TYR B O 1
ATOM 5972 N N . GLU B 1 156 ? -10.961 15.969 -23.703 1 79.56 156 GLU B N 1
ATOM 5973 C CA . GLU B 1 156 ? -9.602 16.328 -24.094 1 79.56 156 GLU B CA 1
ATOM 5974 C C . GLU B 1 156 ? -9.07 17.5 -23.234 1 79.56 156 GLU B C 1
ATOM 5976 O O . GLU B 1 156 ? -9.82 18.422 -22.906 1 79.56 156 GLU B O 1
ATOM 5981 N N . GLY B 1 157 ? -8.047 17.469 -22.531 1 81.12 157 GLY B N 1
ATOM 5982 C CA . GLY B 1 157 ? -7.465 18.547 -21.766 1 81.12 157 GLY B CA 1
ATOM 5983 C C . GLY B 1 157 ? -7.352 18.234 -20.281 1 81.12 157 GLY B C 1
ATOM 5984 O O . GLY B 1 157 ? -6.645 18.938 -19.562 1 81.12 157 GLY B O 1
ATOM 5985 N N . ASP B 1 158 ? -8.227 17.344 -19.938 1 91.44 158 ASP B N 1
ATOM 5986 C CA . ASP B 1 158 ? -8.133 16.969 -18.516 1 91.44 158 ASP B CA 1
ATOM 5987 C C . ASP B 1 158 ? -6.883 16.141 -18.25 1 91.44 158 ASP B C 1
ATOM 5989 O O . ASP B 1 158 ? -6.98 14.945 -17.969 1 91.44 158 ASP B O 1
ATOM 5993 N N . LYS B 1 159 ? -5.746 16.875 -18.297 1 95.44 159 LYS B N 1
ATOM 5994 C CA . LYS B 1 159 ? -4.449 16.219 -18.109 1 95.44 159 LYS B CA 1
ATOM 5995 C C . LYS B 1 159 ? -4.23 15.828 -16.656 1 95.44 159 LYS B C 1
ATOM 5997 O O . LYS B 1 159 ? -4.688 16.516 -15.742 1 95.44 159 LYS B O 1
ATOM 6002 N N . GLY B 1 160 ? -3.674 14.703 -16.484 1 97.06 160 GLY B N 1
ATOM 6003 C CA . GLY B 1 160 ? -3.223 14.219 -15.195 1 97.06 160 GLY B CA 1
ATOM 6004 C C . GLY B 1 160 ? -1.831 13.617 -15.234 1 97.06 160 GLY B C 1
ATOM 6005 O O . GLY B 1 160 ? -1.253 13.445 -16.312 1 97.06 160 GLY B O 1
ATOM 6006 N N . PHE B 1 161 ? -1.26 13.445 -14.125 1 98.19 161 PHE B N 1
ATOM 6007 C CA . PHE B 1 161 ? 0.065 12.852 -13.984 1 98.19 161 PHE B CA 1
ATOM 6008 C C . PHE B 1 161 ? 0.074 11.812 -12.875 1 98.19 161 PHE B C 1
ATOM 6010 O O . PHE B 1 161 ? -0.71 11.898 -11.922 1 98.19 161 PHE B O 1
ATOM 6017 N N . ILE B 1 162 ? 0.905 10.789 -13.07 1 98.31 162 ILE B N 1
ATOM 6018 C CA . ILE B 1 162 ? 1.27 9.992 -11.906 1 98.31 162 ILE B CA 1
ATOM 6019 C C . ILE B 1 162 ? 2.113 10.828 -10.945 1 98.31 162 ILE B C 1
ATOM 6021 O O . ILE B 1 162 ? 3.072 11.484 -11.367 1 98.31 162 ILE B O 1
ATOM 6025 N N . ARG B 1 163 ? 1.728 10.844 -9.75 1 98.38 163 ARG B N 1
ATOM 6026 C CA . ARG B 1 163 ? 2.381 11.719 -8.781 1 98.38 163 ARG B CA 1
ATOM 6027 C C . ARG B 1 163 ? 3.867 11.391 -8.672 1 98.38 163 ARG B C 1
ATOM 6029 O O . ARG B 1 163 ? 4.254 10.227 -8.664 1 98.38 163 ARG B O 1
ATOM 6036 N N . PRO B 1 164 ? 4.734 12.398 -8.594 1 97.25 164 PRO B N 1
ATOM 6037 C CA . PRO B 1 164 ? 6.168 12.18 -8.406 1 97.25 164 PRO B CA 1
ATOM 6038 C C . PRO B 1 164 ? 6.562 12.07 -6.934 1 97.25 164 PRO B C 1
ATOM 6040 O O . PRO B 1 164 ? 7.711 11.742 -6.617 1 97.25 164 PRO B O 1
ATOM 6043 N N . GLU B 1 165 ? 5.648 12.406 -6.043 1 97.19 165 GLU B N 1
ATOM 6044 C CA . GLU B 1 165 ? 5.773 12.367 -4.59 1 97.19 165 GLU B CA 1
ATOM 6045 C C . GLU B 1 165 ? 4.402 12.297 -3.922 1 97.19 165 GLU B C 1
ATOM 6047 O O . GLU B 1 165 ? 3.371 12.367 -4.594 1 97.19 165 GLU B O 1
ATOM 6052 N N . THR B 1 166 ? 4.32 12.078 -2.646 1 97.81 166 THR B N 1
ATOM 6053 C CA . THR B 1 166 ? 3.033 12.031 -1.962 1 97.81 166 THR B CA 1
ATOM 6054 C C . THR B 1 166 ? 2.727 13.367 -1.294 1 97.81 166 THR B C 1
ATOM 6056 O O . THR B 1 166 ? 1.601 13.602 -0.849 1 97.81 166 THR B O 1
ATOM 6059 N N . ALA B 1 167 ? 3.664 14.32 -1.271 1 97.69 167 ALA B N 1
ATOM 6060 C CA . ALA B 1 167 ? 3.602 15.555 -0.491 1 97.69 167 ALA B CA 1
ATOM 6061 C C . ALA B 1 167 ? 2.406 16.406 -0.907 1 97.69 167 ALA B C 1
ATOM 6063 O O . ALA B 1 167 ? 1.745 17.016 -0.062 1 97.69 167 ALA B O 1
ATOM 6064 N N . GLN B 1 168 ? 2.141 16.469 -2.207 1 98 168 GLN B N 1
ATOM 6065 C CA . GLN B 1 168 ? 1.08 17.344 -2.688 1 98 168 GLN B CA 1
ATOM 6066 C C . GLN B 1 168 ? -0.278 16.922 -2.137 1 98 168 GLN B C 1
ATOM 6068 O O . GLN B 1 168 ? -1.139 17.766 -1.877 1 98 168 GLN B O 1
ATOM 6073 N N . GLY B 1 169 ? -0.428 15.586 -1.992 1 98 169 GLY B N 1
ATOM 6074 C CA . GLY B 1 169 ? -1.654 15.117 -1.363 1 98 169 GLY B CA 1
ATOM 6075 C C . GLY B 1 169 ? -1.828 15.625 0.055 1 98 169 GLY B C 1
ATOM 6076 O O . GLY B 1 169 ? -2.945 15.938 0.476 1 98 169 GLY B O 1
ATOM 6077 N N . ALA B 1 170 ? -0.771 15.711 0.801 1 98.5 170 ALA B N 1
ATOM 6078 C CA . ALA B 1 170 ? -0.811 16.219 2.17 1 98.5 170 ALA B CA 1
ATOM 6079 C C . ALA B 1 170 ? -1.135 17.719 2.191 1 98.5 170 ALA B C 1
ATOM 6081 O O . ALA B 1 170 ? -1.947 18.172 3.002 1 98.5 170 ALA B O 1
ATOM 6082 N N . PHE B 1 171 ? -0.545 18.5 1.268 1 98.56 171 PHE B N 1
ATOM 6083 C CA . PHE B 1 171 ? -0.723 19.938 1.266 1 98.56 171 PHE B CA 1
ATOM 6084 C C . PHE B 1 171 ? -2.152 20.312 0.894 1 98.56 171 PHE B C 1
ATOM 6086 O O . PHE B 1 171 ? -2.756 21.188 1.516 1 98.56 171 PHE B O 1
ATOM 6093 N N . VAL B 1 172 ? -2.701 19.594 -0.104 1 98.38 172 VAL B N 1
ATOM 6094 C CA . VAL B 1 172 ? -4.047 19.922 -0.57 1 98.38 172 VAL B CA 1
ATOM 6095 C C . VAL B 1 172 ? -5.066 19.547 0.502 1 98.38 172 VAL B C 1
ATOM 6097 O O . VAL B 1 172 ? -6.176 20.094 0.524 1 98.38 172 VAL B O 1
ATOM 6100 N N . ASN B 1 173 ? -4.703 18.625 1.416 1 98.56 173 ASN B N 1
ATOM 6101 C CA . ASN B 1 173 ? -5.609 18.188 2.473 1 98.56 173 ASN B CA 1
ATOM 6102 C C . ASN B 1 173 ? -5.266 18.844 3.809 1 98.56 173 ASN B C 1
ATOM 6104 O O . ASN B 1 173 ? -5.754 18.406 4.855 1 98.56 173 ASN B O 1
ATOM 6108 N N . PHE B 1 174 ? -4.379 19.875 3.836 1 98.62 174 PHE B N 1
ATOM 6109 C CA . PHE B 1 174 ? -3.949 20.516 5.074 1 98.62 174 PHE B CA 1
ATOM 6110 C C . PHE B 1 174 ? -5.152 20.906 5.926 1 98.62 174 PHE B C 1
ATOM 6112 O O . PHE B 1 174 ? -5.219 20.578 7.109 1 98.62 174 PHE B O 1
ATOM 6119 N N . LYS B 1 175 ? -6.09 21.594 5.324 1 98 175 LYS B N 1
ATOM 6120 C CA . LYS B 1 175 ? -7.207 22.156 6.082 1 98 175 LYS B CA 1
ATOM 6121 C C . LYS B 1 175 ? -8.055 21.047 6.703 1 98 175 LYS B C 1
ATOM 6123 O O . LYS B 1 175 ? -8.477 21.156 7.855 1 98 175 LYS B O 1
ATOM 6128 N N . ARG B 1 176 ? -8.359 19.969 5.898 1 97.81 176 ARG B N 1
ATOM 6129 C CA . ARG B 1 176 ? -9.133 18.828 6.391 1 97.81 176 ARG B CA 1
ATOM 6130 C C . ARG B 1 176 ? -8.469 18.203 7.605 1 97.81 176 ARG B C 1
ATOM 6132 O O . ARG B 1 176 ? -9.125 17.922 8.609 1 97.81 176 ARG B O 1
ATOM 6139 N N . VAL B 1 177 ? -7.184 18.031 7.535 1 98.38 177 VAL B N 1
ATOM 6140 C CA . VAL B 1 177 ? -6.48 17.344 8.625 1 98.38 177 VAL B CA 1
ATOM 6141 C C . VAL B 1 177 ? -6.297 18.312 9.797 1 98.38 177 VAL B C 1
ATOM 6143 O O . VAL B 1 177 ? -6.34 17.906 10.953 1 98.38 177 VAL B O 1
ATOM 6146 N N . TYR B 1 178 ? -6.078 19.641 9.492 1 98 178 TYR B N 1
ATOM 6147 C CA . TYR B 1 178 ? -6.012 20.656 10.531 1 98 178 TYR B CA 1
ATOM 6148 C C . TYR B 1 178 ? -7.273 20.656 11.391 1 98 178 TYR B C 1
ATOM 6150 O O . TYR B 1 178 ? -7.199 20.719 12.617 1 98 178 TYR B O 1
ATOM 6158 N N . GLN B 1 179 ? -8.406 20.5 10.75 1 96.94 179 GLN B N 1
ATOM 6159 C CA . GLN B 1 179 ? -9.688 20.422 11.453 1 96.94 179 GLN B CA 1
ATOM 6160 C C . GLN B 1 179 ? -9.805 19.125 12.234 1 96.94 179 GLN B C 1
ATOM 6162 O O . GLN B 1 179 ? -10.266 19.125 13.383 1 96.94 179 GLN B O 1
ATOM 6167 N N . TYR B 1 180 ? -9.391 18.062 11.672 1 96.62 180 TYR B N 1
ATOM 6168 C CA . TYR B 1 180 ? -9.391 16.781 12.352 1 96.62 180 TYR B CA 1
ATOM 6169 C C . TYR B 1 180 ? -8.578 16.844 13.633 1 96.62 180 TYR B C 1
ATOM 6171 O O . TYR B 1 180 ? -8.938 16.219 14.641 1 96.62 180 TYR B O 1
ATOM 6179 N N . MET B 1 181 ? -7.438 17.578 13.547 1 96.19 181 MET B N 1
ATOM 6180 C CA . MET B 1 181 ? -6.523 17.703 14.68 1 96.19 181 MET B CA 1
ATOM 6181 C C . MET B 1 181 ? -6.996 18.797 15.641 1 96.19 181 MET B C 1
ATOM 6183 O O . MET B 1 181 ? -6.23 19.25 16.484 1 96.19 181 MET B O 1
ATOM 6187 N N . ARG B 1 182 ? -8.266 19.297 15.484 1 93.44 182 ARG B N 1
ATOM 6188 C CA . ARG B 1 182 ? -8.898 20.297 16.328 1 93.44 182 ARG B CA 1
ATOM 6189 C C . ARG B 1 182 ? -8.141 21.625 16.281 1 93.44 182 ARG B C 1
ATOM 6191 O O . ARG B 1 182 ? -7.977 22.297 17.297 1 93.44 182 ARG B O 1
ATOM 6198 N N . GLU B 1 183 ? -7.5 21.859 15.062 1 95.31 183 GLU B N 1
ATOM 6199 C CA . GLU B 1 183 ? -6.84 23.109 14.734 1 95.31 183 GLU B CA 1
ATOM 6200 C C . GLU B 1 183 ? -5.684 23.391 15.68 1 95.31 183 GLU B C 1
ATOM 6202 O O . GLU B 1 183 ? -5.531 24.516 16.172 1 95.31 183 GLU B O 1
ATOM 6207 N N . ARG B 1 184 ? -5.008 22.328 15.984 1 93.5 184 ARG B N 1
ATOM 6208 C CA . ARG B 1 184 ? -3.816 22.438 16.828 1 93.5 184 ARG B CA 1
ATOM 6209 C C . ARG B 1 184 ? -2.553 22.141 16.031 1 93.5 184 ARG B C 1
ATOM 6211 O O . ARG B 1 184 ? -2.537 21.219 15.211 1 93.5 184 ARG B O 1
ATOM 6218 N N . LEU B 1 185 ? -1.553 22.969 16.219 1 96.81 185 LEU B N 1
ATOM 6219 C CA . LEU B 1 185 ? -0.197 22.734 15.727 1 96.81 185 LEU B CA 1
ATOM 6220 C C . LEU B 1 185 ? 0.745 22.406 16.875 1 96.81 185 LEU B C 1
ATOM 6222 O O . LEU B 1 185 ? 0.51 22.812 18.016 1 96.81 185 LEU B O 1
ATOM 6226 N N . PRO B 1 186 ? 1.802 21.609 16.656 1 97.81 186 PRO B N 1
ATOM 6227 C CA . PRO B 1 186 ? 2.158 21.016 15.359 1 97.81 186 PRO B CA 1
ATOM 6228 C C . PRO B 1 186 ? 1.411 19.719 15.078 1 97.81 186 PRO B C 1
ATOM 6230 O O . PRO B 1 186 ? 0.893 19.094 16 1 97.81 186 PRO B O 1
ATOM 6233 N N . PHE B 1 187 ? 1.272 19.312 13.797 1 98.25 187 PHE B N 1
ATOM 6234 C CA . PHE B 1 187 ? 0.8 17.984 13.406 1 98.25 187 PHE B CA 1
ATOM 6235 C C . PHE B 1 187 ? 1.446 17.547 12.102 1 98.25 187 PHE B C 1
ATOM 6237 O O . PHE B 1 187 ? 2.047 18.359 11.391 1 98.25 187 PHE B O 1
ATOM 6244 N N . GLY B 1 188 ? 1.458 16.281 11.852 1 98.69 188 GLY B N 1
ATOM 6245 C CA . GLY B 1 188 ? 2.057 15.719 10.648 1 98.69 188 GLY B CA 1
ATOM 6246 C C . GLY B 1 188 ? 1.124 14.789 9.898 1 98.69 188 GLY B C 1
ATOM 6247 O O . GLY B 1 188 ? 0.267 14.141 10.5 1 98.69 188 GLY B O 1
ATOM 6248 N N . ILE B 1 189 ? 1.224 14.789 8.594 1 98.88 189 ILE B N 1
ATOM 6249 C CA . ILE B 1 189 ? 0.53 13.867 7.711 1 98.88 189 ILE B CA 1
ATOM 6250 C C . ILE B 1 189 ? 1.529 12.875 7.109 1 98.88 189 ILE B C 1
ATOM 6252 O O . ILE B 1 189 ? 2.439 13.273 6.379 1 98.88 189 ILE B O 1
ATOM 6256 N N . ALA B 1 190 ? 1.377 11.656 7.469 1 98.88 190 ALA B N 1
ATOM 6257 C CA . ALA B 1 190 ? 2.229 10.586 6.941 1 98.88 190 ALA B CA 1
ATOM 6258 C C . ALA B 1 190 ? 1.543 9.859 5.785 1 98.88 190 ALA B C 1
ATOM 6260 O O . ALA B 1 190 ? 0.355 9.539 5.863 1 98.88 190 ALA B O 1
ATOM 6261 N N . GLN B 1 191 ? 2.256 9.656 4.723 1 98.75 191 GLN B N 1
ATOM 6262 C CA . GLN B 1 191 ? 1.768 8.875 3.594 1 98.75 191 GLN B CA 1
ATOM 6263 C C . GLN B 1 191 ? 2.838 7.91 3.088 1 98.75 191 GLN B C 1
ATOM 6265 O O . GLN B 1 191 ? 4.016 8.273 3.008 1 98.75 191 GLN B O 1
ATOM 6270 N N . ILE B 1 192 ? 2.439 6.723 2.895 1 98.62 192 ILE B N 1
ATOM 6271 C CA . ILE B 1 192 ? 3.227 5.703 2.205 1 98.62 192 ILE B CA 1
ATOM 6272 C C . ILE B 1 192 ? 2.523 5.301 0.91 1 98.62 192 ILE B C 1
ATOM 6274 O O . ILE B 1 192 ? 1.347 4.934 0.923 1 98.62 192 ILE B O 1
ATOM 6278 N N . GLY B 1 193 ? 3.154 5.422 -0.169 1 97.94 193 GLY B N 1
ATOM 6279 C CA . GLY B 1 193 ? 2.488 5.074 -1.414 1 97.94 193 GLY B CA 1
ATOM 6280 C C . GLY B 1 193 ? 3.422 5.074 -2.609 1 97.94 193 GLY B C 1
ATOM 6281 O O . GLY B 1 193 ? 4.574 5.492 -2.504 1 97.94 193 GLY B O 1
ATOM 6282 N N . ARG B 1 194 ? 3.004 4.57 -3.74 1 98.25 194 ARG B N 1
ATOM 6283 C CA . ARG B 1 194 ? 3.766 4.488 -4.984 1 98.25 194 ARG B CA 1
ATOM 6284 C C . ARG B 1 194 ? 3.844 5.852 -5.664 1 98.25 194 ARG B C 1
ATOM 6286 O O . ARG B 1 194 ? 2.879 6.617 -5.645 1 98.25 194 ARG B O 1
ATOM 6293 N N . VAL B 1 195 ? 4.938 6.105 -6.273 1 98.44 195 VAL B N 1
ATOM 6294 C CA . VAL B 1 195 ? 5.168 7.316 -7.051 1 98.44 195 VAL B CA 1
ATOM 6295 C C . VAL B 1 195 ? 5.902 6.973 -8.344 1 98.44 195 VAL B C 1
ATOM 6297 O O . VAL B 1 195 ? 6.434 5.867 -8.484 1 98.44 195 VAL B O 1
ATOM 6300 N N . GLY B 1 196 ? 5.828 7.852 -9.344 1 97.88 196 GLY B N 1
ATOM 6301 C CA . GLY B 1 196 ? 6.484 7.617 -10.617 1 97.88 196 GLY B CA 1
ATOM 6302 C C . GLY B 1 196 ? 7.34 8.789 -11.07 1 97.88 196 GLY B C 1
ATOM 6303 O O . GLY B 1 196 ? 6.926 9.945 -10.977 1 97.88 196 GLY B O 1
ATOM 6304 N N . ARG B 1 197 ? 8.5 8.555 -11.445 1 96.5 197 ARG B N 1
ATOM 6305 C CA . ARG B 1 197 ? 9.398 9.484 -12.117 1 96.5 197 ARG B CA 1
ATOM 6306 C C . ARG B 1 197 ? 9.914 8.898 -13.43 1 96.5 197 ARG B C 1
ATOM 6308 O O . ARG B 1 197 ? 10.586 7.859 -13.43 1 96.5 197 ARG B O 1
ATOM 6315 N N . ASN B 1 198 ? 9.586 9.523 -14.492 1 95.69 198 ASN B N 1
ATOM 6316 C CA . ASN B 1 198 ? 9.852 9 -15.82 1 95.69 198 ASN B CA 1
ATOM 6317 C C . ASN B 1 198 ? 11.32 9.156 -16.203 1 95.69 198 ASN B C 1
ATOM 6319 O O . ASN B 1 198 ? 11.641 9.812 -17.203 1 95.69 198 ASN B O 1
ATOM 6323 N N . GLU B 1 199 ? 12.117 8.43 -15.461 1 90.81 199 GLU B N 1
ATOM 6324 C CA . GLU B 1 199 ? 13.57 8.484 -15.602 1 90.81 199 GLU B CA 1
ATOM 6325 C C . GLU B 1 199 ? 13.992 8.148 -17.031 1 90.81 199 GLU B C 1
ATOM 6327 O O . GLU B 1 199 ? 13.43 7.246 -17.656 1 90.81 199 GLU B O 1
ATOM 6332 N N . ILE B 1 200 ? 14.969 8.875 -17.516 1 87.88 200 ILE B N 1
ATOM 6333 C CA . ILE B 1 200 ? 15.445 8.711 -18.891 1 87.88 200 ILE B CA 1
ATOM 6334 C C . ILE B 1 200 ? 16.328 7.473 -18.984 1 87.88 200 ILE B C 1
ATOM 6336 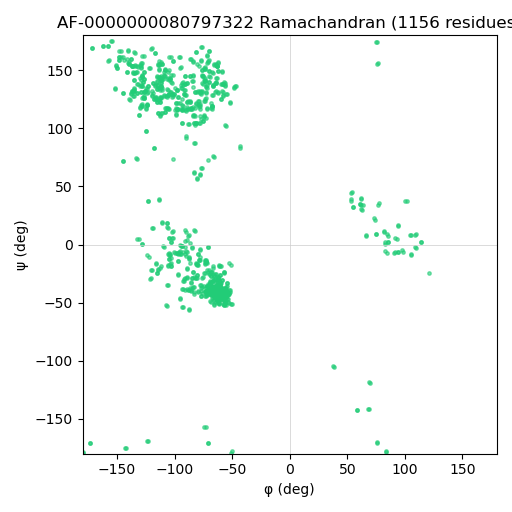O O . ILE B 1 200 ? 16.234 6.695 -19.922 1 87.88 200 ILE B O 1
ATOM 6340 N N . SER B 1 201 ? 17.188 7.348 -18 1 83.69 201 SER B N 1
ATOM 6341 C CA . SER B 1 201 ? 18.141 6.25 -18.031 1 83.69 201 SER B CA 1
ATOM 6342 C C . SER B 1 201 ? 18.203 5.539 -16.688 1 83.69 201 SER B C 1
ATOM 6344 O O . SER B 1 201 ? 19.219 5.629 -15.969 1 83.69 201 SER B O 1
ATOM 6346 N N . PRO B 1 202 ? 17.125 4.773 -16.5 1 86.62 202 PRO B N 1
ATOM 6347 C CA . PRO B 1 202 ? 17.188 4.004 -15.258 1 86.62 202 PRO B CA 1
ATOM 6348 C C . PRO B 1 202 ? 18.312 2.979 -15.258 1 86.62 202 PRO B C 1
ATOM 6350 O O . PRO B 1 202 ? 18.594 2.361 -16.281 1 86.62 202 PRO B O 1
ATOM 6353 N N . ARG B 1 203 ? 19.062 3.023 -14.156 1 79.44 203 ARG B N 1
ATOM 6354 C CA . ARG B 1 203 ? 20.203 2.121 -14.016 1 79.44 203 ARG B CA 1
ATOM 6355 C C . ARG B 1 203 ? 20.391 1.712 -12.562 1 79.44 203 ARG B C 1
ATOM 6357 O O . ARG B 1 203 ? 19.609 2.088 -11.695 1 79.44 203 ARG B O 1
ATOM 6364 N N . GLN B 1 204 ? 21.203 0.705 -12.312 1 80.31 204 GLN B N 1
ATOM 6365 C CA . GLN B 1 204 ? 21.703 0.362 -10.984 1 80.31 204 GLN B CA 1
ATOM 6366 C C . GLN B 1 204 ? 20.641 -0.355 -10.156 1 80.31 204 GLN B C 1
ATOM 6368 O O . GLN B 1 204 ? 20.453 -0.059 -8.977 1 80.31 204 GLN B O 1
ATOM 6373 N N . GLY B 1 205 ? 19.828 -1.136 -10.758 1 87 205 GLY B N 1
ATOM 6374 C CA . GLY B 1 205 ? 18.906 -1.979 -10.016 1 87 205 GLY B CA 1
ATOM 6375 C C . GLY B 1 205 ? 17.797 -1.195 -9.328 1 87 205 GLY B C 1
ATOM 6376 O O . GLY B 1 205 ? 17.094 -0.419 -9.969 1 87 205 GLY B O 1
ATOM 6377 N N . LEU B 1 206 ? 17.75 -1.29 -7.945 1 91.56 206 LEU B N 1
ATOM 6378 C CA . LEU B 1 206 ? 16.672 -0.692 -7.168 1 91.56 206 LEU B CA 1
ATOM 6379 C C . LEU B 1 206 ? 16.984 0.755 -6.812 1 91.56 206 LEU B C 1
ATOM 6381 O O . LEU B 1 206 ? 16.25 1.397 -6.066 1 91.56 206 LEU B O 1
ATOM 6385 N N . LEU B 1 207 ? 18 1.32 -7.32 1 91.12 207 LEU B N 1
ATOM 6386 C CA . LEU B 1 207 ? 18.469 2.617 -6.844 1 91.12 207 LEU B CA 1
ATOM 6387 C C . LEU B 1 207 ? 17.875 3.75 -7.664 1 91.12 207 LEU B C 1
ATOM 6389 O O . LEU B 1 207 ? 17.625 4.844 -7.145 1 91.12 207 LEU B O 1
ATOM 6393 N N . ARG B 1 208 ? 17.75 3.52 -8.961 1 91.69 208 ARG B N 1
ATOM 6394 C CA . ARG B 1 208 ? 17.141 4.5 -9.852 1 91.69 208 ARG B CA 1
ATOM 6395 C C . ARG B 1 208 ? 15.984 3.889 -10.633 1 91.69 208 ARG B C 1
ATOM 6397 O O . ARG B 1 208 ? 16.172 3.342 -11.719 1 91.69 208 ARG B O 1
ATOM 6404 N N . LEU B 1 209 ? 14.812 4.156 -10.086 1 96.5 209 LEU B N 1
ATOM 6405 C CA . LEU B 1 209 ? 13.617 3.492 -10.586 1 96.5 209 LEU B CA 1
ATOM 6406 C C . LEU B 1 209 ? 12.664 4.496 -11.227 1 96.5 209 LEU B C 1
ATOM 6408 O O . LEU B 1 209 ? 12.734 5.695 -10.945 1 96.5 209 LEU B O 1
ATOM 6412 N N . ARG B 1 210 ? 11.867 4.039 -12.117 1 97.38 210 ARG B N 1
ATOM 6413 C CA . ARG B 1 210 ? 10.773 4.832 -12.664 1 97.38 210 ARG B CA 1
ATOM 6414 C C . ARG B 1 210 ? 9.57 4.828 -11.727 1 97.38 210 ARG B C 1
ATOM 6416 O O . ARG B 1 210 ? 8.773 5.77 -11.727 1 97.38 210 ARG B O 1
ATOM 6423 N N . GLU B 1 211 ? 9.445 3.812 -11.008 1 97.94 211 GLU B N 1
ATOM 6424 C CA . GLU B 1 211 ? 8.367 3.658 -10.039 1 97.94 211 GLU B CA 1
ATOM 6425 C C . GLU B 1 211 ? 8.875 3.055 -8.734 1 97.94 211 GLU B C 1
ATOM 6427 O O . GLU B 1 211 ? 9.594 2.051 -8.742 1 97.94 211 GLU B O 1
ATOM 6432 N N . PHE B 1 212 ? 8.547 3.654 -7.633 1 98.06 212 PHE B N 1
ATOM 6433 C CA . PHE B 1 212 ? 8.984 3.168 -6.332 1 98.06 212 PHE B CA 1
ATOM 6434 C C . PHE B 1 212 ? 8.031 3.621 -5.234 1 98.06 212 PHE B C 1
ATOM 6436 O O . PHE B 1 212 ? 7.039 4.297 -5.508 1 98.06 212 PHE B O 1
ATOM 6443 N N . THR B 1 213 ? 8.219 3.186 -4.008 1 98.62 213 THR B N 1
ATOM 6444 C CA . THR B 1 213 ? 7.402 3.545 -2.852 1 98.62 213 THR B CA 1
ATOM 6445 C C . THR B 1 213 ? 8.094 4.609 -2.008 1 98.62 213 THR B C 1
ATOM 6447 O O . THR B 1 213 ? 9.281 4.484 -1.691 1 98.62 213 THR B O 1
ATOM 6450 N N . ILE B 1 214 ? 7.375 5.629 -1.71 1 98.5 214 ILE B N 1
ATOM 6451 C CA . ILE B 1 214 ? 7.891 6.68 -0.837 1 98.5 214 ILE B CA 1
ATOM 6452 C C . ILE B 1 214 ? 7.133 6.668 0.487 1 98.5 214 ILE B C 1
ATOM 6454 O O . ILE B 1 214 ? 5.949 6.324 0.529 1 98.5 214 ILE B O 1
ATOM 6458 N N . ALA B 1 215 ? 7.789 6.844 1.566 1 98.75 215 ALA B N 1
ATOM 6459 C CA . ALA B 1 215 ? 7.223 7.117 2.885 1 98.75 215 ALA B CA 1
ATOM 6460 C C . ALA B 1 215 ? 7.605 8.516 3.367 1 98.75 215 ALA B C 1
ATOM 6462 O O . ALA B 1 215 ? 8.781 8.789 3.615 1 98.75 215 ALA B O 1
ATOM 6463 N N . GLU B 1 216 ? 6.629 9.375 3.469 1 98.12 216 GLU B N 1
ATOM 6464 C CA . GLU B 1 216 ? 6.98 10.75 3.807 1 98.12 216 GLU B CA 1
ATOM 6465 C C . GLU B 1 216 ? 6.02 11.328 4.844 1 98.12 216 GLU B C 1
ATOM 6467 O O . GLU B 1 216 ? 4.918 10.812 5.031 1 98.12 216 GLU B O 1
ATOM 6472 N N . ILE B 1 217 ? 6.484 12.273 5.594 1 98.81 217 ILE B N 1
ATOM 6473 C CA . ILE B 1 217 ? 5.703 13.039 6.562 1 98.81 217 ILE B CA 1
ATOM 6474 C C . ILE B 1 217 ? 5.82 14.531 6.254 1 98.81 217 ILE B C 1
ATOM 6476 O O . ILE B 1 217 ? 6.926 15.055 6.105 1 98.81 217 ILE B O 1
ATOM 6480 N N . GLU B 1 218 ? 4.746 15.148 5.992 1 98.81 218 GLU B N 1
ATOM 6481 C CA . GLU B 1 218 ? 4.699 16.609 6.012 1 98.81 218 GLU B CA 1
ATOM 6482 C C . GLU B 1 218 ? 4.25 17.125 7.375 1 98.81 218 GLU B C 1
ATOM 6484 O O . GLU B 1 218 ? 3.078 17 7.734 1 98.81 218 GLU B O 1
ATOM 6489 N N . PHE B 1 219 ? 5.203 17.625 8.125 1 98.75 219 PHE B N 1
ATOM 6490 C CA . PHE B 1 219 ? 4.988 18.062 9.5 1 98.75 219 PHE B CA 1
ATOM 6491 C C . PHE B 1 219 ? 4.812 19.562 9.578 1 98.75 219 PHE B C 1
ATOM 6493 O O . PHE B 1 219 ? 5.754 20.328 9.328 1 98.75 219 PHE B O 1
ATOM 6500 N N . PHE B 1 220 ? 3.645 20.047 9.914 1 98.81 220 PHE B N 1
ATOM 6501 C CA . PHE B 1 220 ? 3.271 21.453 9.914 1 98.81 220 PHE B CA 1
ATOM 6502 C C . PHE B 1 220 ? 3.535 22.078 11.281 1 98.81 220 PHE B C 1
ATOM 6504 O O . PHE B 1 220 ? 3.1 21.547 12.305 1 98.81 220 PHE B O 1
ATOM 6511 N N . ILE B 1 221 ? 4.172 23.25 11.312 1 98.19 221 ILE B N 1
ATOM 6512 C CA . ILE B 1 221 ? 4.504 23.906 12.57 1 98.19 221 ILE B CA 1
ATOM 6513 C C . ILE B 1 221 ? 4.188 25.406 12.477 1 98.19 221 ILE B C 1
ATOM 6515 O O . ILE B 1 221 ? 4.094 25.953 11.383 1 98.19 221 ILE B O 1
ATOM 6519 N N . ASP B 1 222 ? 3.912 26.016 13.625 1 97.31 222 ASP B N 1
ATOM 6520 C CA . ASP B 1 222 ? 4 27.469 13.766 1 97.31 222 ASP B CA 1
ATOM 6521 C C . ASP B 1 222 ? 5.457 27.922 13.836 1 97.31 222 ASP B C 1
ATOM 6523 O O . ASP B 1 222 ? 6.168 27.594 14.781 1 97.31 222 ASP B O 1
ATOM 6527 N N . PRO B 1 223 ? 5.902 28.594 12.812 1 94.75 223 PRO B N 1
ATOM 6528 C CA . PRO B 1 223 ? 7.312 28.969 12.82 1 94.75 223 PRO B CA 1
ATOM 6529 C C . PRO B 1 223 ? 7.699 29.781 14.047 1 94.75 223 PRO B C 1
ATOM 6531 O O . PRO B 1 223 ? 8.867 29.797 14.453 1 94.75 223 PRO B O 1
ATOM 6534 N N . LEU B 1 224 ? 6.75 30.453 14.688 1 94.38 224 LEU B N 1
ATOM 6535 C CA . LEU B 1 224 ? 7.031 31.266 15.867 1 94.38 224 LEU B CA 1
ATOM 6536 C C . LEU B 1 224 ? 6.91 30.438 17.141 1 94.38 224 LEU B C 1
ATOM 6538 O O . LEU B 1 224 ? 7.438 30.828 18.188 1 94.38 224 LEU B O 1
ATOM 6542 N N . ASP B 1 225 ? 6.219 29.359 17.094 1 93.38 225 ASP B N 1
ATOM 6543 C CA . ASP B 1 225 ? 6.047 28.438 18.203 1 93.38 225 ASP B CA 1
ATOM 6544 C C . ASP B 1 225 ? 5.984 26.984 17.719 1 93.38 225 ASP B C 1
ATOM 6546 O O . ASP B 1 225 ? 4.93 26.359 17.781 1 93.38 225 ASP B O 1
ATOM 6550 N N . PRO B 1 226 ? 7.047 26.531 17.328 1 94.44 226 PRO B N 1
ATOM 6551 C CA . PRO B 1 226 ? 7.043 25.203 16.688 1 94.44 226 PRO B CA 1
ATOM 6552 C C . PRO B 1 226 ? 6.793 24.078 17.672 1 94.44 226 PRO B C 1
ATOM 6554 O O . PRO B 1 226 ? 6.594 22.922 17.266 1 94.44 226 PRO B O 1
ATOM 6557 N N . GLY B 1 227 ? 6.656 24.359 18.953 1 92.75 227 GLY B N 1
ATOM 6558 C CA . GLY B 1 227 ? 6.566 23.297 19.953 1 92.75 227 GLY B CA 1
ATOM 6559 C C . GLY B 1 227 ? 7.898 22.641 20.25 1 92.75 227 GLY B C 1
ATOM 6560 O O . GLY B 1 227 ? 8.922 23 19.656 1 92.75 227 GLY B O 1
ATOM 6561 N N . GLU B 1 228 ? 7.949 21.719 21.266 1 94.69 228 GLU B N 1
ATOM 6562 C CA . GLU B 1 228 ? 9.172 21.031 21.688 1 94.69 228 GLU B CA 1
ATOM 6563 C C . GLU B 1 228 ? 9.094 19.547 21.375 1 94.69 228 GLU B C 1
ATOM 6565 O O . GLU B 1 228 ? 8.289 18.812 21.953 1 94.69 228 GLU B O 1
ATOM 6570 N N . PRO B 1 229 ? 9.93 19.062 20.391 1 96.88 229 PRO B N 1
ATOM 6571 C CA . PRO B 1 229 ? 9.961 17.625 20.141 1 96.88 229 PRO B CA 1
ATOM 6572 C C . PRO B 1 229 ? 10.617 16.844 21.281 1 96.88 229 PRO B C 1
ATOM 6574 O O . PRO B 1 229 ? 11.422 17.406 22.031 1 96.88 229 PRO B O 1
ATOM 6577 N N . PRO B 1 230 ? 10.203 15.57 21.531 1 95.69 230 PRO B N 1
ATOM 6578 C CA . PRO B 1 230 ? 10.969 14.719 22.438 1 95.69 230 PRO B CA 1
ATOM 6579 C C . PRO B 1 230 ? 12.352 14.375 21.906 1 95.69 230 PRO B C 1
ATOM 6581 O O . PRO B 1 230 ? 12.602 13.227 21.516 1 95.69 230 PRO B O 1
ATOM 6584 N N . LEU B 1 231 ? 13.18 15.312 21.984 1 96.38 231 LEU B N 1
ATOM 6585 C CA . LEU B 1 231 ? 14.492 15.273 21.328 1 96.38 231 LEU B CA 1
ATOM 6586 C C . LEU B 1 231 ? 15.586 14.945 22.344 1 96.38 231 LEU B C 1
ATOM 6588 O O . LEU B 1 231 ? 15.617 15.523 23.438 1 96.38 231 LEU B O 1
ATOM 6592 N N . ASP B 1 232 ? 16.422 13.992 22.078 1 96.75 232 ASP B N 1
ATOM 6593 C CA . ASP B 1 232 ? 17.641 13.727 22.844 1 96.75 232 ASP B CA 1
ATOM 6594 C C . ASP B 1 232 ? 18.781 14.625 22.391 1 96.75 232 ASP B C 1
ATOM 6596 O O . ASP B 1 232 ? 19.484 14.32 21.438 1 96.75 232 ASP B O 1
ATOM 6600 N N . TYR B 1 233 ? 19.047 15.586 23.172 1 97.56 233 TYR B N 1
ATOM 6601 C CA . TYR B 1 233 ? 20.016 16.609 22.797 1 97.56 233 TYR B CA 1
ATOM 6602 C C . TYR B 1 233 ? 21.438 16.078 22.875 1 97.56 233 TYR B C 1
ATOM 6604 O O . TYR B 1 233 ? 22.359 16.672 22.312 1 97.56 233 TYR B O 1
ATOM 6612 N N . ASP B 1 234 ? 21.641 14.953 23.562 1 98.12 234 ASP B N 1
ATOM 6613 C CA . ASP B 1 234 ? 22.969 14.406 23.734 1 98.12 234 ASP B CA 1
ATOM 6614 C C . ASP B 1 234 ? 23.281 13.336 22.688 1 98.12 234 ASP B C 1
ATOM 6616 O O . ASP B 1 234 ? 24.422 12.898 22.547 1 98.12 234 ASP B O 1
ATOM 6620 N N . ALA B 1 235 ? 22.25 12.969 21.922 1 98.19 235 ALA B N 1
ATOM 6621 C CA . ALA B 1 235 ? 22.469 12.008 20.844 1 98.19 235 ALA B CA 1
ATOM 6622 C C . ALA B 1 235 ? 23.422 12.578 19.797 1 98.19 235 ALA B C 1
ATOM 6624 O O . ALA B 1 235 ? 23.5 13.797 19.609 1 98.19 235 ALA B O 1
ATOM 6625 N N . LYS B 1 236 ? 24.109 11.727 19.094 1 98.38 236 LYS B N 1
ATOM 6626 C CA . LYS B 1 236 ? 25.109 12.164 18.125 1 98.38 236 LYS B CA 1
ATOM 6627 C C . LYS B 1 236 ? 24.625 11.914 16.703 1 98.38 236 LYS B C 1
ATOM 6629 O O . LYS B 1 236 ? 23.906 10.938 16.438 1 98.38 236 LYS B O 1
ATOM 6634 N N . LEU B 1 237 ? 24.953 12.742 15.82 1 98.38 237 LEU B N 1
ATOM 6635 C CA . LEU B 1 237 ? 24.734 12.648 14.383 1 98.38 237 LEU B CA 1
ATOM 6636 C C . LEU B 1 237 ? 26.031 12.883 13.625 1 98.38 237 LEU B C 1
ATOM 6638 O O . LEU B 1 237 ? 26.922 13.586 14.102 1 98.38 237 LEU B O 1
ATOM 6642 N N . ARG B 1 238 ? 26.219 12.203 12.562 1 98.69 238 ARG B N 1
ATOM 6643 C CA . ARG B 1 238 ? 27.281 12.508 11.609 1 98.69 238 ARG B CA 1
ATOM 6644 C C . ARG B 1 238 ? 26.781 13.422 10.5 1 98.69 238 ARG B C 1
ATOM 6646 O O . ARG B 1 238 ? 25.891 13.039 9.727 1 98.69 238 ARG B O 1
ATOM 6653 N N . LEU B 1 239 ? 27.375 14.656 10.445 1 98.44 239 LEU B N 1
ATOM 6654 C CA . LEU B 1 239 ? 26.875 15.695 9.555 1 98.44 239 LEU B CA 1
ATOM 6655 C C . LEU B 1 239 ? 28 16.234 8.672 1 98.44 239 LEU B C 1
ATOM 6657 O O . LEU B 1 239 ? 29.141 16.328 9.109 1 98.44 239 LEU B O 1
ATOM 6661 N N . LEU B 1 240 ? 27.672 16.531 7.449 1 98.31 240 LEU B N 1
ATOM 6662 C CA . LEU B 1 240 ? 28.469 17.391 6.598 1 98.31 240 LEU B CA 1
ATOM 6663 C C . LEU B 1 240 ? 27.672 18.641 6.195 1 98.31 240 LEU B C 1
ATOM 6665 O O . LEU B 1 240 ? 27.094 18.688 5.109 1 98.31 240 LEU B O 1
ATOM 6669 N N . PRO B 1 241 ? 27.688 19.656 7.121 1 97.25 241 PRO B N 1
ATOM 6670 C CA . PRO B 1 241 ? 26.984 20.891 6.805 1 97.25 241 PRO B CA 1
ATOM 6671 C C . PRO B 1 241 ? 27.562 21.609 5.59 1 97.25 241 PRO B C 1
ATOM 6673 O O . PRO B 1 241 ? 28.75 21.469 5.293 1 97.25 241 PRO B O 1
ATOM 6676 N N . TRP B 1 242 ? 26.766 22.344 4.957 1 94.44 242 TRP B N 1
ATOM 6677 C CA . TRP B 1 242 ? 27.188 23.047 3.756 1 94.44 242 TRP B CA 1
ATOM 6678 C C . TRP B 1 242 ? 28.359 23.984 4.059 1 94.44 242 TRP B C 1
ATOM 6680 O O . TRP B 1 242 ? 29.25 24.156 3.229 1 94.44 242 TRP B O 1
ATOM 6690 N N . GLU B 1 243 ? 28.328 24.609 5.215 1 93.75 243 GLU B N 1
ATOM 6691 C CA . GLU B 1 243 ? 29.375 25.531 5.641 1 93.75 243 GLU B CA 1
ATOM 6692 C C . GLU B 1 243 ? 30.75 24.859 5.598 1 93.75 243 GLU B C 1
ATOM 6694 O O . GLU B 1 243 ? 31.734 25.469 5.195 1 93.75 243 GLU B O 1
ATOM 6699 N N . LEU B 1 244 ? 30.781 23.594 6.008 1 95.88 244 LEU B N 1
ATOM 6700 C CA . LEU B 1 244 ? 32.031 22.859 6.008 1 95.88 244 LEU B CA 1
ATOM 6701 C C . LEU B 1 244 ? 32.375 22.344 4.609 1 95.88 244 LEU B C 1
ATOM 6703 O O . LEU B 1 244 ? 33.531 22.359 4.191 1 95.88 244 LEU B O 1
ATOM 6707 N N . ALA B 1 245 ? 31.391 21.891 3.93 1 93.62 245 ALA B N 1
ATOM 6708 C CA . ALA B 1 245 ? 31.594 21.375 2.578 1 93.62 245 ALA B CA 1
ATOM 6709 C C . ALA B 1 245 ? 32.156 22.453 1.652 1 93.62 245 ALA B C 1
ATOM 6711 O O . ALA B 1 245 ? 33 22.188 0.806 1 93.62 245 ALA B O 1
ATOM 6712 N N . LYS B 1 246 ? 31.609 23.641 1.803 1 91.88 246 LYS B N 1
ATOM 6713 C CA . LYS B 1 246 ? 32.031 24.766 0.974 1 91.88 246 LYS B CA 1
ATOM 6714 C C . LYS B 1 246 ? 33.531 25.094 1.217 1 91.88 246 LYS B C 1
ATOM 6716 O O . LYS B 1 246 ? 34.188 25.609 0.328 1 91.88 246 LYS B O 1
ATOM 6721 N N . GLU B 1 247 ? 34.031 24.828 2.348 1 93.69 247 GLU B N 1
ATOM 6722 C CA . GLU B 1 247 ? 35.438 25.062 2.703 1 93.69 247 GLU B CA 1
ATOM 6723 C C . GLU B 1 247 ? 36.312 23.906 2.266 1 93.69 247 GLU B C 1
ATOM 6725 O O . GLU B 1 247 ? 37.531 23.922 2.496 1 93.69 247 GLU B O 1
ATOM 6730 N N . GLY B 1 248 ? 35.688 22.875 1.709 1 92 248 GLY B N 1
ATOM 6731 C CA . GLY B 1 248 ? 36.5 21.812 1.129 1 92 248 GLY B CA 1
ATOM 6732 C C . GLY B 1 248 ? 36.438 20.516 1.926 1 92 248 GLY B C 1
ATOM 6733 O O . GLY B 1 248 ? 37.031 19.516 1.536 1 92 248 GLY B O 1
ATOM 6734 N N . ARG B 1 249 ? 35.719 20.578 3.02 1 93.38 249 ARG B N 1
ATOM 6735 C CA . ARG B 1 249 ? 35.594 19.344 3.803 1 93.38 249 ARG B CA 1
ATOM 6736 C C . ARG B 1 249 ? 34.812 18.281 3.041 1 93.38 249 ARG B C 1
ATOM 6738 O O . ARG B 1 249 ? 33.781 18.594 2.439 1 93.38 249 ARG B O 1
ATOM 6745 N N . LYS B 1 250 ? 35.344 17.109 3.137 1 91.5 250 LYS B N 1
ATOM 6746 C CA . LYS B 1 250 ? 34.688 16.031 2.395 1 91.5 250 LYS B CA 1
ATOM 6747 C C . LYS B 1 250 ? 34.094 14.992 3.342 1 91.5 250 LYS B C 1
ATOM 6749 O O . LYS B 1 250 ? 33.219 14.234 2.965 1 91.5 250 LYS B O 1
ATOM 6754 N N . GLU B 1 251 ? 34.594 14.977 4.543 1 96 251 GLU B N 1
ATOM 6755 C CA . GLU B 1 251 ? 34.156 13.969 5.508 1 96 251 GLU B CA 1
ATOM 6756 C C . GLU B 1 251 ? 33.188 14.547 6.52 1 96 251 GLU B C 1
ATOM 6758 O O . GLU B 1 251 ? 33.312 15.703 6.93 1 96 251 GLU B O 1
ATOM 6763 N N . PRO B 1 252 ? 32.281 13.742 6.918 1 98.12 252 PRO B N 1
ATOM 6764 C CA . PRO B 1 252 ? 31.328 14.227 7.93 1 98.12 252 PRO B CA 1
ATOM 6765 C C . PRO B 1 252 ? 31.969 14.398 9.305 1 98.12 252 PRO B C 1
ATOM 6767 O O . PRO B 1 252 ? 33.031 13.82 9.57 1 98.12 252 PRO B O 1
ATOM 6770 N N . VAL B 1 253 ? 31.375 15.188 10.102 1 97.75 253 VAL B N 1
ATOM 6771 C CA . VAL B 1 253 ? 31.797 15.383 11.492 1 97.75 253 VAL B CA 1
ATOM 6772 C C . VAL B 1 253 ? 30.734 14.797 12.43 1 97.75 253 VAL B C 1
ATOM 6774 O O . VAL B 1 253 ? 29.547 14.852 12.133 1 97.75 253 VAL B O 1
ATOM 6777 N N . GLU B 1 254 ? 31.172 14.203 13.469 1 98.25 254 GLU B N 1
ATOM 6778 C CA . GLU B 1 254 ? 30.25 13.719 14.492 1 98.25 254 GLU B CA 1
ATOM 6779 C C . GLU B 1 254 ? 29.984 14.789 15.547 1 98.25 254 GLU B C 1
ATOM 6781 O O . GLU B 1 254 ? 30.922 15.328 16.156 1 98.25 254 GLU B O 1
ATOM 6786 N N . VAL B 1 255 ? 28.828 15.156 15.758 1 98.12 255 VAL B N 1
ATOM 6787 C CA . VAL B 1 255 ? 28.438 16.219 16.688 1 98.12 255 VAL B CA 1
ATOM 6788 C C . VAL B 1 255 ? 27.172 15.797 17.438 1 98.12 255 VAL B C 1
ATOM 6790 O O . VAL B 1 255 ? 26.422 14.938 16.969 1 98.12 255 VAL B O 1
ATOM 6793 N N . THR B 1 256 ? 26.953 16.359 18.578 1 98.44 256 THR B N 1
ATOM 6794 C CA . THR B 1 256 ? 25.703 16.141 19.281 1 98.44 256 THR B CA 1
ATOM 6795 C C . THR B 1 256 ? 24.578 16.984 18.656 1 98.44 256 THR B C 1
ATOM 6797 O O . THR B 1 256 ? 24.859 17.969 17.984 1 98.44 256 THR B O 1
ATOM 6800 N N . VAL B 1 257 ? 23.375 16.609 18.875 1 98.31 257 VAL B N 1
ATOM 6801 C CA . VAL B 1 257 ? 22.219 17.391 18.406 1 98.31 257 VAL B CA 1
ATOM 6802 C C . VAL B 1 257 ? 22.297 18.812 18.969 1 98.31 257 VAL B C 1
ATOM 6804 O O . VAL B 1 257 ? 22.062 19.781 18.234 1 98.31 257 VAL B O 1
ATOM 6807 N N . ARG B 1 258 ? 22.641 18.891 20.219 1 98.06 258 ARG B N 1
ATOM 6808 C CA . ARG B 1 258 ? 22.781 20.188 20.875 1 98.06 258 ARG B CA 1
ATOM 6809 C C . ARG B 1 258 ? 23.781 21.078 20.141 1 98.06 258 ARG B C 1
ATOM 6811 O O . ARG B 1 258 ? 23.469 22.234 19.812 1 98.06 258 ARG B O 1
ATOM 6818 N N . GLU B 1 259 ? 24.953 20.578 19.875 1 98.31 259 GLU B N 1
ATOM 6819 C CA . GLU B 1 259 ? 26 21.328 19.188 1 98.31 259 GLU B CA 1
ATOM 6820 C C . GLU B 1 259 ? 25.547 21.734 17.781 1 98.31 259 GLU B C 1
ATOM 6822 O O . GLU B 1 259 ? 25.812 22.859 17.359 1 98.31 259 GLU B O 1
ATOM 6827 N N . ALA B 1 260 ? 24.891 20.781 17.062 1 98.31 260 ALA B N 1
ATOM 6828 C CA . ALA B 1 260 ? 24.438 21.062 15.703 1 98.31 260 ALA B CA 1
ATOM 6829 C C . ALA B 1 260 ? 23.438 22.219 15.695 1 98.31 260 ALA B C 1
ATOM 6831 O O . ALA B 1 260 ? 23.469 23.047 14.797 1 98.31 260 ALA B O 1
ATOM 6832 N N . LEU B 1 261 ? 22.562 22.25 16.703 1 97.75 261 LEU B N 1
ATOM 6833 C CA . LEU B 1 261 ? 21.562 23.312 16.812 1 97.75 261 LEU B CA 1
ATOM 6834 C C . LEU B 1 261 ? 22.203 24.625 17.203 1 97.75 261 LEU B C 1
ATOM 6836 O O . LEU B 1 261 ? 21.875 25.672 16.656 1 97.75 261 LEU B O 1
ATOM 6840 N N . GLU B 1 262 ? 23.109 24.625 18.141 1 97.62 262 GLU B N 1
ATOM 6841 C CA . GLU B 1 262 ? 23.797 25.828 18.625 1 97.62 262 GLU B CA 1
ATOM 6842 C C . GLU B 1 262 ? 24.609 26.469 17.516 1 97.62 262 GLU B C 1
ATOM 6844 O O . GLU B 1 262 ? 24.672 27.703 17.422 1 97.62 262 GLU B O 1
ATOM 6849 N N . LYS B 1 263 ? 25.266 25.656 16.656 1 97.12 263 LYS B N 1
ATOM 6850 C CA . LYS B 1 263 ? 26.109 26.141 15.578 1 97.12 263 LYS B CA 1
ATOM 6851 C C . LYS B 1 263 ? 25.266 26.594 14.383 1 97.12 263 LYS B C 1
ATOM 6853 O O . LYS B 1 263 ? 25.781 27.203 13.445 1 97.12 263 LYS B O 1
ATOM 6858 N N . GLY B 1 264 ? 24 26.219 14.414 1 96.06 264 GLY B N 1
ATOM 6859 C CA . GLY B 1 264 ? 23.125 26.562 13.297 1 96.06 264 GLY B CA 1
ATOM 6860 C C . GLY B 1 264 ? 23.25 25.609 12.125 1 96.06 264 GLY B C 1
ATOM 6861 O O . GLY B 1 264 ? 22.781 25.906 11.023 1 96.06 264 GLY B O 1
ATOM 6862 N N . TRP B 1 265 ? 23.938 24.438 12.297 1 97.5 265 TRP B N 1
ATOM 6863 C CA . TRP B 1 265 ? 24.062 23.438 11.25 1 97.5 265 TRP B CA 1
ATOM 6864 C C . TRP B 1 265 ? 22.703 22.781 10.977 1 97.5 265 TRP B C 1
ATOM 6866 O O . TRP B 1 265 ? 22.438 22.328 9.859 1 97.5 265 TRP B O 1
ATOM 6876 N N . ILE B 1 266 ? 21.922 22.672 12 1 97.69 266 ILE B N 1
ATOM 6877 C CA . ILE B 1 266 ? 20.5 22.344 11.883 1 97.69 266 ILE B CA 1
ATOM 6878 C C . ILE B 1 266 ? 19.656 23.516 12.398 1 97.69 266 ILE B C 1
ATOM 6880 O O . ILE B 1 266 ? 19.812 23.938 13.547 1 97.69 266 ILE B O 1
ATOM 6884 N N . ILE B 1 267 ? 18.75 23.984 11.656 1 94.38 267 ILE B N 1
ATOM 6885 C CA . ILE B 1 267 ? 18.156 25.297 11.953 1 94.38 267 ILE B CA 1
ATOM 6886 C C . ILE B 1 267 ? 16.859 25.094 12.727 1 94.38 267 ILE B C 1
ATOM 6888 O O . ILE B 1 267 ? 16.297 26.047 13.281 1 94.38 267 ILE B O 1
ATOM 6892 N N . ASN B 1 268 ? 16.375 23.844 12.727 1 93.06 268 ASN B N 1
ATOM 6893 C CA . ASN B 1 268 ? 15.07 23.547 13.297 1 93.06 268 ASN B CA 1
ATOM 6894 C C . ASN B 1 268 ? 15.102 22.281 14.156 1 93.06 268 ASN B C 1
ATOM 6896 O O . ASN B 1 268 ? 15.664 21.266 13.75 1 93.06 268 ASN B O 1
ATOM 6900 N N . LYS B 1 269 ? 14.531 22.375 15.422 1 97.25 269 LYS B N 1
ATOM 6901 C CA . LYS B 1 269 ? 14.57 21.25 16.359 1 97.25 269 LYS B CA 1
ATOM 6902 C C . LYS B 1 269 ? 13.82 20.047 15.797 1 97.25 269 LYS B C 1
ATOM 6904 O O . LYS B 1 269 ? 14.195 18.891 16.047 1 97.25 269 LYS B O 1
ATOM 6909 N N . TRP B 1 270 ? 12.727 20.312 15.086 1 98.25 270 TRP B N 1
ATOM 6910 C CA . TRP B 1 270 ? 11.953 19.219 14.516 1 98.25 270 TRP B CA 1
ATOM 6911 C C . TRP B 1 270 ? 12.734 18.531 13.398 1 98.25 270 TRP B C 1
ATOM 6913 O O . TRP B 1 270 ? 12.625 17.312 13.211 1 98.25 270 TRP B O 1
ATOM 6923 N N . MET B 1 271 ? 13.492 19.25 12.617 1 97.62 271 MET B N 1
ATOM 6924 C CA . MET B 1 271 ? 14.367 18.641 11.625 1 97.62 271 MET B CA 1
ATOM 6925 C C . MET B 1 271 ? 15.367 17.703 12.297 1 97.62 271 MET B C 1
ATOM 6927 O O . MET B 1 271 ? 15.594 16.594 11.828 1 97.62 271 MET B O 1
ATOM 6931 N N . ALA B 1 272 ? 15.969 18.219 13.406 1 98.56 272 ALA B N 1
ATOM 6932 C CA . ALA B 1 272 ? 16.891 17.375 14.172 1 98.56 272 ALA B CA 1
ATOM 6933 C C . ALA B 1 272 ? 16.203 16.109 14.656 1 98.56 272 ALA B C 1
ATOM 6935 O O . ALA B 1 272 ? 16.781 15.023 14.617 1 98.56 272 ALA B O 1
ATOM 6936 N N . TYR B 1 273 ? 15 16.266 15.148 1 98.56 273 TYR B N 1
ATOM 6937 C CA . TYR B 1 273 ? 14.234 15.125 15.633 1 98.56 273 TYR B CA 1
ATOM 6938 C C . TYR B 1 273 ? 14.062 14.078 14.539 1 98.56 273 TYR B C 1
ATOM 6940 O O . TYR B 1 273 ? 14.336 12.891 14.75 1 98.56 273 TYR B O 1
ATOM 6948 N N . TRP B 1 274 ? 13.594 14.484 13.359 1 98.62 274 TRP B N 1
ATOM 6949 C CA . TRP B 1 274 ? 13.344 13.555 12.258 1 98.62 274 TRP B CA 1
ATOM 6950 C C . TRP B 1 274 ? 14.633 12.914 11.773 1 98.62 274 TRP B C 1
ATOM 6952 O O . TRP B 1 274 ? 14.648 11.734 11.414 1 98.62 274 TRP B O 1
ATOM 6962 N N . MET B 1 275 ? 15.68 13.688 11.727 1 98.81 275 MET B N 1
ATOM 6963 C CA . MET B 1 275 ? 16.984 13.148 11.32 1 98.81 275 MET B CA 1
ATOM 6964 C C . MET B 1 275 ? 17.453 12.078 12.289 1 98.81 275 MET B C 1
ATOM 6966 O O . MET B 1 275 ? 17.984 11.047 11.875 1 98.81 275 MET B O 1
ATOM 6970 N N . LEU B 1 276 ? 17.297 12.32 13.562 1 98.62 276 LEU B N 1
ATOM 6971 C CA . LEU B 1 276 ? 17.656 11.32 14.562 1 98.62 276 LEU B CA 1
ATOM 6972 C C . LEU B 1 276 ? 16.844 10.047 14.383 1 98.62 276 LEU B C 1
ATOM 6974 O O . LEU B 1 276 ? 17.375 8.945 14.477 1 98.62 276 LEU B O 1
ATOM 6978 N N . LYS B 1 277 ? 15.539 10.203 14.18 1 98.56 277 LYS B N 1
ATOM 6979 C CA . LYS B 1 277 ? 14.688 9.039 13.953 1 98.56 277 LYS B CA 1
ATOM 6980 C C . LYS B 1 277 ? 15.117 8.281 12.703 1 98.56 277 LYS B C 1
ATOM 6982 O O . LYS B 1 277 ? 15.055 7.047 12.664 1 98.56 277 LYS B O 1
ATOM 6987 N N . ALA B 1 278 ? 15.508 9.031 11.664 1 98.88 278 ALA B N 1
ATOM 6988 C CA . ALA B 1 278 ? 16 8.414 10.438 1 98.88 278 ALA B CA 1
ATOM 6989 C C . ALA B 1 278 ? 17.266 7.602 10.695 1 98.88 278 ALA B C 1
ATOM 6991 O O . ALA B 1 278 ? 17.422 6.5 10.172 1 98.88 278 ALA B O 1
ATOM 6992 N N . LYS B 1 279 ? 18.172 8.18 11.484 1 98.81 279 LYS B N 1
ATOM 6993 C CA . LYS B 1 279 ? 19.391 7.453 11.867 1 98.81 279 LYS B CA 1
ATOM 6994 C C . LYS B 1 279 ? 19.047 6.152 12.586 1 98.81 279 LYS B C 1
ATOM 6996 O O . LYS B 1 279 ? 19.594 5.098 12.273 1 98.81 279 LYS B O 1
ATOM 7001 N N . GLU B 1 280 ? 18.141 6.242 13.539 1 98.44 280 GLU B N 1
ATOM 7002 C CA . GLU B 1 280 ? 17.719 5.07 14.305 1 98.44 280 GLU B CA 1
ATOM 7003 C C . GLU B 1 280 ? 17.094 4.008 13.406 1 98.44 280 GLU B C 1
ATOM 7005 O O . GLU B 1 280 ? 17.312 2.812 13.609 1 98.44 280 GLU B O 1
ATOM 7010 N N . LEU B 1 281 ? 16.312 4.449 12.477 1 98.75 281 LEU B N 1
ATOM 7011 C CA . LEU B 1 281 ? 15.711 3.525 11.516 1 98.75 281 LEU B CA 1
ATOM 7012 C C . LEU B 1 281 ? 16.781 2.736 10.781 1 98.75 281 LEU B C 1
ATOM 7014 O O . LEU B 1 281 ? 16.703 1.512 10.672 1 98.75 281 LEU B O 1
ATOM 7018 N N . LEU B 1 282 ? 17.797 3.441 10.273 1 98.81 282 LEU B N 1
ATOM 7019 C CA . LEU B 1 282 ? 18.875 2.781 9.539 1 98.81 282 LEU B CA 1
ATOM 7020 C C . LEU B 1 282 ? 19.609 1.801 10.438 1 98.81 282 LEU B C 1
ATOM 7022 O O . LEU B 1 282 ? 20.016 0.722 9.992 1 98.81 282 LEU B O 1
ATOM 7026 N N . ASN B 1 283 ? 19.828 2.186 11.711 1 98.69 283 ASN B N 1
ATOM 7027 C CA . ASN B 1 283 ? 20.469 1.271 12.656 1 98.69 283 ASN B CA 1
ATOM 7028 C C . ASN B 1 283 ? 19.672 -0.025 12.797 1 98.69 283 ASN B C 1
ATOM 7030 O O . ASN B 1 283 ? 20.25 -1.113 12.797 1 98.69 283 ASN B O 1
ATOM 7034 N N . GLU B 1 284 ? 18.422 0.086 12.891 1 98.12 284 GLU B N 1
ATOM 7035 C CA . GLU B 1 284 ? 17.562 -1.09 13.039 1 98.12 284 GLU B CA 1
ATOM 7036 C C . GLU B 1 284 ? 17.562 -1.926 11.758 1 98.12 284 GLU B C 1
ATOM 7038 O O . GLU B 1 284 ? 17.297 -3.131 11.805 1 98.12 284 GLU B O 1
ATOM 7043 N N . LEU B 1 285 ? 17.797 -1.298 10.625 1 98.56 285 LEU B N 1
ATOM 7044 C CA . LEU B 1 285 ? 17.859 -2.018 9.359 1 98.56 285 LEU B CA 1
ATOM 7045 C C . LEU B 1 285 ? 19.219 -2.695 9.18 1 98.56 285 LEU B C 1
ATOM 7047 O O . LEU B 1 285 ? 19.422 -3.443 8.227 1 98.56 285 LEU B O 1
ATOM 7051 N N . GLY B 1 286 ? 20.203 -2.432 10.055 1 97.94 286 GLY B N 1
ATOM 7052 C CA . GLY B 1 286 ? 21.469 -3.127 10.039 1 97.94 286 GLY B CA 1
ATOM 7053 C C . GLY B 1 286 ? 22.625 -2.25 9.586 1 97.94 286 GLY B C 1
ATOM 7054 O O . GLY B 1 286 ? 23.75 -2.73 9.406 1 97.94 286 GLY B O 1
ATOM 7055 N N . VAL B 1 287 ? 22.406 -0.931 9.43 1 98.56 287 VAL B N 1
ATOM 7056 C CA . VAL B 1 287 ? 23.453 -0.017 8.977 1 98.56 287 VAL B CA 1
ATOM 7057 C C . VAL B 1 287 ? 24.156 0.6 10.18 1 98.56 287 VAL B C 1
ATOM 7059 O O . VAL B 1 287 ? 23.531 1.303 10.984 1 98.56 287 VAL B O 1
ATOM 7062 N N . PRO B 1 288 ? 25.375 0.43 10.352 1 98.12 288 PRO B N 1
ATOM 7063 C CA . PRO B 1 288 ? 26.094 1.014 11.492 1 98.12 288 PRO B CA 1
ATOM 7064 C C . PRO B 1 288 ? 26.266 2.525 11.367 1 98.12 288 PRO B C 1
ATOM 7066 O O . PRO B 1 288 ? 26.188 3.07 10.266 1 98.12 288 PRO B O 1
ATOM 7069 N N . ASP B 1 289 ? 26.562 3.182 12.438 1 98 289 ASP B N 1
ATOM 7070 C CA . ASP B 1 289 ? 26.703 4.633 12.492 1 98 289 ASP B CA 1
ATOM 7071 C C . ASP B 1 289 ? 27.812 5.121 11.57 1 98 289 ASP B C 1
ATOM 7073 O O . ASP B 1 289 ? 27.688 6.172 10.938 1 98 289 ASP B O 1
ATOM 7077 N N . GLU B 1 290 ? 28.891 4.367 11.43 1 97.69 290 GLU B N 1
ATOM 7078 C CA . GLU B 1 290 ? 30.062 4.805 10.664 1 97.69 290 GLU B CA 1
ATOM 7079 C C . GLU B 1 290 ? 29.766 4.789 9.164 1 97.69 290 GLU B C 1
ATOM 7081 O O . GLU B 1 290 ? 30.516 5.391 8.383 1 97.69 290 GLU B O 1
ATOM 7086 N N . ASN B 1 291 ? 28.688 4.117 8.789 1 98.5 291 ASN B N 1
ATOM 7087 C CA . ASN B 1 291 ? 28.391 3.973 7.371 1 98.5 291 ASN B CA 1
ATOM 7088 C C . ASN B 1 291 ? 27.141 4.773 6.984 1 98.5 291 ASN B C 1
ATOM 7090 O O . ASN B 1 291 ? 26.5 4.473 5.98 1 98.5 291 ASN B O 1
ATOM 7094 N N . GLN B 1 292 ? 26.766 5.719 7.785 1 98.75 292 GLN B N 1
ATOM 7095 C CA . GLN B 1 292 ? 25.688 6.637 7.445 1 98.75 292 GLN B CA 1
ATOM 7096 C C . GLN B 1 292 ? 26 8.055 7.918 1 98.75 292 GLN B C 1
ATOM 7098 O O . GLN B 1 292 ? 26.672 8.242 8.93 1 98.75 292 GLN B O 1
ATOM 7103 N N . TYR B 1 293 ? 25.562 9.031 7.258 1 98.81 293 TYR B N 1
ATOM 7104 C CA . TYR B 1 293 ? 25.672 10.43 7.684 1 98.81 293 TYR B CA 1
ATOM 7105 C C . TYR B 1 293 ? 24.688 11.305 6.914 1 98.81 293 TYR B C 1
ATOM 7107 O O . TYR B 1 293 ? 23.984 10.82 6.031 1 98.81 293 TYR B O 1
ATOM 7115 N N . PHE B 1 294 ? 24.547 12.539 7.316 1 98.81 294 PHE B N 1
ATOM 7116 C CA . PHE B 1 294 ? 23.688 13.523 6.668 1 98.81 294 PHE B CA 1
ATOM 7117 C C . PHE B 1 294 ? 24.516 14.586 5.965 1 98.81 294 PHE B C 1
ATOM 7119 O O . PHE B 1 294 ? 25.406 15.18 6.57 1 98.81 294 PHE B O 1
ATOM 7126 N N . GLU B 1 295 ? 24.203 14.789 4.703 1 98.12 295 GLU B N 1
ATOM 7127 C CA . GLU B 1 295 ? 24.875 15.82 3.92 1 98.12 295 GLU B CA 1
ATOM 7128 C C . GLU B 1 295 ? 23.922 16.953 3.562 1 98.12 295 GLU B C 1
ATOM 7130 O O . GLU B 1 295 ? 22.859 16.719 2.998 1 98.12 295 GLU B O 1
ATOM 7135 N N . GLU B 1 296 ? 24.328 18.141 3.891 1 97.31 296 GLU B N 1
ATOM 7136 C CA . GLU B 1 296 ? 23.484 19.297 3.564 1 97.31 296 GLU B CA 1
ATOM 7137 C C . GLU B 1 296 ? 23.656 19.719 2.105 1 97.31 296 GLU B C 1
ATOM 7139 O O . GLU B 1 296 ? 24.781 19.781 1.603 1 97.31 296 GLU B O 1
ATOM 7144 N N . LYS B 1 297 ? 22.531 19.906 1.45 1 93.31 297 LYS B N 1
ATOM 7145 C CA . LYS B 1 297 ? 22.562 20.406 0.078 1 93.31 297 LYS B CA 1
ATOM 7146 C C . LYS B 1 297 ? 22.875 21.906 0.044 1 93.31 297 LYS B C 1
ATOM 7148 O O . LYS B 1 297 ? 22.375 22.672 0.867 1 93.31 297 LYS B O 1
ATOM 7153 N N . GLY B 1 298 ? 23.672 22.297 -0.85 1 88.75 298 GLY B N 1
ATOM 7154 C CA . GLY B 1 298 ? 23.938 23.703 -1.062 1 88.75 298 GLY B CA 1
ATOM 7155 C C . GLY B 1 298 ? 22.766 24.453 -1.655 1 88.75 298 GLY B C 1
ATOM 7156 O O . GLY B 1 298 ? 21.812 23.844 -2.137 1 88.75 298 GLY B O 1
ATOM 7157 N N . PRO B 1 299 ? 22.812 25.734 -1.625 1 80.69 299 PRO B N 1
ATOM 7158 C CA . PRO B 1 299 ? 21.703 26.562 -2.121 1 80.69 299 PRO B CA 1
ATOM 7159 C C . PRO B 1 299 ? 21.391 26.297 -3.594 1 80.69 299 PRO B C 1
ATOM 7161 O O . PRO B 1 299 ? 20.234 26.344 -4 1 80.69 299 PRO B O 1
ATOM 7164 N N . GLU B 1 300 ? 22.344 25.938 -4.383 1 75.06 300 GLU B N 1
ATOM 7165 C CA . GLU B 1 300 ? 22.125 25.719 -5.809 1 75.06 300 GLU B CA 1
ATOM 7166 C C . GLU B 1 300 ? 21.531 24.328 -6.066 1 75.06 300 GLU B C 1
ATOM 7168 O O . GLU B 1 300 ? 20.938 24.094 -7.121 1 75.06 300 GLU B O 1
ATOM 7173 N N . GLU B 1 301 ? 21.656 23.516 -5.039 1 72.12 301 GLU B N 1
ATOM 7174 C CA . GLU B 1 301 ? 21.25 22.125 -5.227 1 72.12 301 GLU B CA 1
ATOM 7175 C C . GLU B 1 301 ? 19.906 21.859 -4.551 1 72.12 301 GLU B C 1
ATOM 7177 O O . GLU B 1 301 ? 19.234 20.875 -4.871 1 72.12 301 GLU B O 1
ATOM 7182 N N . ARG B 1 302 ? 19.656 22.812 -3.697 1 73.5 302 ARG B N 1
ATOM 7183 C CA . ARG B 1 302 ? 18.422 22.578 -2.943 1 73.5 302 ARG B CA 1
ATOM 7184 C C . ARG B 1 302 ? 17.188 22.938 -3.768 1 73.5 302 ARG B C 1
ATOM 7186 O O . ARG B 1 302 ? 17.281 23.75 -4.691 1 73.5 302 ARG B O 1
ATOM 7193 N N . ALA B 1 303 ? 16.125 22.281 -3.404 1 71.69 303 ALA B N 1
ATOM 7194 C CA . ALA B 1 303 ? 14.852 22.609 -4.039 1 71.69 303 ALA B CA 1
ATOM 7195 C C . ALA B 1 303 ? 14.461 24.062 -3.744 1 71.69 303 ALA B C 1
ATOM 7197 O O . ALA B 1 303 ? 14.797 24.594 -2.686 1 71.69 303 ALA B O 1
ATOM 7198 N N . HIS B 1 304 ? 13.773 24.656 -4.648 1 71.25 304 HIS B N 1
ATOM 7199 C CA . HIS B 1 304 ? 13.367 26.047 -4.551 1 71.25 304 HIS B CA 1
ATOM 7200 C C . HIS B 1 304 ? 12.484 26.281 -3.326 1 71.25 304 HIS B C 1
ATOM 7202 O O . HIS B 1 304 ? 12.445 27.391 -2.787 1 71.25 304 HIS B O 1
ATOM 7208 N N . TYR B 1 305 ? 11.953 25.234 -2.818 1 76.06 305 TYR B N 1
ATOM 7209 C CA . TYR B 1 305 ? 11 25.375 -1.725 1 76.06 305 TYR B CA 1
ATOM 7210 C C . TYR B 1 305 ? 11.688 25.219 -0.374 1 76.06 305 TYR B C 1
ATOM 7212 O O . TYR B 1 305 ? 11.078 25.469 0.671 1 76.06 305 TYR B O 1
ATOM 7220 N N . SER B 1 306 ? 12.922 24.891 -0.301 1 83.81 306 SER B N 1
ATOM 7221 C CA . SER B 1 306 ? 13.547 24.438 0.938 1 83.81 306 SER B CA 1
ATOM 7222 C C . SER B 1 306 ? 14.57 25.469 1.436 1 83.81 306 SER B C 1
ATOM 7224 O O . SER B 1 306 ? 15.383 25.969 0.659 1 83.81 306 SER B O 1
ATOM 7226 N N . SER B 1 307 ? 14.5 25.797 2.746 1 89.62 307 SER B N 1
ATOM 7227 C CA . SER B 1 307 ? 15.492 26.641 3.391 1 89.62 307 SER B CA 1
ATOM 7228 C C . SER B 1 307 ? 16.719 25.844 3.816 1 89.62 307 SER B C 1
ATOM 7230 O O . SER B 1 307 ? 17.812 26.391 3.924 1 89.62 307 SER B O 1
ATOM 7232 N N . GLN B 1 308 ? 16.562 24.672 4.078 1 95.25 308 GLN B N 1
ATOM 7233 C CA . GLN B 1 308 ? 17.609 23.719 4.418 1 95.25 308 GLN B CA 1
ATOM 7234 C C . GLN B 1 308 ? 17.219 22.297 4.023 1 95.25 308 GLN B C 1
ATOM 7236 O O . GLN B 1 308 ? 16.062 21.891 4.203 1 95.25 308 GLN B O 1
ATOM 7241 N N . THR B 1 309 ? 18.094 21.562 3.414 1 96.75 309 THR B N 1
ATOM 7242 C CA . THR B 1 309 ? 17.844 20.188 3.01 1 96.75 309 THR B CA 1
ATOM 7243 C C . THR B 1 309 ? 19.047 19.297 3.348 1 96.75 309 THR B C 1
ATOM 7245 O O . THR B 1 309 ? 20.188 19.641 3.031 1 96.75 309 THR B O 1
ATOM 7248 N N . TYR B 1 310 ? 18.812 18.234 4.027 1 98 310 TYR B N 1
ATOM 7249 C CA . TYR B 1 310 ? 19.812 17.203 4.277 1 98 310 TYR B CA 1
ATOM 7250 C C . TYR B 1 310 ? 19.438 15.906 3.568 1 98 310 TYR B C 1
ATOM 7252 O O . TYR B 1 310 ? 18.281 15.484 3.605 1 98 310 TYR B O 1
ATOM 7260 N N . ASP B 1 311 ? 20.391 15.281 2.9 1 98 311 ASP B N 1
ATOM 7261 C CA . ASP B 1 311 ? 20.266 13.906 2.414 1 98 311 ASP B CA 1
ATOM 7262 C C . ASP B 1 311 ? 20.922 12.922 3.389 1 98 311 ASP B C 1
ATOM 7264 O O . ASP B 1 311 ? 22.031 13.148 3.854 1 98 311 ASP B O 1
ATOM 7268 N N . GLN B 1 312 ? 20.203 11.992 3.764 1 98.81 312 GLN B N 1
ATOM 7269 C CA . GLN B 1 312 ? 20.797 10.891 4.516 1 98.81 312 GLN B CA 1
ATOM 7270 C C . GLN B 1 312 ? 21.453 9.891 3.58 1 98.81 312 GLN B C 1
ATOM 7272 O O . GLN B 1 312 ? 20.812 9.328 2.695 1 98.81 312 GLN B O 1
ATOM 7277 N N . LEU B 1 313 ? 22.703 9.664 3.752 1 98.69 313 LEU B N 1
ATOM 7278 C CA . LEU B 1 313 ? 23.5 8.812 2.863 1 98.69 313 LEU B CA 1
ATOM 7279 C C . LEU B 1 313 ? 23.953 7.551 3.586 1 98.69 313 LEU B C 1
ATOM 7281 O O . LEU B 1 313 ? 24.234 7.59 4.785 1 98.69 313 LEU B O 1
ATOM 7285 N N . VAL B 1 314 ? 24 6.469 2.918 1 98.75 314 VAL B N 1
ATOM 7286 C CA . VAL B 1 314 ? 24.5 5.188 3.402 1 98.75 314 VAL B CA 1
ATOM 7287 C C . VAL B 1 314 ? 25.625 4.699 2.494 1 98.75 314 VAL B C 1
ATOM 7289 O O . VAL B 1 314 ? 25.531 4.789 1.269 1 98.75 314 VAL B O 1
ATOM 7292 N N . LYS B 1 315 ? 26.688 4.207 3.051 1 98.19 315 LYS B N 1
ATOM 7293 C CA . LYS B 1 315 ? 27.812 3.699 2.281 1 98.19 315 LYS B CA 1
ATOM 7294 C C . LYS B 1 315 ? 27.516 2.311 1.722 1 98.19 315 LYS B C 1
ATOM 7296 O O . LYS B 1 315 ? 27.219 1.383 2.475 1 98.19 315 LYS B O 1
ATOM 7301 N N . THR B 1 316 ? 27.562 2.195 0.46 1 96.44 316 THR B N 1
ATOM 7302 C CA . THR B 1 316 ? 27.422 0.899 -0.195 1 96.44 316 THR B CA 1
ATOM 7303 C C . THR B 1 316 ? 28.719 0.5 -0.885 1 96.44 316 THR B C 1
ATOM 7305 O O . THR B 1 316 ? 29.562 1.352 -1.164 1 96.44 316 THR B O 1
ATOM 7308 N N . GLU B 1 317 ? 28.891 -0.716 -1.104 1 95.38 317 GLU B N 1
ATOM 7309 C CA . GLU B 1 317 ? 30.172 -1.204 -1.63 1 95.38 317 GLU B CA 1
ATOM 7310 C C . GLU B 1 317 ? 30.375 -0.756 -3.074 1 95.38 317 GLU B C 1
ATOM 7312 O O . GLU B 1 317 ? 31.406 -0.18 -3.406 1 95.38 317 GLU B O 1
ATOM 7317 N N . ARG B 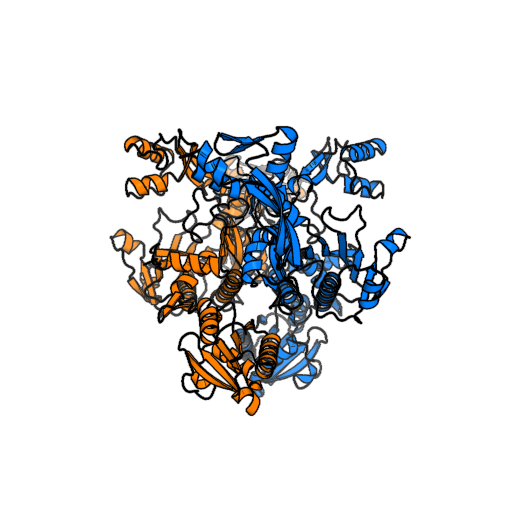1 318 ? 29.438 -0.928 -3.898 1 92.94 318 ARG B N 1
ATOM 7318 C CA . ARG B 1 318 ? 29.594 -0.65 -5.32 1 92.94 318 ARG B CA 1
ATOM 7319 C C . ARG B 1 318 ? 29.266 0.804 -5.637 1 92.94 318 ARG B C 1
ATOM 7321 O O . ARG B 1 318 ? 29.922 1.431 -6.473 1 92.94 318 ARG B O 1
ATOM 7328 N N . TYR B 1 319 ? 28.266 1.375 -5.027 1 92.62 319 TYR B N 1
ATOM 7329 C CA . TYR B 1 319 ? 27.703 2.641 -5.469 1 92.62 319 TYR B CA 1
ATOM 7330 C C . TYR B 1 319 ? 28.156 3.789 -4.578 1 92.62 319 TYR B C 1
ATOM 7332 O O . TYR B 1 319 ? 27.781 4.941 -4.793 1 92.62 319 TYR B O 1
ATOM 7340 N N . GLY B 1 320 ? 29 3.459 -3.6 1 94.56 320 GLY B N 1
ATOM 7341 C CA . GLY B 1 320 ? 29.438 4.5 -2.682 1 94.56 320 GLY B CA 1
ATOM 7342 C C . GLY B 1 320 ? 28.328 5.008 -1.782 1 94.56 320 GLY B C 1
ATOM 7343 O O . GLY B 1 320 ? 27.531 4.219 -1.264 1 94.56 320 GLY B O 1
ATOM 7344 N N . TRP B 1 321 ? 28.359 6.328 -1.551 1 96.06 321 TRP B N 1
ATOM 7345 C CA . TRP B 1 321 ? 27.344 6.93 -0.695 1 96.06 321 TRP B CA 1
ATOM 7346 C C . TRP B 1 321 ? 26.047 7.129 -1.459 1 96.06 321 TRP B C 1
ATOM 7348 O O . TRP B 1 321 ? 26.016 7.828 -2.475 1 96.06 321 TRP B O 1
ATOM 7358 N N . MET B 1 322 ? 25.047 6.504 -0.96 1 95.44 322 MET B N 1
ATOM 7359 C CA . MET B 1 322 ? 23.734 6.531 -1.612 1 95.44 322 MET B CA 1
ATOM 7360 C C . MET B 1 322 ? 22.703 7.195 -0.717 1 95.44 322 MET B C 1
ATOM 7362 O O . MET B 1 322 ? 22.625 6.898 0.476 1 95.44 322 MET B O 1
ATOM 7366 N N . GLU B 1 323 ? 21.875 8.047 -1.321 1 97.19 323 GLU B N 1
ATOM 7367 C CA . GLU B 1 323 ? 20.812 8.719 -0.573 1 97.19 323 GLU B CA 1
ATOM 7368 C C . GLU B 1 323 ? 19.641 7.77 -0.304 1 97.19 323 GLU B C 1
ATOM 7370 O O . GLU B 1 323 ? 19.156 7.109 -1.22 1 97.19 323 GLU B O 1
ATOM 7375 N N . VAL B 1 324 ? 19.188 7.723 0.953 1 98.5 324 VAL B N 1
ATOM 7376 C CA . VAL B 1 324 ? 18.062 6.84 1.27 1 98.5 324 VAL B CA 1
ATOM 7377 C C . VAL B 1 324 ? 16.906 7.66 1.814 1 98.5 324 VAL B C 1
ATOM 7379 O O . VAL B 1 324 ? 15.758 7.191 1.827 1 98.5 324 VAL B O 1
ATOM 7382 N N . SER B 1 325 ? 17.172 8.82 2.311 1 98.62 325 SER B N 1
ATOM 7383 C CA . SER B 1 325 ? 16.109 9.703 2.779 1 98.62 325 SER B CA 1
ATOM 7384 C C . SER B 1 325 ? 16.5 11.172 2.617 1 98.62 325 SER B C 1
ATOM 7386 O O . SER B 1 325 ? 17.688 11.5 2.5 1 98.62 325 SER B O 1
ATOM 7388 N N . GLY B 1 326 ? 15.516 12 2.453 1 97.88 326 GLY B N 1
ATOM 7389 C CA . GLY B 1 326 ? 15.68 13.445 2.402 1 97.88 326 GLY B CA 1
ATOM 7390 C C . GLY B 1 326 ? 14.93 14.172 3.508 1 97.88 326 GLY B C 1
ATOM 7391 O O . GLY B 1 326 ? 13.828 13.773 3.881 1 97.88 326 GLY B O 1
ATOM 7392 N N . HIS B 1 327 ? 15.57 15.18 4.078 1 98.12 327 HIS B N 1
ATOM 7393 C CA . HIS B 1 327 ? 15.016 16.016 5.141 1 98.12 327 HIS B CA 1
ATOM 7394 C C . HIS B 1 327 ? 15.039 17.484 4.758 1 98.12 327 HIS B C 1
ATOM 7396 O O . HIS B 1 327 ? 16.109 18.047 4.5 1 98.12 327 HIS B O 1
ATOM 7402 N N . ALA B 1 328 ? 13.859 18.078 4.746 1 97.38 328 ALA B N 1
ATOM 7403 C CA . ALA B 1 328 ? 13.805 19.453 4.242 1 97.38 328 ALA B CA 1
ATOM 7404 C C . ALA B 1 328 ? 12.945 20.328 5.145 1 97.38 328 ALA B C 1
ATOM 7406 O O . ALA B 1 328 ? 11.898 19.891 5.641 1 97.38 328 ALA B O 1
ATOM 7407 N N . TYR B 1 329 ? 13.445 21.484 5.438 1 97 329 TYR B N 1
ATOM 7408 C CA . TYR B 1 329 ? 12.609 22.578 5.938 1 97 329 TYR B CA 1
ATOM 7409 C C . TYR B 1 329 ? 12.039 23.391 4.785 1 97 329 TYR B C 1
ATOM 7411 O O . TYR B 1 329 ? 12.711 24.281 4.25 1 97 329 TYR B O 1
ATOM 7419 N N . ARG B 1 330 ? 10.781 23.203 4.477 1 96.06 330 ARG B N 1
ATOM 7420 C CA . ARG B 1 330 ? 10.18 23.672 3.234 1 96.06 330 ARG B CA 1
ATOM 7421 C C . ARG B 1 330 ? 9.531 25.047 3.43 1 96.06 330 ARG B C 1
ATOM 7423 O O . ARG B 1 330 ? 8.961 25.609 2.49 1 96.06 330 ARG B O 1
ATOM 7430 N N . GLY B 1 331 ? 9.594 25.578 4.703 1 95.81 331 GLY B N 1
ATOM 7431 C CA . GLY B 1 331 ? 8.93 26.859 4.961 1 95.81 331 GLY B CA 1
ATOM 7432 C C . GLY B 1 331 ? 7.449 26.828 4.652 1 95.81 331 GLY B C 1
ATOM 7433 O O . GLY B 1 331 ? 6.742 25.891 5.039 1 95.81 331 GLY B O 1
ATOM 7434 N N . ASP B 1 332 ? 6.969 27.906 4.133 1 96.69 332 ASP B N 1
ATOM 7435 C CA . ASP B 1 332 ? 5.547 28 3.82 1 96.69 332 ASP B CA 1
ATOM 7436 C C . ASP B 1 332 ? 5.309 27.906 2.312 1 96.69 332 ASP B C 1
ATOM 7438 O O . ASP B 1 332 ? 4.234 28.266 1.827 1 96.69 332 ASP B O 1
ATOM 7442 N N . TYR B 1 333 ? 6.324 27.469 1.557 1 94.69 333 TYR B N 1
ATOM 7443 C CA . TYR B 1 333 ? 6.316 27.516 0.099 1 94.69 333 TYR B CA 1
ATOM 7444 C C . TYR B 1 333 ? 5.109 26.766 -0.464 1 94.69 333 TYR B C 1
ATOM 7446 O O . TYR B 1 333 ? 4.336 27.328 -1.245 1 94.69 333 TYR B O 1
ATOM 7454 N N . ASP B 1 334 ? 4.918 25.562 -0.067 1 96.44 334 ASP B N 1
ATOM 7455 C CA . ASP B 1 334 ? 3.916 24.688 -0.675 1 96.44 334 ASP B CA 1
ATOM 7456 C C . ASP B 1 334 ? 2.504 25.219 -0.414 1 96.44 334 ASP B C 1
ATOM 7458 O O . ASP B 1 334 ? 1.707 25.359 -1.344 1 96.44 334 ASP B O 1
ATOM 7462 N N . LEU B 1 335 ? 2.225 25.484 0.846 1 98.06 335 LEU B N 1
ATOM 7463 C CA . LEU B 1 335 ? 0.895 25.984 1.185 1 98.06 335 LEU B CA 1
ATOM 7464 C C . LEU B 1 335 ? 0.64 27.344 0.534 1 98.06 335 LEU B C 1
ATOM 7466 O O . LEU B 1 335 ? -0.463 27.594 0.048 1 98.06 335 LEU B O 1
ATOM 7470 N N . SER B 1 336 ? 1.651 28.219 0.512 1 97.19 336 SER B N 1
ATOM 7471 C CA . SER B 1 336 ? 1.501 29.531 -0.107 1 97.19 336 SER B CA 1
ATOM 7472 C C . SER B 1 336 ? 1.205 29.406 -1.598 1 97.19 336 SER B C 1
ATOM 7474 O O . SER B 1 336 ? 0.371 30.141 -2.133 1 97.19 336 SER B O 1
ATOM 7476 N N . ARG B 1 337 ? 1.896 28.5 -2.252 1 96.44 337 ARG B N 1
ATOM 7477 C CA . ARG B 1 337 ? 1.647 28.266 -3.672 1 96.44 337 ARG B CA 1
ATOM 7478 C C . ARG B 1 337 ? 0.223 27.766 -3.906 1 96.44 337 ARG B C 1
ATOM 7480 O O . ARG B 1 337 ? -0.466 28.25 -4.805 1 96.44 337 ARG B O 1
ATOM 7487 N N . HIS B 1 338 ? -0.22 26.844 -3.113 1 98.12 338 HIS B N 1
ATOM 7488 C CA . HIS B 1 338 ? -1.562 26.297 -3.283 1 98.12 338 HIS B CA 1
ATOM 7489 C C . HIS B 1 338 ? -2.627 27.344 -2.957 1 98.12 338 HIS B C 1
ATOM 7491 O O . HIS B 1 338 ? -3.699 27.344 -3.564 1 98.12 338 HIS B O 1
ATOM 7497 N N . ILE B 1 339 ? -2.352 28.219 -1.927 1 97.69 339 ILE B N 1
ATOM 7498 C CA . ILE B 1 339 ? -3.264 29.312 -1.637 1 97.69 339 ILE B CA 1
ATOM 7499 C C . ILE B 1 339 ? -3.385 30.219 -2.859 1 97.69 339 ILE B C 1
ATOM 7501 O O . ILE B 1 339 ? -4.492 30.547 -3.287 1 97.69 339 ILE B O 1
ATOM 7505 N N . LYS B 1 340 ? -2.309 30.531 -3.455 1 96.75 340 LYS B N 1
ATOM 7506 C CA . LYS B 1 340 ? -2.268 31.438 -4.598 1 96.75 340 LYS B CA 1
ATOM 7507 C C . LYS B 1 340 ? -3.006 30.844 -5.797 1 96.75 340 LYS B C 1
ATOM 7509 O O . LYS B 1 340 ? -3.779 31.531 -6.461 1 96.75 340 LYS B O 1
ATOM 7514 N N . PHE B 1 341 ? -2.844 29.594 -6.074 1 97.31 341 PHE B N 1
ATOM 7515 C CA . PHE B 1 341 ? -3.357 28.969 -7.289 1 97.31 341 PHE B CA 1
ATOM 7516 C C . PHE B 1 341 ? -4.805 28.531 -7.102 1 97.31 341 PHE B C 1
ATOM 7518 O O . PHE B 1 341 ? -5.586 28.516 -8.055 1 97.31 341 PHE B O 1
ATOM 7525 N N . SER B 1 342 ? -5.195 28.141 -5.953 1 97.44 342 SER B N 1
ATOM 7526 C CA . SER B 1 342 ? -6.531 27.594 -5.719 1 97.44 342 SER B CA 1
ATOM 7527 C C . SER B 1 342 ? -7.473 28.672 -5.195 1 97.44 342 SER B C 1
ATOM 7529 O O . SER B 1 342 ? -8.695 28.531 -5.285 1 97.44 342 SER B O 1
ATOM 7531 N N . GLY B 1 343 ? -6.914 29.719 -4.531 1 96.81 343 GLY B N 1
ATOM 7532 C CA . GLY B 1 343 ? -7.719 30.75 -3.893 1 96.81 343 GLY B CA 1
ATOM 7533 C C . GLY B 1 343 ? -8.367 30.281 -2.602 1 96.81 343 GLY B C 1
ATOM 7534 O O . GLY B 1 343 ? -9.234 30.969 -2.053 1 96.81 343 GLY B O 1
ATOM 7535 N N . LYS B 1 344 ? -7.973 29.109 -2.154 1 96.75 344 LYS B N 1
ATOM 7536 C CA . LYS B 1 344 ? -8.609 28.547 -0.969 1 96.75 344 LYS B CA 1
ATOM 7537 C C . LYS B 1 344 ? -7.793 28.844 0.287 1 96.75 344 LYS B C 1
ATOM 7539 O O . LYS B 1 344 ? -6.613 29.188 0.202 1 96.75 344 LYS B O 1
ATOM 7544 N N . ASP B 1 345 ? -8.453 28.734 1.445 1 94.88 345 ASP B N 1
ATOM 7545 C CA . ASP B 1 345 ? -7.891 29.031 2.756 1 94.88 345 ASP B CA 1
ATOM 7546 C C . ASP B 1 345 ? -7.078 27.859 3.291 1 94.88 345 ASP B C 1
ATOM 7548 O O . ASP B 1 345 ? -7.641 26.828 3.643 1 94.88 345 ASP B O 1
ATOM 7552 N N . LEU B 1 346 ? -5.777 28.047 3.348 1 98 346 LEU B N 1
ATOM 7553 C CA . LEU B 1 346 ? -4.895 27.062 3.959 1 98 346 LEU B CA 1
ATOM 7554 C C . LEU B 1 346 ? -4.078 27.688 5.082 1 98 346 LEU B C 1
ATOM 7556 O O . LEU B 1 346 ? -2.889 27.391 5.23 1 98 346 LEU B O 1
ATOM 7560 N N . TYR B 1 347 ? -4.652 28.594 5.859 1 97.62 347 TYR B N 1
ATOM 7561 C CA . TYR B 1 347 ? -4.027 29.281 6.984 1 97.62 347 TYR B CA 1
ATOM 7562 C C . TYR B 1 347 ? -4.328 28.562 8.297 1 97.62 347 TYR B C 1
ATOM 7564 O O . TYR B 1 347 ? -5.316 27.828 8.398 1 97.62 347 TYR B O 1
ATOM 7572 N N . ALA B 1 348 ? -3.467 28.688 9.242 1 97.88 348 ALA B N 1
ATOM 7573 C CA . ALA B 1 348 ? -3.697 28.328 10.641 1 97.88 348 ALA B CA 1
ATOM 7574 C C . ALA B 1 348 ? -3.914 29.578 11.5 1 97.88 348 ALA B C 1
ATOM 7576 O O . ALA B 1 348 ? -3.709 30.703 11.031 1 97.88 348 ALA B O 1
ATOM 7577 N N . PHE B 1 349 ? -4.48 29.375 12.633 1 95.62 349 PHE B N 1
ATOM 7578 C CA . PHE B 1 349 ? -4.777 30.484 13.539 1 95.62 349 PHE B CA 1
ATOM 7579 C C . PHE B 1 349 ? -3.98 30.344 14.828 1 95.62 349 PHE B C 1
ATOM 7581 O O . PHE B 1 349 ? -3.922 29.266 15.422 1 95.62 349 PHE B O 1
ATOM 7588 N N . ARG B 1 350 ? -3.303 31.297 15.164 1 93.75 350 ARG B N 1
ATOM 7589 C CA . ARG B 1 350 ? -2.584 31.375 16.438 1 93.75 350 ARG B CA 1
ATOM 7590 C C . ARG B 1 350 ? -3.279 32.312 17.406 1 93.75 350 ARG B C 1
ATOM 7592 O O . ARG B 1 350 ? -3.43 33.5 17.109 1 93.75 350 ARG B O 1
ATOM 7599 N N . LYS B 1 351 ? -3.75 31.906 18.484 1 90.06 351 LYS B N 1
ATOM 7600 C CA . LYS B 1 351 ? -4.387 32.75 19.5 1 90.06 351 LYS B CA 1
ATOM 7601 C C . LYS B 1 351 ? -3.346 33.5 20.312 1 90.06 351 LYS B C 1
ATOM 7603 O O . LYS B 1 351 ? -2.316 32.969 20.703 1 90.06 351 LYS B O 1
ATOM 7608 N N . TYR B 1 352 ? -3.625 34.781 20.422 1 89.06 352 TYR B N 1
ATOM 7609 C CA . TYR B 1 352 ? -2.746 35.594 21.266 1 89.06 352 TYR B CA 1
ATOM 7610 C C . TYR B 1 352 ? -2.99 35.312 22.734 1 89.06 352 TYR B C 1
ATOM 7612 O O . TYR B 1 352 ? -4.105 34.938 23.141 1 89.06 352 TYR B O 1
ATOM 7620 N N . LYS B 1 353 ? -1.972 35.281 23.547 1 84.75 353 LYS B N 1
ATOM 7621 C CA . LYS B 1 353 ? -2.143 35.188 25 1 84.75 353 LYS B CA 1
ATOM 7622 C C . LYS B 1 353 ? -3.059 36.281 25.531 1 84.75 353 LYS B C 1
ATOM 7624 O O . LYS B 1 353 ? -3.908 36.031 26.391 1 84.75 353 LYS B O 1
ATOM 7629 N N . GLU B 1 354 ? -2.898 37.531 25.047 1 85.38 354 GLU B N 1
ATOM 7630 C CA . GLU B 1 354 ? -3.744 38.688 25.328 1 85.38 354 GLU B CA 1
ATOM 7631 C C . GLU B 1 354 ? -4.219 39.344 24.047 1 85.38 354 GLU B C 1
ATOM 7633 O O . GLU B 1 354 ? -3.449 39.5 23.094 1 85.38 354 GLU B O 1
ATOM 7638 N N . PRO B 1 355 ? -5.516 39.469 24.016 1 87.88 355 PRO B N 1
ATOM 7639 C CA . PRO B 1 355 ? -6.012 40.156 22.812 1 87.88 355 PRO B CA 1
ATOM 7640 C C . PRO B 1 355 ? -5.234 41.406 22.5 1 87.88 355 PRO B C 1
ATOM 7642 O O . PRO B 1 355 ? -4.801 42.125 23.406 1 87.88 355 PRO B O 1
ATOM 7645 N N . LYS B 1 356 ? -4.934 41.562 21.266 1 84.06 356 LYS B N 1
ATOM 7646 C CA . LYS B 1 356 ? -4.207 42.75 20.828 1 84.06 356 LYS B CA 1
ATOM 7647 C C . LYS B 1 356 ? -5.145 43.75 20.141 1 84.06 356 LYS B C 1
ATOM 7649 O O . LYS B 1 356 ? -6.074 43.344 19.438 1 84.06 356 LYS B O 1
ATOM 7654 N N . VAL B 1 357 ? -5.047 44.906 20.531 1 82.75 357 VAL B N 1
ATOM 7655 C CA . VAL B 1 357 ? -5.824 45.969 19.891 1 82.75 357 VAL B CA 1
ATOM 7656 C C . VAL B 1 357 ? -5.121 46.406 18.609 1 82.75 357 VAL B C 1
ATOM 7658 O O . VAL B 1 357 ? -3.965 46.844 18.641 1 82.75 357 VAL B O 1
ATOM 7661 N N . VAL B 1 358 ? -5.625 46 17.516 1 81.38 358 VAL B N 1
ATOM 7662 C CA . VAL B 1 358 ? -5.016 46.375 16.25 1 81.38 358 VAL B CA 1
ATOM 7663 C C . VAL B 1 358 ? -5.844 47.469 15.586 1 81.38 358 VAL B C 1
ATOM 7665 O O . VAL B 1 358 ? -7.062 47.531 15.758 1 81.38 358 VAL B O 1
ATOM 7668 N N . LYS B 1 359 ? -5.199 48.406 14.922 1 79.94 359 LYS B N 1
ATOM 7669 C CA . LYS B 1 359 ? -5.855 49.5 14.188 1 79.94 359 LYS B CA 1
ATOM 7670 C C . LYS B 1 359 ? -6.301 49.031 12.805 1 79.94 359 LYS B C 1
ATOM 7672 O O . LYS B 1 359 ? -5.5 48.469 12.039 1 79.94 359 LYS B O 1
ATOM 7677 N N . VAL B 1 360 ? -7.469 48.781 12.594 1 80.69 360 VAL B N 1
ATOM 7678 C CA . VAL B 1 360 ? -7.961 48.375 11.273 1 80.69 360 VAL B CA 1
ATOM 7679 C C . VAL B 1 360 ? -8.711 49.562 10.633 1 80.69 360 VAL B C 1
ATOM 7681 O O . VAL B 1 360 ? -9.273 50.406 11.336 1 80.69 360 VAL B O 1
ATOM 7684 N N . LYS B 1 361 ? -8.656 49.594 9.266 1 83.31 361 LYS B N 1
ATOM 7685 C CA . LYS B 1 361 ? -9.422 50.594 8.523 1 83.31 361 LYS B CA 1
ATOM 7686 C C . LYS B 1 361 ? -10.852 50.125 8.273 1 83.31 361 LYS B C 1
ATOM 7688 O O . LYS B 1 361 ? -11.062 49 7.844 1 83.31 361 LYS B O 1
ATOM 7693 N N . VAL B 1 362 ? -11.758 50.75 8.742 1 87.5 362 VAL B N 1
ATOM 7694 C CA . VAL B 1 362 ? -13.156 50.406 8.531 1 87.5 362 VAL B CA 1
ATOM 7695 C C . VAL B 1 362 ? -13.836 51.5 7.695 1 87.5 362 VAL B C 1
ATOM 7697 O O . VAL B 1 362 ? -13.492 52.688 7.812 1 87.5 362 VAL B O 1
ATOM 7700 N N . VAL B 1 363 ? -14.742 51.094 6.812 1 90.38 363 VAL B N 1
ATOM 7701 C CA . VAL B 1 363 ? -15.523 52.031 6.012 1 90.38 363 VAL B CA 1
ATOM 7702 C C . VAL B 1 363 ? -16.656 52.594 6.852 1 90.38 363 VAL B C 1
ATOM 7704 O O . VAL B 1 363 ? -17.438 51.844 7.445 1 90.38 363 VAL B O 1
ATOM 7707 N N . LYS B 1 364 ? -16.719 53.812 7.078 1 89.5 364 LYS B N 1
ATOM 7708 C CA . LYS B 1 364 ? -17.797 54.531 7.738 1 89.5 364 LYS B CA 1
ATOM 7709 C C . LYS B 1 364 ? -18.578 55.406 6.746 1 89.5 364 LYS B C 1
ATOM 7711 O O . LYS B 1 364 ? -18.047 55.719 5.68 1 89.5 364 LYS B O 1
ATOM 7716 N N . TRP B 1 365 ? -19.812 55.562 7.008 1 90.56 365 TRP B N 1
ATOM 7717 C CA . TRP B 1 365 ? -20.656 56.344 6.102 1 90.56 365 TRP B CA 1
ATOM 7718 C C . TRP B 1 365 ? -21.625 57.219 6.879 1 90.56 365 TRP B C 1
ATOM 7720 O O . TRP B 1 365 ? -21.891 56.969 8.055 1 90.56 365 TRP B O 1
ATOM 7730 N N . ASN B 1 366 ? -22.078 58.312 6.273 1 90.38 366 ASN B N 1
ATOM 7731 C CA . ASN B 1 366 ? -23.125 59.156 6.812 1 90.38 366 ASN B CA 1
ATOM 7732 C C . ASN B 1 366 ? -24.516 58.625 6.516 1 90.38 366 ASN B C 1
ATOM 7734 O O . ASN B 1 366 ? -25.094 58.938 5.473 1 90.38 366 ASN B O 1
ATOM 7738 N N . ALA B 1 367 ? -24.953 57.781 7.406 1 89.12 367 ALA B N 1
ATOM 7739 C CA . ALA B 1 367 ? -26.219 57.062 7.211 1 89.12 367 ALA B CA 1
ATOM 7740 C C . ALA B 1 367 ? -27.359 58.062 6.988 1 89.12 367 ALA B C 1
ATOM 7742 O O . ALA B 1 367 ? -28.25 57.812 6.16 1 89.12 367 ALA B O 1
ATOM 7743 N N . LYS B 1 368 ? -27.375 59.219 7.711 1 88.25 368 LYS B N 1
ATOM 7744 C CA . LYS B 1 368 ? -28.453 60.219 7.609 1 88.25 368 LYS B CA 1
ATOM 7745 C C . LYS B 1 368 ? -28.484 60.844 6.219 1 88.25 368 LYS B C 1
ATOM 7747 O O . LYS B 1 368 ? -29.531 60.875 5.57 1 88.25 368 LYS B O 1
ATOM 7752 N N . GLU B 1 369 ? -27.359 61.25 5.801 1 90.19 369 GLU B N 1
ATOM 7753 C CA . GLU B 1 369 ? -27.281 61.906 4.512 1 90.19 369 GLU B CA 1
ATOM 7754 C C . GLU B 1 369 ? -27.531 60.969 3.357 1 90.19 369 GLU B C 1
ATOM 7756 O O . GLU B 1 369 ? -28.172 61.312 2.369 1 90.19 369 GLU B O 1
ATOM 7761 N N . ILE B 1 370 ? -27.016 59.719 3.447 1 91.38 370 ILE B N 1
ATOM 7762 C CA . ILE B 1 370 ? -27.219 58.688 2.42 1 91.38 370 ILE B CA 1
ATOM 7763 C C . ILE B 1 370 ? -28.688 58.312 2.355 1 91.38 370 ILE B C 1
ATOM 7765 O O . ILE B 1 370 ? -29.234 58.125 1.269 1 91.38 370 ILE B O 1
ATOM 7769 N N . GLY B 1 371 ? -29.266 58.25 3.533 1 89.5 371 GLY B N 1
ATOM 7770 C CA . GLY B 1 371 ? -30.703 58 3.588 1 89.5 371 GLY B CA 1
ATOM 7771 C C . GLY B 1 371 ? -31.516 59.062 2.904 1 89.5 371 GLY B C 1
ATOM 7772 O O . GLY B 1 371 ? -32.469 58.781 2.17 1 89.5 371 GLY B O 1
ATOM 7773 N N . ILE B 1 372 ? -31.203 60.375 3.09 1 89.88 372 ILE B N 1
ATOM 7774 C CA . ILE B 1 372 ? -31.922 61.5 2.535 1 89.88 372 ILE B CA 1
ATOM 7775 C C . ILE B 1 372 ? -31.703 61.562 1.023 1 89.88 372 ILE B C 1
ATOM 7777 O O . ILE B 1 372 ? -32.656 61.781 0.263 1 89.88 372 ILE B O 1
ATOM 7781 N N . ARG B 1 373 ? -30.547 61.188 0.706 1 87.44 373 ARG B N 1
ATOM 7782 C CA . ARG B 1 373 ? -30.172 61.375 -0.689 1 87.44 373 ARG B CA 1
ATOM 7783 C C . ARG B 1 373 ? -30.625 60.219 -1.555 1 87.44 373 ARG B C 1
ATOM 7785 O O . ARG B 1 373 ? -31.031 60.406 -2.701 1 87.44 373 ARG B O 1
ATOM 7792 N N . LEU B 1 374 ? -30.531 59 -0.967 1 87.75 374 LEU B N 1
ATOM 7793 C CA . LEU B 1 374 ? -30.688 57.844 -1.836 1 87.75 374 LEU B CA 1
ATOM 7794 C C . LEU B 1 374 ? -32 57.125 -1.552 1 87.75 374 LEU B C 1
ATOM 7796 O O . LEU B 1 374 ? -32.406 56.219 -2.301 1 87.75 374 LEU B O 1
ATOM 7800 N N . LYS B 1 375 ? -32.781 57.625 -0.571 1 85.25 375 LYS B N 1
ATOM 7801 C CA . LYS B 1 375 ? -34.094 57.125 -0.221 1 85.25 375 LYS B CA 1
ATOM 7802 C C . LYS B 1 375 ? -34.188 55.625 -0.324 1 85.25 375 LYS B C 1
ATOM 7804 O O . LYS B 1 375 ? -33.562 54.906 0.46 1 85.25 375 LYS B O 1
ATOM 7809 N N . ALA B 1 376 ? -34.781 55.125 -1.287 1 83.19 376 ALA B N 1
ATOM 7810 C CA . ALA B 1 376 ? -35.062 53.688 -1.411 1 83.19 376 ALA B CA 1
ATOM 7811 C C . ALA B 1 376 ? -33.781 52.875 -1.647 1 83.19 376 ALA B C 1
ATOM 7813 O O . ALA B 1 376 ? -33.688 51.719 -1.247 1 83.19 376 ALA B O 1
ATOM 7814 N N . LYS B 1 377 ? -32.781 53.469 -2.186 1 85 377 LYS B N 1
ATOM 7815 C CA . LYS B 1 377 ? -31.562 52.781 -2.523 1 85 377 LYS B CA 1
ATOM 7816 C C . LYS B 1 377 ? -30.578 52.812 -1.355 1 85 377 LYS B C 1
ATOM 7818 O O . LYS B 1 377 ? -29.516 52.188 -1.414 1 85 377 LYS B O 1
ATOM 7823 N N . ALA B 1 378 ? -30.953 53.531 -0.346 1 88.19 378 ALA B N 1
ATOM 7824 C CA . ALA B 1 378 ? -30.047 53.719 0.783 1 88.19 378 ALA B CA 1
ATOM 7825 C C . ALA B 1 378 ? -29.703 52.406 1.443 1 88.19 378 ALA B C 1
ATOM 7827 O O . ALA B 1 378 ? -28.547 52.125 1.77 1 88.19 378 ALA B O 1
ATOM 7828 N N . LYS B 1 379 ? -30.703 51.594 1.688 1 87.56 379 LYS B N 1
ATOM 7829 C CA . LYS B 1 379 ? -30.5 50.312 2.34 1 87.56 379 LYS B CA 1
ATOM 7830 C C . LYS B 1 379 ? -29.516 49.438 1.551 1 87.56 379 LYS B C 1
ATOM 7832 O O . LYS B 1 379 ? -28.625 48.812 2.129 1 87.56 379 LYS B O 1
ATOM 7837 N N . GLN B 1 380 ? -29.688 49.406 0.289 1 87.94 380 GLN B N 1
ATOM 7838 C CA . GLN B 1 380 ? -28.828 48.625 -0.576 1 87.94 380 GLN B CA 1
ATOM 7839 C C . GLN B 1 380 ? -27.391 49.156 -0.552 1 87.94 380 GLN B C 1
ATOM 7841 O O . GLN B 1 380 ? -26.438 48.375 -0.49 1 87.94 380 GLN B O 1
ATOM 7846 N N . VAL B 1 381 ? -27.234 50.406 -0.656 1 88.5 381 VAL B N 1
ATOM 7847 C CA . VAL B 1 381 ? -25.922 51.062 -0.688 1 88.5 381 VAL B CA 1
ATOM 7848 C C . VAL B 1 381 ? -25.188 50.812 0.628 1 88.5 381 VAL B C 1
ATOM 7850 O O . VAL B 1 381 ? -24 50.469 0.63 1 88.5 381 VAL B O 1
ATOM 7853 N N . ILE B 1 382 ? -25.891 50.844 1.765 1 87.38 382 ILE B N 1
ATOM 7854 C CA . ILE B 1 382 ? -25.297 50.656 3.084 1 87.38 382 ILE B CA 1
ATOM 7855 C C . ILE B 1 382 ? -24.844 49.188 3.236 1 87.38 382 ILE B C 1
ATOM 7857 O O . ILE B 1 382 ? -23.75 48.938 3.752 1 87.38 382 ILE B O 1
ATOM 7861 N N . GLU B 1 383 ? -25.609 48.312 2.703 1 86.19 383 GLU B N 1
ATOM 7862 C CA . GLU B 1 383 ? -25.266 46.906 2.768 1 86.19 383 GLU B CA 1
ATOM 7863 C C . GLU B 1 383 ? -24 46.625 1.944 1 86.19 383 GLU B C 1
ATOM 7865 O O . GLU B 1 383 ? -23.172 45.812 2.346 1 86.19 383 GLU B O 1
ATOM 7870 N N . GLU B 1 384 ? -23.875 47.281 0.848 1 86.5 384 GLU B N 1
ATOM 7871 C CA . GLU B 1 384 ? -22.703 47.062 -0.001 1 86.5 384 GLU B CA 1
ATOM 7872 C C . GLU B 1 384 ? -21.469 47.719 0.611 1 86.5 384 GLU B C 1
ATOM 7874 O O . GLU B 1 384 ? -20.359 47.188 0.503 1 86.5 384 GLU B O 1
ATOM 7879 N N . LEU B 1 385 ? -21.703 48.875 1.244 1 87.56 385 LEU B N 1
ATOM 7880 C CA . LEU B 1 385 ? -20.609 49.562 1.894 1 87.56 385 LEU B CA 1
ATOM 7881 C C . LEU B 1 385 ? -20 48.719 3.004 1 87.56 385 LEU B C 1
ATOM 7883 O O . LEU B 1 385 ? -18.781 48.719 3.186 1 87.56 385 LEU B O 1
ATOM 7887 N N . LYS B 1 386 ? -20.797 47.875 3.66 1 82 386 LYS B N 1
ATOM 7888 C CA . LYS B 1 386 ? -20.359 47 4.762 1 82 386 LYS B CA 1
ATOM 7889 C C . LYS B 1 386 ? -19.406 45.938 4.27 1 82 386 LYS B C 1
ATOM 7891 O O . LYS B 1 386 ? -18.547 45.469 5.023 1 82 386 LYS B O 1
ATOM 7896 N N . ARG B 1 387 ? -19.484 45.656 3.031 1 79.94 387 ARG B N 1
ATOM 7897 C CA . ARG B 1 387 ? -18.719 44.531 2.48 1 79.94 387 ARG B CA 1
ATOM 7898 C C . ARG B 1 387 ? -17.5 45.031 1.708 1 79.94 387 ARG B C 1
ATOM 7900 O O . ARG B 1 387 ? -16.672 44.219 1.284 1 79.94 387 ARG B O 1
ATOM 7907 N N . MET B 1 388 ? -17.453 46.375 1.519 1 82.44 388 MET B N 1
ATOM 7908 C CA . MET B 1 388 ? -16.391 46.906 0.662 1 82.44 388 MET B CA 1
ATOM 7909 C C . MET B 1 388 ? -15.055 46.906 1.391 1 82.44 388 MET B C 1
ATOM 7911 O O . MET B 1 388 ? -15 47.062 2.609 1 82.44 388 MET B O 1
ATOM 7915 N N . ASN B 1 389 ? -13.93 46.656 0.681 1 83.31 389 ASN B N 1
ATOM 7916 C CA . ASN B 1 389 ? -12.57 46.719 1.188 1 83.31 389 ASN B CA 1
ATOM 7917 C C . ASN B 1 389 ? -12.148 48.156 1.51 1 83.31 389 ASN B C 1
ATOM 7919 O O . ASN B 1 389 ? -12.172 49.031 0.635 1 83.31 389 ASN B O 1
ATOM 7923 N N . PRO B 1 390 ? -11.852 48.469 2.758 1 87.81 390 PRO B N 1
ATOM 7924 C CA . PRO B 1 390 ? -11.508 49.812 3.154 1 87.81 390 PRO B CA 1
ATOM 7925 C C . PRO B 1 390 ? -10.352 50.406 2.334 1 87.81 390 PRO B C 1
ATOM 7927 O O . PRO B 1 390 ? -10.352 51.594 2.02 1 87.81 390 PRO B O 1
ATOM 7930 N N . GLU B 1 391 ? -9.438 49.5 1.95 1 84.12 391 GLU B N 1
ATOM 7931 C CA . GLU B 1 391 ? -8.312 50 1.151 1 84.12 391 GLU B CA 1
ATOM 7932 C C . GLU B 1 391 ? -8.766 50.406 -0.239 1 84.12 391 GLU B C 1
ATOM 7934 O O . GLU B 1 391 ? -8.281 51.406 -0.773 1 84.12 391 GLU B O 1
ATOM 7939 N N . GLU B 1 392 ? -9.695 49.688 -0.728 1 86.44 392 GLU B N 1
ATOM 7940 C CA . GLU B 1 392 ? -10.242 50.062 -2.035 1 86.44 392 GLU B CA 1
ATOM 7941 C C . GLU B 1 392 ? -11.031 51.375 -1.965 1 86.44 392 GLU B C 1
ATOM 7943 O O . GLU B 1 392 ? -10.953 52.188 -2.869 1 86.44 392 GLU B O 1
ATOM 7948 N N . VAL B 1 393 ? -11.797 51.562 -0.922 1 90.69 393 VAL B N 1
ATOM 7949 C CA . VAL B 1 393 ? -12.594 52.75 -0.721 1 90.69 393 VAL B CA 1
ATOM 7950 C C . VAL B 1 393 ? -11.672 53.969 -0.575 1 90.69 393 VAL B C 1
ATOM 7952 O O . VAL B 1 393 ? -11.898 55 -1.194 1 90.69 393 VAL B O 1
ATOM 7955 N N . GLU B 1 394 ? -10.633 53.75 0.174 1 87.94 394 GLU B N 1
ATOM 7956 C CA . GLU B 1 394 ? -9.664 54.812 0.393 1 87.94 394 GLU B CA 1
ATOM 7957 C C . GLU B 1 394 ? -8.984 55.219 -0.911 1 87.94 394 GLU B C 1
ATOM 7959 O O . GLU B 1 394 ? -8.828 56.406 -1.2 1 87.94 394 GLU B O 1
ATOM 7964 N N . LYS B 1 395 ? -8.594 54.219 -1.66 1 88.19 395 LYS B N 1
ATOM 7965 C CA . LYS B 1 395 ? -7.949 54.5 -2.943 1 88.19 395 LYS B CA 1
ATOM 7966 C C . LYS B 1 395 ? -8.891 55.219 -3.895 1 88.19 395 LYS B C 1
ATOM 7968 O O . LYS B 1 395 ? -8.484 56.156 -4.57 1 88.19 395 LYS B O 1
ATOM 7973 N N . SER B 1 396 ? -10.094 54.75 -3.928 1 90.25 396 SER B N 1
ATOM 7974 C CA . SER B 1 396 ? -11.078 55.375 -4.805 1 90.25 396 SER B CA 1
ATOM 7975 C C . SER B 1 396 ? -11.352 56.812 -4.383 1 90.25 396 SER B C 1
ATOM 7977 O O . SER B 1 396 ? -11.461 57.719 -5.23 1 90.25 396 SER B O 1
ATOM 7979 N N . LEU B 1 397 ? -11.414 57.094 -3.146 1 90.25 397 LEU B N 1
ATOM 7980 C CA . LEU B 1 397 ? -11.672 58.438 -2.623 1 90.25 397 LEU B CA 1
ATOM 7981 C C . LEU B 1 397 ? -10.492 59.344 -2.889 1 90.25 397 LEU B C 1
ATOM 7983 O O . LEU B 1 397 ? -10.68 60.531 -3.164 1 90.25 397 LEU B O 1
ATOM 7987 N N . GLU B 1 398 ? -9.367 58.75 -2.836 1 87.38 398 GLU B N 1
ATOM 7988 C CA . GLU B 1 398 ? -8.172 59.562 -3.074 1 87.38 398 GLU B CA 1
ATOM 7989 C C . GLU B 1 398 ? -7.992 59.844 -4.559 1 87.38 398 GLU B C 1
ATOM 7991 O O . GLU B 1 398 ? -7.613 60.969 -4.93 1 87.38 398 GLU B O 1
ATOM 7996 N N . GLU B 1 399 ? -8.266 58.844 -5.324 1 87 399 GLU B N 1
ATOM 7997 C CA . GLU B 1 399 ? -8.008 58.969 -6.754 1 87 399 GLU B CA 1
ATOM 7998 C C . GLU B 1 399 ? -9.156 59.688 -7.461 1 87 399 GLU B C 1
ATOM 8000 O O . GLU B 1 399 ? -8.938 60.531 -8.32 1 87 399 GLU B O 1
ATOM 8005 N N . LYS B 1 400 ? -10.367 59.375 -7.129 1 86.62 400 LYS B N 1
ATOM 8006 C CA . LYS B 1 400 ? -11.523 59.844 -7.895 1 86.62 400 LYS B CA 1
ATOM 8007 C C . LYS B 1 400 ? -12.344 60.844 -7.086 1 86.62 400 LYS B C 1
ATOM 8009 O O . LYS B 1 400 ? -13.18 61.562 -7.641 1 86.62 400 LYS B O 1
ATOM 8014 N N . GLY B 1 401 ? -12.195 60.875 -5.84 1 86.75 401 GLY B N 1
ATOM 8015 C CA . GLY B 1 401 ? -12.961 61.75 -4.98 1 86.75 401 GLY B CA 1
ATOM 8016 C C . GLY B 1 401 ? -14.32 61.219 -4.613 1 86.75 401 GLY B C 1
ATOM 8017 O O . GLY B 1 401 ? -15.086 61.844 -3.9 1 86.75 401 GLY B O 1
ATOM 8018 N N . TYR B 1 402 ? -14.664 60.125 -5.191 1 90.75 402 TYR B N 1
ATOM 8019 C CA . TYR B 1 402 ? -15.922 59.469 -4.887 1 90.75 402 TYR B CA 1
ATOM 8020 C C . TYR B 1 402 ? -15.773 57.938 -4.984 1 90.75 402 TYR B C 1
ATOM 8022 O O . TYR B 1 402 ? -14.773 57.438 -5.492 1 90.75 402 TYR B O 1
ATOM 8030 N N . VAL B 1 403 ? -16.688 57.062 -4.379 1 91.5 403 VAL B N 1
ATOM 8031 C CA . VAL B 1 403 ? -16.766 55.625 -4.516 1 91.5 403 VAL B CA 1
ATOM 8032 C C . VAL B 1 403 ? -18.109 55.219 -5.105 1 91.5 403 VAL B C 1
ATOM 8034 O O . VAL B 1 403 ? -19.156 55.781 -4.73 1 91.5 403 VAL B O 1
ATOM 8037 N N . GLU B 1 404 ? -18.156 54.438 -6.078 1 89.38 404 GLU B N 1
ATOM 8038 C CA . GLU B 1 404 ? -19.391 53.938 -6.676 1 89.38 404 GLU B CA 1
ATOM 8039 C C . GLU B 1 404 ? -19.891 52.688 -5.973 1 89.38 404 GLU B C 1
ATOM 8041 O O . GLU B 1 404 ? -19.172 51.656 -5.926 1 89.38 404 GLU B O 1
ATOM 8046 N N . VAL B 1 405 ? -20.969 52.781 -5.414 1 88.94 405 VAL B N 1
ATOM 8047 C CA . VAL B 1 405 ? -21.578 51.688 -4.695 1 88.94 405 VAL B CA 1
ATOM 8048 C C . VAL B 1 405 ? -23.016 51.469 -5.168 1 88.94 405 VAL B C 1
ATOM 8050 O O . VAL B 1 405 ? -23.828 52.406 -5.09 1 88.94 405 VAL B O 1
ATOM 8053 N N . ALA B 1 406 ? -23.344 50.281 -5.719 1 87.81 406 ALA B N 1
ATOM 8054 C CA . ALA B 1 406 ? -24.672 49.938 -6.219 1 87.81 406 ALA B CA 1
ATOM 8055 C C . ALA B 1 406 ? -25.141 50.969 -7.246 1 87.81 406 ALA B C 1
ATOM 8057 O O . ALA B 1 406 ? -26.297 51.406 -7.215 1 87.81 406 ALA B O 1
ATOM 8058 N N . GLY B 1 407 ? -24.203 51.562 -8.023 1 86.44 407 GLY B N 1
ATOM 8059 C CA . GLY B 1 407 ? -24.547 52.5 -9.086 1 86.44 407 GLY B CA 1
ATOM 8060 C C . GLY B 1 407 ? -24.578 53.938 -8.617 1 86.44 407 GLY B C 1
ATOM 8061 O O . GLY B 1 407 ? -24.891 54.844 -9.406 1 86.44 407 GLY B O 1
ATOM 8062 N N . GLU B 1 408 ? -24.453 54.281 -7.414 1 88.81 408 GLU B N 1
ATOM 8063 C CA . GLU B 1 408 ? -24.5 55.625 -6.863 1 88.81 408 GLU B CA 1
ATOM 8064 C C . GLU B 1 408 ? -23.094 56.156 -6.539 1 88.81 408 GLU B C 1
ATOM 8066 O O . GLU B 1 408 ? -22.25 55.375 -6.066 1 88.81 408 GLU B O 1
ATOM 8071 N N . ARG B 1 409 ? -22.875 57.375 -6.84 1 90.5 409 ARG B N 1
ATOM 8072 C CA . ARG B 1 409 ? -21.609 58 -6.508 1 90.5 409 ARG B CA 1
ATOM 8073 C C . ARG B 1 409 ? -21.656 58.625 -5.117 1 90.5 409 ARG B C 1
ATOM 8075 O O . ARG B 1 409 ? -22.453 59.531 -4.867 1 90.5 409 ARG B O 1
ATOM 8082 N N . LEU B 1 410 ? -20.844 58.156 -4.25 1 91.81 410 LEU B N 1
ATOM 8083 C CA . LEU B 1 410 ? -20.766 58.688 -2.898 1 91.81 410 LEU B CA 1
ATOM 8084 C C . LEU B 1 410 ? -19.469 59.469 -2.707 1 91.81 410 LEU B C 1
ATOM 8086 O O . LEU B 1 410 ? -18.375 58.906 -2.834 1 91.81 410 LEU B O 1
ATOM 8090 N N . GLU B 1 411 ? -19.625 60.75 -2.432 1 88.62 411 GLU B N 1
ATOM 8091 C CA . GLU B 1 411 ? -18.453 61.625 -2.27 1 88.62 411 GLU B CA 1
ATOM 8092 C C . GLU B 1 411 ? -17.859 61.5 -0.869 1 88.62 411 GLU B C 1
ATOM 8094 O O . GLU B 1 411 ? -18.438 60.844 -0.002 1 88.62 411 GLU B O 1
ATOM 8099 N N . ARG B 1 412 ? -16.594 62 -0.593 1 87.31 412 ARG B N 1
ATOM 8100 C CA . ARG B 1 412 ? -15.797 61.938 0.633 1 87.31 412 ARG B CA 1
ATOM 8101 C C . ARG B 1 412 ? -16.609 62.406 1.833 1 87.31 412 ARG B C 1
ATOM 8103 O O . ARG B 1 412 ? -16.406 61.938 2.953 1 87.31 412 ARG B O 1
ATOM 8110 N N . GLY B 1 413 ? -17.672 63.094 1.614 1 85.88 413 GLY B N 1
ATOM 8111 C CA . GLY B 1 413 ? -18.516 63.531 2.705 1 85.88 413 GLY B CA 1
ATOM 8112 C C . GLY B 1 413 ? -19.562 62.531 3.115 1 85.88 413 GLY B C 1
ATOM 8113 O O . GLY B 1 413 ? -20.031 62.531 4.258 1 85.88 413 GLY B O 1
ATOM 8114 N N . LEU B 1 414 ? -19.797 61.562 2.389 1 90.38 414 LEU B N 1
ATOM 8115 C CA . LEU B 1 414 ? -20.828 60.562 2.646 1 90.38 414 LEU B CA 1
ATOM 8116 C C . LEU B 1 414 ? -20.203 59.25 3.111 1 90.38 414 LEU B C 1
ATOM 8118 O O . LEU B 1 414 ? -20.844 58.469 3.844 1 90.38 414 LEU B O 1
ATOM 8122 N N . VAL B 1 415 ? -19.078 58.906 2.617 1 91.94 415 VAL B N 1
ATOM 8123 C CA . VAL B 1 415 ? -18.344 57.688 2.955 1 91.94 415 VAL B CA 1
ATOM 8124 C C . VAL B 1 415 ? -16.875 58.031 3.219 1 91.94 415 VAL B C 1
ATOM 8126 O O . VAL B 1 415 ? -16.281 58.844 2.506 1 91.94 415 VAL B O 1
ATOM 8129 N N . TRP B 1 416 ? -16.312 57.594 4.297 1 90.62 416 TRP B N 1
ATOM 8130 C CA . TRP B 1 416 ? -14.883 57.75 4.582 1 90.62 416 TRP B CA 1
ATOM 8131 C C . TRP B 1 416 ? -14.312 56.5 5.262 1 90.62 416 TRP B C 1
ATOM 8133 O O . TRP B 1 416 ? -15.055 55.594 5.625 1 90.62 416 TRP B O 1
ATOM 8143 N N . VAL B 1 417 ? -12.992 56.281 5.238 1 90.25 417 VAL B N 1
ATOM 8144 C CA . VAL B 1 417 ? -12.297 55.188 5.91 1 90.25 417 VAL B CA 1
ATOM 8145 C C . VAL B 1 417 ? -11.688 55.688 7.219 1 90.25 417 VAL B C 1
ATOM 8147 O O . VAL B 1 417 ? -11.062 56.781 7.254 1 90.25 417 VAL B O 1
ATOM 8150 N N . GLU B 1 418 ? -12.141 55.188 8.305 1 87.19 418 GLU B N 1
ATOM 8151 C CA . GLU B 1 418 ? -11.578 55.531 9.602 1 87.19 418 GLU B CA 1
ATOM 8152 C C . GLU B 1 418 ? -10.812 54.375 10.211 1 87.19 418 GLU B C 1
ATOM 8154 O O . GLU B 1 418 ? -11.094 53.219 9.906 1 87.19 418 GLU B O 1
ATOM 8159 N N . GLU B 1 419 ? -9.742 54.75 10.93 1 83.69 419 GLU B N 1
ATOM 8160 C CA . GLU B 1 419 ? -9 53.75 11.672 1 83.69 419 GLU B CA 1
ATOM 8161 C C . GLU B 1 419 ? -9.734 53.344 12.953 1 83.69 419 GLU B C 1
ATOM 8163 O O . GLU B 1 419 ? -10.211 54.219 13.695 1 83.69 419 GLU B O 1
ATOM 8168 N N . ALA B 1 420 ? -10.25 52.219 12.992 1 81.75 420 ALA B N 1
ATOM 8169 C CA . ALA B 1 420 ? -10.867 51.688 14.203 1 81.75 420 ALA B CA 1
ATOM 8170 C C . ALA B 1 420 ? -9.977 50.656 14.867 1 81.75 420 ALA B C 1
ATOM 8172 O O . ALA B 1 420 ? -9.117 50.062 14.211 1 81.75 420 ALA B O 1
ATOM 8173 N N . GLU B 1 421 ? -10.023 50.75 16.266 1 80.69 421 GLU B N 1
ATOM 8174 C CA . GLU B 1 421 ? -9.281 49.75 17.031 1 80.69 421 GLU B CA 1
ATOM 8175 C C . GLU B 1 421 ? -10.094 48.469 17.203 1 80.69 421 GLU B C 1
ATOM 8177 O O . GLU B 1 421 ? -11.281 48.531 17.547 1 80.69 421 GLU B O 1
ATOM 8182 N N . GLU B 1 422 ? -9.688 47.438 16.594 1 80.94 422 GLU B N 1
ATOM 8183 C CA . GLU B 1 422 ? -10.328 46.125 16.797 1 80.94 422 GLU B CA 1
ATOM 8184 C C . GLU B 1 422 ? -9.477 45.219 17.656 1 80.94 422 GLU B C 1
ATOM 8186 O O . GLU B 1 422 ? -8.258 45.156 17.5 1 80.94 422 GLU B O 1
ATOM 8191 N N . LYS B 1 423 ? -10.18 44.688 18.656 1 85.06 423 LYS B N 1
ATOM 8192 C CA . LYS B 1 423 ? -9.508 43.688 19.484 1 85.06 423 LYS B CA 1
ATOM 8193 C C . LYS B 1 423 ? -9.398 42.375 18.75 1 85.06 423 LYS B C 1
ATOM 8195 O O . LYS B 1 423 ? -10.414 41.75 18.406 1 85.06 423 LYS B O 1
ATOM 8200 N N . VAL B 1 424 ? -8.117 42.125 18.406 1 88.06 424 VAL B N 1
ATOM 8201 C CA . VAL B 1 424 ? -7.91 40.844 17.719 1 88.06 424 VAL B CA 1
ATOM 8202 C C . VAL B 1 424 ? -7.398 39.812 18.703 1 88.06 424 VAL B C 1
ATOM 8204 O O . VAL B 1 424 ? -6.586 40.125 19.578 1 88.06 424 VAL B O 1
ATOM 8207 N N . THR B 1 425 ? -7.977 38.656 18.641 1 90.81 425 THR B N 1
ATOM 8208 C CA . THR B 1 425 ? -7.668 37.594 19.578 1 90.81 425 THR B CA 1
ATOM 8209 C C . THR B 1 425 ? -6.57 36.688 19.016 1 90.81 425 THR B C 1
ATOM 8211 O O . THR B 1 425 ? -6.094 35.781 19.719 1 90.81 425 THR B O 1
ATOM 8214 N N . GLY B 1 426 ? -6.156 36.844 17.828 1 91.56 426 GLY B N 1
ATOM 8215 C CA . GLY B 1 426 ? -5.141 36 17.203 1 91.56 426 GLY B CA 1
ATOM 8216 C C . GLY B 1 426 ? -4.816 36.406 15.781 1 91.56 426 GLY B C 1
ATOM 8217 O O . GLY B 1 426 ? -5.172 37.531 15.344 1 91.56 426 GLY B O 1
ATOM 8218 N N . GLU B 1 427 ? -4 35.75 15.18 1 92.31 427 GLU B N 1
ATOM 8219 C CA . GLU B 1 427 ? -3.613 36.062 13.805 1 92.31 427 GLU B CA 1
ATOM 8220 C C . GLU B 1 427 ? -3.598 34.781 12.953 1 92.31 427 GLU B C 1
ATOM 8222 O O . GLU B 1 427 ? -3.352 33.688 13.469 1 92.31 427 GLU B O 1
ATOM 8227 N N . ARG B 1 428 ? -3.91 34.969 11.695 1 94.25 428 ARG B N 1
ATOM 8228 C CA . ARG B 1 428 ? -3.816 33.906 10.703 1 94.25 428 ARG B CA 1
ATOM 8229 C C . ARG B 1 428 ? -2.43 33.875 10.07 1 94.25 428 ARG B C 1
ATOM 8231 O O . ARG B 1 428 ? -1.825 34.938 9.828 1 94.25 428 ARG B O 1
ATOM 8238 N N . PHE B 1 429 ? -1.887 32.719 9.867 1 96.81 429 PHE B N 1
ATOM 8239 C CA . PHE B 1 429 ? -0.575 32.562 9.25 1 96.81 429 PHE B CA 1
ATOM 8240 C C . PHE B 1 429 ? -0.5 31.266 8.445 1 96.81 429 PHE B C 1
ATOM 8242 O O . PHE B 1 429 ? -1.374 30.406 8.555 1 96.81 429 PHE B O 1
ATOM 8249 N N . VAL B 1 430 ? 0.502 31.203 7.52 1 98.12 430 VAL B N 1
ATOM 8250 C CA . VAL B 1 430 ? 0.757 29.984 6.758 1 98.12 430 VAL B CA 1
ATOM 8251 C C . VAL B 1 430 ? 1.769 29.109 7.496 1 98.12 430 VAL B C 1
ATOM 8253 O O . VAL B 1 430 ? 2.912 29.516 7.707 1 98.12 430 VAL B O 1
ATOM 8256 N N . PRO B 1 431 ? 1.374 27.922 7.953 1 98.38 431 PRO B N 1
ATOM 8257 C CA . PRO B 1 431 ? 2.316 27.047 8.648 1 98.38 431 PRO B CA 1
ATOM 8258 C C . PRO B 1 431 ? 3.529 26.672 7.797 1 98.38 431 PRO B C 1
ATOM 8260 O O . PRO B 1 431 ? 3.438 26.656 6.566 1 98.38 431 PRO B O 1
ATOM 8263 N N . HIS B 1 432 ? 4.664 26.469 8.477 1 97.94 432 HIS B N 1
ATOM 8264 C CA . HIS B 1 432 ? 5.844 25.906 7.816 1 97.94 432 HIS B CA 1
ATOM 8265 C C . HIS B 1 432 ? 5.809 24.391 7.82 1 97.94 432 HIS B C 1
ATOM 8267 O O . HIS B 1 432 ? 5.066 23.781 8.594 1 97.94 432 HIS B O 1
ATOM 8273 N N . VAL B 1 433 ? 6.582 23.828 6.914 1 98.25 433 VAL B N 1
ATOM 8274 C CA . VAL B 1 433 ? 6.559 22.391 6.777 1 98.25 433 VAL B CA 1
ATOM 8275 C C . VAL B 1 433 ? 7.969 21.828 6.945 1 98.25 433 VAL B C 1
ATOM 8277 O O . VAL B 1 433 ? 8.922 22.344 6.352 1 98.25 433 VAL B O 1
ATOM 8280 N N . VAL B 1 434 ? 8.102 20.828 7.777 1 98.25 434 VAL B N 1
ATOM 8281 C CA . VAL B 1 434 ? 9.328 20.047 7.934 1 98.25 434 VAL B CA 1
ATOM 8282 C C . VAL B 1 434 ? 9.117 18.641 7.406 1 98.25 434 VAL B C 1
ATOM 8284 O O . VAL B 1 434 ? 8.227 17.922 7.875 1 98.25 434 VAL B O 1
ATOM 8287 N N . GLU B 1 435 ? 9.812 18.297 6.312 1 97.75 435 GLU B N 1
ATOM 8288 C CA . GLU B 1 435 ? 9.75 16.984 5.695 1 97.75 435 GLU B CA 1
ATOM 8289 C C . GLU B 1 435 ? 10.82 16.062 6.27 1 97.75 435 GLU B C 1
ATOM 8291 O O . GLU B 1 435 ? 12 16.406 6.285 1 97.75 435 GLU B O 1
ATOM 8296 N N . PRO B 1 436 ? 10.25 14.766 6.734 1 98.5 436 PRO B N 1
ATOM 8297 C CA . PRO B 1 436 ? 11.188 13.812 6.145 1 98.5 436 PRO B CA 1
ATOM 8298 C C . PRO B 1 436 ? 10.555 12.953 5.059 1 98.5 436 PRO B C 1
ATOM 8300 O O . PRO B 1 436 ? 9.344 12.688 5.098 1 98.5 436 PRO B O 1
ATOM 8303 N N . SER B 1 437 ? 11.375 12.398 4.066 1 98.56 437 SER B N 1
ATOM 8304 C CA . SER B 1 437 ? 10.969 11.539 2.955 1 98.56 437 SER B CA 1
ATOM 8305 C C . SER B 1 437 ? 11.945 10.383 2.77 1 98.56 437 SER B C 1
ATOM 8307 O O . SER B 1 437 ? 13.164 10.578 2.773 1 98.56 437 SER B O 1
ATOM 8309 N N . PHE B 1 438 ? 11.453 9.148 2.631 1 98.81 438 PHE B N 1
ATOM 8310 C CA . PHE B 1 438 ? 12.266 7.945 2.514 1 98.81 438 PHE B CA 1
ATOM 8311 C C . PHE B 1 438 ? 11.906 7.176 1.248 1 98.81 438 PHE B C 1
ATOM 8313 O O . PHE B 1 438 ? 10.734 7.055 0.899 1 98.81 438 PHE B O 1
ATOM 8320 N N . GLY B 1 439 ? 12.891 6.73 0.504 1 98.44 439 GLY B N 1
ATOM 8321 C CA . GLY B 1 439 ? 12.672 5.742 -0.542 1 98.44 439 GLY B CA 1
ATOM 8322 C C . GLY B 1 439 ? 12.703 4.316 -0.031 1 98.44 439 GLY B C 1
ATOM 8323 O O . GLY B 1 439 ? 13.766 3.805 0.337 1 98.44 439 GLY B O 1
ATOM 8324 N N . VAL B 1 440 ? 11.672 3.586 -0.098 1 98.75 440 VAL B N 1
ATOM 8325 C CA . VAL B 1 440 ? 11.531 2.293 0.567 1 98.75 440 VAL B CA 1
ATOM 8326 C C . VAL B 1 440 ? 12.383 1.25 -0.152 1 98.75 440 VAL B C 1
ATOM 8328 O O . VAL B 1 440 ? 12.992 0.387 0.488 1 98.75 440 VAL B O 1
ATOM 8331 N N . GLU B 1 441 ? 12.422 1.289 -1.505 1 98.44 441 GLU B N 1
ATOM 8332 C CA . GLU B 1 441 ? 13.195 0.304 -2.25 1 98.44 441 GLU B CA 1
ATOM 8333 C C . GLU B 1 441 ? 14.688 0.468 -1.989 1 98.44 441 GLU B C 1
ATOM 8335 O O . GLU B 1 441 ? 15.438 -0.515 -1.97 1 98.44 441 GLU B O 1
ATOM 8340 N N . ARG B 1 442 ? 15.148 1.712 -1.844 1 98.31 442 ARG B N 1
ATOM 8341 C CA . ARG B 1 442 ? 16.547 1.92 -1.483 1 98.31 442 ARG B CA 1
ATOM 8342 C C . ARG B 1 442 ? 16.844 1.365 -0.094 1 98.31 442 ARG B C 1
ATOM 8344 O O . ARG B 1 442 ? 17.906 0.796 0.139 1 98.31 442 ARG B O 1
ATOM 8351 N N . LEU B 1 443 ? 15.906 1.558 0.85 1 98.75 443 LEU B N 1
ATOM 8352 C CA . LEU B 1 443 ? 16.062 0.961 2.172 1 98.75 443 LEU B CA 1
ATOM 8353 C C . LEU B 1 443 ? 16.125 -0.559 2.078 1 98.75 443 LEU B C 1
ATOM 8355 O O . LEU B 1 443 ? 16.906 -1.193 2.793 1 98.75 443 LEU B O 1
ATOM 8359 N N . LEU B 1 444 ? 15.305 -1.147 1.257 1 98.62 444 LEU B N 1
ATOM 8360 C CA . LEU B 1 444 ? 15.312 -2.59 1.042 1 98.62 444 LEU B CA 1
ATOM 8361 C C . LEU B 1 444 ? 16.688 -3.055 0.545 1 98.62 444 LEU B C 1
ATOM 8363 O O . LEU B 1 444 ? 17.234 -4.035 1.053 1 98.62 444 LEU B O 1
ATOM 8367 N N . TYR B 1 445 ? 17.25 -2.338 -0.421 1 97.88 445 TYR B N 1
ATOM 8368 C CA . TYR B 1 445 ? 18.547 -2.701 -0.981 1 97.88 445 TYR B CA 1
ATOM 8369 C C . TYR B 1 445 ? 19.625 -2.658 0.086 1 97.88 445 TYR B C 1
ATOM 8371 O O . TYR B 1 445 ? 20.406 -3.602 0.223 1 97.88 445 TYR B O 1
ATOM 8379 N N . VAL B 1 446 ? 19.703 -1.531 0.837 1 98.12 446 VAL B N 1
ATOM 8380 C CA . VAL B 1 446 ? 20.75 -1.371 1.83 1 98.12 446 VAL B CA 1
ATOM 8381 C C . VAL B 1 446 ? 20.609 -2.434 2.916 1 98.12 446 VAL B C 1
ATOM 8383 O O . VAL B 1 446 ? 21.609 -2.932 3.443 1 98.12 446 VAL B O 1
ATOM 8386 N N . THR B 1 447 ? 19.391 -2.777 3.271 1 98.62 447 THR B N 1
ATOM 8387 C CA . THR B 1 447 ? 19.156 -3.822 4.262 1 98.62 447 THR B CA 1
ATOM 8388 C C . THR B 1 447 ? 19.719 -5.156 3.787 1 98.62 447 THR B C 1
ATOM 8390 O O . THR B 1 447 ? 20.406 -5.852 4.547 1 98.62 447 THR B O 1
ATOM 8393 N N . LEU B 1 448 ? 19.469 -5.504 2.545 1 98.38 448 LEU B N 1
ATOM 8394 C CA . LEU B 1 448 ? 19.984 -6.746 1.981 1 98.38 448 LEU B CA 1
ATOM 8395 C C . LEU B 1 448 ? 21.5 -6.73 1.923 1 98.38 448 LEU B C 1
ATOM 8397 O O . LEU B 1 448 ? 22.156 -7.711 2.297 1 98.38 448 LEU B O 1
ATOM 8401 N N . GLU B 1 449 ? 22.047 -5.617 1.454 1 97.75 449 GLU B N 1
ATOM 8402 C CA . GLU B 1 449 ? 23.5 -5.539 1.31 1 97.75 449 GLU B CA 1
ATOM 8403 C C . GLU B 1 449 ? 24.203 -5.672 2.66 1 97.75 449 GLU B C 1
ATOM 8405 O O . GLU B 1 449 ? 25.172 -6.41 2.787 1 97.75 449 GLU B O 1
ATOM 8410 N N . TYR B 1 450 ? 23.734 -5.012 3.664 1 98 450 TYR B N 1
ATOM 8411 C CA . TYR B 1 450 ? 24.375 -5.027 4.973 1 98 450 TYR B CA 1
ATOM 8412 C C . TYR B 1 450 ? 24.141 -6.352 5.684 1 98 450 TYR B C 1
ATOM 8414 O O . TYR B 1 450 ? 24.906 -6.738 6.566 1 98 450 TYR B O 1
ATOM 8422 N N . ALA B 1 451 ? 23.078 -7.051 5.332 1 98.12 451 ALA B N 1
ATOM 8423 C CA . ALA B 1 451 ? 22.766 -8.336 5.953 1 98.12 451 ALA B CA 1
ATOM 8424 C C . ALA B 1 451 ? 23.594 -9.461 5.328 1 98.12 451 ALA B C 1
ATOM 8426 O O . ALA B 1 451 ? 23.797 -10.508 5.949 1 98.12 451 ALA B O 1
ATOM 8427 N N . LEU B 1 452 ? 24 -9.289 4.082 1 97.81 452 LEU B N 1
ATOM 8428 C CA . LEU B 1 452 ? 24.688 -10.359 3.359 1 97.81 452 LEU B CA 1
ATOM 8429 C C . LEU B 1 452 ? 26.062 -10.625 3.965 1 97.81 452 LEU B C 1
ATOM 8431 O O . LEU B 1 452 ? 26.891 -9.727 4.055 1 97.81 452 LEU B O 1
ATOM 8435 N N . LYS B 1 453 ? 26.266 -11.82 4.438 1 96.06 453 LYS B N 1
ATOM 8436 C CA . LYS B 1 453 ? 27.531 -12.289 4.984 1 96.06 453 LYS B CA 1
ATOM 8437 C C . LYS B 1 453 ? 27.938 -13.617 4.355 1 96.06 453 LYS B C 1
ATOM 8439 O O . LYS B 1 453 ? 27.109 -14.305 3.748 1 96.06 453 LYS B O 1
ATOM 8444 N N . GLU B 1 454 ? 29.125 -13.844 4.363 1 92.94 454 GLU B N 1
ATOM 8445 C CA . GLU B 1 454 ? 29.672 -15.141 3.957 1 92.94 454 GLU B CA 1
ATOM 8446 C C . GLU B 1 454 ? 30.328 -15.852 5.133 1 92.94 454 GLU B C 1
ATOM 8448 O O . GLU B 1 454 ? 31.156 -15.266 5.836 1 92.94 454 GLU B O 1
ATOM 8453 N N . ARG B 1 455 ? 29.891 -17 5.379 1 88.62 455 ARG B N 1
ATOM 8454 C CA . ARG B 1 455 ? 30.422 -17.812 6.465 1 88.62 455 ARG B CA 1
ATOM 8455 C C . ARG B 1 455 ? 30.766 -19.219 5.973 1 88.62 455 ARG B C 1
ATOM 8457 O O . ARG B 1 455 ? 29.875 -19.984 5.582 1 88.62 455 ARG B O 1
ATOM 8464 N N . GLU B 1 456 ? 32.031 -19.578 6.07 1 86.38 456 GLU B N 1
ATOM 8465 C CA . GLU B 1 456 ? 32.469 -20.906 5.691 1 86.38 456 GLU B CA 1
ATOM 8466 C C . GLU B 1 456 ? 32.031 -21.266 4.277 1 86.38 456 GLU B C 1
ATOM 8468 O O . GLU B 1 456 ? 31.469 -22.344 4.047 1 86.38 456 GLU B O 1
ATOM 8473 N N . GLY B 1 457 ? 32.062 -20.312 3.424 1 84.94 457 GLY B N 1
ATOM 8474 C CA . GLY B 1 457 ? 31.797 -20.547 2.016 1 84.94 457 GLY B CA 1
ATOM 8475 C C . GLY B 1 457 ? 30.312 -20.516 1.678 1 84.94 457 GLY B C 1
ATOM 8476 O O . GLY B 1 457 ? 29.922 -20.781 0.539 1 84.94 457 GLY B O 1
ATOM 8477 N N . ARG B 1 458 ? 29.547 -20.234 2.715 1 89.25 458 ARG B N 1
ATOM 8478 C CA . ARG B 1 458 ? 28.109 -20.156 2.514 1 89.25 458 ARG B CA 1
ATOM 8479 C C . ARG B 1 458 ? 27.609 -18.719 2.697 1 89.25 458 ARG B C 1
ATOM 8481 O O . ARG B 1 458 ? 28.156 -17.969 3.51 1 89.25 458 ARG B O 1
ATOM 8488 N N . LEU B 1 459 ? 26.609 -18.375 1.865 1 94 459 LEU B N 1
ATOM 8489 C CA . LEU B 1 459 ? 25.969 -17.078 2.018 1 94 459 LEU B CA 1
ATOM 8490 C C . LEU B 1 459 ? 24.906 -17.109 3.111 1 94 459 LEU B C 1
ATOM 8492 O O . LEU B 1 459 ? 24.172 -18.094 3.227 1 94 459 LEU B O 1
ATOM 8496 N N . VAL B 1 460 ? 24.953 -16.156 3.988 1 96.75 460 VAL B N 1
ATOM 8497 C CA . VAL B 1 460 ? 23.953 -15.977 5.035 1 96.75 460 VAL B CA 1
ATOM 8498 C C . VAL B 1 460 ? 23.422 -14.555 4.992 1 96.75 460 VAL B C 1
ATOM 8500 O O . VAL B 1 460 ? 24.188 -13.594 4.918 1 96.75 460 VAL B O 1
ATOM 8503 N N . LEU B 1 461 ? 22.141 -14.438 4.91 1 97.94 461 LEU B N 1
ATOM 8504 C CA . LEU B 1 461 ? 21.531 -13.125 5.047 1 97.94 461 LEU B CA 1
ATOM 8505 C C . LEU B 1 461 ? 21.188 -12.836 6.508 1 97.94 461 LEU B C 1
ATOM 8507 O O . LEU B 1 461 ? 20.094 -13.133 6.969 1 97.94 461 LEU B O 1
ATOM 8511 N N . SER B 1 462 ? 22.078 -12.211 7.176 1 97.88 462 SER B N 1
ATOM 8512 C CA . SER B 1 462 ? 21.938 -11.906 8.594 1 97.88 462 SER B CA 1
ATOM 8513 C C . SER B 1 462 ? 21 -10.711 8.812 1 97.88 462 SER B C 1
ATOM 8515 O O . SER B 1 462 ? 21.391 -9.719 9.43 1 97.88 462 SER B O 1
ATOM 8517 N N . LEU B 1 463 ? 19.797 -10.812 8.383 1 98.31 463 LEU B N 1
ATOM 8518 C CA . LEU B 1 463 ? 18.781 -9.797 8.609 1 98.31 463 LEU B CA 1
ATOM 8519 C C . LEU B 1 463 ? 18.484 -9.641 10.094 1 98.31 463 LEU B C 1
ATOM 8521 O O . LEU B 1 463 ? 18.516 -10.625 10.844 1 98.31 463 LEU B O 1
ATOM 8525 N N . PRO B 1 464 ? 18.234 -8.367 10.523 1 97.5 464 PRO B N 1
ATOM 8526 C CA . PRO B 1 464 ? 17.641 -8.297 11.859 1 97.5 464 PRO B CA 1
ATOM 8527 C C . PRO B 1 464 ? 16.453 -9.242 12.031 1 97.5 464 PRO B C 1
ATOM 8529 O O . PRO B 1 464 ? 15.625 -9.359 11.133 1 97.5 464 PRO B O 1
ATOM 8532 N N . ARG B 1 465 ? 16.391 -9.969 13.141 1 97.81 465 ARG B N 1
ATOM 8533 C CA . ARG B 1 465 ? 15.43 -11.055 13.328 1 97.81 465 ARG B CA 1
ATOM 8534 C C . ARG B 1 465 ? 14.008 -10.594 13.031 1 97.81 465 ARG B C 1
ATOM 8536 O O . ARG B 1 465 ? 13.25 -11.289 12.359 1 97.81 465 ARG B O 1
ATOM 8543 N N . ARG B 1 466 ? 13.664 -9.43 13.453 1 95.75 466 ARG B N 1
ATOM 8544 C CA . ARG B 1 466 ? 12.297 -8.93 13.336 1 95.75 466 ARG B CA 1
ATOM 8545 C C . ARG B 1 466 ? 11.961 -8.578 11.891 1 95.75 466 ARG B C 1
ATOM 8547 O O . ARG B 1 466 ? 10.789 -8.422 11.539 1 95.75 466 ARG B O 1
ATOM 8554 N N . LEU B 1 467 ? 12.953 -8.453 11.016 1 97.88 467 LEU B N 1
ATOM 8555 C CA . LEU B 1 467 ? 12.734 -8.031 9.641 1 97.88 467 LEU B CA 1
ATOM 8556 C C . LEU B 1 467 ? 12.719 -9.227 8.695 1 97.88 467 LEU B C 1
ATOM 8558 O O . LEU B 1 467 ? 12.414 -9.086 7.508 1 97.88 467 LEU B O 1
ATOM 8562 N N . ALA B 1 468 ? 13.047 -10.414 9.227 1 98.31 468 ALA B N 1
ATOM 8563 C CA . ALA B 1 468 ? 13.133 -11.594 8.367 1 98.31 468 ALA B CA 1
ATOM 8564 C C . ALA B 1 468 ? 11.789 -11.906 7.723 1 98.31 468 ALA B C 1
ATOM 8566 O O . ALA B 1 468 ? 10.766 -11.961 8.406 1 98.31 468 ALA B O 1
ATOM 8567 N N . PRO B 1 469 ? 11.758 -12.125 6.395 1 97.81 469 PRO B N 1
ATOM 8568 C CA . PRO B 1 469 ? 10.508 -12.453 5.703 1 97.81 469 PRO B CA 1
ATOM 8569 C C . PRO B 1 469 ? 9.859 -13.727 6.238 1 97.81 469 PRO B C 1
ATOM 8571 O O . PRO B 1 469 ? 8.625 -13.805 6.324 1 97.81 469 PRO B O 1
ATOM 8574 N N . ILE B 1 470 ? 10.648 -14.734 6.453 1 98.25 470 ILE B N 1
ATOM 8575 C CA . ILE B 1 470 ? 10.258 -15.977 7.117 1 98.25 470 ILE B CA 1
ATOM 8576 C C . ILE B 1 470 ? 10.844 -16.016 8.523 1 98.25 470 ILE B C 1
ATOM 8578 O O . ILE B 1 470 ? 12.047 -15.805 8.711 1 98.25 470 ILE B O 1
ATOM 8582 N N . GLU B 1 471 ? 10.008 -16.266 9.445 1 98.5 471 GLU B N 1
ATOM 8583 C CA . GLU B 1 471 ? 10.43 -16.078 10.828 1 98.5 471 GLU B CA 1
ATOM 8584 C C . GLU B 1 471 ? 11.062 -17.344 11.391 1 98.5 471 GLU B C 1
ATOM 8586 O O . GLU B 1 471 ? 11.906 -17.281 12.281 1 98.5 471 GLU B O 1
ATOM 8591 N N . ALA B 1 472 ? 10.641 -18.484 10.875 1 98.75 472 ALA B N 1
ATOM 8592 C CA . ALA B 1 472 ? 11.195 -19.766 11.328 1 98.75 472 ALA B CA 1
ATOM 8593 C C . ALA B 1 472 ? 11.008 -20.844 10.281 1 98.75 472 ALA B C 1
ATOM 8595 O O . ALA B 1 472 ? 10.227 -20.688 9.336 1 98.75 472 ALA B O 1
ATOM 8596 N N . VAL B 1 473 ? 11.805 -21.859 10.391 1 98.62 473 VAL B N 1
ATOM 8597 C CA . VAL B 1 473 ? 11.633 -23.062 9.578 1 98.62 473 VAL B CA 1
ATOM 8598 C C . VAL B 1 473 ? 11.648 -24.297 10.477 1 98.62 473 VAL B C 1
ATOM 8600 O O . VAL B 1 473 ? 12.422 -24.359 11.438 1 98.62 473 VAL B O 1
ATOM 8603 N N . VAL B 1 474 ? 10.781 -25.219 10.266 1 98.81 474 VAL B N 1
ATOM 8604 C CA . VAL B 1 474 ? 10.727 -26.484 10.984 1 98.81 474 VAL B CA 1
ATOM 8605 C C . VAL B 1 474 ? 11.328 -27.594 10.133 1 98.81 474 VAL B C 1
ATOM 8607 O O . VAL B 1 474 ? 10.922 -27.797 8.984 1 98.81 474 VAL B O 1
ATOM 8610 N N . LEU B 1 475 ? 12.289 -28.328 10.719 1 98.56 475 LEU B N 1
ATOM 8611 C CA . LEU B 1 475 ? 13.078 -29.312 9.984 1 98.56 475 LEU B CA 1
ATOM 8612 C C . LEU B 1 475 ? 13.117 -30.641 10.734 1 98.56 475 LEU B C 1
ATOM 8614 O O . LEU B 1 475 ? 13.773 -30.75 11.773 1 98.56 475 LEU B O 1
ATOM 8618 N N . PRO B 1 476 ? 12.492 -31.688 10.227 1 98.38 476 PRO B N 1
ATOM 8619 C CA . PRO B 1 476 ? 12.797 -33 10.773 1 98.38 476 PRO B CA 1
ATOM 8620 C C . PRO B 1 476 ? 14.227 -33.469 10.484 1 98.38 476 PRO B C 1
ATOM 8622 O O . PRO B 1 476 ? 14.742 -33.219 9.391 1 98.38 476 PRO B O 1
ATOM 8625 N N . LEU B 1 477 ? 14.797 -34 11.461 1 96.94 477 LEU B N 1
ATOM 8626 C CA . LEU B 1 477 ? 16.188 -34.406 11.312 1 96.94 477 LEU B CA 1
ATOM 8627 C C . LEU B 1 477 ? 16.344 -35.375 10.148 1 96.94 477 LEU B C 1
ATOM 8629 O O . LEU B 1 477 ? 17.312 -35.281 9.391 1 96.94 477 LEU B O 1
ATOM 8633 N N . LEU B 1 478 ? 15.453 -36.312 10.094 1 95.5 478 LEU B N 1
ATOM 8634 C CA . LEU B 1 478 ? 15.414 -37.312 9.016 1 95.5 478 LEU B CA 1
ATOM 8635 C C . LEU B 1 478 ? 14.023 -37.375 8.398 1 95.5 478 LEU B C 1
ATOM 8637 O O . LEU B 1 478 ? 13.047 -36.969 9.016 1 95.5 478 LEU B O 1
ATOM 8641 N N . GLU B 1 479 ? 14.07 -37.844 7.191 1 94.12 479 GLU B N 1
ATOM 8642 C CA . GLU B 1 479 ? 12.789 -38.062 6.516 1 94.12 479 GLU B CA 1
ATOM 8643 C C . GLU B 1 479 ? 12.141 -39.375 6.949 1 94.12 479 GLU B C 1
ATOM 8645 O O . GLU B 1 479 ? 11.938 -40.25 6.129 1 94.12 479 GLU B O 1
ATOM 8650 N N . GLU B 1 480 ? 11.914 -39.562 8.156 1 94.88 480 GLU B N 1
ATOM 8651 C CA . GLU B 1 480 ? 11.211 -40.719 8.742 1 94.88 480 GLU B CA 1
ATOM 8652 C C . GLU B 1 480 ? 9.812 -40.312 9.203 1 94.88 480 GLU B C 1
ATOM 8654 O O . GLU B 1 480 ? 9.609 -39.219 9.727 1 94.88 480 GLU B O 1
ATOM 8659 N N . LYS B 1 481 ? 8.953 -41.125 9.039 1 96 481 LYS B N 1
ATOM 8660 C CA . LYS B 1 481 ? 7.531 -40.844 9.219 1 96 481 LYS B CA 1
ATOM 8661 C C . LYS B 1 481 ? 7.258 -40.25 10.586 1 96 481 LYS B C 1
ATOM 8663 O O . LYS B 1 481 ? 6.578 -39.219 10.688 1 96 481 LYS B O 1
ATOM 8668 N N . PRO B 1 482 ? 7.785 -40.875 11.688 1 96.75 482 PRO B N 1
ATOM 8669 C CA . PRO B 1 482 ? 7.465 -40.281 12.992 1 96.75 482 PRO B CA 1
ATOM 8670 C C . PRO B 1 482 ? 8.008 -38.875 13.164 1 96.75 482 PRO B C 1
ATOM 8672 O O . PRO B 1 482 ? 7.355 -38.031 13.781 1 96.75 482 PRO B O 1
ATOM 8675 N N . LEU B 1 483 ? 9.156 -38.625 12.688 1 97.56 483 LEU B N 1
ATOM 8676 C CA . LEU B 1 483 ? 9.758 -37.312 12.781 1 97.56 483 LEU B CA 1
ATOM 8677 C C . LEU B 1 483 ? 9.016 -36.312 11.906 1 97.56 483 LEU B C 1
ATOM 8679 O O . LEU B 1 483 ? 8.781 -35.156 12.312 1 97.56 483 LEU B O 1
ATOM 8683 N N . VAL B 1 484 ? 8.688 -36.75 10.742 1 97.75 484 VAL B N 1
ATOM 8684 C CA . VAL B 1 484 ? 7.988 -35.906 9.773 1 97.75 484 VAL B CA 1
ATOM 8685 C C . VAL B 1 484 ? 6.625 -35.5 10.336 1 97.75 484 VAL B C 1
ATOM 8687 O O . VAL B 1 484 ? 6.246 -34.344 10.281 1 97.75 484 VAL B O 1
ATOM 8690 N N . GLU B 1 485 ? 5.898 -36.438 10.852 1 97.88 485 GLU B N 1
ATOM 8691 C CA . GLU B 1 485 ? 4.582 -36.156 11.422 1 97.88 485 GLU B CA 1
ATOM 8692 C C . GLU B 1 485 ? 4.672 -35.188 12.586 1 97.88 485 GLU B C 1
ATOM 8694 O O . GLU B 1 485 ? 3.885 -34.25 12.664 1 97.88 485 GLU B O 1
ATOM 8699 N N . LYS B 1 486 ? 5.645 -35.438 13.453 1 98.12 486 LYS B N 1
ATOM 8700 C CA . LYS B 1 486 ? 5.836 -34.531 14.586 1 98.12 486 LYS B CA 1
ATOM 8701 C C . LYS B 1 486 ? 6.25 -33.125 14.117 1 98.12 486 LYS B C 1
ATOM 8703 O O . LYS B 1 486 ? 5.82 -32.125 14.688 1 98.12 486 LYS B O 1
ATOM 8708 N N . ALA B 1 487 ? 7.086 -33.062 13.148 1 98.5 487 ALA B N 1
ATOM 8709 C CA . ALA B 1 487 ? 7.539 -31.781 12.609 1 98.5 487 ALA B CA 1
ATOM 8710 C C . ALA B 1 487 ? 6.375 -30.984 12.023 1 98.5 487 ALA B C 1
ATOM 8712 O O . ALA B 1 487 ? 6.301 -29.766 12.18 1 98.5 487 ALA B O 1
ATOM 8713 N N . LYS B 1 488 ? 5.523 -31.641 11.328 1 97.75 488 LYS B N 1
ATOM 8714 C CA . LYS B 1 488 ? 4.34 -31 10.766 1 97.75 488 LYS B CA 1
ATOM 8715 C C . LYS B 1 488 ? 3.436 -30.469 11.875 1 97.75 488 LYS B C 1
ATOM 8717 O O . LYS B 1 488 ? 2.822 -29.406 11.719 1 97.75 488 LYS B O 1
ATOM 8722 N N . GLU B 1 489 ? 3.348 -31.203 12.914 1 98.06 489 GLU B N 1
ATOM 8723 C CA . GLU B 1 489 ? 2.594 -30.734 14.07 1 98.06 489 GLU B CA 1
ATOM 8724 C C . GLU B 1 489 ? 3.188 -29.453 14.633 1 98.06 489 GLU B C 1
ATOM 8726 O O . GLU B 1 489 ? 2.457 -28.5 14.953 1 98.06 489 GLU B O 1
ATOM 8731 N N . VAL B 1 490 ? 4.465 -29.422 14.766 1 98.62 490 VAL B N 1
ATOM 8732 C CA . VAL B 1 490 ? 5.168 -28.25 15.289 1 98.62 490 VAL B CA 1
ATOM 8733 C C . VAL B 1 490 ? 4.98 -27.062 14.336 1 98.62 490 VAL B C 1
ATOM 8735 O O . VAL B 1 490 ? 4.766 -25.938 14.781 1 98.62 490 VAL B O 1
ATOM 8738 N N . TRP B 1 491 ? 5.09 -27.375 13.062 1 98.12 491 TRP B N 1
ATOM 8739 C CA . TRP B 1 491 ? 4.855 -26.344 12.062 1 98.12 491 TRP B CA 1
ATOM 8740 C C . TRP B 1 491 ? 3.473 -25.719 12.234 1 98.12 491 TRP B C 1
ATOM 8742 O O . TRP B 1 491 ? 3.328 -24.5 12.242 1 98.12 491 TRP B O 1
ATOM 8752 N N . LYS B 1 492 ? 2.473 -26.578 12.336 1 96.75 492 LYS B N 1
ATOM 8753 C CA . LYS B 1 492 ? 1.092 -26.125 12.477 1 96.75 492 LYS B CA 1
ATOM 8754 C C . LYS B 1 492 ? 0.915 -25.281 13.734 1 96.75 492 LYS B C 1
ATOM 8756 O O . LYS B 1 492 ? 0.216 -24.266 13.719 1 96.75 492 LYS B O 1
ATOM 8761 N N . LEU B 1 493 ? 1.519 -25.703 14.797 1 97.62 493 LEU B N 1
ATOM 8762 C CA . LEU B 1 493 ? 1.467 -24.969 16.062 1 97.62 493 LEU B CA 1
ATOM 8763 C C . LEU B 1 493 ? 1.962 -23.547 15.883 1 97.62 493 LEU B C 1
ATOM 8765 O O . LEU B 1 493 ? 1.312 -22.594 16.344 1 97.62 493 LEU B O 1
ATOM 8769 N N . LEU B 1 494 ? 3.057 -23.375 15.203 1 97.94 494 LEU B N 1
ATOM 8770 C CA . LEU B 1 494 ? 3.652 -22.062 15.008 1 97.94 494 LEU B CA 1
ATOM 8771 C C . LEU B 1 494 ? 2.826 -21.234 14.023 1 97.94 494 LEU B C 1
ATOM 8773 O O . LEU B 1 494 ? 2.629 -20.031 14.234 1 97.94 494 LEU B O 1
ATOM 8777 N N . ALA B 1 495 ? 2.389 -21.891 12.969 1 95.88 495 ALA B N 1
ATOM 8778 C CA . ALA B 1 495 ? 1.551 -21.203 11.992 1 95.88 495 ALA B CA 1
ATOM 8779 C C . ALA B 1 495 ? 0.274 -20.672 12.641 1 95.88 495 ALA B C 1
ATOM 8781 O O . ALA B 1 495 ? -0.125 -19.531 12.398 1 95.88 495 ALA B O 1
ATOM 8782 N N . ASP B 1 496 ? -0.341 -21.5 13.477 1 93.81 496 ASP B N 1
ATOM 8783 C CA . ASP B 1 496 ? -1.576 -21.125 14.156 1 93.81 496 ASP B CA 1
ATOM 8784 C C . ASP B 1 496 ? -1.337 -19.969 15.133 1 93.81 496 ASP B C 1
ATOM 8786 O O . ASP B 1 496 ? -2.254 -19.203 15.43 1 93.81 496 ASP B O 1
ATOM 8790 N N . ALA B 1 497 ? -0.126 -19.938 15.633 1 94.62 497 ALA B N 1
ATOM 8791 C CA . ALA B 1 497 ? 0.229 -18.859 16.562 1 94.62 497 ALA B CA 1
ATOM 8792 C C . ALA B 1 497 ? 0.505 -17.562 15.812 1 94.62 497 ALA B C 1
ATOM 8794 O O . ALA B 1 497 ? 0.76 -16.516 16.422 1 94.62 497 ALA B O 1
ATOM 8795 N N . GLY B 1 498 ? 0.488 -17.547 14.5 1 92.81 498 GLY B N 1
ATOM 8796 C CA . GLY B 1 498 ? 0.553 -16.328 13.719 1 92.81 498 GLY B CA 1
ATOM 8797 C C . GLY B 1 498 ? 1.908 -16.094 13.078 1 92.81 498 GLY B C 1
ATOM 8798 O O . GLY B 1 498 ? 2.141 -15.062 12.461 1 92.81 498 GLY B O 1
ATOM 8799 N N . PHE B 1 499 ? 2.824 -17.094 13.156 1 96.81 499 PHE B N 1
ATOM 8800 C CA . PHE B 1 499 ? 4.156 -16.922 12.586 1 96.81 499 PHE B CA 1
ATOM 8801 C C . PHE B 1 499 ? 4.164 -17.297 11.109 1 96.81 499 PHE B C 1
ATOM 8803 O O . PHE B 1 499 ? 3.363 -18.125 10.664 1 96.81 499 PHE B O 1
ATOM 8810 N N . ARG B 1 500 ? 4.941 -16.594 10.336 1 97.12 500 ARG B N 1
ATOM 8811 C CA . ARG B 1 500 ? 5.301 -17.094 9.008 1 97.12 500 ARG B CA 1
ATOM 8812 C C . ARG B 1 500 ? 6.387 -18.156 9.094 1 97.12 500 ARG B C 1
ATOM 8814 O O . ARG B 1 500 ? 7.562 -17.828 9.297 1 97.12 500 ARG B O 1
ATOM 8821 N N . VAL B 1 501 ? 6.027 -19.391 8.93 1 97.88 501 VAL B N 1
ATOM 8822 C CA . VAL B 1 501 ? 6.926 -20.5 9.195 1 97.88 501 VAL B CA 1
ATOM 8823 C C . VAL B 1 501 ? 6.961 -21.438 7.98 1 97.88 501 VAL B C 1
ATOM 8825 O O . VAL B 1 501 ? 5.93 -21.688 7.355 1 97.88 501 VAL B O 1
ATOM 8828 N N . GLU B 1 502 ? 8.141 -21.859 7.625 1 97.56 502 GLU B N 1
ATOM 8829 C CA . GLU B 1 502 ? 8.328 -22.812 6.535 1 97.56 502 GLU B CA 1
ATOM 8830 C C . GLU B 1 502 ? 8.562 -24.219 7.07 1 97.56 502 GLU B C 1
ATOM 8832 O O . GLU B 1 502 ? 8.891 -24.406 8.25 1 97.56 502 GLU B O 1
ATOM 8837 N N . TYR B 1 503 ? 8.305 -25.234 6.277 1 97.56 503 TYR B N 1
ATOM 8838 C CA . TYR B 1 503 ? 8.586 -26.641 6.523 1 97.56 503 TYR B CA 1
ATOM 8839 C C . TYR B 1 503 ? 9.398 -27.25 5.383 1 97.56 503 TYR B C 1
ATOM 8841 O O . TYR B 1 503 ? 9.109 -27 4.211 1 97.56 503 TYR B O 1
ATOM 8849 N N . ASP B 1 504 ? 10.422 -27.938 5.73 1 96.44 504 ASP B N 1
ATOM 8850 C CA . ASP B 1 504 ? 11.281 -28.547 4.723 1 96.44 504 ASP B CA 1
ATOM 8851 C C . ASP B 1 504 ? 11.812 -29.891 5.195 1 96.44 504 ASP B C 1
ATOM 8853 O O . ASP B 1 504 ? 12.273 -30.016 6.328 1 96.44 504 ASP B O 1
ATOM 8857 N N . GLU B 1 505 ? 11.727 -30.938 4.422 1 95.44 505 GLU B N 1
ATOM 8858 C CA . GLU B 1 505 ? 12.172 -32.281 4.801 1 95.44 505 GLU B CA 1
ATOM 8859 C C . GLU B 1 505 ? 13.102 -32.875 3.744 1 95.44 505 GLU B C 1
ATOM 8861 O O . GLU B 1 505 ? 13.578 -34 3.896 1 95.44 505 GLU B O 1
ATOM 8866 N N . LYS B 1 506 ? 13.367 -32.125 2.699 1 89.12 506 LYS B N 1
ATOM 8867 C CA . LYS B 1 506 ? 14.094 -32.688 1.563 1 89.12 506 LYS B CA 1
ATOM 8868 C C . LYS B 1 506 ? 15.594 -32.438 1.686 1 89.12 506 LYS B C 1
ATOM 8870 O O . LYS B 1 506 ? 16 -31.281 1.933 1 89.12 506 LYS B O 1
ATOM 8875 N N . GLY B 1 507 ? 16.391 -33.469 1.43 1 89.06 507 GLY B N 1
ATOM 8876 C CA . GLY B 1 507 ? 17.828 -33.312 1.488 1 89.06 507 GLY B CA 1
ATOM 8877 C C . GLY B 1 507 ? 18.391 -33.438 2.893 1 89.06 507 GLY B C 1
ATOM 8878 O O . GLY B 1 507 ? 17.656 -33.75 3.832 1 89.06 507 GLY B O 1
ATOM 8879 N N . SER B 1 508 ? 19.703 -33.25 2.988 1 94.06 508 SER B N 1
ATOM 8880 C CA . SER B 1 508 ? 20.375 -33.375 4.277 1 94.06 508 SER B CA 1
ATOM 8881 C C . SER B 1 508 ? 20.078 -32.156 5.164 1 94.06 508 SER B C 1
ATOM 8883 O O . SER B 1 508 ? 19.719 -31.094 4.664 1 94.06 508 SER B O 1
ATOM 8885 N N . ILE B 1 509 ? 20.109 -32.375 6.43 1 94.38 509 ILE B N 1
ATOM 8886 C CA . ILE B 1 509 ? 19.797 -31.312 7.395 1 94.38 509 ILE B CA 1
ATOM 8887 C C . ILE B 1 509 ? 20.734 -30.125 7.184 1 94.38 509 ILE B C 1
ATOM 8889 O O . ILE B 1 509 ? 20.312 -28.969 7.297 1 94.38 509 ILE B O 1
ATOM 8893 N N . GLY B 1 510 ? 22.031 -30.344 6.941 1 93.38 510 GLY B N 1
ATOM 8894 C CA . GLY B 1 510 ? 22.984 -29.266 6.703 1 93.38 510 GLY B CA 1
ATOM 8895 C C . GLY B 1 510 ? 22.609 -28.391 5.516 1 93.38 510 GLY B C 1
ATOM 8896 O O . GLY B 1 510 ? 22.719 -27.172 5.586 1 93.38 510 GLY B O 1
ATOM 8897 N N . ARG B 1 511 ? 22.203 -29.047 4.473 1 94.12 511 ARG B N 1
ATOM 8898 C CA . ARG B 1 511 ? 21.812 -28.312 3.273 1 94.12 511 ARG B CA 1
ATOM 8899 C C . ARG B 1 511 ? 20.547 -27.484 3.529 1 94.12 511 ARG B C 1
ATOM 8901 O O . ARG B 1 511 ? 20.422 -26.375 3.018 1 94.12 511 ARG B O 1
ATOM 8908 N N . ARG B 1 512 ? 19.656 -28.078 4.266 1 96 512 ARG B N 1
ATOM 8909 C CA . ARG B 1 512 ? 18.422 -27.359 4.59 1 96 512 ARG B CA 1
ATOM 8910 C C . ARG B 1 512 ? 18.719 -26.141 5.477 1 96 512 ARG B C 1
ATOM 8912 O O . ARG B 1 512 ? 18.172 -25.062 5.254 1 96 512 ARG B O 1
ATOM 8919 N N . TYR B 1 513 ? 19.562 -26.312 6.465 1 95.56 513 TYR B N 1
ATOM 8920 C CA . TYR B 1 513 ? 19.984 -25.188 7.277 1 95.56 513 TYR B CA 1
ATOM 8921 C C . TYR B 1 513 ? 20.562 -24.078 6.406 1 95.56 513 TYR B C 1
ATOM 8923 O O . TYR B 1 513 ? 20.203 -22.906 6.547 1 95.56 513 TYR B O 1
ATOM 8931 N N . ALA B 1 514 ? 21.422 -24.469 5.492 1 95.38 514 ALA B N 1
ATOM 8932 C CA . ALA B 1 514 ? 22.109 -23.516 4.637 1 95.38 514 ALA B CA 1
ATOM 8933 C C . ALA B 1 514 ? 21.125 -22.75 3.752 1 95.38 514 ALA B C 1
ATOM 8935 O O . ALA B 1 514 ? 21.281 -21.547 3.541 1 95.38 514 ALA B O 1
ATOM 8936 N N . ARG B 1 515 ? 20.172 -23.453 3.229 1 95.56 515 ARG B N 1
ATOM 8937 C CA . ARG B 1 515 ? 19.156 -22.859 2.354 1 95.56 515 ARG B CA 1
ATOM 8938 C C . ARG B 1 515 ? 18.391 -21.75 3.07 1 95.56 515 ARG B C 1
ATOM 8940 O O . ARG B 1 515 ? 18.188 -20.672 2.51 1 95.56 515 ARG B O 1
ATOM 8947 N N . TYR B 1 516 ? 18.047 -21.984 4.262 1 97.56 516 TYR B N 1
ATOM 8948 C CA . TYR B 1 516 ? 17.219 -21.031 4.977 1 97.56 516 TYR B CA 1
ATOM 8949 C C . TYR B 1 516 ? 18.062 -19.938 5.613 1 97.56 516 TYR B C 1
ATOM 8951 O O . TYR B 1 516 ? 17.609 -18.797 5.766 1 97.56 516 TYR B O 1
ATOM 8959 N N . ASP B 1 517 ? 19.328 -20.25 5.969 1 97.56 517 ASP B N 1
ATOM 8960 C CA . ASP B 1 517 ? 20.25 -19.188 6.371 1 97.56 517 ASP B CA 1
ATOM 8961 C C . ASP B 1 517 ? 20.453 -18.188 5.246 1 97.56 517 ASP B C 1
ATOM 8963 O O . ASP B 1 517 ? 20.531 -16.984 5.496 1 97.56 517 ASP B O 1
ATOM 8967 N N . GLU B 1 518 ? 20.484 -18.703 4.098 1 97.44 518 GLU B N 1
ATOM 8968 C CA . GLU B 1 518 ? 20.766 -17.891 2.922 1 97.44 518 GLU B CA 1
ATOM 8969 C C . GLU B 1 518 ? 19.656 -16.844 2.695 1 97.44 518 GLU B C 1
ATOM 8971 O O . GLU B 1 518 ? 19.938 -15.742 2.23 1 97.44 518 GLU B O 1
ATOM 8976 N N . VAL B 1 519 ? 18.422 -17.219 3.086 1 97.81 519 VAL B N 1
ATOM 8977 C CA . VAL B 1 519 ? 17.328 -16.281 2.822 1 97.81 519 VAL B CA 1
ATOM 8978 C C . VAL B 1 519 ? 16.969 -15.539 4.105 1 97.81 519 VAL B C 1
ATOM 8980 O O . VAL B 1 519 ? 15.945 -14.844 4.156 1 97.81 519 VAL B O 1
ATOM 8983 N N . GLY B 1 520 ? 17.719 -15.742 5.152 1 98.19 520 GLY B N 1
ATOM 8984 C CA . GLY B 1 520 ? 17.656 -14.867 6.312 1 98.19 520 GLY B CA 1
ATOM 8985 C C . GLY B 1 520 ? 16.719 -15.359 7.391 1 98.19 520 GLY B C 1
ATOM 8986 O O . GLY B 1 520 ? 16.328 -14.594 8.273 1 98.19 520 GLY B O 1
ATOM 8987 N N . VAL B 1 521 ? 16.281 -16.625 7.395 1 98.69 521 VAL B N 1
ATOM 8988 C CA . VAL B 1 521 ? 15.406 -17.156 8.43 1 98.69 521 VAL B CA 1
ATOM 8989 C C . VAL B 1 521 ? 16.141 -17.219 9.766 1 98.69 521 VAL B C 1
ATOM 8991 O O . VAL B 1 521 ? 17.125 -17.938 9.906 1 98.69 521 VAL B O 1
ATOM 8994 N N . PRO B 1 522 ? 15.656 -16.516 10.734 1 98.62 522 PRO B N 1
ATOM 8995 C CA . PRO B 1 522 ? 16.453 -16.375 11.961 1 98.62 522 PRO B CA 1
ATOM 8996 C C . PRO B 1 522 ? 16.438 -17.625 12.828 1 98.62 522 PRO B C 1
ATOM 8998 O O . PRO B 1 522 ? 17.406 -17.891 13.555 1 98.62 522 PRO B O 1
ATOM 9001 N N . ALA B 1 523 ? 15.336 -18.422 12.742 1 98.69 523 ALA B N 1
ATOM 9002 C CA . ALA B 1 523 ? 15.172 -19.531 13.664 1 98.69 523 ALA B CA 1
ATOM 9003 C C . ALA B 1 523 ? 14.914 -20.844 12.906 1 98.69 523 ALA B C 1
ATOM 9005 O O . ALA B 1 523 ? 14.047 -20.891 12.031 1 98.69 523 ALA B O 1
ATOM 9006 N N . ALA B 1 524 ? 15.68 -21.812 13.195 1 98.5 524 ALA B N 1
ATOM 9007 C CA . ALA B 1 524 ? 15.406 -23.156 12.703 1 98.5 524 ALA B CA 1
ATOM 9008 C C . ALA B 1 524 ? 15.023 -24.094 13.844 1 98.5 524 ALA B C 1
ATOM 9010 O O . ALA B 1 524 ? 15.68 -24.125 14.891 1 98.5 524 ALA B O 1
ATOM 9011 N N . ILE B 1 525 ? 13.953 -24.734 13.711 1 98.75 525 ILE B N 1
ATOM 9012 C CA . ILE B 1 525 ? 13.445 -25.688 14.688 1 98.75 525 ILE B CA 1
ATOM 9013 C C . ILE B 1 525 ? 13.633 -27.109 14.172 1 98.75 525 ILE B C 1
ATOM 9015 O O . ILE B 1 525 ? 13.023 -27.5 13.164 1 98.75 525 ILE B O 1
ATOM 9019 N N . THR B 1 526 ? 14.398 -27.875 14.828 1 98.31 526 THR B N 1
ATOM 9020 C CA . THR B 1 526 ? 14.688 -29.234 14.383 1 98.31 526 THR B CA 1
ATOM 9021 C C . THR B 1 526 ? 13.969 -30.25 15.258 1 98.31 526 THR B C 1
ATOM 9023 O O . THR B 1 526 ? 14.047 -30.203 16.484 1 98.31 526 THR B O 1
ATOM 9026 N N . VAL B 1 527 ? 13.25 -31.109 14.672 1 98.44 527 VAL B N 1
ATOM 9027 C CA . VAL B 1 527 ? 12.602 -32.25 15.32 1 98.44 527 VAL B CA 1
ATOM 9028 C C . VAL B 1 527 ? 13.453 -33.5 15.148 1 98.44 527 VAL B C 1
ATOM 9030 O O . VAL B 1 527 ? 13.695 -33.938 14.031 1 98.44 527 VAL B O 1
ATOM 9033 N N . ASP B 1 528 ? 13.93 -34.031 16.234 1 97.12 528 ASP B N 1
ATOM 9034 C CA . ASP B 1 528 ? 14.781 -35.219 16.219 1 97.12 528 ASP B CA 1
ATOM 9035 C C . ASP B 1 528 ? 14.188 -36.344 17.078 1 97.12 528 ASP B C 1
ATOM 9037 O O . ASP B 1 528 ? 13.023 -36.25 17.484 1 97.12 528 ASP B O 1
ATOM 9041 N N . PHE B 1 529 ? 15.008 -37.375 17.297 1 96.62 529 PHE B N 1
ATOM 9042 C CA . PHE B 1 529 ? 14.484 -38.531 17.984 1 96.62 529 PHE B CA 1
ATOM 9043 C C . PHE B 1 529 ? 14.203 -38.219 19.438 1 96.62 529 PHE B C 1
ATOM 9045 O O . PHE B 1 529 ? 13.297 -38.812 20.047 1 96.62 529 PHE B O 1
ATOM 9052 N N . GLN B 1 530 ? 14.945 -37.344 20.078 1 96.25 530 GLN B N 1
ATOM 9053 C CA . GLN B 1 530 ? 14.688 -36.906 21.453 1 96.25 530 GLN B CA 1
ATOM 9054 C C . GLN B 1 530 ? 13.328 -36.25 21.578 1 96.25 530 GLN B C 1
ATOM 9056 O O . GLN B 1 530 ? 12.664 -36.344 22.609 1 96.25 530 GLN B O 1
ATOM 9061 N N . THR B 1 531 ? 12.852 -35.5 20.5 1 97.69 531 THR B N 1
ATOM 9062 C CA . THR B 1 531 ? 11.547 -34.844 20.453 1 97.69 531 THR B CA 1
ATOM 9063 C C . THR B 1 531 ? 10.43 -35.875 20.703 1 97.69 531 THR B C 1
ATOM 9065 O O . THR B 1 531 ? 9.469 -35.562 21.422 1 97.69 531 THR B O 1
ATOM 9068 N N . LEU B 1 532 ? 10.617 -37.031 20.141 1 97.25 532 LEU B N 1
ATOM 9069 C CA . LEU B 1 532 ? 9.602 -38.062 20.266 1 97.25 532 LEU B CA 1
ATOM 9070 C C . LEU B 1 532 ? 9.562 -38.625 21.688 1 97.25 532 LEU B C 1
ATOM 9072 O O . LEU B 1 532 ? 8.531 -39.125 22.125 1 97.25 532 LEU B O 1
ATOM 9076 N N . GLU B 1 533 ? 10.648 -38.469 22.422 1 97.12 533 GLU B N 1
ATOM 9077 C CA . GLU B 1 533 ? 10.766 -39.031 23.766 1 97.12 533 GLU B CA 1
ATOM 9078 C C . GLU B 1 533 ? 10.289 -38.031 24.812 1 97.12 533 GLU B C 1
ATOM 9080 O O . GLU B 1 533 ? 9.625 -38.375 25.781 1 97.12 533 GLU B O 1
ATOM 9085 N N . ASP B 1 534 ? 10.609 -36.75 24.625 1 96.69 534 ASP B N 1
ATOM 9086 C CA . ASP B 1 534 ? 10.375 -35.812 25.719 1 96.69 534 ASP B CA 1
ATOM 9087 C C . ASP B 1 534 ? 9.633 -34.562 25.234 1 96.69 534 ASP B C 1
ATOM 9089 O O . ASP B 1 534 ? 9.508 -33.594 25.969 1 96.69 534 ASP B O 1
ATOM 9093 N N . ASN B 1 535 ? 9.195 -34.5 23.922 1 97.94 535 ASN B N 1
ATOM 9094 C CA . ASN B 1 535 ? 8.406 -33.438 23.312 1 97.94 535 ASN B CA 1
ATOM 9095 C C . ASN B 1 535 ? 9.148 -32.094 23.328 1 97.94 535 ASN B C 1
ATOM 9097 O O . ASN B 1 535 ? 8.547 -31.047 23.578 1 97.94 535 ASN B O 1
ATOM 9101 N N . THR B 1 536 ? 10.484 -32.188 23.188 1 97.88 536 THR B N 1
ATOM 9102 C CA . THR B 1 536 ? 11.297 -30.969 23.031 1 97.88 536 THR B CA 1
ATOM 9103 C C . THR B 1 536 ? 11.867 -30.875 21.625 1 97.88 536 THR B C 1
ATOM 9105 O O . THR B 1 536 ? 11.922 -31.875 20.906 1 97.88 536 THR B O 1
ATOM 9108 N N . VAL B 1 537 ? 12.156 -29.703 21.219 1 98.44 537 VAL B N 1
ATOM 9109 C CA . VAL B 1 537 ? 12.758 -29.469 19.922 1 98.44 537 VAL B CA 1
ATOM 9110 C C . VAL B 1 537 ? 14.023 -28.641 20.078 1 98.44 537 VAL B C 1
ATOM 9112 O O . VAL B 1 537 ? 14.25 -28.031 21.125 1 98.44 537 VAL B O 1
ATOM 9115 N N . THR B 1 538 ? 14.836 -28.656 19.078 1 97.81 538 THR B N 1
ATOM 9116 C CA . THR B 1 538 ? 16.031 -27.828 19.062 1 97.81 538 THR B CA 1
ATOM 9117 C C . THR B 1 538 ? 15.789 -26.531 18.281 1 97.81 538 THR B C 1
ATOM 9119 O O . THR B 1 538 ? 15.344 -26.562 17.141 1 97.81 538 THR B O 1
ATOM 9122 N N . LEU B 1 539 ? 15.977 -25.453 18.953 1 98.12 539 LEU B N 1
ATOM 9123 C CA . LEU B 1 539 ? 15.914 -24.109 18.359 1 98.12 539 LEU B CA 1
ATOM 9124 C C . LEU B 1 539 ? 17.312 -23.594 18.047 1 98.12 539 LEU B C 1
ATOM 9126 O O . LEU B 1 539 ? 18.172 -23.516 18.953 1 98.12 539 LEU B O 1
ATOM 9130 N N . ARG B 1 540 ? 17.578 -23.266 16.797 1 97.81 540 ARG B N 1
ATOM 9131 C CA . ARG B 1 540 ? 18.906 -22.828 16.375 1 97.81 540 ARG B CA 1
ATOM 9132 C C . ARG B 1 540 ? 18.891 -21.391 15.891 1 97.81 540 ARG B C 1
ATOM 9134 O O . ARG B 1 540 ? 17.969 -20.984 15.172 1 97.81 540 ARG B O 1
ATOM 9141 N N . ASP B 1 541 ? 19.859 -20.656 16.281 1 97.5 541 ASP B N 1
ATOM 9142 C CA . ASP B 1 541 ? 20.062 -19.281 15.852 1 97.5 541 ASP B CA 1
ATOM 9143 C C . ASP B 1 541 ? 20.859 -19.219 14.555 1 97.5 541 ASP B C 1
ATOM 9145 O O . ASP B 1 541 ? 21.984 -19.719 14.484 1 97.5 541 ASP B O 1
ATOM 9149 N N . ARG B 1 542 ? 20.312 -18.594 13.531 1 97.12 542 ARG B N 1
ATOM 9150 C CA . ARG B 1 542 ? 20.938 -18.453 12.219 1 97.12 542 ARG B CA 1
ATOM 9151 C C . ARG B 1 542 ? 22.328 -17.844 12.336 1 97.12 542 ARG B C 1
ATOM 9153 O O . ARG B 1 542 ? 23.266 -18.312 11.68 1 97.12 542 ARG B O 1
ATOM 9160 N N . ASP B 1 543 ? 22.484 -16.859 13.18 1 95.31 543 ASP B N 1
ATOM 9161 C CA . ASP B 1 543 ? 23.688 -16.031 13.18 1 95.31 543 ASP B CA 1
ATOM 9162 C C . ASP B 1 543 ? 24.797 -16.672 13.992 1 95.31 543 ASP B C 1
ATOM 9164 O O . ASP B 1 543 ? 25.969 -16.609 13.625 1 95.31 543 ASP B O 1
ATOM 9168 N N . THR B 1 544 ? 24.484 -17.359 15.117 1 93.25 544 THR B N 1
ATOM 9169 C CA . THR B 1 544 ? 25.516 -17.891 16 1 93.25 544 THR B CA 1
ATOM 9170 C C . THR B 1 544 ? 25.625 -19.406 15.852 1 93.25 544 THR B C 1
ATOM 9172 O O . THR B 1 544 ? 26.594 -20.016 16.297 1 93.25 544 THR B O 1
ATOM 9175 N N . TRP B 1 545 ? 24.578 -20 15.273 1 93.44 545 TRP B N 1
ATOM 9176 C CA . TRP B 1 545 ? 24.453 -21.453 15.109 1 93.44 545 TRP B CA 1
ATOM 9177 C C . TRP B 1 545 ? 24.328 -22.141 16.453 1 93.44 545 TRP B C 1
ATOM 9179 O O . TRP B 1 545 ? 24.312 -23.375 16.531 1 93.44 545 TRP B O 1
ATOM 9189 N N . LYS B 1 546 ? 24.203 -21.328 17.484 1 95.44 546 LYS B N 1
ATOM 9190 C CA . LYS B 1 546 ? 23.906 -21.906 18.781 1 95.44 546 LYS B CA 1
ATOM 9191 C C . LYS B 1 546 ? 22.516 -22.531 18.812 1 95.44 546 LYS B C 1
ATOM 9193 O O . LYS B 1 546 ? 21.609 -22.078 18.094 1 95.44 546 LYS B O 1
ATOM 9198 N N . GLN B 1 547 ? 22.438 -23.578 19.609 1 96.5 547 GLN B N 1
ATOM 9199 C CA . GLN B 1 547 ? 21.188 -24.344 19.688 1 96.5 547 GLN B CA 1
ATOM 9200 C C . GLN B 1 547 ? 20.75 -24.547 21.141 1 96.5 547 GLN B C 1
ATOM 9202 O O . GLN B 1 547 ? 21.594 -24.719 22.016 1 96.5 547 GLN B O 1
ATOM 9207 N N . VAL B 1 548 ? 19.484 -24.469 21.328 1 97.69 548 VAL B N 1
ATOM 9208 C CA . VAL B 1 548 ? 18.922 -24.75 22.656 1 97.69 548 VAL B CA 1
ATOM 9209 C C . VAL B 1 548 ? 17.734 -25.703 22.516 1 97.69 548 VAL B C 1
ATOM 9211 O O . VAL B 1 548 ? 17.125 -25.797 21.453 1 97.69 548 VAL B O 1
ATOM 9214 N N . ARG B 1 549 ? 17.5 -26.453 23.562 1 97.25 549 ARG B N 1
ATOM 9215 C CA . ARG B 1 549 ? 16.328 -27.328 23.625 1 97.25 549 ARG B CA 1
ATOM 9216 C C . ARG B 1 549 ? 15.156 -26.625 24.281 1 97.25 549 ARG B C 1
ATOM 9218 O O . ARG B 1 549 ? 15.312 -25.984 25.328 1 97.25 549 ARG B O 1
ATOM 9225 N N . VAL B 1 550 ? 14.031 -26.641 23.672 1 97.88 550 VAL B N 1
ATOM 9226 C CA . VAL B 1 550 ? 12.828 -25.953 24.141 1 97.88 550 VAL B CA 1
ATOM 9227 C C . VAL B 1 550 ? 11.641 -26.922 24.078 1 97.88 550 VAL B C 1
ATOM 9229 O O . VAL B 1 550 ? 11.508 -27.703 23.141 1 97.88 550 VAL B O 1
ATOM 9232 N N . ARG B 1 551 ? 10.773 -26.922 25.125 1 97.31 551 ARG B N 1
ATOM 9233 C CA . ARG B 1 551 ? 9.547 -27.703 25.094 1 97.31 551 ARG B CA 1
ATOM 9234 C C . ARG B 1 551 ? 8.602 -27.203 24 1 97.31 551 ARG B C 1
ATOM 9236 O O . ARG B 1 551 ? 8.469 -25.984 23.812 1 97.31 551 ARG B O 1
ATOM 9243 N N . VAL B 1 552 ? 7.93 -28.047 23.281 1 98.38 552 VAL B N 1
ATOM 9244 C CA . VAL B 1 552 ? 7.078 -27.719 22.141 1 98.38 552 VAL B CA 1
ATOM 9245 C C . VAL B 1 552 ? 5.965 -26.766 22.578 1 98.38 552 VAL B C 1
ATOM 9247 O O . VAL B 1 552 ? 5.641 -25.812 21.875 1 98.38 552 VAL B O 1
ATOM 9250 N N . GLU B 1 553 ? 5.363 -26.938 23.688 1 96.69 553 GLU B N 1
ATOM 9251 C CA . GLU B 1 553 ? 4.254 -26.141 24.188 1 96.69 553 GLU B CA 1
ATOM 9252 C C . GLU B 1 553 ? 4.684 -24.688 24.438 1 96.69 553 GLU B C 1
ATOM 9254 O O . GLU B 1 553 ? 3.857 -23.781 24.391 1 96.69 553 GLU B O 1
ATOM 9259 N N . GLU B 1 554 ? 5.93 -24.453 24.688 1 97.69 554 GLU B N 1
ATOM 9260 C CA . GLU B 1 554 ? 6.457 -23.125 24.984 1 97.69 554 GLU B CA 1
ATOM 9261 C C . GLU B 1 554 ? 7.035 -22.469 23.734 1 97.69 554 GLU B C 1
ATOM 9263 O O . GLU B 1 554 ? 7.398 -21.281 23.766 1 97.69 554 GLU B O 1
ATOM 9268 N N . LEU B 1 555 ? 7.094 -23.203 22.703 1 98.12 555 LEU B N 1
ATOM 9269 C CA . LEU B 1 555 ? 7.84 -22.812 21.516 1 98.12 555 LEU B CA 1
ATOM 9270 C C . LEU B 1 555 ? 7.312 -21.5 20.953 1 98.12 555 LEU B C 1
ATOM 9272 O O . LEU B 1 555 ? 8.094 -20.625 20.578 1 98.12 555 LEU B O 1
ATOM 9276 N N . PRO B 1 556 ? 5.945 -21.266 20.812 1 98.12 556 PRO B N 1
ATOM 9277 C CA . PRO B 1 556 ? 5.465 -20 20.281 1 98.12 556 PRO B CA 1
ATOM 9278 C C . PRO B 1 556 ? 5.945 -18.797 21.078 1 98.12 556 PRO B C 1
ATOM 9280 O O . PRO B 1 556 ? 6.387 -17.797 20.5 1 98.12 556 PRO B O 1
ATOM 9283 N N . GLY B 1 557 ? 5.867 -18.875 22.391 1 97.5 557 GLY B N 1
ATOM 9284 C CA . GLY B 1 557 ? 6.34 -17.797 23.234 1 97.5 557 GLY B CA 1
ATOM 9285 C C . GLY B 1 557 ? 7.836 -17.578 23.141 1 97.5 557 GLY B C 1
ATOM 9286 O O . GLY B 1 557 ? 8.289 -16.422 23.078 1 97.5 557 GLY B O 1
ATOM 9287 N N . LYS B 1 558 ? 8.633 -18.688 23.156 1 97.94 558 LYS B N 1
ATOM 9288 C CA . LYS B 1 558 ? 10.086 -18.609 23.062 1 97.94 558 LYS B CA 1
ATOM 9289 C C . LYS B 1 558 ? 10.523 -18.031 21.719 1 97.94 558 LYS B C 1
ATOM 9291 O O . LYS B 1 558 ? 11.469 -17.25 21.672 1 97.94 558 LYS B O 1
ATOM 9296 N N . LEU B 1 559 ? 9.875 -18.453 20.641 1 98.31 559 LEU B N 1
ATOM 9297 C CA . LEU B 1 559 ? 10.195 -17.922 19.328 1 98.31 559 LEU B CA 1
ATOM 9298 C C . LEU B 1 559 ? 9.938 -16.422 19.25 1 98.31 559 LEU B C 1
ATOM 9300 O O . LEU B 1 559 ? 10.734 -15.68 18.688 1 98.31 559 LEU B O 1
ATOM 9304 N N . ARG B 1 560 ? 8.789 -15.953 19.797 1 97.25 560 ARG B N 1
ATOM 9305 C CA . ARG B 1 560 ? 8.477 -14.523 19.844 1 97.25 560 ARG B CA 1
ATOM 9306 C C . ARG B 1 560 ? 9.555 -13.742 20.578 1 97.25 560 ARG B C 1
ATOM 9308 O O . ARG B 1 560 ? 9.977 -12.68 20.125 1 97.25 560 ARG B O 1
ATOM 9315 N N . ALA B 1 561 ? 9.977 -14.25 21.719 1 97.12 561 ALA B N 1
ATOM 9316 C CA . ALA B 1 561 ? 11.039 -13.617 22.484 1 97.12 561 ALA B CA 1
ATOM 9317 C C . ALA B 1 561 ? 12.336 -13.562 21.688 1 97.12 561 ALA B C 1
ATOM 9319 O O . ALA B 1 561 ? 13.031 -12.539 21.688 1 97.12 561 ALA B O 1
ATOM 9320 N N . PHE B 1 562 ? 12.656 -14.695 21.031 1 98.06 562 PHE B N 1
ATOM 9321 C CA . PHE B 1 562 ? 13.859 -14.773 20.203 1 98.06 562 PHE B CA 1
ATOM 9322 C C . PHE B 1 562 ? 13.836 -13.711 19.109 1 98.06 562 PHE B C 1
ATOM 9324 O O . PHE B 1 562 ? 14.812 -12.992 18.906 1 98.06 562 PHE B O 1
ATOM 9331 N N . LEU B 1 563 ? 12.688 -13.594 18.438 1 97.56 563 LEU B N 1
ATOM 9332 C CA . LEU B 1 563 ? 12.547 -12.648 17.344 1 97.56 563 LEU B CA 1
ATOM 9333 C C . LEU B 1 563 ? 12.648 -11.211 17.844 1 97.56 563 LEU B C 1
ATOM 9335 O O . LEU B 1 563 ? 13.086 -10.32 17.109 1 97.56 563 LEU B O 1
ATOM 9339 N N . ASN B 1 564 ? 12.297 -11.008 19.141 1 94.19 564 ASN B N 1
ATOM 9340 C CA . ASN B 1 564 ? 12.336 -9.672 19.719 1 94.19 564 ASN B CA 1
ATOM 9341 C C . ASN B 1 564 ? 13.703 -9.359 20.312 1 94.19 564 ASN B C 1
ATOM 9343 O O . ASN B 1 564 ? 13.875 -8.359 21.016 1 94.19 564 ASN B O 1
ATOM 9347 N N . GLY B 1 565 ? 14.656 -10.25 20.172 1 94.06 565 GLY B N 1
ATOM 9348 C CA . GLY B 1 565 ? 16.031 -9.875 20.469 1 94.06 565 GLY B CA 1
ATOM 9349 C C . GLY B 1 565 ? 16.609 -10.602 21.672 1 94.06 565 GLY B C 1
ATOM 9350 O O . GLY B 1 565 ? 17.781 -10.43 22 1 94.06 565 GLY B O 1
ATOM 9351 N N . PHE B 1 566 ? 15.859 -11.5 22.281 1 95.12 566 PHE B N 1
ATOM 9352 C CA . PHE B 1 566 ? 16.391 -12.234 23.422 1 95.12 566 PHE B CA 1
ATOM 9353 C C . PHE B 1 566 ? 17.469 -13.219 22.969 1 95.12 566 PHE B C 1
ATOM 9355 O O . PHE B 1 566 ? 17.344 -13.859 21.922 1 95.12 566 PHE B O 1
ATOM 9362 N N . PRO B 1 567 ? 18.5 -13.297 23.781 1 95.62 567 PRO B N 1
ATOM 9363 C CA . PRO B 1 567 ? 19.547 -14.273 23.453 1 95.62 567 PRO B CA 1
ATOM 9364 C C . PRO B 1 567 ? 19.031 -15.711 23.516 1 95.62 567 PRO B C 1
ATOM 9366 O O . PRO B 1 567 ? 18.25 -16.062 24.391 1 95.62 567 PRO B O 1
ATOM 9369 N N . ILE B 1 568 ? 19.469 -16.438 22.562 1 95.88 568 ILE B N 1
ATOM 9370 C CA . ILE B 1 568 ? 18.953 -17.797 22.406 1 95.88 568 ILE B CA 1
ATOM 9371 C C . ILE B 1 568 ? 19.297 -18.625 23.641 1 95.88 568 ILE B C 1
ATOM 9373 O O . ILE B 1 568 ? 18.531 -19.5 24.047 1 95.88 568 ILE B O 1
ATOM 9377 N N . GLU B 1 569 ? 20.406 -18.344 24.344 1 93.94 569 GLU B N 1
ATOM 9378 C CA . GLU B 1 569 ? 20.875 -19.094 25.5 1 93.94 569 GLU B CA 1
ATOM 9379 C C . GLU B 1 569 ? 19.922 -18.953 26.688 1 93.94 569 GLU B C 1
ATOM 9381 O O . GLU B 1 569 ? 19.922 -19.797 27.578 1 93.94 569 GLU B O 1
ATOM 9386 N N . GLU B 1 570 ? 19.109 -17.969 26.656 1 94.19 570 GLU B N 1
ATOM 9387 C CA . GLU B 1 570 ? 18.188 -17.719 27.766 1 94.19 570 GLU B CA 1
ATOM 9388 C C . GLU B 1 570 ? 16.828 -18.344 27.484 1 94.19 570 GLU B C 1
ATOM 9390 O O . GLU B 1 570 ? 15.93 -18.297 28.328 1 94.19 570 GLU B O 1
ATOM 9395 N N . LEU B 1 571 ? 16.703 -18.953 26.375 1 95.75 571 LEU B N 1
ATOM 9396 C CA . LEU B 1 571 ? 15.367 -19.375 25.953 1 95.75 571 LEU B CA 1
ATOM 9397 C C . LEU B 1 571 ? 15.203 -20.891 26.125 1 95.75 571 LEU B C 1
ATOM 9399 O O . LEU B 1 571 ? 14.102 -21.406 25.984 1 95.75 571 LEU B O 1
ATOM 9403 N N . GLY B 1 572 ? 16.297 -21.578 26.453 1 94.19 572 GLY B N 1
ATOM 9404 C CA . GLY B 1 572 ? 16.25 -23.016 26.625 1 94.19 572 GLY B CA 1
ATOM 9405 C C . GLY B 1 572 ? 17.547 -23.594 27.156 1 94.19 572 GLY B C 1
ATOM 9406 O O . GLY B 1 572 ? 18.422 -22.859 27.609 1 94.19 572 GLY B O 1
ATOM 9407 N N . GLU B 1 573 ? 17.609 -24.922 27.141 1 92.94 573 GLU B N 1
ATOM 9408 C CA . GLU B 1 573 ? 18.812 -25.609 27.578 1 92.94 573 GLU B CA 1
ATOM 9409 C C . GLU B 1 573 ? 19.812 -25.766 26.438 1 92.94 573 GLU B C 1
ATOM 9411 O O . GLU B 1 573 ? 19.484 -26.328 25.391 1 92.94 573 GLU B O 1
ATOM 9416 N N . PRO B 1 574 ? 20.984 -25.25 26.641 1 91.88 574 PRO B N 1
ATOM 9417 C CA . PRO B 1 574 ? 21.969 -25.344 25.562 1 91.88 574 PRO B CA 1
ATOM 9418 C C . PRO B 1 574 ? 22.25 -26.781 25.141 1 91.88 574 PRO B C 1
ATOM 9420 O O . PRO B 1 574 ? 22.281 -27.688 25.984 1 91.88 574 PRO B O 1
ATOM 9423 N N . VAL B 1 575 ? 22.203 -26.953 23.938 1 84.5 575 VAL B N 1
ATOM 9424 C CA . VAL B 1 575 ? 22.547 -28.25 23.359 1 84.5 575 VAL B CA 1
ATOM 9425 C C . VAL B 1 575 ? 23.906 -28.188 22.688 1 84.5 575 VAL B C 1
ATOM 9427 O O . VAL B 1 575 ? 24.312 -27.125 22.188 1 84.5 575 VAL B O 1
ATOM 9430 N N . SER B 1 576 ? 24.797 -29.156 22.922 1 66.75 576 SER B N 1
ATOM 9431 C CA . SER B 1 576 ? 26.078 -29.203 22.25 1 66.75 576 SER B CA 1
ATOM 9432 C C . SER B 1 576 ? 25.906 -29.172 20.734 1 66.75 576 SER B C 1
ATOM 9434 O O . SER B 1 576 ? 24.891 -29.641 20.203 1 66.75 576 SER B O 1
ATOM 9436 N N . ALA B 1 577 ? 26.641 -28.266 20.031 1 54.28 577 ALA B N 1
ATOM 9437 C CA . ALA B 1 577 ? 26.547 -27.938 18.609 1 54.28 577 ALA B CA 1
ATOM 9438 C C . ALA B 1 577 ? 26.406 -29.203 17.766 1 54.28 577 ALA B C 1
ATOM 9440 O O . ALA B 1 577 ? 27.234 -30.109 17.859 1 54.28 577 ALA B O 1
ATOM 9441 N N . GLY B 1 578 ? 25.188 -29.766 17.609 1 48.44 578 GLY B N 1
ATOM 9442 C CA . GLY B 1 578 ? 25.109 -30.828 16.641 1 48.44 578 GLY B CA 1
ATOM 9443 C C . GLY B 1 578 ? 25.719 -30.469 15.297 1 48.44 578 GLY B C 1
ATOM 9444 O O . GLY B 1 578 ? 26.281 -29.391 15.141 1 48.44 578 GLY B O 1
ATOM 9445 N N . PRO B 1 579 ? 25.672 -31.438 14.195 1 43.78 579 PRO B N 1
ATOM 9446 C CA . PRO B 1 579 ? 26.328 -31.203 12.906 1 43.78 579 PRO B CA 1
ATOM 9447 C C . PRO B 1 579 ? 25.859 -29.906 12.234 1 43.78 579 PRO B C 1
ATOM 9449 O O . PRO B 1 579 ? 24.703 -29.531 12.352 1 43.78 579 PRO B O 1
ATOM 9452 N N . GLN B 1 580 ? 26.734 -28.828 12.312 1 41.81 580 GLN B N 1
ATOM 9453 C CA . GLN B 1 580 ? 26.516 -27.562 11.617 1 41.81 580 GLN B CA 1
ATOM 9454 C C . GLN B 1 580 ? 26.484 -27.766 10.102 1 41.81 580 GLN B C 1
ATOM 9456 O O . GLN B 1 580 ? 27.234 -28.578 9.562 1 41.81 580 GLN B O 1
#

Foldseek 3Di:
DDDLLRVLVVLCVVVFQKAAPPVVVPGDFQDMGGGLQNVLLLVLLVVLLCVLPPVVVVLFEDEDDDDQKAWPLLCVLQCQQPPQWFKWKAFPPPGAIDRLQVQLCVVVVDHPPPDDQVVSQVSCVVVVRADPPPRGDIDGIDIDRFWAKDADPDDPPTIITRAQDCVSVCLVCLVVVCVVSVLDDWHKYWYKDKGATNDRDRDDPLARHRMFIKIKIWTWADPVDRDDDPDDQQDKAWEAAPVNVVVPDDGTDIDGNVVCCVVCSDVDNVLSVVVVSVLVSLVQLQADRVFKHWYKDDPSGDDPQFPTKIFIWGQDDPPGTGGFKMKGFRFLSSNVSCCVSVVDDNWGKDFDPFWDWDWDKAKDFDLVVLCVVVVVCSVVQVVQSRVDDLVVQAVCCVPPQWDAGPNDTHGCRGMHIDTDTDGHRIDIDRTIIIMMMGGSSVSSSVSQSSQWDDDPNATFRQGQQSSRSANEEFEEQAPDDVSLVLSVVLQVVQVVLPGRYHYDYDDHPVVVLRVVRNSNHQWYWYGYPVCVVQVWIWIAGSPPRWIFIDHSVCVNVLSVVVSVPDDNVVSHHTDDNPPD/DDDLLVVLVVLCVVVFQKAAPPVVVPGDFQDMDGGLQNVLLLVLLVVLLCVLPPVVVVLFEDEDDDDQKAWPLLCVLQCQQPPQWFKWKAFPPPGAIDRLQVQLCVVVVDHPPQDDQVVSQVSCVVVVRADPPPRGDIDGIDIDRFWAWDADDDDDPRIITRAQDCVSVCLVCLVVVCVVSVLDDWHKYWYKDKGATNDRDRDDPLARHRMFIKIKIWTWADPVDRDADPDDQQDKAWEDAPVNVVVPDDGTDIDGNVVCCVVCSDVDNVLSVVVVSVLVSLVQLQADRVFKHWYKDDPSGDDPQFPTKIFIWGQDDPPGTGGFKMKGFRFLSSNVSCCVSVVDDNWGKDFDPFWDWDWDKAKDFDLVVLCVVVPVCSVVQVVQSRVDDSVVQAVCCVPPQWDAGPRDTHGCRGMHIDTDTDGHRIDIDRTIIIMMMGGSSVSSSVSQSSQWDDDPNATFRQGQQSSRSANEEFEEQAPDDVSLVLSVVLQVVQVVLPGRYHYDYDDHPVVVLRVCRNSNHQWYWYRYPVCVVQVWIWIAGSPPRWIFIDHSVCVNVLSVVVSVPDDNVVSHHTDDNDPD

Organism: Ignicoccus hospitalis (strain KIN4/I / DSM 18386 / JCM 14125) (NCBI:txid453591)